Protein AF-L0E2I4-F1 (afdb_monomer_lite)

Secondary structure (DSSP, 8-state):
-HHHHHTT-HHHHTTS-HHHHHHHHHHHHHHHHTS-HHHHHHHHHHHHHHHHHHHHSPTTSS--HHHHSTT-TT-GGGHHHHHHHHHHHHHHHSHHHHHHHHHS-HHHHHHHHHTT-SHHHHHHHHHHHHHHTT-STTTT-TTSPPTTT--HHHHHHHHHHHH--S--HHHHHHHHHHHHHHHHHHHHHH--HHHHHHHHHHHHHHHHHHHHHHHHHHHHHHHHHHHHHHHHHHHHHHHHTTS-SSGGGGGGS-HHHHHHHHTTSS---HHHHHHHHHHHHHHHHHTT----S-----TTPPP---TT--------TTSPP-----S-------EEE-SSGGGGGGPPTT-EEEES---GGGHHHHTT-PPPTT-S--S--EEE--TT-----THHHHHHHHHTT-------HHHHHHHHHHHHHTTSS------PPP---HHHHHTSPPBP-SSS-TT--GGGGGGPEEEEE---S-HHHHHHHTT--TTS-EEEEEEPPPTTS-GGG-EEEEEEEEPPHHHHHHHHHHHHHHH-HHHHHHHHHTGGGSS-TTHHHHHHHHHH---HHHHTTSPPEEEEES-SSSS-EEEEEE--GGGT-HHHHHHTT-HHHHHHHHHHHHHHHHTTT-BSSSPPTT--S-PPPPPHHHHHHTHHHHHHHHHHHHHHHHHHH-TTHHHHHHHHHHTHHHHHHHHHHS-BEEE-SS-STTSEEEEEETTEEEEEE--GGG-EEE-THHHHHHHHHTS-GGGGSHHHHHHHHHHHHHHHHHHH-----HHHHHHHHHHHHHHHIIIIIHHHHHHHTTS--TTHHHHHHHHHHHHHHHTT----

Foldseek 3Di:
DVVLLVCQALVNLLVDALLVLLVSLVVLVCCVPPVCVLLVVLVVLLVVLQVVLQQLFDPPPPFGVCLQQALFPQQPLLVLLQLLLVLLVLQVVDPVSLCCLQPPQLVVSVVCVVVPPPVVSVVSLQVSCSPPQLQAVPLQPLLDDTCNRPVRLSSLLSSLSNPDDDDGSVNLSVVSVVSSVVSLVSRLVPDDDVSNVVNVVSSVSNNVSSSSNSVSVSVVSSSSNSNSSSQLSLLVVCVVVVLDPGSSLSVLDDSVRSSCVSVVVDGRDPVSVVSSVVSVVVVVVCVQADDDPDDDDDPPDDDDTDPPPPPPPVDDPPDDDDDDDPDDFDDDAAEDEDADSSCLSVDDEQHAYEYADDDSNCSSVQRSHAHDPPGPDRGHHYDHPDPDPDPDDCPVVVVVCVVVVNDDDPPALVVVVVVVVVCCVVVVDPDDPDPQPDDDDVLLVLVDDWDFQPDDCPPDDSVQSNVWDKDFDDDPFDPLSLLCRRHHDPQFGKIKTFGADDVPDPRVRTFIKIKGKHDFQVSSLVSLLVLLVVLPVLRSVLCNVCVVPLLLHLLQVLQVFLLNAPQPLSVLQAFNWGTWDDCSDPGIIMTIGGDDVQLVDPVQLVQLQDCVNCLVQVLSNLQSQFLAQWDADDGDPRPPSADDHQDLVRLVVSLSNLVVLLVSCQVVCCVLVNVCRSVVLVVLSVCSSPLVVLQNRHIWGWDLLQQESNQWTWDDDPNDIHIHGDSSSSIHTGHSLLNVLNHQLQHDVVCLDLVNLVVSLVSNQVSNCVSNVDDDDSVSSLSNNLSSLSVCSSRVLSSVSSSCVVPNDPSSSSSSNSSVSSNCSSVVPVDD

Organism: Thioalkalivibrio nitratireducens (strain DSM 14787 / UNIQEM 213 / ALEN2) (NCBI:txid1255043)

pLDDT: mean 79.56, std 16.34, range [31.98, 98.0]

InterPro domains:
  IPR011009 Protein kinase-like domain superfamily [SSF56112] (556-809)
  IPR051549 Phosphoenolpyruvate Utilizing Enzyme [PTHR43615] (76-371)

Sequence (832 aa):
MDAHAAASTPDDLGRKTARELAALLREFRSIRLDHWTPAALSDTAAMVCYGALRSLLLRGSGIGPGDLLKGLPGLASAVPVERLWDLSRVVRQDPGLLQLVLEAPPEALLARVEAGEFAAFRASLRHYLDTWGFRYSGELTLTQPTPREDPLPVLRLLRSYAALEGEGPADISRRQALARQRATRSARGRLRGLRRAAFGPVLAAAQASIRLRERARMKQALLYTRLRLVALALGDHLVARGWLGRRDDVLFLELNEAIALAEGRIAVDADVKERIAARRRELEACQGWSPPDSFVLPAGEAWRASAGSAVTDAGTPDAPLTGTGACGGRVCGTAAVVLDVSGIDRILPDQILVTRQTDPGWAAVFFMIRGRPGSTAGRPYESYLAAGQRRIAGTRTRVLLDRLGLQEPRLGAELLHRYFAQYRRLGVLPAQPMRSPPSIRVERVLEGPWRRTARDAPDFDPGLLPQARLERIDSDDAILSEIASARVADSVALWRLDLAPREGAAAASARQLVLKVKSGECELEELTVTLAGLCRPALGQLFQRFQGDLGLAGSTERELELYALNEPRLQRHLPRCYGLQRRVNDDRWALLLECLPETRDPASRQRLRDPAVVAPALLEAFGAIHAIGFGRGPAPAATPGTGTPRSPERMLEMLPLWHELADFASPWFARWGGPNLPRLHLEIIKGLDTWWQRLQALPAALVHNDFNPRNAVLRDRGGWQRLCVYDWELATRGIPQHDLAEWLCFSSPMALAPGHLDALLVGHREALIRATGQDIDAREWHEGFVLALRHLLIERLAMYTLIHRFRPLDYLPSVLRNWLRQYAWATDRPRF

Radius of gyration: 35.61 Å; chains: 1; bounding box: 87×68×96 Å

Structure (mmCIF, N/CA/C/O backbone):
data_AF-L0E2I4-F1
#
_entry.id   AF-L0E2I4-F1
#
loop_
_atom_site.group_PDB
_atom_site.id
_atom_site.type_symbol
_atom_site.label_atom_id
_atom_site.label_alt_id
_atom_site.label_comp_id
_atom_site.label_asym_id
_atom_site.label_entity_id
_atom_site.label_seq_id
_atom_site.pdbx_PDB_ins_code
_atom_site.Cartn_x
_atom_site.Cartn_y
_atom_site.Cartn_z
_atom_site.occupancy
_atom_site.B_iso_or_equiv
_atom_site.auth_seq_id
_atom_site.auth_comp_id
_atom_site.auth_asym_id
_atom_site.auth_atom_id
_atom_site.pdbx_PDB_model_num
ATOM 1 N N . MET A 1 1 ? 19.757 -17.885 -18.100 1.00 88.19 1 MET A N 1
ATOM 2 C CA . MET A 1 1 ? 20.046 -16.640 -18.855 1.00 88.19 1 MET A CA 1
ATOM 3 C C . MET A 1 1 ? 21.489 -16.602 -19.328 1.00 88.19 1 MET A C 1
ATOM 5 O O . MET A 1 1 ? 21.682 -16.632 -20.529 1.00 88.19 1 MET A O 1
ATOM 9 N N . ASP A 1 2 ? 22.488 -16.576 -18.435 1.00 87.88 2 ASP A N 1
ATOM 10 C CA . ASP A 1 2 ? 23.903 -16.497 -18.854 1.00 87.88 2 ASP A CA 1
ATOM 11 C C . ASP A 1 2 ? 24.359 -17.718 -19.670 1.00 87.88 2 ASP A C 1
ATOM 13 O O . ASP A 1 2 ? 24.960 -17.541 -20.723 1.00 87.88 2 ASP A O 1
ATOM 17 N N . ALA A 1 3 ? 23.989 -18.934 -19.251 1.00 90.69 3 ALA A N 1
ATOM 18 C CA . ALA A 1 3 ? 24.253 -20.157 -20.017 1.00 90.69 3 ALA A CA 1
ATOM 19 C C . ALA A 1 3 ? 23.609 -20.117 -21.417 1.00 90.69 3 ALA A C 1
ATOM 21 O O . ALA A 1 3 ? 24.304 -20.264 -22.415 1.00 90.69 3 ALA A O 1
ATOM 22 N N . HIS A 1 4 ? 22.310 -19.806 -21.489 1.00 93.19 4 HIS A N 1
ATOM 23 C CA . HIS A 1 4 ? 21.596 -19.619 -22.756 1.00 93.19 4 HIS A CA 1
ATOM 24 C C . HIS A 1 4 ? 22.277 -18.591 -23.676 1.00 93.19 4 HIS A C 1
ATOM 26 O O . HIS A 1 4 ? 22.462 -18.844 -24.863 1.00 93.19 4 HIS A O 1
ATOM 32 N N . ALA A 1 5 ? 22.692 -17.439 -23.136 1.00 90.06 5 ALA A N 1
ATOM 33 C CA . ALA A 1 5 ? 23.372 -16.398 -23.906 1.00 90.06 5 ALA A CA 1
ATOM 34 C C . ALA A 1 5 ? 24.762 -16.834 -24.402 1.00 90.06 5 ALA A C 1
ATOM 36 O O . ALA A 1 5 ? 25.159 -16.444 -25.497 1.00 90.06 5 ALA A O 1
ATOM 37 N N . ALA A 1 6 ? 25.486 -17.641 -23.620 1.00 90.81 6 ALA A N 1
ATOM 38 C CA . ALA A 1 6 ? 26.763 -18.225 -24.026 1.00 90.81 6 ALA A CA 1
ATOM 39 C C . ALA A 1 6 ? 26.594 -19.283 -25.131 1.00 90.81 6 ALA A C 1
ATOM 41 O O . ALA A 1 6 ? 27.449 -19.386 -26.002 1.00 90.81 6 ALA A O 1
ATOM 42 N N . ALA A 1 7 ? 25.475 -20.011 -25.137 1.00 91.69 7 ALA A N 1
ATOM 43 C CA . ALA A 1 7 ? 25.129 -20.991 -26.169 1.00 91.69 7 ALA A CA 1
ATOM 44 C C . ALA A 1 7 ? 24.506 -20.375 -27.443 1.00 91.69 7 ALA A C 1
ATOM 46 O O . ALA A 1 7 ? 24.133 -21.102 -28.360 1.00 91.69 7 ALA A O 1
ATOM 47 N N . SER A 1 8 ? 24.347 -19.047 -27.500 1.00 92.44 8 SER A N 1
ATOM 48 C CA . SER A 1 8 ? 23.699 -18.320 -28.607 1.00 92.44 8 SER A CA 1
ATOM 49 C C . SER A 1 8 ? 24.504 -17.089 -29.053 1.00 92.44 8 SER A C 1
ATOM 51 O O . SER A 1 8 ? 23.962 -16.027 -29.385 1.00 92.44 8 SER A O 1
ATOM 53 N N . THR A 1 9 ? 25.834 -17.204 -29.045 1.00 88.81 9 THR A N 1
ATOM 54 C CA . THR A 1 9 ? 26.725 -16.157 -29.569 1.00 88.81 9 THR A CA 1
ATOM 55 C C . THR A 1 9 ? 26.579 -16.025 -31.090 1.00 88.81 9 THR A C 1
ATOM 57 O O . THR A 1 9 ? 26.281 -17.014 -31.758 1.00 88.81 9 THR A O 1
ATOM 60 N N . PRO A 1 10 ? 26.778 -14.828 -31.678 1.00 81.69 10 PRO A N 1
ATOM 61 C CA . PRO A 1 10 ? 26.495 -14.612 -33.099 1.00 81.69 10 PRO A CA 1
ATOM 62 C C . PRO A 1 10 ? 27.332 -15.523 -34.010 1.00 81.69 10 PRO A C 1
ATOM 64 O O . PRO A 1 10 ? 26.813 -16.052 -34.987 1.00 81.69 10 PRO A O 1
ATOM 67 N N . ASP A 1 11 ? 28.594 -15.761 -33.641 1.00 82.94 11 ASP A N 1
ATOM 68 C CA . ASP A 1 11 ? 29.524 -16.603 -34.404 1.00 82.94 11 ASP A CA 1
ATOM 69 C C . ASP A 1 11 ? 29.163 -18.103 -34.358 1.00 82.94 11 ASP A C 1
ATOM 71 O O . ASP A 1 11 ? 29.498 -18.849 -35.277 1.00 82.94 11 ASP A O 1
ATOM 75 N N . ASP A 1 12 ? 28.482 -18.555 -33.300 1.00 88.38 12 ASP A N 1
ATOM 76 C CA . ASP A 1 12 ? 28.069 -19.953 -33.119 1.00 88.38 12 ASP A CA 1
ATOM 77 C C . ASP A 1 12 ? 26.742 -20.245 -33.841 1.00 88.38 12 ASP A C 1
ATOM 79 O O . ASP A 1 12 ? 26.567 -21.308 -34.434 1.00 88.38 12 ASP A O 1
ATOM 83 N N . LEU A 1 13 ? 25.817 -19.278 -33.872 1.00 91.81 13 LEU A N 1
ATOM 84 C CA . LEU A 1 13 ? 24.474 -19.468 -34.436 1.00 91.81 13 LEU A CA 1
ATOM 85 C C . LEU A 1 13 ? 24.474 -19.888 -35.910 1.00 91.81 13 LEU A C 1
ATOM 87 O O . LEU A 1 13 ? 23.676 -20.744 -36.279 1.00 91.81 13 LEU A O 1
ATOM 91 N N . GLY A 1 14 ? 25.385 -19.355 -36.729 1.00 86.50 14 GLY A N 1
ATOM 92 C CA . GLY A 1 14 ? 25.480 -19.711 -38.151 1.00 86.50 14 GLY A CA 1
ATOM 93 C C . GLY A 1 14 ? 25.923 -21.157 -38.419 1.00 86.50 14 GLY A C 1
ATOM 94 O O . GLY A 1 14 ? 25.830 -21.620 -39.552 1.00 86.50 14 GLY A O 1
ATOM 95 N N . ARG A 1 15 ? 26.414 -21.874 -37.399 1.00 91.25 15 ARG A N 1
ATOM 96 C CA . ARG A 1 15 ? 26.854 -23.277 -37.500 1.00 91.25 15 ARG A CA 1
ATOM 97 C C . ARG A 1 15 ? 25.837 -24.265 -36.938 1.00 91.25 15 ARG A C 1
ATOM 99 O O . ARG A 1 15 ? 26.000 -25.468 -37.125 1.00 91.25 15 ARG A O 1
ATOM 106 N N . LYS A 1 16 ? 24.820 -23.777 -36.226 1.00 95.44 16 LYS A N 1
ATOM 107 C CA . LYS A 1 16 ? 23.808 -24.624 -35.594 1.00 95.44 16 LYS A CA 1
ATOM 108 C C . LYS A 1 16 ? 22.815 -25.128 -36.622 1.00 95.44 16 LYS A C 1
ATOM 110 O O . LYS A 1 16 ? 22.456 -24.433 -37.557 1.00 95.44 16 LYS A O 1
ATOM 115 N N . THR A 1 17 ? 22.324 -26.336 -36.420 1.00 95.12 17 THR A N 1
ATOM 116 C CA . THR A 1 17 ? 21.212 -26.895 -37.184 1.00 95.12 17 THR A CA 1
ATOM 117 C C . THR A 1 17 ? 19.882 -26.270 -36.754 1.00 95.12 17 THR A C 1
ATOM 119 O O . THR A 1 17 ? 19.723 -25.800 -35.626 1.00 95.12 17 THR A O 1
ATOM 122 N N . ALA A 1 18 ? 18.860 -26.359 -37.613 1.00 93.00 18 ALA A N 1
ATOM 123 C CA . ALA A 1 18 ? 17.503 -25.917 -37.271 1.00 93.00 18 ALA A CA 1
ATOM 124 C C . ALA A 1 18 ? 16.979 -26.553 -35.963 1.00 93.00 18 ALA A C 1
ATOM 126 O O . ALA A 1 18 ? 16.344 -25.877 -35.156 1.00 93.00 18 ALA A O 1
ATOM 127 N N . ARG A 1 19 ? 17.312 -27.823 -35.695 1.00 93.31 19 ARG A N 1
ATOM 128 C CA . ARG A 1 19 ? 16.909 -28.529 -34.468 1.00 93.31 19 ARG A CA 1
ATOM 129 C C . ARG A 1 19 ? 17.598 -27.982 -33.212 1.00 93.31 19 ARG A C 1
ATOM 131 O O . ARG A 1 19 ? 16.969 -27.909 -32.157 1.00 93.31 19 ARG A O 1
ATOM 138 N N . GLU A 1 20 ? 18.865 -27.589 -33.311 1.00 96.25 20 GLU A N 1
ATOM 139 C CA . GLU A 1 20 ? 19.593 -26.943 -32.210 1.00 96.25 20 GLU A CA 1
ATOM 140 C C . GLU A 1 20 ? 19.062 -25.530 -31.945 1.00 96.25 20 GLU A C 1
ATOM 142 O O . GLU A 1 20 ? 18.873 -25.150 -30.789 1.00 96.25 20 GLU A O 1
ATOM 147 N N . LEU A 1 21 ? 18.722 -24.778 -32.996 1.00 97.00 21 LEU A N 1
ATOM 148 C CA . LEU A 1 21 ? 18.056 -23.479 -32.863 1.00 97.00 21 LEU A CA 1
ATOM 149 C C . LEU A 1 21 ? 16.674 -23.623 -32.204 1.00 97.00 21 LEU A C 1
ATOM 151 O O . LEU A 1 21 ? 16.343 -22.859 -31.299 1.00 97.00 21 LEU A O 1
ATOM 155 N N . ALA A 1 22 ? 15.899 -24.652 -32.564 1.00 95.88 22 ALA A N 1
ATOM 156 C CA . ALA A 1 22 ? 14.635 -24.975 -31.898 1.00 95.88 22 ALA A CA 1
ATOM 157 C C . ALA A 1 22 ? 14.822 -25.262 -30.398 1.00 95.88 22 ALA A C 1
ATOM 159 O O . ALA A 1 22 ? 13.994 -24.864 -29.574 1.00 95.88 22 ALA A O 1
ATOM 160 N N . ALA A 1 23 ? 15.921 -25.928 -30.024 1.00 96.56 23 ALA A N 1
ATOM 161 C CA . ALA A 1 23 ? 16.253 -26.176 -28.626 1.00 96.56 23 ALA A CA 1
ATOM 162 C C . ALA A 1 23 ? 16.533 -24.877 -27.858 1.00 96.56 23 ALA A C 1
ATOM 164 O O . ALA A 1 23 ? 16.011 -24.710 -26.756 1.00 96.56 23 ALA A O 1
ATOM 165 N N . LEU A 1 24 ? 17.254 -23.931 -28.466 1.00 97.38 24 LEU A N 1
ATOM 166 C CA . LEU A 1 24 ? 17.471 -22.600 -27.893 1.00 97.38 24 LEU A CA 1
ATOM 167 C C . LEU A 1 24 ? 16.151 -21.822 -27.740 1.00 97.38 24 LEU A C 1
ATOM 169 O O . LEU A 1 24 ? 15.904 -21.240 -26.685 1.00 97.38 24 LEU A O 1
ATOM 173 N N . LEU A 1 25 ? 15.256 -21.859 -28.733 1.00 96.44 25 LEU A N 1
ATOM 174 C CA . LEU A 1 25 ? 13.930 -21.231 -28.634 1.00 96.44 25 LEU A CA 1
ATOM 175 C C . LEU A 1 25 ? 13.084 -21.825 -27.489 1.00 96.44 25 LEU A C 1
ATOM 177 O O . LEU A 1 25 ? 12.428 -21.087 -26.747 1.00 96.44 25 LEU A O 1
ATOM 181 N N . ARG A 1 26 ? 13.127 -23.152 -27.298 1.00 95.31 26 ARG A N 1
ATOM 182 C CA . ARG A 1 26 ? 12.473 -23.837 -26.166 1.00 95.31 26 ARG A CA 1
ATOM 183 C C . ARG A 1 26 ? 13.084 -23.443 -24.822 1.00 95.31 26 ARG A C 1
ATOM 185 O O . ARG A 1 26 ? 12.345 -23.197 -23.870 1.00 95.31 26 ARG A O 1
ATOM 192 N N . GLU A 1 27 ? 14.407 -23.343 -24.744 1.00 95.81 27 GLU A N 1
ATOM 193 C CA . GLU A 1 27 ? 15.095 -22.900 -23.530 1.00 95.81 27 GLU A CA 1
ATOM 194 C C . GLU A 1 27 ? 14.716 -21.455 -23.174 1.00 95.81 27 GLU A C 1
ATOM 196 O O . GLU A 1 27 ? 14.357 -21.185 -22.027 1.00 95.81 27 GLU A O 1
ATOM 201 N N . PHE A 1 28 ? 14.699 -20.539 -24.152 1.00 95.38 28 PHE A N 1
ATOM 202 C CA . PHE A 1 28 ? 14.203 -19.173 -23.958 1.00 95.38 28 PHE A CA 1
ATOM 203 C C . PHE A 1 28 ? 12.786 -19.179 -23.369 1.00 95.38 28 PHE A C 1
ATOM 205 O O . PHE A 1 28 ? 12.529 -18.502 -22.367 1.00 95.38 28 PHE A O 1
ATOM 212 N N . ARG A 1 29 ? 11.875 -19.971 -23.961 1.00 93.81 29 ARG A N 1
ATOM 213 C CA . ARG A 1 29 ? 10.487 -20.096 -23.496 1.00 93.81 29 ARG A CA 1
ATOM 214 C C . ARG A 1 29 ? 10.443 -20.533 -22.036 1.00 93.81 29 ARG A C 1
ATOM 216 O O . ARG A 1 29 ? 9.760 -19.891 -21.244 1.00 93.81 29 ARG A O 1
ATOM 223 N N . SER A 1 30 ? 11.194 -21.571 -21.672 1.00 93.69 30 SER A N 1
ATOM 224 C CA . SER A 1 30 ? 11.196 -22.081 -20.299 1.00 93.69 30 SER A CA 1
ATOM 225 C C . SER A 1 30 ? 11.817 -21.102 -19.301 1.00 93.69 30 SER A C 1
ATOM 227 O O . SER A 1 30 ? 11.305 -20.929 -18.194 1.00 93.69 30 SER A O 1
ATOM 229 N N . ILE A 1 31 ? 12.871 -20.374 -19.686 1.00 93.12 31 ILE A N 1
ATOM 230 C CA . ILE A 1 31 ? 13.428 -19.299 -18.852 1.00 93.12 31 ILE A CA 1
ATOM 231 C C . ILE A 1 31 ? 12.364 -18.225 -18.590 1.00 93.12 31 ILE A C 1
ATOM 233 O O . ILE A 1 31 ? 12.237 -17.744 -17.462 1.00 93.12 31 ILE A O 1
ATOM 237 N N . ARG A 1 32 ? 11.615 -17.825 -19.626 1.00 90.56 32 ARG A N 1
ATOM 238 C CA . ARG A 1 32 ? 10.668 -16.708 -19.546 1.00 90.56 32 ARG A CA 1
ATOM 239 C C . ARG A 1 32 ? 9.347 -17.068 -18.870 1.00 90.56 32 ARG A C 1
ATOM 241 O O . ARG A 1 32 ? 8.801 -16.206 -18.183 1.00 90.56 32 ARG A O 1
ATOM 248 N N . LEU A 1 33 ? 8.844 -18.282 -19.082 1.00 86.81 33 LEU A N 1
ATOM 249 C CA . LEU A 1 33 ? 7.533 -18.721 -18.600 1.00 86.81 33 LEU A CA 1
ATOM 250 C C . LEU A 1 33 ? 7.611 -19.501 -17.285 1.00 86.81 33 LEU A C 1
ATOM 252 O O . LEU A 1 33 ? 6.791 -19.258 -16.405 1.00 86.81 33 LEU A O 1
ATOM 256 N N . ASP A 1 34 ? 8.619 -20.359 -17.112 1.00 88.19 34 ASP A N 1
ATOM 257 C CA . ASP A 1 34 ? 8.661 -21.294 -15.977 1.00 88.19 34 ASP A CA 1
ATOM 258 C C . ASP A 1 34 ? 9.645 -20.838 -14.883 1.00 88.19 34 ASP A C 1
ATOM 260 O O . ASP A 1 34 ? 9.439 -21.092 -13.698 1.00 88.19 34 ASP A O 1
ATOM 264 N N . HIS A 1 35 ? 10.709 -20.113 -15.257 1.00 88.12 35 HIS A N 1
ATOM 265 C CA . HIS A 1 35 ? 11.824 -19.780 -14.355 1.00 88.12 35 HIS A CA 1
ATOM 266 C C . HIS A 1 35 ? 12.033 -18.273 -14.131 1.00 88.12 35 HIS A C 1
ATOM 268 O O . HIS A 1 35 ? 13.099 -17.847 -13.679 1.00 88.12 35 HIS A O 1
ATOM 274 N N . TRP A 1 36 ? 11.027 -17.436 -14.410 1.00 90.25 36 TRP A N 1
ATOM 275 C CA . TRP A 1 36 ? 11.152 -15.976 -14.271 1.00 90.25 36 TRP A CA 1
ATOM 276 C C . TRP A 1 36 ? 11.011 -15.461 -12.829 1.00 90.25 36 TRP A C 1
ATOM 278 O O . TRP A 1 36 ? 11.317 -14.299 -12.544 1.00 90.25 36 TRP A O 1
ATOM 288 N N . THR A 1 37 ? 10.585 -16.314 -11.896 1.00 86.25 37 THR A N 1
ATOM 289 C CA . THR A 1 37 ? 10.327 -15.957 -10.491 1.00 86.25 37 THR A CA 1
ATOM 290 C C . THR A 1 37 ? 11.465 -15.167 -9.828 1.00 86.25 37 THR A C 1
ATOM 292 O O . THR A 1 37 ? 11.173 -14.142 -9.212 1.00 86.25 37 THR A O 1
ATOM 295 N N . PRO A 1 38 ? 12.761 -15.520 -9.972 1.00 85.38 38 PRO A N 1
ATOM 296 C CA . PRO A 1 38 ? 13.847 -14.741 -9.370 1.00 85.38 38 PRO A CA 1
ATOM 297 C C . PRO A 1 38 ? 13.935 -13.296 -9.887 1.00 85.38 38 PRO A C 1
ATOM 299 O O . PRO A 1 38 ? 14.204 -12.378 -9.111 1.00 85.38 38 PRO A O 1
ATOM 302 N N . ALA A 1 39 ? 13.674 -13.071 -11.180 1.00 86.12 39 ALA A N 1
ATOM 303 C CA . ALA A 1 39 ? 13.653 -11.730 -11.759 1.00 86.12 39 ALA A CA 1
ATOM 304 C C . ALA A 1 39 ? 12.476 -10.913 -11.199 1.00 86.12 39 ALA A C 1
ATOM 306 O O . ALA A 1 39 ? 12.681 -9.786 -10.748 1.00 86.12 39 ALA A O 1
ATOM 307 N N . ALA A 1 40 ? 11.283 -11.507 -11.104 1.00 85.44 40 ALA A N 1
ATOM 308 C CA . ALA A 1 40 ? 10.117 -10.860 -10.492 1.00 85.44 40 ALA A CA 1
ATOM 309 C C . ALA A 1 40 ? 10.316 -10.549 -8.993 1.00 85.44 40 ALA A C 1
ATOM 311 O O . ALA A 1 40 ? 9.941 -9.479 -8.502 1.00 85.44 40 ALA A O 1
ATOM 312 N N . LEU A 1 41 ? 10.968 -11.454 -8.255 1.00 84.81 41 LEU A N 1
ATOM 313 C CA . LEU A 1 41 ? 11.330 -11.232 -6.855 1.00 84.81 41 LEU A CA 1
ATOM 314 C C . LEU A 1 41 ? 12.324 -10.076 -6.700 1.00 84.81 41 LEU A C 1
ATOM 316 O O . LEU A 1 41 ? 12.246 -9.357 -5.706 1.00 84.81 41 LEU A O 1
ATOM 320 N N . SER A 1 42 ? 13.221 -9.854 -7.667 1.00 87.12 42 SER A N 1
ATOM 321 C CA . SER A 1 42 ? 14.149 -8.717 -7.633 1.00 87.12 42 SER A CA 1
ATOM 322 C C . SER A 1 42 ? 13.437 -7.362 -7.763 1.00 87.12 42 SER A C 1
ATOM 324 O O . SER A 1 42 ? 13.773 -6.427 -7.031 1.00 87.12 42 SER A O 1
ATOM 326 N N . ASP A 1 43 ? 12.403 -7.266 -8.609 1.00 84.88 43 ASP A N 1
ATOM 327 C CA . ASP A 1 43 ? 11.551 -6.074 -8.714 1.00 84.88 43 ASP A CA 1
ATOM 328 C C . ASP A 1 43 ? 10.776 -5.838 -7.412 1.00 84.88 43 ASP A C 1
ATOM 330 O O . ASP A 1 43 ? 10.774 -4.729 -6.869 1.00 84.88 43 ASP A O 1
ATOM 334 N N . THR A 1 44 ? 10.194 -6.906 -6.861 1.00 82.25 44 THR A N 1
ATOM 335 C CA . THR A 1 44 ? 9.457 -6.861 -5.590 1.00 82.25 44 THR A CA 1
ATOM 336 C C . THR A 1 44 ? 10.360 -6.407 -4.442 1.00 82.25 44 THR A C 1
ATOM 338 O O . THR A 1 44 ? 10.008 -5.496 -3.690 1.00 82.25 44 THR A O 1
ATOM 341 N N . ALA A 1 45 ? 11.561 -6.982 -4.331 1.00 81.31 45 ALA A N 1
ATOM 342 C CA . ALA A 1 45 ? 12.543 -6.608 -3.321 1.00 81.31 45 ALA A CA 1
ATOM 343 C C . ALA A 1 45 ? 12.943 -5.132 -3.446 1.00 81.31 45 ALA A C 1
ATOM 345 O O . ALA A 1 45 ? 12.991 -4.429 -2.439 1.00 81.31 45 ALA A O 1
ATOM 346 N N . ALA A 1 46 ? 13.167 -4.629 -4.665 1.00 85.50 46 ALA A N 1
ATOM 347 C CA . ALA A 1 46 ? 13.486 -3.220 -4.874 1.00 85.50 46 ALA A CA 1
ATOM 348 C C . ALA A 1 46 ? 12.342 -2.305 -4.409 1.00 85.50 46 ALA A C 1
ATOM 350 O O . ALA A 1 46 ? 12.598 -1.320 -3.716 1.00 85.50 46 ALA A O 1
ATOM 351 N N . MET A 1 47 ? 11.085 -2.643 -4.717 1.00 83.62 47 MET A N 1
ATOM 352 C CA . MET A 1 47 ? 9.914 -1.877 -4.272 1.00 83.62 47 MET A CA 1
ATOM 353 C C . MET A 1 47 ? 9.774 -1.865 -2.745 1.00 83.62 47 MET A C 1
ATOM 355 O O . MET A 1 47 ? 9.612 -0.798 -2.142 1.00 83.62 47 MET A O 1
ATOM 359 N N . VAL A 1 48 ? 9.874 -3.036 -2.110 1.00 81.44 48 VAL A N 1
ATOM 360 C CA . VAL A 1 48 ? 9.732 -3.193 -0.656 1.00 81.44 48 VAL A CA 1
ATOM 361 C C . VAL A 1 48 ? 10.879 -2.505 0.080 1.00 81.44 48 VAL A C 1
ATOM 363 O O . VAL A 1 48 ? 10.635 -1.684 0.966 1.00 81.44 48 VAL A O 1
ATOM 366 N N . CYS A 1 49 ? 12.131 -2.771 -0.302 1.00 82.56 49 CYS A N 1
ATOM 367 C CA . CYS A 1 49 ? 13.297 -2.177 0.348 1.00 82.56 49 CYS A CA 1
ATOM 368 C C . CYS A 1 49 ? 13.367 -0.659 0.131 1.00 82.56 49 CYS A C 1
ATOM 370 O O . CYS A 1 49 ? 13.734 0.066 1.056 1.00 82.56 49 CYS A O 1
ATOM 372 N N . TYR A 1 50 ? 12.964 -0.152 -1.040 1.00 85.12 50 TYR A N 1
ATOM 373 C CA . TYR A 1 50 ? 12.831 1.289 -1.272 1.00 85.12 50 TYR A CA 1
ATOM 374 C C . TYR A 1 50 ? 11.766 1.906 -0.356 1.00 85.12 50 TYR A C 1
ATOM 376 O O . TYR A 1 50 ? 12.005 2.940 0.273 1.00 85.12 50 TYR A O 1
ATOM 384 N N . GLY A 1 51 ? 10.601 1.260 -0.235 1.00 81.25 51 GLY A N 1
ATOM 385 C CA . GLY A 1 51 ? 9.534 1.677 0.674 1.00 81.25 51 GLY A CA 1
ATOM 386 C C . GLY A 1 51 ? 9.977 1.691 2.140 1.00 81.25 51 GLY A C 1
ATOM 387 O O . GLY A 1 51 ? 9.702 2.659 2.853 1.00 81.25 51 GLY A O 1
ATOM 388 N N . ALA A 1 52 ? 10.715 0.666 2.572 1.00 78.50 52 ALA A N 1
ATOM 389 C CA . ALA A 1 52 ? 11.288 0.570 3.912 1.00 78.50 52 ALA A CA 1
ATOM 390 C C . ALA A 1 52 ? 12.326 1.674 4.172 1.00 78.50 52 ALA A C 1
ATOM 392 O O . ALA A 1 52 ? 12.235 2.377 5.179 1.00 78.50 52 ALA A O 1
ATOM 393 N N . LEU A 1 53 ? 13.259 1.898 3.238 1.00 85.12 53 LEU A N 1
ATOM 394 C CA . LEU A 1 53 ? 14.251 2.972 3.331 1.00 85.12 53 LEU A CA 1
ATOM 395 C C . LEU A 1 53 ? 13.577 4.345 3.425 1.00 85.12 53 LEU A C 1
ATOM 397 O O . LEU A 1 53 ? 13.949 5.162 4.265 1.00 85.12 53 LEU A O 1
ATOM 401 N N . ARG A 1 54 ? 12.549 4.589 2.605 1.00 86.06 54 ARG A N 1
ATOM 402 C CA . ARG A 1 54 ? 11.767 5.830 2.641 1.00 86.06 54 ARG A CA 1
ATOM 403 C C . ARG A 1 54 ? 11.095 6.051 3.994 1.00 86.06 54 ARG A C 1
ATOM 405 O O . ARG A 1 54 ? 11.070 7.184 4.459 1.00 86.06 54 ARG A O 1
ATOM 412 N N . SER A 1 55 ? 10.572 5.000 4.621 1.00 82.31 55 SER A N 1
ATOM 413 C CA . SER A 1 55 ? 9.928 5.086 5.940 1.00 82.31 55 SER A CA 1
ATOM 414 C C . SER A 1 55 ? 10.916 5.360 7.080 1.00 82.31 55 SER A C 1
ATOM 416 O O . SER A 1 55 ? 10.533 5.955 8.084 1.00 82.31 55 SER A O 1
ATOM 418 N N . LEU A 1 56 ? 12.187 4.961 6.933 1.00 81.56 56 LEU A N 1
ATOM 419 C CA . LEU A 1 56 ? 13.236 5.255 7.916 1.00 81.56 56 LEU A CA 1
ATOM 420 C C . LEU A 1 56 ? 13.756 6.696 7.845 1.00 81.56 56 LEU A C 1
ATOM 422 O O . LEU A 1 56 ? 14.267 7.203 8.846 1.00 81.56 56 LEU A O 1
ATOM 426 N N . LEU A 1 57 ? 13.652 7.353 6.688 1.00 81.25 57 LEU A N 1
ATOM 427 C CA . LEU A 1 57 ? 14.099 8.734 6.519 1.00 81.25 57 LEU A CA 1
ATOM 428 C C . LEU A 1 57 ? 13.112 9.724 7.145 1.00 81.25 57 LEU A C 1
ATOM 430 O O . LEU A 1 57 ? 11.897 9.622 6.983 1.00 81.25 57 LEU A O 1
ATOM 434 N N . LEU A 1 58 ? 13.650 10.719 7.853 1.00 69.38 58 LEU A N 1
ATOM 435 C CA . LEU A 1 58 ? 12.859 11.787 8.463 1.00 69.38 58 LEU A CA 1
ATOM 436 C C . LEU A 1 58 ? 12.269 12.694 7.374 1.00 69.38 58 LEU A C 1
ATOM 438 O O . LEU A 1 58 ? 13.004 13.231 6.535 1.00 69.38 58 LEU A O 1
ATOM 442 N N . ARG A 1 59 ? 10.946 12.899 7.408 1.00 66.06 59 ARG A N 1
ATOM 443 C CA . ARG A 1 59 ? 10.268 13.896 6.564 1.00 66.06 59 ARG A CA 1
ATOM 444 C C . ARG A 1 59 ? 10.813 15.291 6.895 1.00 66.06 59 ARG A C 1
ATOM 446 O O . ARG A 1 59 ? 11.070 15.585 8.055 1.00 66.06 59 ARG A O 1
ATOM 453 N N . GLY A 1 60 ? 11.038 16.120 5.875 1.00 57.19 60 GLY A N 1
ATOM 454 C CA . GLY A 1 60 ? 11.604 17.468 6.044 1.00 57.19 60 GLY A CA 1
ATOM 455 C C . GLY A 1 60 ? 13.132 17.530 6.190 1.00 57.19 60 GLY A C 1
ATOM 456 O O . GLY A 1 60 ? 13.688 18.616 6.261 1.00 57.19 60 GLY A O 1
ATOM 457 N N . SER A 1 61 ? 13.845 16.397 6.165 1.00 63.72 61 SER A N 1
ATOM 458 C CA . SER A 1 61 ? 15.316 16.379 6.267 1.00 63.72 61 SER A CA 1
ATOM 459 C C . SER A 1 61 ? 16.053 16.872 5.011 1.00 63.72 61 SER A C 1
ATOM 461 O O . SER A 1 61 ? 17.278 16.998 5.032 1.00 63.72 61 SER A O 1
ATOM 463 N N . GLY A 1 62 ? 15.346 17.098 3.901 1.00 69.38 62 GLY A N 1
ATOM 464 C CA . GLY A 1 62 ? 15.949 17.427 2.605 1.00 69.38 62 GLY A CA 1
ATOM 465 C C . GLY A 1 62 ? 16.765 16.288 1.973 1.00 69.38 62 GLY A C 1
ATOM 466 O O . GLY A 1 62 ? 17.321 16.486 0.901 1.00 69.38 62 GLY A O 1
ATOM 467 N N . ILE A 1 63 ? 16.839 15.106 2.607 1.00 77.69 63 ILE A N 1
ATOM 468 C CA . ILE A 1 63 ? 17.539 13.918 2.095 1.00 77.69 63 ILE A CA 1
ATOM 469 C C . ILE A 1 63 ? 16.497 12.848 1.776 1.00 77.69 63 ILE A C 1
ATOM 471 O O . ILE A 1 63 ? 15.844 12.313 2.676 1.00 77.69 63 ILE A O 1
ATOM 475 N N . GLY A 1 64 ? 16.340 12.528 0.494 1.00 82.00 64 GLY A N 1
ATOM 476 C CA . GLY A 1 64 ? 15.427 11.482 0.036 1.00 82.00 64 GLY A CA 1
ATOM 477 C C . GLY A 1 64 ? 16.127 10.139 -0.196 1.00 82.00 64 GLY A C 1
ATOM 478 O O . GLY A 1 64 ? 17.357 10.077 -0.262 1.00 82.00 64 GLY A O 1
ATOM 479 N N . PRO A 1 65 ? 15.373 9.043 -0.422 1.00 80.75 65 PRO A N 1
ATOM 480 C CA . PRO A 1 65 ? 15.953 7.773 -0.863 1.00 80.75 65 PRO A CA 1
ATOM 481 C C . PRO A 1 65 ? 16.830 7.932 -2.113 1.00 80.75 65 PRO A C 1
ATOM 483 O O . PRO A 1 65 ? 17.880 7.307 -2.210 1.00 80.75 65 PRO A O 1
ATOM 486 N N . GLY A 1 66 ? 16.454 8.822 -3.040 1.00 80.19 66 GLY A N 1
ATOM 487 C CA . GLY A 1 66 ? 17.230 9.105 -4.252 1.00 80.19 66 GLY A CA 1
ATOM 488 C C . GLY A 1 66 ? 18.663 9.583 -3.982 1.00 80.19 66 GLY A C 1
ATOM 489 O O . GLY A 1 66 ? 19.570 9.245 -4.741 1.00 80.19 66 GLY A O 1
ATOM 490 N N . ASP A 1 67 ? 18.901 10.289 -2.874 1.00 82.25 67 ASP A N 1
ATOM 491 C CA . ASP A 1 67 ? 20.241 10.731 -2.476 1.00 82.25 67 ASP A CA 1
ATOM 492 C C . ASP A 1 67 ? 21.113 9.601 -1.942 1.00 82.25 67 ASP A C 1
ATOM 494 O O . ASP A 1 67 ? 22.338 9.656 -2.054 1.00 82.25 67 ASP A O 1
ATOM 498 N N . LEU A 1 68 ? 20.483 8.572 -1.378 1.00 87.94 68 LEU A N 1
ATOM 499 C CA . LEU A 1 68 ? 21.145 7.412 -0.785 1.00 87.94 68 LEU A CA 1
ATOM 500 C C . LEU A 1 68 ? 21.362 6.266 -1.780 1.00 87.94 68 LEU A C 1
ATOM 502 O O . LEU A 1 68 ? 22.096 5.318 -1.486 1.00 87.94 68 LEU A O 1
ATOM 506 N N . LEU A 1 69 ? 20.729 6.358 -2.948 1.00 87.06 69 LEU A N 1
ATOM 507 C CA . LEU A 1 69 ? 20.705 5.322 -3.978 1.00 87.06 69 LEU A CA 1
ATOM 508 C C . LEU A 1 69 ? 21.378 5.765 -5.291 1.00 87.06 69 LEU A C 1
ATOM 510 O O . LEU A 1 69 ? 21.366 5.017 -6.261 1.00 87.06 69 LEU A O 1
ATOM 514 N N . LYS A 1 70 ? 21.991 6.958 -5.335 1.00 82.06 70 LYS A N 1
ATOM 515 C CA . LYS A 1 70 ? 22.752 7.456 -6.499 1.00 82.06 70 LYS A CA 1
ATOM 516 C C . LYS A 1 70 ? 24.196 6.946 -6.536 1.00 82.06 70 LYS A C 1
ATOM 518 O O . LYS A 1 70 ? 24.795 6.694 -5.486 1.00 82.06 70 LYS A O 1
ATOM 523 N N . GLY A 1 71 ? 24.756 6.803 -7.740 1.00 79.56 71 GLY A N 1
ATOM 524 C CA . GLY A 1 71 ? 26.145 6.388 -7.984 1.00 79.56 71 GLY A CA 1
ATOM 525 C C . GLY A 1 71 ? 26.529 5.024 -7.397 1.00 79.56 71 GLY A C 1
ATOM 526 O O . GLY A 1 71 ? 27.649 4.876 -6.901 1.00 79.56 71 GLY A O 1
ATOM 527 N N . LEU A 1 72 ? 25.592 4.071 -7.292 1.00 85.25 72 LEU A N 1
ATOM 528 C CA . LEU A 1 72 ? 25.856 2.781 -6.640 1.00 85.25 72 LEU A CA 1
ATOM 529 C C . LEU A 1 72 ? 26.968 2.011 -7.369 1.00 85.25 72 LEU A C 1
ATOM 531 O O . LEU A 1 72 ? 26.942 1.934 -8.595 1.00 85.25 72 LEU A O 1
ATOM 535 N N . PRO A 1 73 ? 27.924 1.416 -6.631 1.00 78.75 73 PRO A N 1
ATOM 536 C CA . PRO A 1 73 ? 28.986 0.637 -7.251 1.00 78.75 73 PRO A CA 1
ATOM 537 C C . PRO A 1 73 ? 28.411 -0.632 -7.888 1.00 78.75 73 PRO A C 1
ATOM 539 O O . PRO A 1 73 ? 27.501 -1.251 -7.326 1.00 78.75 73 PRO A O 1
ATOM 542 N N . GLY A 1 74 ? 28.962 -1.027 -9.037 1.00 77.25 74 GLY A N 1
ATOM 543 C CA . GLY A 1 74 ? 28.586 -2.265 -9.723 1.00 77.25 74 GLY A CA 1
ATOM 544 C C . GLY A 1 74 ? 27.175 -2.254 -10.318 1.00 77.25 74 GLY A C 1
ATOM 545 O O . GLY A 1 74 ? 26.566 -3.315 -10.451 1.00 77.25 74 GLY A O 1
ATOM 546 N N . LEU A 1 75 ? 26.625 -1.077 -10.641 1.00 82.44 75 LEU A N 1
ATOM 547 C CA . LEU A 1 75 ? 25.408 -0.997 -11.444 1.00 82.44 75 LEU A CA 1
ATOM 548 C C . LEU A 1 75 ? 25.712 -1.434 -12.871 1.00 82.44 75 LEU A C 1
ATOM 550 O O . LEU A 1 75 ? 26.472 -0.784 -13.583 1.00 82.44 75 LEU A O 1
ATOM 554 N N . ALA A 1 76 ? 25.078 -2.528 -13.283 1.00 80.00 76 ALA A N 1
ATOM 555 C CA . ALA A 1 76 ? 25.301 -3.113 -14.595 1.00 80.00 76 ALA A CA 1
ATOM 556 C C . ALA A 1 76 ? 24.995 -2.105 -15.722 1.00 80.00 76 ALA A C 1
ATOM 558 O O . ALA A 1 76 ? 25.742 -2.021 -16.689 1.00 80.00 76 ALA A O 1
ATOM 559 N N . SER A 1 77 ? 23.959 -1.274 -15.557 1.00 79.38 77 SER A N 1
ATOM 560 C CA . SER A 1 77 ? 23.504 -0.273 -16.532 1.00 79.38 77 SER A CA 1
ATOM 561 C C . SER A 1 77 ? 24.475 0.886 -16.792 1.00 79.38 77 SER A C 1
ATOM 563 O O . SER A 1 77 ? 24.343 1.536 -17.825 1.00 79.38 77 SER A O 1
ATOM 565 N N . ALA A 1 78 ? 25.464 1.129 -15.924 1.00 82.12 78 ALA A N 1
ATOM 566 C CA . ALA A 1 78 ? 26.479 2.166 -16.147 1.00 82.12 78 ALA A CA 1
ATOM 567 C C . ALA A 1 78 ? 27.586 1.719 -17.118 1.00 82.12 78 ALA A C 1
ATOM 569 O O . ALA A 1 78 ? 28.162 2.543 -17.825 1.00 82.12 78 ALA A O 1
ATOM 570 N N . VAL A 1 79 ? 27.858 0.413 -17.193 1.00 88.12 79 VAL A N 1
ATOM 571 C CA . VAL A 1 79 ? 29.007 -0.124 -17.935 1.00 88.12 79 VAL A CA 1
ATOM 572 C C . VAL A 1 79 ? 28.941 0.164 -19.444 1.00 88.12 79 VAL A C 1
ATOM 574 O O . VAL A 1 79 ? 29.947 0.623 -19.975 1.00 88.12 79 VAL A O 1
ATOM 577 N N . PRO A 1 80 ? 27.806 -0.013 -20.156 1.00 89.06 80 PRO A N 1
ATOM 578 C CA . PRO A 1 80 ? 27.730 0.335 -21.580 1.00 89.06 80 PRO A CA 1
ATOM 579 C C . PRO A 1 80 ? 28.068 1.807 -21.853 1.00 89.06 80 PRO A C 1
ATOM 581 O O . PRO A 1 80 ? 28.777 2.116 -22.803 1.00 89.06 80 PRO A O 1
ATOM 584 N N . VAL A 1 81 ? 27.611 2.711 -20.981 1.00 88.88 81 VAL A N 1
ATOM 585 C CA . VAL A 1 81 ? 27.853 4.158 -21.088 1.00 88.88 81 VAL A CA 1
ATOM 586 C C . VAL A 1 81 ? 29.342 4.471 -20.914 1.00 88.88 81 VAL A C 1
ATOM 588 O O . VAL A 1 81 ? 29.899 5.262 -21.672 1.00 88.88 81 VAL A O 1
ATOM 591 N N . GLU A 1 82 ? 29.996 3.825 -19.945 1.00 90.44 82 GLU A N 1
ATOM 592 C CA . GLU A 1 82 ? 31.444 3.926 -19.730 1.00 90.44 82 GLU A CA 1
ATOM 593 C C . GLU A 1 82 ? 32.233 3.372 -20.926 1.00 90.44 82 GLU A C 1
ATOM 595 O O . GLU A 1 82 ? 33.150 4.029 -21.407 1.00 90.44 82 GLU A O 1
ATOM 600 N N . ARG A 1 83 ? 31.840 2.219 -21.480 1.00 93.06 83 ARG A N 1
ATOM 601 C CA . ARG A 1 83 ? 32.520 1.630 -22.649 1.00 93.06 83 ARG A CA 1
ATOM 602 C C . ARG A 1 83 ? 32.342 2.436 -23.926 1.00 93.06 83 ARG A C 1
ATOM 604 O O . ARG A 1 83 ? 33.264 2.494 -24.734 1.00 93.06 83 ARG A O 1
ATOM 611 N N . LEU A 1 84 ? 31.197 3.087 -24.098 1.00 91.88 84 LEU A N 1
ATOM 612 C CA . LEU A 1 84 ? 30.995 4.011 -25.206 1.00 91.88 84 LEU A CA 1
ATOM 613 C C . LEU A 1 84 ? 31.864 5.270 -25.058 1.00 91.88 84 LEU A C 1
ATOM 615 O O . LEU A 1 84 ? 32.409 5.771 -26.041 1.00 91.88 84 LEU A O 1
ATOM 619 N N . TRP A 1 85 ? 32.052 5.751 -23.825 1.00 92.44 85 TRP A N 1
ATOM 620 C CA . TRP A 1 85 ? 33.005 6.821 -23.538 1.00 92.44 85 TRP A CA 1
ATOM 621 C C . TRP A 1 85 ? 34.444 6.410 -23.853 1.00 92.44 85 TRP A C 1
ATOM 623 O O . TRP A 1 85 ? 35.128 7.142 -24.568 1.00 92.44 85 TRP A O 1
ATOM 633 N N . ASP A 1 86 ? 34.878 5.230 -23.413 1.00 93.38 86 ASP A N 1
ATOM 634 C CA . ASP A 1 86 ? 36.202 4.685 -23.738 1.00 93.38 86 ASP A CA 1
ATOM 635 C C . ASP A 1 86 ? 36.417 4.624 -25.262 1.00 93.38 86 ASP A C 1
ATOM 637 O O . ASP A 1 86 ? 37.437 5.093 -25.770 1.00 93.38 86 ASP A O 1
ATOM 641 N N . LEU A 1 87 ? 35.416 4.143 -26.012 1.00 94.50 87 LEU A N 1
ATOM 642 C CA . LEU A 1 87 ? 35.455 4.100 -27.476 1.00 94.50 87 LEU A CA 1
ATOM 643 C C . LEU A 1 87 ? 35.615 5.498 -28.095 1.00 94.50 87 LEU A C 1
ATOM 645 O O . LEU A 1 87 ? 36.389 5.677 -29.032 1.00 94.50 87 LEU A O 1
ATOM 649 N N . SER A 1 88 ? 34.952 6.515 -27.538 1.00 93.81 88 SER A N 1
ATOM 650 C CA . SER A 1 88 ? 35.124 7.902 -27.990 1.00 93.81 88 SER A CA 1
ATOM 651 C C . SER A 1 88 ? 36.529 8.451 -27.718 1.00 93.81 88 SER A C 1
ATOM 653 O O . SER A 1 88 ? 37.002 9.332 -28.432 1.00 93.81 88 SER A O 1
ATOM 655 N N . ARG A 1 89 ? 37.217 7.952 -26.680 1.00 93.75 89 ARG A N 1
ATOM 656 C CA . ARG A 1 89 ? 38.603 8.338 -26.393 1.00 93.75 89 ARG A CA 1
ATOM 657 C C . ARG A 1 89 ? 39.575 7.683 -27.369 1.00 93.75 89 ARG A C 1
ATOM 659 O O . ARG A 1 89 ? 40.514 8.356 -27.775 1.00 93.75 89 ARG A O 1
ATOM 666 N N . VAL A 1 90 ? 39.313 6.447 -27.805 1.00 93.06 90 VAL A N 1
ATOM 667 C CA . VAL A 1 90 ? 40.058 5.809 -28.909 1.00 93.06 90 VAL A CA 1
ATOM 668 C C . VAL A 1 90 ? 39.932 6.639 -30.188 1.00 93.06 90 VAL A C 1
ATOM 670 O O . VAL A 1 90 ? 40.938 6.917 -30.828 1.00 93.06 90 VAL A O 1
ATOM 673 N N . VAL A 1 91 ? 38.725 7.119 -30.512 1.00 94.81 91 VAL A N 1
ATOM 674 C CA . VAL A 1 91 ? 38.505 8.023 -31.658 1.00 94.81 91 VAL A CA 1
ATOM 675 C C . VAL A 1 91 ? 39.373 9.280 -31.564 1.00 94.81 91 VAL A C 1
ATOM 677 O O . VAL A 1 91 ? 39.985 9.675 -32.545 1.00 94.81 91 VAL A O 1
ATOM 680 N N . ARG A 1 92 ? 39.474 9.897 -30.381 1.00 92.31 92 ARG A N 1
ATOM 681 C CA . ARG A 1 92 ? 40.257 11.130 -30.187 1.00 92.31 92 ARG A CA 1
ATOM 682 C C . ARG A 1 92 ? 41.773 10.944 -30.226 1.00 92.31 92 ARG A C 1
ATOM 684 O O . ARG A 1 92 ? 42.479 11.942 -30.329 1.00 92.31 92 ARG A O 1
ATOM 691 N N . GLN A 1 93 ? 42.277 9.719 -30.096 1.00 92.06 93 GLN A N 1
ATOM 692 C CA . GLN A 1 93 ? 43.714 9.444 -30.205 1.00 92.06 93 GLN A CA 1
ATOM 693 C C . GLN A 1 93 ? 44.213 9.531 -31.654 1.00 92.06 93 GLN A C 1
ATOM 695 O O . GLN A 1 93 ? 45.407 9.723 -31.864 1.00 92.06 93 GLN A O 1
ATOM 700 N N . ASP A 1 94 ? 43.311 9.429 -32.633 1.00 93.56 94 ASP A N 1
ATOM 701 C CA . ASP A 1 94 ? 43.604 9.548 -34.059 1.00 93.56 94 ASP A CA 1
ATOM 702 C C . ASP A 1 94 ? 42.908 10.803 -34.626 1.00 93.56 94 ASP A C 1
ATOM 704 O O . ASP A 1 94 ? 41.682 10.818 -34.771 1.00 93.56 94 ASP A O 1
ATOM 708 N N . PRO A 1 95 ? 43.657 11.874 -34.952 1.00 92.69 95 PRO A N 1
ATOM 709 C CA . PRO A 1 95 ? 43.081 13.109 -35.483 1.00 92.69 95 PRO A CA 1
ATOM 710 C C . PRO A 1 95 ? 42.270 12.917 -36.772 1.00 92.69 95 PRO A C 1
ATOM 712 O O . PRO A 1 95 ? 41.249 13.582 -36.947 1.00 92.69 95 PRO A O 1
ATOM 715 N N . GLY A 1 96 ? 42.688 12.001 -37.653 1.00 92.88 96 GLY A N 1
ATOM 716 C CA . GLY A 1 96 ? 41.990 11.726 -38.910 1.00 92.88 96 GLY A CA 1
ATOM 717 C C . GLY A 1 96 ? 40.662 11.007 -38.678 1.00 92.88 96 GLY A C 1
ATOM 718 O O . GLY A 1 96 ? 39.652 11.344 -39.297 1.00 92.88 96 GLY A O 1
ATOM 719 N N . LEU A 1 97 ? 40.636 10.064 -37.733 1.00 94.50 97 LEU A N 1
ATOM 720 C CA . LEU A 1 97 ? 39.404 9.401 -37.303 1.00 94.50 97 LEU A CA 1
ATOM 721 C C . LEU A 1 97 ? 38.459 10.364 -36.574 1.00 94.50 97 LEU A C 1
ATOM 723 O O . LEU A 1 97 ? 37.250 10.326 -36.801 1.00 94.50 97 LEU A O 1
ATOM 727 N N . LEU A 1 98 ? 38.993 11.234 -35.712 1.00 94.81 98 LEU A N 1
ATOM 728 C CA . LEU A 1 98 ? 38.209 12.245 -35.005 1.00 94.81 98 LEU A CA 1
ATOM 729 C C . LEU A 1 98 ? 37.525 13.199 -35.984 1.00 94.81 98 LEU A C 1
ATOM 731 O O . LEU A 1 98 ? 36.321 13.421 -35.866 1.00 94.81 98 LEU A O 1
ATOM 735 N N . GLN A 1 99 ? 38.268 13.722 -36.961 1.00 94.06 99 GLN A N 1
ATOM 736 C CA . GLN A 1 99 ? 37.703 14.584 -37.994 1.00 94.06 99 GLN A CA 1
ATOM 737 C C . GLN A 1 99 ? 36.591 13.858 -38.762 1.00 94.06 99 GLN A C 1
ATOM 739 O O . GLN A 1 99 ? 35.487 14.383 -38.899 1.00 94.06 99 GLN A O 1
ATOM 744 N N . LEU A 1 100 ? 36.840 12.611 -39.176 1.00 93.38 100 LEU A N 1
ATOM 745 C CA . LEU A 1 100 ? 35.854 11.797 -39.883 1.00 93.38 100 LEU A CA 1
ATOM 746 C C . LEU A 1 100 ? 34.572 11.592 -39.060 1.00 93.38 100 LEU A C 1
ATOM 748 O O . LEU A 1 100 ? 33.476 11.750 -39.587 1.00 93.38 100 LEU A O 1
ATOM 752 N N . VAL A 1 101 ? 34.690 11.279 -37.768 1.00 93.31 101 VAL A N 1
ATOM 753 C CA . VAL A 1 101 ? 33.545 11.079 -36.863 1.00 93.31 101 VAL A CA 1
ATOM 754 C C . VAL A 1 101 ? 32.751 12.372 -36.647 1.00 93.31 101 VAL A C 1
ATOM 756 O O . VAL A 1 101 ? 31.530 12.318 -36.498 1.00 93.31 101 VAL A O 1
ATOM 759 N N . LEU A 1 102 ? 33.417 13.529 -36.605 1.00 90.62 102 LEU A N 1
ATOM 760 C CA . LEU A 1 102 ? 32.772 14.818 -36.350 1.00 90.62 102 LEU A CA 1
ATOM 761 C C . LEU A 1 102 ? 32.119 15.429 -37.592 1.00 90.62 102 LEU A C 1
ATOM 763 O O . LEU A 1 102 ? 31.082 16.080 -37.446 1.00 90.62 102 LEU A O 1
ATOM 767 N N . GLU A 1 103 ? 32.692 15.236 -38.778 1.00 90.44 103 GLU A N 1
ATOM 768 C CA . GLU A 1 103 ? 32.299 15.949 -40.001 1.00 90.44 103 GLU A CA 1
ATOM 769 C C . GLU A 1 103 ? 31.509 15.081 -40.986 1.00 90.44 103 GLU A C 1
ATOM 771 O O . GLU A 1 103 ? 30.605 15.587 -41.653 1.00 90.44 103 GLU A O 1
ATOM 776 N N . ALA A 1 104 ? 31.808 13.782 -41.077 1.00 91.38 104 ALA A N 1
ATOM 777 C CA . ALA A 1 104 ? 31.191 12.911 -42.072 1.00 91.38 104 ALA A CA 1
ATOM 778 C C . ALA A 1 104 ? 29.872 12.286 -41.585 1.00 91.38 104 ALA A C 1
ATOM 780 O O . ALA A 1 104 ? 29.659 12.100 -40.381 1.00 91.38 104 ALA A O 1
ATOM 781 N N . PRO A 1 105 ? 28.974 11.912 -42.517 1.00 90.25 105 PRO A N 1
ATOM 782 C CA . PRO A 1 105 ? 27.812 11.103 -42.176 1.00 90.25 105 PRO A CA 1
ATOM 783 C C . PRO A 1 105 ? 28.250 9.726 -41.622 1.00 90.25 105 PRO A C 1
ATOM 785 O O . PRO A 1 105 ? 29.238 9.161 -42.106 1.00 90.25 105 PRO A O 1
ATOM 788 N N . PRO A 1 106 ? 27.537 9.157 -40.626 1.00 90.25 106 PRO A N 1
ATOM 789 C CA . PRO A 1 106 ? 27.867 7.860 -40.019 1.00 90.25 106 PRO A CA 1
ATOM 790 C C . PRO A 1 106 ? 28.049 6.713 -41.023 1.00 90.25 106 PRO A C 1
ATOM 792 O O . PRO A 1 106 ? 28.850 5.810 -40.795 1.00 90.25 106 PRO A O 1
ATOM 795 N N . GLU A 1 107 ? 27.334 6.767 -42.144 1.00 93.81 107 GLU A N 1
ATOM 796 C CA . GLU A 1 107 ? 27.399 5.811 -43.246 1.00 93.81 107 GLU A CA 1
ATOM 797 C C . GLU A 1 107 ? 28.781 5.824 -43.926 1.00 93.81 107 GLU A C 1
ATOM 799 O O . GLU A 1 107 ? 29.340 4.770 -44.225 1.00 93.81 107 GLU A O 1
ATOM 804 N N . ALA A 1 108 ? 29.379 7.008 -44.107 1.00 93.44 108 ALA A N 1
ATOM 805 C CA . ALA A 1 108 ? 30.718 7.148 -44.682 1.00 93.44 108 ALA A CA 1
ATOM 806 C C . ALA A 1 108 ? 31.810 6.664 -43.716 1.00 93.44 108 ALA A C 1
ATOM 808 O O . ALA A 1 108 ? 32.780 6.032 -44.140 1.00 93.44 108 ALA A O 1
ATOM 809 N N . LEU A 1 109 ? 31.639 6.916 -42.412 1.00 93.38 109 LEU A N 1
ATOM 810 C CA . LEU A 1 109 ? 32.516 6.362 -41.377 1.00 93.38 109 LEU A CA 1
ATOM 811 C C . LEU A 1 109 ? 32.475 4.829 -41.394 1.00 93.38 109 LEU A C 1
ATOM 813 O O . LEU A 1 109 ? 33.527 4.189 -41.397 1.00 93.38 109 LEU A O 1
ATOM 817 N N . LEU A 1 110 ? 31.274 4.244 -41.435 1.00 93.69 110 LEU A N 1
ATOM 818 C CA . LEU A 1 110 ? 31.098 2.795 -41.469 1.00 93.69 110 LEU A CA 1
ATOM 819 C C . LEU A 1 110 ? 31.779 2.175 -42.697 1.00 93.69 110 LEU A C 1
ATOM 821 O O . LEU A 1 110 ? 32.557 1.237 -42.538 1.00 93.69 110 LEU A O 1
ATOM 825 N N . ALA A 1 111 ? 31.571 2.746 -43.887 1.00 94.38 111 ALA A N 1
ATOM 826 C CA . ALA A 1 111 ? 32.165 2.247 -45.128 1.00 94.38 111 ALA A CA 1
ATOM 827 C C . ALA A 1 111 ? 33.705 2.199 -45.080 1.00 94.38 111 ALA A C 1
ATOM 829 O O . ALA A 1 111 ? 34.305 1.198 -45.476 1.00 94.38 111 ALA A O 1
ATOM 830 N N . ARG A 1 112 ? 34.365 3.238 -44.544 1.00 93.06 112 ARG A N 1
ATOM 831 C CA . ARG A 1 112 ? 35.839 3.270 -44.412 1.00 93.06 112 ARG A CA 1
ATOM 832 C C . ARG A 1 112 ? 36.357 2.240 -43.409 1.00 93.06 112 ARG A C 1
ATOM 834 O O . ARG A 1 112 ? 37.351 1.560 -43.661 1.00 93.06 112 ARG A O 1
ATOM 841 N N . VAL A 1 113 ? 35.6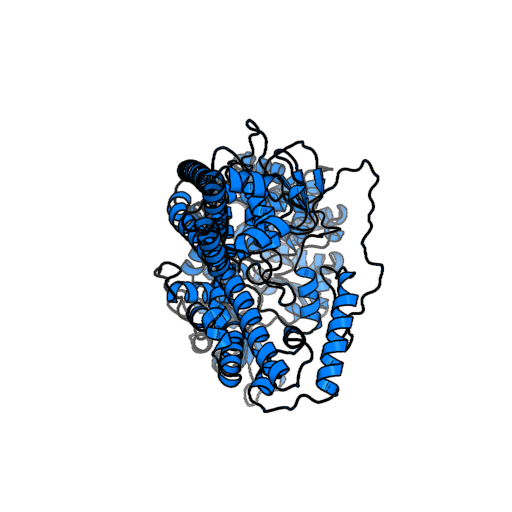54 2.072 -42.290 1.00 92.50 113 VAL A N 1
ATOM 842 C CA . VAL A 1 113 ? 35.980 1.055 -41.278 1.00 92.50 113 VAL A CA 1
ATOM 843 C C . VAL A 1 113 ? 35.829 -0.362 -41.848 1.00 92.50 113 VAL A C 1
ATOM 845 O O . VAL A 1 113 ? 36.665 -1.239 -41.600 1.00 92.50 113 VAL A O 1
ATOM 848 N N . GLU A 1 114 ? 34.792 -0.603 -42.649 1.00 90.44 114 GLU A N 1
ATOM 849 C CA . GLU A 1 114 ? 34.570 -1.884 -43.326 1.00 90.44 114 GLU A CA 1
ATOM 850 C C . GLU A 1 114 ? 35.630 -2.170 -44.395 1.00 90.44 114 GLU A C 1
ATOM 852 O O . GLU A 1 114 ? 36.130 -3.301 -44.448 1.00 90.44 114 GLU A O 1
ATOM 857 N N . ALA A 1 115 ? 36.065 -1.140 -45.130 1.00 92.69 115 ALA A N 1
ATOM 858 C CA . ALA A 1 115 ? 37.164 -1.195 -46.097 1.00 92.69 115 ALA A CA 1
ATOM 859 C C . ALA A 1 115 ? 38.544 -1.490 -45.470 1.00 92.69 115 ALA A C 1
ATOM 861 O O . ALA A 1 115 ? 39.509 -1.733 -46.191 1.00 92.69 115 ALA A O 1
ATOM 862 N N . GLY A 1 116 ? 38.643 -1.529 -44.136 1.00 89.62 116 GLY A N 1
ATOM 863 C CA . GLY A 1 116 ? 39.856 -1.918 -43.412 1.00 89.62 116 GLY A CA 1
ATOM 864 C C . GLY A 1 116 ? 40.653 -0.748 -42.842 1.00 89.62 116 GLY A C 1
ATOM 865 O O . GLY A 1 116 ? 41.675 -0.977 -42.195 1.00 89.62 116 GLY A O 1
ATOM 866 N N . GLU A 1 117 ? 40.180 0.486 -43.017 1.00 92.06 117 GLU A N 1
ATOM 867 C CA . GLU A 1 117 ? 40.777 1.647 -42.363 1.00 92.06 117 GLU A CA 1
ATOM 868 C C . GLU A 1 117 ? 40.508 1.625 -40.846 1.00 92.06 117 GLU A C 1
ATOM 870 O O . GLU A 1 117 ? 39.526 1.049 -40.369 1.00 92.06 117 GLU A O 1
ATOM 875 N N . PHE A 1 118 ? 41.393 2.254 -40.067 1.00 92.81 118 PHE A N 1
ATOM 876 C CA . PHE A 1 118 ? 41.268 2.380 -38.607 1.00 92.81 118 PHE A CA 1
ATOM 877 C C . PHE A 1 118 ? 41.092 1.035 -37.868 1.00 92.81 118 PHE A C 1
ATOM 879 O O . PHE A 1 118 ? 40.208 0.876 -37.022 1.00 92.81 118 PHE A O 1
ATOM 886 N N . ALA A 1 119 ? 41.950 0.046 -38.151 1.00 90.88 119 ALA A N 1
ATOM 887 C CA . ALA A 1 119 ? 41.838 -1.324 -37.629 1.00 90.88 119 ALA A CA 1
ATOM 888 C C . ALA A 1 119 ? 41.659 -1.422 -36.095 1.00 90.88 119 ALA A C 1
ATOM 890 O O . ALA A 1 119 ? 40.863 -2.232 -35.613 1.00 90.88 119 ALA A O 1
ATOM 891 N N . ALA A 1 120 ? 42.342 -0.572 -35.319 1.00 89.75 120 ALA A N 1
ATOM 892 C CA . ALA A 1 120 ? 42.203 -0.525 -33.860 1.00 89.75 120 ALA A CA 1
ATOM 893 C C . ALA A 1 120 ? 40.803 -0.056 -33.412 1.00 89.75 120 ALA A C 1
ATOM 895 O O . ALA A 1 120 ? 40.206 -0.632 -32.493 1.00 89.75 120 ALA A O 1
ATOM 896 N N . PHE A 1 121 ? 40.246 0.949 -34.094 1.00 94.31 121 PHE A N 1
ATOM 897 C CA . PHE A 1 121 ? 38.878 1.406 -33.867 1.00 94.31 121 PHE A CA 1
ATOM 898 C C . PHE A 1 121 ? 37.869 0.338 -34.286 1.00 94.31 121 PHE A C 1
ATOM 900 O O . PHE A 1 121 ? 36.970 0.027 -33.511 1.00 94.31 121 PHE A O 1
ATOM 907 N N . ARG A 1 122 ? 38.060 -0.296 -35.451 1.00 93.75 122 ARG A N 1
ATOM 908 C CA . ARG A 1 122 ? 37.217 -1.407 -35.921 1.00 93.75 122 ARG A CA 1
ATOM 909 C C . ARG A 1 122 ? 37.127 -2.529 -34.888 1.00 93.75 122 ARG A C 1
ATOM 911 O O . ARG A 1 122 ? 36.030 -2.997 -34.585 1.00 93.75 122 ARG A O 1
ATOM 918 N N . ALA A 1 123 ? 38.265 -2.953 -34.338 1.00 91.75 123 ALA A N 1
ATOM 919 C CA . ALA A 1 123 ? 38.313 -3.994 -33.314 1.00 91.75 123 ALA A CA 1
ATOM 920 C C . ALA A 1 123 ? 37.578 -3.566 -32.030 1.00 91.75 123 ALA A C 1
ATOM 922 O O . ALA A 1 123 ? 36.775 -4.331 -31.494 1.00 91.75 123 ALA A O 1
ATOM 923 N N . SER A 1 124 ? 37.791 -2.326 -31.580 1.00 94.06 124 SER A N 1
ATOM 924 C CA . SER A 1 124 ? 37.139 -1.768 -30.387 1.00 94.06 124 SER A CA 1
ATOM 925 C C . SER A 1 124 ? 35.623 -1.607 -30.562 1.00 94.06 124 SER A C 1
ATOM 927 O O . SER A 1 124 ? 34.855 -1.984 -29.677 1.00 94.06 124 SER A O 1
ATOM 929 N N . LEU A 1 125 ? 35.180 -1.108 -31.721 1.00 94.81 125 LEU A N 1
ATOM 930 C CA . LEU A 1 125 ? 33.770 -0.981 -32.086 1.00 94.81 125 LEU A CA 1
ATOM 931 C C . LEU A 1 125 ? 33.103 -2.356 -32.142 1.00 94.81 125 LEU A C 1
ATOM 933 O O . LEU A 1 125 ? 32.058 -2.551 -31.528 1.00 94.81 125 LEU A O 1
ATOM 937 N N . ARG A 1 126 ? 33.725 -3.337 -32.808 1.00 92.12 126 ARG A N 1
ATOM 938 C CA . ARG A 1 126 ? 33.204 -4.710 -32.864 1.00 92.12 126 ARG A CA 1
ATOM 939 C C . ARG A 1 126 ? 33.065 -5.310 -31.466 1.00 92.12 126 ARG A C 1
ATOM 941 O O . ARG A 1 126 ? 32.002 -5.823 -31.133 1.00 92.12 126 ARG A O 1
ATOM 948 N N . HIS A 1 127 ? 34.092 -5.172 -30.627 1.00 92.50 127 HIS A N 1
ATOM 949 C CA . HIS A 1 127 ? 34.043 -5.643 -29.245 1.00 92.50 127 HIS A CA 1
ATOM 950 C C . HIS A 1 127 ? 32.904 -4.989 -28.446 1.00 92.50 127 HIS A C 1
ATOM 952 O O . HIS A 1 127 ? 32.191 -5.677 -27.709 1.00 92.50 127 HIS A O 1
ATOM 958 N N . TYR A 1 128 ? 32.696 -3.678 -28.613 1.00 94.25 128 TYR A N 1
ATOM 959 C CA . TYR A 1 128 ? 31.581 -2.966 -27.992 1.00 94.25 128 TYR A CA 1
ATOM 960 C C . TYR A 1 128 ? 30.227 -3.507 -28.465 1.00 94.25 128 TYR A C 1
ATOM 962 O O . TYR A 1 128 ? 29.375 -3.813 -27.633 1.00 94.25 128 TYR A O 1
ATOM 970 N N . LEU A 1 129 ? 30.028 -3.676 -29.774 1.00 92.94 129 LEU A N 1
ATOM 971 C CA . LEU A 1 129 ? 28.769 -4.174 -30.336 1.00 92.94 129 LEU A CA 1
ATOM 972 C C . LEU A 1 129 ? 28.474 -5.619 -29.907 1.00 92.94 129 LEU A C 1
ATOM 974 O O . LEU A 1 129 ? 27.342 -5.924 -29.539 1.00 92.94 129 LEU A O 1
ATOM 978 N N . ASP A 1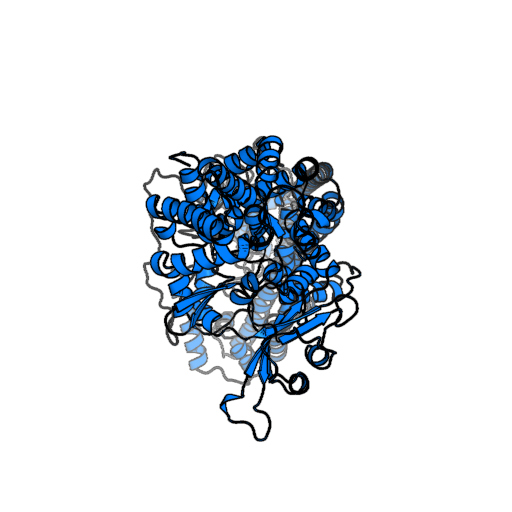 130 ? 29.482 -6.492 -29.876 1.00 89.50 130 ASP A N 1
ATOM 979 C CA . ASP A 1 130 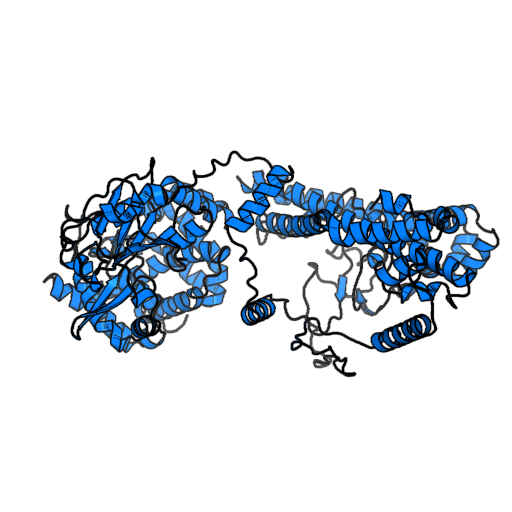? 29.319 -7.893 -29.467 1.00 89.50 130 ASP A CA 1
ATOM 980 C C . ASP A 1 130 ? 29.022 -8.033 -27.963 1.00 89.50 130 ASP A C 1
ATOM 982 O O . ASP A 1 130 ? 28.254 -8.908 -27.548 1.00 89.50 130 ASP A O 1
ATOM 986 N N . THR A 1 131 ? 29.609 -7.158 -27.141 1.00 89.69 131 THR A N 1
ATOM 987 C CA . THR A 1 131 ? 29.506 -7.238 -25.676 1.00 89.69 131 THR A CA 1
ATOM 988 C C . THR A 1 131 ? 28.343 -6.424 -25.122 1.00 89.69 131 THR A C 1
ATOM 990 O O . THR A 1 131 ? 27.727 -6.851 -24.154 1.00 89.69 131 THR A O 1
ATOM 993 N N . TRP A 1 132 ? 28.033 -5.267 -25.708 1.00 90.62 132 TRP A N 1
ATOM 994 C CA . TRP A 1 132 ? 27.089 -4.276 -25.172 1.00 90.62 132 TRP A CA 1
ATOM 995 C C . TRP A 1 132 ? 26.034 -3.815 -26.173 1.00 90.62 132 TRP A C 1
ATOM 997 O O . TRP A 1 132 ? 25.082 -3.150 -25.769 1.00 90.62 132 TRP A O 1
ATOM 1007 N N . GLY A 1 133 ? 26.127 -4.222 -27.443 1.00 90.06 133 GLY A N 1
ATOM 1008 C CA . GLY A 1 133 ? 25.146 -3.887 -28.480 1.00 90.06 133 GLY A CA 1
ATOM 1009 C C . GLY A 1 133 ? 23.739 -4.429 -28.218 1.00 90.06 133 GLY A C 1
ATOM 1010 O O . GLY A 1 133 ? 22.820 -4.094 -28.943 1.00 90.06 133 GLY A O 1
ATOM 1011 N N . PHE A 1 134 ? 23.531 -5.217 -27.163 1.00 90.62 134 PHE A N 1
ATOM 1012 C CA . PHE A 1 134 ? 22.202 -5.620 -26.700 1.00 90.62 134 PHE A CA 1
ATOM 1013 C C . PHE A 1 134 ? 21.471 -4.531 -25.883 1.00 90.62 134 PHE A C 1
ATOM 1015 O O . PHE A 1 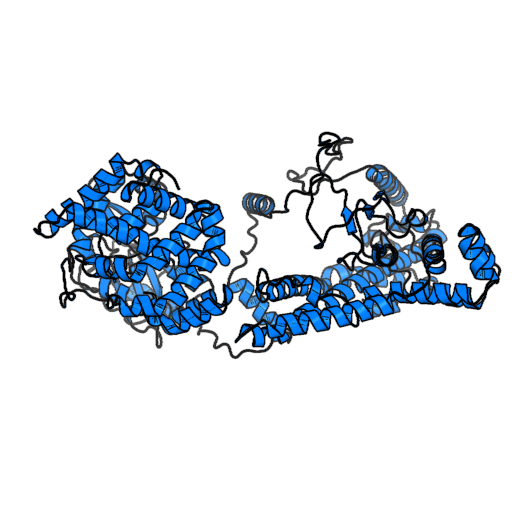134 ? 20.319 -4.726 -25.507 1.00 90.62 134 PHE A O 1
ATOM 1022 N N . ARG A 1 135 ? 22.130 -3.405 -25.559 1.00 88.94 135 ARG A N 1
ATOM 1023 C CA . ARG A 1 135 ? 21.570 -2.277 -24.791 1.00 88.94 135 ARG A CA 1
ATOM 1024 C C . ARG A 1 135 ? 21.327 -1.078 -25.700 1.00 88.94 135 ARG A C 1
ATOM 1026 O O . ARG A 1 135 ? 22.250 -0.314 -25.972 1.00 88.94 135 ARG A O 1
ATOM 1033 N N . TYR A 1 136 ? 20.090 -0.913 -26.152 1.00 86.50 136 TYR A N 1
ATOM 1034 C CA . TYR A 1 136 ? 19.686 0.145 -27.080 1.00 86.50 136 TYR A CA 1
ATOM 1035 C C . TYR A 1 136 ? 18.196 0.487 -26.922 1.00 86.50 136 TYR A C 1
ATOM 1037 O O . TYR A 1 136 ? 17.467 -0.200 -26.204 1.00 86.50 136 TYR A O 1
ATOM 1045 N N . SER A 1 137 ? 17.758 1.580 -27.555 1.00 83.88 137 SER A N 1
ATOM 1046 C CA . SER A 1 137 ? 16.342 1.978 -27.574 1.00 83.88 137 SER A CA 1
ATOM 1047 C C . SER A 1 137 ? 15.515 0.889 -28.254 1.00 83.88 137 SER A C 1
ATOM 1049 O O . SER A 1 137 ? 15.867 0.466 -29.350 1.00 83.88 137 SER A O 1
ATOM 1051 N N . GLY A 1 138 ? 14.456 0.406 -27.609 1.00 84.25 138 GLY A N 1
ATOM 1052 C CA . GLY A 1 138 ? 13.661 -0.709 -28.122 1.00 84.25 138 GLY A CA 1
ATOM 1053 C C . GLY A 1 138 ? 14.301 -2.094 -27.958 1.00 84.25 138 GLY A C 1
ATOM 1054 O O . GLY A 1 138 ? 13.943 -3.013 -28.687 1.00 84.25 138 GLY A O 1
ATOM 1055 N N . GLU A 1 139 ? 15.183 -2.296 -26.968 1.00 87.44 139 GLU A N 1
ATOM 1056 C CA . GLU A 1 139 ? 15.876 -3.578 -26.690 1.00 87.44 139 GLU A CA 1
ATOM 1057 C C . GLU A 1 139 ? 14.965 -4.817 -26.497 1.00 87.44 139 GLU A C 1
ATOM 1059 O O . GLU A 1 139 ? 15.447 -5.950 -26.503 1.00 87.44 139 GLU A O 1
ATOM 1064 N N . LEU A 1 140 ? 13.652 -4.629 -26.311 1.00 90.38 140 LEU A N 1
ATOM 1065 C CA . LEU A 1 140 ? 12.655 -5.709 -26.195 1.00 90.38 140 LEU A CA 1
ATOM 1066 C C . LEU A 1 140 ? 11.765 -5.861 -27.442 1.00 90.38 140 LEU A C 1
ATOM 1068 O O . LEU A 1 140 ? 10.909 -6.746 -27.480 1.00 90.38 140 LEU A O 1
ATOM 1072 N N . THR A 1 141 ? 11.957 -5.018 -28.456 1.00 88.88 141 THR A N 1
ATOM 1073 C CA . THR A 1 141 ? 11.181 -5.004 -29.697 1.00 88.88 141 THR A CA 1
ATOM 1074 C C . THR A 1 141 ? 11.872 -5.878 -30.735 1.00 88.88 141 THR A C 1
ATOM 1076 O O . THR A 1 141 ? 12.802 -5.452 -31.415 1.00 88.88 141 THR A O 1
ATOM 1079 N N . LEU A 1 142 ? 11.395 -7.116 -30.886 1.00 89.56 142 LEU A N 1
ATOM 1080 C CA . LEU A 1 142 ? 12.028 -8.114 -31.754 1.00 89.56 142 LEU A CA 1
ATOM 1081 C C . LEU A 1 142 ? 12.083 -7.730 -33.228 1.00 89.56 142 LEU A C 1
ATOM 1083 O O . LEU A 1 142 ? 12.856 -8.353 -33.937 1.00 89.56 142 LEU A O 1
ATOM 1087 N N . THR A 1 143 ? 11.292 -6.768 -33.702 1.00 88.06 143 THR A N 1
ATOM 1088 C CA . THR A 1 143 ? 11.272 -6.330 -35.106 1.00 88.06 143 THR A CA 1
ATOM 1089 C C . THR A 1 143 ? 12.315 -5.260 -35.421 1.00 88.06 143 THR A C 1
ATOM 1091 O O . THR A 1 143 ? 12.631 -5.063 -36.592 1.00 88.06 143 THR A O 1
ATOM 1094 N N . GLN A 1 144 ? 12.901 -4.617 -34.408 1.00 86.19 144 GLN A N 1
ATOM 1095 C CA . GLN A 1 144 ? 13.952 -3.623 -34.608 1.00 86.19 144 GLN A CA 1
ATOM 1096 C C . GLN A 1 144 ? 15.328 -4.289 -34.739 1.00 86.19 144 GLN A C 1
ATOM 1098 O O . GLN A 1 144 ? 15.619 -5.232 -33.994 1.00 86.19 144 GLN A O 1
ATOM 1103 N N . PRO A 1 145 ? 16.180 -3.823 -35.672 1.00 90.19 145 PRO A N 1
ATOM 1104 C CA . PRO A 1 145 ? 17.539 -4.325 -35.797 1.00 90.19 145 PRO A CA 1
ATOM 1105 C C . PRO A 1 145 ? 18.344 -4.004 -34.540 1.00 90.19 145 PRO A C 1
ATOM 1107 O O . PRO A 1 145 ? 18.206 -2.944 -33.931 1.00 90.19 145 PRO A O 1
ATOM 1110 N N . THR A 1 146 ? 19.196 -4.943 -34.150 1.00 90.44 146 THR A N 1
ATOM 1111 C CA . THR A 1 146 ? 20.152 -4.717 -33.067 1.00 90.44 146 THR A CA 1
ATOM 1112 C C . THR A 1 146 ? 21.304 -3.837 -33.567 1.00 90.44 146 THR A C 1
ATOM 1114 O O . THR A 1 146 ? 21.661 -3.919 -34.742 1.00 90.44 146 THR A O 1
ATOM 1117 N N . PRO A 1 147 ? 21.987 -3.081 -32.691 1.00 90.25 147 PRO A N 1
ATOM 1118 C CA . PRO A 1 147 ? 23.232 -2.377 -33.007 1.00 90.25 147 PRO A CA 1
ATOM 1119 C C . PRO A 1 147 ? 24.318 -3.223 -33.678 1.00 90.25 147 PRO A C 1
ATOM 1121 O O . PRO A 1 147 ? 25.221 -2.699 -34.325 1.00 90.25 147 PRO A O 1
ATOM 1124 N N . ARG A 1 148 ? 24.275 -4.546 -33.489 1.00 88.12 148 ARG A N 1
ATOM 1125 C CA . ARG A 1 148 ? 25.203 -5.467 -34.141 1.00 88.12 148 ARG A CA 1
ATOM 1126 C C . ARG A 1 148 ? 24.865 -5.707 -35.616 1.00 88.12 148 ARG A C 1
ATOM 1128 O O . ARG A 1 148 ? 25.785 -5.986 -36.386 1.00 88.12 148 ARG A O 1
ATOM 1135 N N . GLU A 1 149 ? 23.579 -5.640 -35.967 1.00 89.06 149 GLU A N 1
ATOM 1136 C CA . GLU A 1 149 ? 23.056 -5.711 -37.338 1.00 89.06 149 GLU A CA 1
ATOM 1137 C C . GLU A 1 149 ? 23.146 -4.354 -38.044 1.00 89.06 149 GLU A C 1
ATOM 1139 O O . GLU A 1 149 ? 23.529 -4.311 -39.207 1.00 89.06 149 GLU A O 1
ATOM 1144 N N . ASP A 1 150 ? 22.821 -3.269 -37.337 1.00 90.81 150 ASP A N 1
ATOM 1145 C CA . ASP A 1 150 ? 22.917 -1.891 -37.822 1.00 90.81 150 ASP A CA 1
ATOM 1146 C C . ASP A 1 150 ? 23.668 -1.019 -36.795 1.00 90.81 150 ASP A C 1
ATOM 1148 O O . ASP A 1 150 ? 23.087 -0.622 -35.779 1.00 90.81 150 ASP A O 1
ATOM 1152 N N . PRO A 1 151 ? 24.959 -0.708 -37.022 1.00 92.06 151 PRO A N 1
ATOM 1153 C CA . PRO A 1 151 ? 25.756 0.078 -36.087 1.00 92.06 151 PRO A CA 1
ATOM 1154 C C . PRO A 1 151 ? 25.506 1.591 -36.184 1.00 92.06 151 PRO A C 1
ATOM 1156 O O . PRO A 1 151 ? 26.013 2.331 -35.334 1.00 92.06 151 PRO A O 1
ATOM 1159 N N . LEU A 1 152 ? 24.740 2.082 -37.169 1.00 90.69 152 LEU A N 1
ATOM 1160 C CA . LEU A 1 152 ? 24.564 3.520 -37.410 1.00 90.69 152 LEU A CA 1
ATOM 1161 C C . LEU A 1 152 ? 24.045 4.292 -36.182 1.00 90.69 152 LEU A C 1
ATOM 1163 O O . LEU A 1 152 ? 24.603 5.357 -35.892 1.00 90.69 152 LEU A O 1
ATOM 1167 N N . PRO A 1 153 ? 23.064 3.796 -35.395 1.00 86.75 153 PRO A N 1
ATOM 1168 C CA . PRO A 1 153 ? 22.614 4.495 -34.189 1.00 86.75 153 PRO A CA 1
ATOM 1169 C C . PRO A 1 153 ? 23.725 4.672 -33.145 1.00 86.75 153 PRO A C 1
ATOM 1171 O O . PRO A 1 153 ? 23.816 5.716 -32.499 1.00 86.75 153 PRO A O 1
ATOM 1174 N N . VAL A 1 154 ? 24.610 3.678 -33.002 1.00 90.25 154 VAL A N 1
ATOM 1175 C CA . VAL A 1 154 ? 25.757 3.753 -32.085 1.00 90.25 154 VAL A CA 1
ATOM 1176 C C . VAL A 1 154 ? 26.800 4.735 -32.604 1.00 90.25 154 VAL A C 1
ATOM 1178 O O . VAL A 1 154 ? 27.349 5.494 -31.811 1.00 90.25 154 VAL A O 1
ATOM 1181 N N . LEU A 1 155 ? 27.049 4.776 -33.916 1.00 91.38 155 LEU A N 1
ATOM 1182 C CA . LEU A 1 155 ? 27.983 5.733 -34.519 1.00 91.38 155 LEU A CA 1
ATOM 1183 C C . LEU A 1 155 ? 27.506 7.186 -34.370 1.00 91.38 155 LEU A C 1
ATOM 1185 O O . LEU A 1 155 ? 28.310 8.065 -34.060 1.00 91.38 155 LEU A O 1
ATOM 1189 N N . ARG A 1 156 ? 26.197 7.441 -34.503 1.00 87.31 156 ARG A N 1
ATOM 1190 C CA . ARG A 1 156 ? 25.601 8.764 -34.228 1.00 87.31 156 ARG A CA 1
ATOM 1191 C C . ARG A 1 156 ? 25.835 9.195 -32.785 1.00 87.31 156 ARG A C 1
ATOM 1193 O O . ARG A 1 156 ? 26.266 10.314 -32.531 1.00 87.31 156 ARG A O 1
ATOM 1200 N N . LEU A 1 157 ? 25.609 8.284 -31.844 1.00 85.56 157 LEU A N 1
ATOM 1201 C CA . LEU A 1 157 ? 25.842 8.540 -30.427 1.00 85.56 157 LEU A CA 1
ATOM 1202 C C . LEU A 1 157 ? 27.338 8.736 -30.118 1.00 85.56 157 LEU A C 1
ATOM 1204 O O . LEU A 1 157 ? 27.709 9.611 -29.336 1.00 85.56 157 LEU A O 1
ATOM 1208 N N . LEU A 1 158 ? 28.206 7.961 -30.772 1.00 90.06 158 LEU A N 1
ATOM 1209 C CA . LEU A 1 158 ? 29.657 8.064 -30.648 1.00 90.06 158 LEU A CA 1
ATOM 1210 C C . LEU A 1 158 ? 30.176 9.436 -31.096 1.00 90.06 158 LEU A C 1
ATOM 1212 O O . LEU A 1 158 ? 31.063 9.974 -30.437 1.00 90.06 158 LEU A O 1
ATOM 1216 N N . ARG A 1 159 ? 29.606 10.026 -32.156 1.00 88.69 159 ARG A N 1
ATOM 1217 C CA . ARG A 1 159 ? 29.926 11.395 -32.597 1.00 88.69 159 ARG A CA 1
ATOM 1218 C C . ARG A 1 159 ? 29.711 12.411 -31.479 1.00 88.69 159 ARG A C 1
ATOM 1220 O O . ARG A 1 159 ? 30.622 13.178 -31.168 1.00 88.69 159 ARG A O 1
ATOM 1227 N N . SER A 1 160 ? 28.553 12.371 -30.821 1.00 84.75 160 SER A N 1
ATOM 1228 C CA . SER A 1 160 ? 28.255 13.254 -29.687 1.00 84.75 160 SER A CA 1
ATOM 1229 C C . SER A 1 160 ? 29.224 13.031 -28.521 1.00 84.75 160 SER A C 1
ATOM 1231 O O . SER A 1 160 ? 29.708 13.987 -27.923 1.00 84.75 160 SER A O 1
ATOM 1233 N N . TYR A 1 161 ? 29.585 11.780 -28.231 1.00 87.44 161 TYR A N 1
ATOM 1234 C CA . TYR A 1 161 ? 30.570 11.456 -27.195 1.00 87.44 161 TYR A CA 1
ATOM 1235 C C . TYR A 1 161 ? 31.993 11.922 -27.542 1.00 87.44 161 TYR A C 1
ATOM 1237 O O . TYR A 1 161 ? 32.726 12.365 -26.658 1.00 87.44 161 TYR A O 1
ATOM 1245 N N . ALA A 1 162 ? 32.401 11.835 -28.810 1.00 89.94 162 ALA A N 1
ATOM 1246 C CA . ALA A 1 162 ? 33.713 12.282 -29.277 1.00 89.94 162 ALA A CA 1
ATOM 1247 C C . ALA A 1 162 ? 33.859 13.811 -29.184 1.00 89.94 162 ALA A C 1
ATOM 1249 O O . ALA A 1 162 ? 34.925 14.301 -28.795 1.00 89.94 162 ALA A O 1
ATOM 1250 N N . ALA A 1 163 ? 32.771 14.543 -29.451 1.00 86.38 163 ALA A N 1
ATOM 1251 C CA . ALA A 1 163 ? 32.700 15.997 -29.314 1.00 86.38 163 ALA A CA 1
ATOM 1252 C C . ALA A 1 163 ? 32.803 16.477 -27.854 1.00 86.38 163 ALA A C 1
ATOM 1254 O O . ALA A 1 163 ? 33.232 17.601 -27.603 1.00 86.38 163 ALA A O 1
ATOM 1255 N N . LEU A 1 164 ? 32.445 15.638 -26.874 1.00 83.19 164 LEU A N 1
ATOM 1256 C CA . LEU A 1 164 ? 32.506 16.004 -25.460 1.00 83.19 164 LEU A CA 1
ATOM 1257 C C . LEU A 1 164 ? 33.941 16.025 -24.909 1.00 83.19 164 LEU A C 1
ATOM 1259 O O . LEU A 1 164 ? 34.738 15.091 -25.079 1.00 83.19 164 LEU A O 1
ATOM 1263 N N . GLU A 1 165 ? 34.216 17.078 -24.141 1.00 77.81 165 GLU A N 1
ATOM 1264 C CA . GLU A 1 165 ? 35.438 17.285 -23.364 1.00 77.81 165 GLU A CA 1
ATOM 1265 C C . GLU A 1 165 ? 35.160 17.280 -21.848 1.00 77.81 165 GLU A C 1
ATOM 1267 O O . GLU A 1 165 ? 34.038 17.519 -21.381 1.00 77.81 165 GLU A O 1
ATOM 1272 N N . GLY A 1 166 ? 36.197 16.992 -21.057 1.00 79.25 166 GLY A N 1
ATOM 1273 C CA . GLY A 1 166 ? 36.138 16.978 -19.593 1.00 79.25 166 GLY A CA 1
ATOM 1274 C C . GLY A 1 166 ? 35.750 15.628 -18.978 1.00 79.25 166 GLY A C 1
ATOM 1275 O O . GLY A 1 166 ? 36.104 14.574 -19.499 1.00 79.25 166 GLY A O 1
ATOM 1276 N N . GLU A 1 167 ? 35.063 15.677 -17.828 1.00 79.25 167 GLU A N 1
ATOM 1277 C CA . GLU A 1 167 ? 34.733 14.503 -17.002 1.00 79.25 167 GLU A CA 1
ATOM 1278 C C . GLU A 1 167 ? 33.913 13.442 -17.758 1.00 79.25 167 GLU A C 1
ATOM 1280 O O . GLU A 1 167 ? 32.882 13.755 -18.366 1.00 79.25 167 GLU A O 1
ATOM 1285 N N . GLY A 1 168 ? 34.339 12.181 -17.649 1.00 84.81 168 GLY A N 1
ATOM 1286 C CA . GLY A 1 168 ? 33.636 11.033 -18.216 1.00 84.81 168 GLY A CA 1
ATOM 1287 C C . GLY A 1 168 ? 32.552 10.465 -17.287 1.00 84.81 168 GLY A C 1
ATOM 1288 O O . GLY A 1 168 ? 32.412 10.888 -16.134 1.00 84.81 168 GLY A O 1
ATOM 1289 N N . PRO A 1 169 ? 31.788 9.451 -17.736 1.00 83.25 169 PRO A N 1
ATOM 1290 C CA . PRO A 1 169 ? 30.733 8.827 -16.932 1.00 83.25 169 PRO A CA 1
ATOM 1291 C C . PRO A 1 169 ? 31.246 8.259 -15.600 1.00 83.25 169 PRO A C 1
ATOM 1293 O O . PRO A 1 169 ? 30.575 8.381 -14.572 1.00 83.25 169 PRO A O 1
ATOM 1296 N N . ALA A 1 170 ? 32.462 7.704 -15.590 1.00 84.38 170 ALA A N 1
ATOM 1297 C CA . ALA A 1 170 ? 33.103 7.180 -14.385 1.00 84.38 170 ALA A CA 1
ATOM 1298 C C . ALA A 1 170 ? 33.369 8.276 -13.332 1.00 84.38 170 ALA A C 1
ATOM 1300 O O . ALA A 1 170 ? 33.178 8.048 -12.132 1.00 84.38 170 ALA A O 1
ATOM 1301 N N . ASP A 1 171 ? 33.747 9.483 -13.761 1.00 85.00 171 ASP A N 1
ATOM 1302 C CA . ASP A 1 171 ? 33.980 10.628 -12.874 1.00 85.00 171 ASP A CA 1
ATOM 1303 C C . ASP A 1 171 ? 32.667 11.139 -12.271 1.00 85.00 171 ASP A C 1
ATOM 1305 O O . ASP A 1 171 ? 32.578 11.389 -11.062 1.00 85.00 171 ASP A O 1
ATOM 1309 N N . ILE A 1 172 ? 31.601 11.194 -13.079 1.00 79.62 172 ILE A N 1
ATOM 1310 C CA . ILE A 1 172 ? 30.249 11.522 -12.610 1.00 79.62 172 ILE A CA 1
ATOM 1311 C C . ILE A 1 172 ? 29.784 10.495 -11.575 1.00 79.62 172 ILE A C 1
ATOM 1313 O O . ILE A 1 172 ? 29.332 10.871 -10.488 1.00 79.62 172 ILE A O 1
ATOM 1317 N N . SER A 1 173 ? 29.935 9.203 -11.870 1.00 81.75 173 SER A N 1
ATOM 1318 C CA . SER A 1 173 ? 29.623 8.112 -10.944 1.00 81.75 173 SER A CA 1
ATOM 1319 C C . SER A 1 173 ? 30.403 8.246 -9.634 1.00 81.75 173 SER A C 1
ATOM 1321 O O . SER A 1 173 ? 29.822 8.097 -8.553 1.00 81.75 173 SER A O 1
ATOM 1323 N N . ARG A 1 174 ? 31.690 8.619 -9.695 1.00 85.31 174 ARG A N 1
ATOM 1324 C CA . ARG A 1 174 ? 32.533 8.877 -8.517 1.00 85.31 174 ARG A CA 1
ATOM 1325 C C . ARG A 1 174 ? 32.022 10.065 -7.699 1.00 85.31 174 ARG A C 1
ATOM 1327 O O . ARG A 1 174 ? 31.849 9.929 -6.484 1.00 85.31 174 ARG A O 1
ATOM 1334 N N . ARG A 1 175 ? 31.697 11.202 -8.326 1.00 85.00 175 ARG A N 1
ATOM 1335 C CA . ARG A 1 175 ? 31.085 12.359 -7.638 1.00 85.00 175 ARG A CA 1
ATOM 1336 C C . ARG A 1 175 ? 29.749 11.999 -6.997 1.00 85.00 175 ARG A C 1
ATOM 1338 O O . ARG A 1 175 ? 29.513 12.347 -5.838 1.00 85.00 175 ARG A O 1
ATOM 1345 N N . GLN A 1 176 ? 28.888 11.271 -7.704 1.00 83.94 176 GLN A N 1
ATOM 1346 C CA . GLN A 1 176 ? 27.610 10.808 -7.163 1.00 83.94 176 GLN A CA 1
ATOM 1347 C C . GLN A 1 176 ? 27.804 9.848 -5.987 1.00 83.94 176 GLN A C 1
ATOM 1349 O O . GLN A 1 176 ? 27.073 9.947 -5.000 1.00 83.94 176 GLN A O 1
ATOM 1354 N N . ALA A 1 177 ? 28.802 8.965 -6.042 1.00 87.62 177 ALA A N 1
ATOM 1355 C CA . ALA A 1 177 ? 29.143 8.076 -4.941 1.00 87.62 177 ALA A CA 1
ATOM 1356 C C . ALA A 1 177 ? 29.630 8.851 -3.708 1.00 87.62 177 ALA A C 1
ATOM 1358 O O . ALA A 1 177 ? 29.177 8.566 -2.598 1.00 87.62 177 ALA A O 1
ATOM 1359 N N . LEU A 1 178 ? 30.478 9.870 -3.883 1.00 90.31 178 LEU A N 1
ATOM 1360 C CA . LEU A 1 178 ? 30.909 10.755 -2.795 1.00 90.31 178 LEU A CA 1
ATOM 1361 C C . LEU A 1 178 ? 29.727 11.535 -2.201 1.00 90.31 178 LEU A C 1
ATOM 1363 O O . LEU A 1 178 ? 29.568 11.588 -0.979 1.00 90.31 178 LEU A O 1
ATOM 1367 N N . ALA A 1 179 ? 28.855 12.088 -3.048 1.00 85.12 179 ALA A N 1
ATOM 1368 C CA . ALA A 1 179 ? 27.641 12.776 -2.617 1.00 85.12 179 ALA A CA 1
ATOM 1369 C C . ALA A 1 179 ? 26.698 11.836 -1.850 1.00 85.12 179 ALA A C 1
ATOM 1371 O O . ALA A 1 179 ? 26.190 12.212 -0.794 1.00 85.12 179 ALA A O 1
ATOM 1372 N N . ARG A 1 180 ? 26.524 10.594 -2.323 1.00 90.88 180 ARG A N 1
ATOM 1373 C CA . ARG A 1 180 ? 25.787 9.545 -1.610 1.00 90.88 180 ARG A CA 1
ATOM 1374 C C . ARG A 1 180 ? 26.419 9.273 -0.255 1.00 90.88 180 ARG A C 1
ATOM 1376 O O . ARG A 1 180 ? 25.714 9.284 0.738 1.00 90.88 180 ARG A O 1
ATOM 1383 N N . GLN A 1 181 ? 27.731 9.053 -0.174 1.00 92.88 181 GLN A N 1
ATOM 1384 C CA . GLN A 1 181 ? 28.404 8.773 1.100 1.00 92.88 181 GLN A CA 1
ATOM 1385 C C . GLN A 1 181 ? 28.227 9.913 2.113 1.00 92.88 181 GLN A C 1
ATOM 1387 O O . GLN A 1 181 ? 28.028 9.646 3.299 1.00 92.88 181 GLN A O 1
ATOM 1392 N N . ARG A 1 182 ? 28.279 11.175 1.662 1.00 91.62 182 ARG A N 1
ATOM 1393 C CA . ARG A 1 182 ? 27.987 12.353 2.498 1.00 91.62 182 ARG A CA 1
ATOM 1394 C C . ARG A 1 182 ? 26.525 12.359 2.951 1.00 91.62 182 ARG A C 1
ATOM 1396 O O . ARG A 1 182 ? 26.269 12.501 4.145 1.00 91.62 182 ARG A O 1
ATOM 1403 N N . ALA A 1 183 ? 25.583 12.128 2.035 1.00 88.50 183 ALA A N 1
ATOM 1404 C CA . ALA A 1 183 ? 24.155 12.038 2.342 1.00 88.50 183 ALA A CA 1
ATOM 1405 C C . ALA A 1 183 ? 23.843 10.880 3.303 1.00 88.50 183 ALA A C 1
ATOM 1407 O O . ALA A 1 183 ? 23.102 11.070 4.259 1.00 88.50 183 ALA A O 1
ATOM 1408 N N . THR A 1 184 ? 24.468 9.714 3.129 1.00 91.94 184 THR A N 1
ATOM 1409 C CA . THR A 1 184 ? 24.353 8.552 4.018 1.00 91.94 184 THR A CA 1
ATOM 1410 C C . THR A 1 184 ? 24.874 8.863 5.413 1.00 91.94 184 THR A C 1
ATOM 1412 O O . THR A 1 184 ? 24.209 8.530 6.391 1.00 91.94 184 THR A O 1
ATOM 1415 N N . ARG A 1 185 ? 26.041 9.514 5.533 1.00 92.00 185 ARG A N 1
ATOM 1416 C CA . ARG A 1 185 ? 26.592 9.939 6.831 1.00 92.00 185 ARG A CA 1
ATOM 1417 C C . ARG A 1 185 ? 25.684 10.956 7.516 1.00 92.00 185 ARG A C 1
ATOM 1419 O O . ARG A 1 185 ? 25.374 10.787 8.691 1.00 92.00 185 ARG A O 1
ATOM 1426 N N . SER A 1 186 ? 25.209 11.954 6.772 1.00 88.75 186 SER A N 1
ATOM 1427 C CA . SER A 1 186 ? 24.286 12.976 7.276 1.00 88.75 186 SER A CA 1
ATOM 1428 C C . SER A 1 186 ? 22.951 12.369 7.719 1.00 88.75 186 SER A C 1
ATOM 1430 O O . SER A 1 186 ? 22.517 12.589 8.848 1.00 88.75 186 SER A O 1
ATOM 1432 N N . ALA A 1 187 ? 22.343 11.518 6.887 1.00 88.88 187 ALA A N 1
ATOM 1433 C CA . ALA A 1 187 ? 21.123 10.792 7.215 1.00 88.88 187 ALA A CA 1
ATOM 1434 C C . ALA A 1 187 ? 21.321 9.926 8.463 1.00 88.88 187 ALA A C 1
ATOM 1436 O O . ALA A 1 187 ? 20.554 10.047 9.411 1.00 88.88 187 ALA A O 1
ATOM 1437 N N . ARG A 1 188 ? 22.395 9.127 8.528 1.00 89.38 188 ARG A N 1
ATOM 1438 C CA . ARG A 1 188 ? 22.698 8.287 9.697 1.00 89.38 188 ARG A CA 1
ATOM 1439 C C . ARG A 1 188 ? 22.909 9.105 10.972 1.00 89.38 188 ARG A C 1
ATOM 1441 O O . ARG A 1 188 ? 22.449 8.676 12.024 1.00 89.38 188 ARG A O 1
ATOM 1448 N N . GLY A 1 189 ? 23.590 10.249 10.887 1.00 86.44 189 GLY A N 1
ATOM 1449 C CA . GLY A 1 189 ? 23.844 11.139 12.026 1.00 86.44 189 GLY A CA 1
ATOM 1450 C C . GLY A 1 189 ? 22.583 11.818 12.567 1.00 86.44 189 GLY A C 1
ATOM 1451 O O . GLY A 1 189 ? 22.495 12.084 13.761 1.00 86.44 189 GLY A O 1
ATOM 1452 N N . ARG A 1 190 ? 21.582 12.042 11.708 1.00 86.44 190 ARG A N 1
ATOM 1453 C CA . ARG A 1 190 ? 20.276 12.609 12.085 1.00 86.44 190 ARG A CA 1
ATOM 1454 C C . ARG A 1 190 ? 19.317 11.577 12.685 1.00 86.44 190 ARG A C 1
ATOM 1456 O O . ARG A 1 190 ? 18.327 11.954 13.305 1.00 86.44 190 ARG A O 1
ATOM 1463 N N . LEU A 1 191 ? 19.586 10.285 12.506 1.00 84.06 191 LEU A N 1
ATOM 1464 C CA . LEU A 1 191 ? 18.782 9.206 13.076 1.00 84.06 191 LEU A CA 1
ATOM 1465 C C . LEU A 1 191 ? 19.251 8.870 14.498 1.00 84.06 191 LEU A C 1
ATOM 1467 O O . LEU A 1 191 ? 20.442 8.888 14.802 1.00 84.06 191 LEU A O 1
ATOM 1471 N N . ARG A 1 192 ? 18.308 8.510 15.372 1.00 83.19 192 ARG A N 1
ATOM 1472 C CA . ARG A 1 192 ? 18.562 8.104 16.765 1.00 83.19 192 ARG A CA 1
ATOM 1473 C C . ARG A 1 192 ? 17.913 6.746 17.065 1.00 83.19 192 ARG A C 1
ATOM 1475 O O . ARG A 1 192 ? 17.026 6.306 16.330 1.00 83.19 192 ARG A O 1
ATOM 1482 N N . GLY A 1 193 ? 18.382 6.076 18.120 1.00 84.31 193 GLY A N 1
ATOM 1483 C CA . GLY A 1 193 ? 17.818 4.815 18.622 1.00 84.31 193 GLY A CA 1
ATOM 1484 C C . GLY A 1 193 ? 17.720 3.699 17.572 1.00 84.31 193 GLY A C 1
ATOM 1485 O O . GLY A 1 193 ? 18.595 3.549 16.714 1.00 84.31 193 GLY A O 1
ATOM 1486 N N . LEU A 1 194 ? 16.618 2.943 17.608 1.00 74.00 194 LEU A N 1
ATOM 1487 C CA . LEU A 1 194 ? 16.368 1.795 16.724 1.00 74.00 194 LEU A CA 1
ATOM 1488 C C . LEU A 1 194 ? 16.364 2.159 15.230 1.00 74.00 194 LEU A C 1
ATOM 1490 O O . LEU A 1 194 ? 16.791 1.352 14.410 1.00 74.00 194 LEU A O 1
ATOM 1494 N N . ARG A 1 195 ? 15.974 3.388 14.852 1.00 73.50 195 ARG A N 1
ATOM 1495 C CA . ARG A 1 195 ? 16.061 3.847 13.451 1.00 73.50 195 ARG A CA 1
ATOM 1496 C C . ARG A 1 195 ? 17.506 3.916 12.971 1.00 73.50 195 ARG A C 1
ATOM 1498 O O . ARG A 1 195 ? 17.787 3.520 11.846 1.00 73.50 195 ARG A O 1
ATOM 1505 N N . ARG A 1 196 ? 18.432 4.383 13.817 1.00 83.81 196 ARG A N 1
ATOM 1506 C CA . ARG A 1 196 ? 19.869 4.418 13.491 1.00 83.81 196 ARG A CA 1
ATOM 1507 C C . ARG A 1 196 ? 20.453 3.009 13.384 1.00 83.81 196 ARG A C 1
ATOM 1509 O O . ARG A 1 196 ? 21.302 2.790 12.521 1.00 83.81 196 ARG A O 1
ATOM 1516 N N . ALA A 1 197 ? 19.986 2.077 14.219 1.00 77.44 197 ALA A N 1
ATOM 1517 C CA . ALA A 1 197 ? 20.378 0.669 14.161 1.00 77.44 197 ALA A CA 1
ATOM 1518 C C . ALA A 1 197 ? 19.861 -0.019 12.882 1.00 77.44 197 ALA A C 1
ATOM 1520 O O . ALA A 1 197 ? 20.640 -0.645 12.168 1.00 77.44 197 ALA A O 1
ATOM 1521 N N . ALA A 1 198 ? 18.584 0.175 12.530 1.00 78.75 198 ALA A N 1
ATOM 1522 C CA . ALA A 1 198 ? 17.958 -0.409 11.341 1.00 78.75 198 ALA A CA 1
ATOM 1523 C C . ALA A 1 198 ? 18.400 0.242 10.015 1.00 78.75 198 ALA A C 1
ATOM 1525 O O . ALA A 1 198 ? 18.348 -0.399 8.965 1.00 78.75 198 ALA A O 1
ATOM 1526 N N . PHE A 1 199 ? 18.858 1.500 10.039 1.00 85.62 199 PHE A N 1
ATOM 1527 C CA . PHE A 1 199 ? 19.234 2.251 8.836 1.00 85.62 199 PHE A CA 1
ATOM 1528 C C . PHE A 1 199 ? 20.327 1.572 8.013 1.00 85.62 199 PHE A C 1
ATOM 1530 O O . PHE A 1 199 ? 20.209 1.511 6.795 1.00 85.62 199 PHE A O 1
ATOM 1537 N N . GLY A 1 200 ? 21.375 1.052 8.658 1.00 85.31 200 GLY A N 1
ATOM 1538 C CA . GLY A 1 200 ? 22.472 0.370 7.964 1.00 85.31 200 GLY A CA 1
ATOM 1539 C C . GLY A 1 200 ? 21.993 -0.854 7.171 1.00 85.31 200 GLY A C 1
ATOM 1540 O O . GLY A 1 200 ? 22.160 -0.866 5.950 1.00 85.31 200 GLY A O 1
ATOM 1541 N N . PRO A 1 201 ? 21.356 -1.844 7.828 1.00 83.31 201 PRO A N 1
ATOM 1542 C CA . PRO A 1 201 ? 20.811 -3.028 7.164 1.00 83.31 201 PRO A CA 1
ATOM 1543 C C . PRO A 1 201 ? 19.781 -2.708 6.075 1.00 83.31 201 PRO A C 1
ATOM 1545 O O . PRO A 1 201 ? 19.874 -3.238 4.970 1.00 83.31 201 PRO A O 1
ATOM 1548 N N . VAL A 1 202 ? 18.829 -1.804 6.338 1.00 84.69 202 VAL A N 1
ATOM 1549 C CA . VAL A 1 202 ? 17.788 -1.452 5.355 1.00 84.69 202 VAL A CA 1
ATOM 1550 C C . VAL A 1 202 ? 18.372 -0.705 4.160 1.00 84.69 202 VAL A C 1
ATOM 1552 O O . VAL A 1 202 ? 17.991 -0.981 3.023 1.00 84.69 202 VAL A O 1
ATOM 1555 N N . LEU A 1 203 ? 19.328 0.203 4.381 1.00 91.50 203 LEU A N 1
ATOM 1556 C CA . LEU A 1 203 ? 20.036 0.860 3.287 1.00 91.50 203 LEU A CA 1
ATOM 1557 C C . LEU A 1 203 ? 20.824 -0.156 2.454 1.00 91.50 203 LEU A C 1
ATOM 1559 O O . LEU A 1 203 ? 20.758 -0.105 1.229 1.00 91.50 203 LEU A O 1
ATOM 1563 N N . ALA A 1 204 ? 21.527 -1.095 3.092 1.00 88.44 204 ALA A N 1
ATOM 1564 C CA . ALA A 1 204 ? 22.258 -2.145 2.389 1.00 88.44 204 ALA A CA 1
ATOM 1565 C C . ALA A 1 204 ? 21.319 -3.020 1.541 1.00 88.44 204 ALA A C 1
ATOM 1567 O O . ALA A 1 204 ? 21.609 -3.262 0.369 1.00 88.44 204 ALA A O 1
ATOM 1568 N N . ALA A 1 205 ? 20.163 -3.412 2.088 1.00 85.19 205 ALA A N 1
ATOM 1569 C CA . ALA A 1 205 ? 19.141 -4.175 1.374 1.00 85.19 205 ALA A CA 1
ATOM 1570 C C . ALA A 1 205 ? 18.532 -3.386 0.200 1.00 85.19 205 ALA A C 1
ATOM 1572 O O . ALA A 1 205 ? 18.380 -3.920 -0.898 1.00 85.19 205 ALA A O 1
ATOM 1573 N N . ALA A 1 206 ? 18.243 -2.093 0.381 1.00 87.62 206 ALA A N 1
ATOM 1574 C CA . ALA A 1 206 ? 17.753 -1.222 -0.690 1.00 87.62 206 ALA A CA 1
ATOM 1575 C C . ALA A 1 206 ? 18.784 -1.059 -1.818 1.00 87.62 206 ALA A C 1
ATOM 1577 O O . ALA A 1 206 ? 18.448 -1.142 -2.995 1.00 87.62 206 ALA A O 1
ATOM 1578 N N . GLN A 1 207 ? 20.061 -0.887 -1.478 1.00 89.94 207 GLN A N 1
ATOM 1579 C CA . GLN A 1 207 ? 21.127 -0.795 -2.473 1.00 89.94 207 GLN A CA 1
ATOM 1580 C C . GLN A 1 207 ? 21.354 -2.128 -3.199 1.00 89.94 207 GLN A C 1
ATOM 1582 O O . GLN A 1 207 ? 21.556 -2.140 -4.412 1.00 89.94 207 GLN A O 1
ATOM 1587 N N . ALA A 1 208 ? 21.312 -3.251 -2.478 1.00 89.00 208 ALA A N 1
ATOM 1588 C CA . ALA A 1 208 ? 21.475 -4.581 -3.055 1.00 89.00 208 ALA A CA 1
ATOM 1589 C C . ALA A 1 208 ? 20.313 -4.959 -3.980 1.00 89.00 208 ALA A C 1
ATOM 1591 O O . ALA A 1 208 ? 20.553 -5.412 -5.096 1.00 89.00 208 ALA A O 1
ATOM 1592 N N . SER A 1 209 ? 19.072 -4.721 -3.557 1.00 89.31 209 SER A N 1
ATOM 1593 C CA . SER A 1 209 ? 17.880 -5.015 -4.361 1.00 89.31 209 SER A CA 1
ATOM 1594 C C . SER A 1 209 ? 17.833 -4.204 -5.657 1.00 89.31 209 SER A C 1
ATOM 1596 O O . SER A 1 209 ? 17.527 -4.767 -6.703 1.00 89.31 209 SER A O 1
ATOM 1598 N N . ILE A 1 210 ? 18.234 -2.927 -5.638 1.00 88.56 210 ILE A N 1
ATOM 1599 C CA . ILE A 1 210 ? 18.359 -2.126 -6.867 1.00 88.56 210 ILE A CA 1
ATOM 1600 C C . ILE A 1 210 ? 19.421 -2.709 -7.803 1.00 88.56 210 ILE A C 1
ATOM 1602 O O . ILE A 1 210 ? 19.155 -2.850 -8.993 1.00 88.56 210 ILE A O 1
ATOM 1606 N N . ARG A 1 211 ? 20.594 -3.109 -7.290 1.00 88.50 211 ARG A N 1
ATOM 1607 C CA . ARG A 1 211 ? 21.623 -3.770 -8.117 1.00 88.50 211 ARG A CA 1
ATOM 1608 C C . ARG A 1 211 ? 21.115 -5.070 -8.739 1.00 88.50 211 ARG A C 1
ATOM 1610 O O . ARG A 1 211 ? 21.383 -5.325 -9.909 1.00 88.50 211 ARG A O 1
ATOM 1617 N N . LEU A 1 212 ? 20.387 -5.883 -7.973 1.00 88.81 212 LEU A N 1
ATOM 1618 C CA . LEU A 1 212 ? 19.811 -7.139 -8.458 1.00 88.81 212 LEU A CA 1
ATOM 1619 C C . LEU A 1 212 ? 18.761 -6.899 -9.543 1.00 88.81 212 LEU A C 1
ATOM 1621 O O . LEU A 1 212 ? 18.820 -7.545 -10.584 1.00 88.81 212 LEU A O 1
ATOM 1625 N N . ARG A 1 213 ? 17.860 -5.936 -9.333 1.00 89.94 213 ARG A N 1
ATOM 1626 C CA . ARG A 1 213 ? 16.855 -5.530 -10.319 1.00 89.94 213 ARG A CA 1
ATOM 1627 C C . ARG A 1 213 ? 17.492 -5.036 -11.615 1.00 89.94 213 ARG A C 1
ATOM 1629 O O . ARG A 1 213 ? 17.099 -5.458 -12.698 1.00 89.94 213 ARG A O 1
ATOM 1636 N N . GLU A 1 214 ? 18.501 -4.176 -11.515 1.00 88.75 214 GLU A N 1
ATOM 1637 C CA . GLU A 1 214 ? 19.221 -3.660 -12.685 1.00 88.75 214 GLU A CA 1
ATOM 1638 C C . GLU A 1 214 ? 19.980 -4.771 -13.419 1.00 88.75 214 GLU A C 1
ATOM 1640 O O . GLU A 1 214 ? 19.959 -4.829 -14.648 1.00 88.75 214 GLU A O 1
ATOM 1645 N N . ARG A 1 215 ? 20.579 -5.719 -12.685 1.00 89.62 215 ARG A N 1
ATOM 1646 C CA . ARG A 1 215 ? 21.168 -6.925 -13.279 1.00 89.62 215 ARG A CA 1
ATOM 1647 C C . ARG A 1 215 ? 20.110 -7.763 -14.000 1.00 89.62 215 ARG A C 1
ATOM 1649 O O . ARG A 1 215 ? 20.361 -8.179 -15.126 1.00 89.62 215 ARG A O 1
ATOM 1656 N N . ALA A 1 216 ? 18.950 -8.006 -13.389 1.00 90.69 216 ALA A N 1
ATOM 1657 C CA . ALA A 1 216 ? 17.871 -8.784 -13.998 1.00 90.69 216 ALA A CA 1
ATOM 1658 C C . ALA A 1 216 ? 17.375 -8.138 -15.302 1.00 90.69 216 ALA A C 1
ATOM 1660 O O . ALA A 1 216 ? 17.288 -8.819 -16.320 1.00 90.69 216 ALA A O 1
ATOM 1661 N N . ARG A 1 217 ? 17.162 -6.816 -15.305 1.00 89.38 217 ARG A N 1
ATOM 1662 C CA . ARG A 1 217 ? 16.790 -6.040 -16.503 1.00 89.38 217 ARG A CA 1
ATOM 1663 C C . ARG A 1 217 ? 17.848 -6.100 -17.599 1.00 89.38 217 ARG A C 1
ATOM 1665 O O . ARG A 1 217 ? 17.521 -6.316 -18.759 1.00 89.38 217 ARG A O 1
ATOM 1672 N N . MET A 1 218 ? 19.124 -5.980 -17.237 1.00 88.94 218 MET A N 1
ATOM 1673 C CA . MET A 1 218 ? 20.210 -6.125 -18.204 1.00 88.94 218 MET A CA 1
ATOM 1674 C C . MET A 1 218 ? 20.237 -7.528 -18.825 1.00 88.94 218 MET A C 1
ATOM 1676 O O . MET A 1 218 ? 20.395 -7.672 -20.035 1.00 88.94 218 MET A O 1
ATOM 1680 N N . LYS A 1 219 ? 20.058 -8.576 -18.015 1.00 91.38 219 LYS A N 1
ATOM 1681 C CA . LYS A 1 219 ? 20.000 -9.953 -18.521 1.00 91.38 219 LYS A CA 1
ATOM 1682 C C . LYS A 1 219 ? 18.745 -10.219 -19.350 1.00 91.38 219 LYS A C 1
ATOM 1684 O O . LYS A 1 219 ? 18.822 -11.007 -20.285 1.00 91.38 219 LYS A O 1
ATOM 1689 N N . GLN A 1 220 ? 17.634 -9.539 -19.067 1.00 92.88 220 GLN A N 1
ATOM 1690 C CA . GLN A 1 220 ? 16.437 -9.570 -19.904 1.00 92.88 220 GLN A CA 1
ATOM 1691 C C . GLN A 1 220 ? 16.718 -9.009 -21.302 1.00 92.88 220 GLN A C 1
ATOM 1693 O O . GLN A 1 220 ? 16.420 -9.683 -22.281 1.00 92.88 220 GLN A O 1
ATOM 1698 N N . ALA A 1 221 ? 17.335 -7.831 -21.405 1.00 92.06 221 ALA A N 1
ATOM 1699 C CA . ALA A 1 221 ? 17.701 -7.242 -22.695 1.00 92.06 221 ALA A CA 1
ATOM 1700 C C . ALA A 1 221 ? 18.617 -8.167 -23.513 1.00 92.06 221 ALA A C 1
ATOM 1702 O O . ALA A 1 221 ? 18.362 -8.439 -24.687 1.00 92.06 221 ALA A O 1
ATOM 1703 N N . LEU A 1 222 ? 19.635 -8.742 -22.858 1.00 92.69 222 LEU A N 1
ATOM 1704 C CA . LEU A 1 222 ? 20.513 -9.734 -23.477 1.00 92.69 222 LEU A CA 1
ATOM 1705 C C . LEU A 1 222 ? 19.720 -10.950 -23.970 1.00 92.69 222 LEU A C 1
ATOM 1707 O O . LEU A 1 222 ? 19.904 -11.378 -25.102 1.00 92.69 222 LEU A O 1
ATOM 1711 N N . LEU A 1 223 ? 18.824 -11.494 -23.144 1.00 93.88 223 LEU A N 1
ATOM 1712 C CA . LEU A 1 223 ? 18.012 -12.660 -23.487 1.00 93.88 223 LEU A CA 1
ATOM 1713 C C . LEU A 1 223 ? 17.124 -12.408 -24.722 1.00 93.88 223 LEU A C 1
ATOM 1715 O O . LEU A 1 223 ? 17.050 -13.271 -25.590 1.00 93.88 223 LEU A O 1
ATOM 1719 N N . TYR A 1 224 ? 16.490 -11.236 -24.831 1.00 93.94 224 TYR A N 1
ATOM 1720 C CA . TYR A 1 224 ? 15.656 -10.879 -25.989 1.00 93.94 224 TYR A CA 1
ATOM 1721 C C . TYR A 1 224 ? 16.484 -10.599 -27.248 1.00 93.94 224 TYR A C 1
ATOM 1723 O O . TYR A 1 224 ? 16.105 -11.025 -28.338 1.00 93.94 224 TYR A O 1
ATOM 1731 N N . THR A 1 225 ? 17.656 -9.978 -27.102 1.00 93.44 225 THR A N 1
ATOM 1732 C CA . THR A 1 225 ? 18.612 -9.839 -28.211 1.00 93.44 225 THR A CA 1
ATOM 1733 C C . THR A 1 225 ? 19.047 -11.213 -28.730 1.00 93.44 225 THR A C 1
ATOM 1735 O O . THR A 1 225 ? 19.061 -11.448 -29.936 1.00 93.44 225 THR A O 1
ATOM 1738 N N . ARG A 1 226 ? 19.342 -12.164 -27.831 1.00 93.12 226 ARG A N 1
ATOM 1739 C CA . ARG A 1 226 ? 19.695 -13.544 -28.202 1.00 93.12 226 ARG A CA 1
ATOM 1740 C C . ARG A 1 226 ? 18.537 -14.267 -28.879 1.00 93.12 226 ARG A C 1
ATOM 1742 O O . ARG A 1 226 ? 18.764 -14.909 -29.898 1.00 93.12 226 ARG A O 1
ATOM 1749 N N . LEU A 1 227 ? 17.309 -14.098 -28.386 1.00 95.00 227 LEU A N 1
ATOM 1750 C CA . LEU A 1 227 ? 16.114 -14.624 -29.047 1.00 95.00 227 LEU A CA 1
ATOM 1751 C C . LEU A 1 227 ? 16.012 -14.131 -30.495 1.00 95.00 227 LEU A C 1
ATOM 1753 O O . LEU A 1 227 ? 15.813 -14.950 -31.389 1.00 95.00 227 LEU A O 1
ATOM 1757 N N . ARG A 1 228 ? 16.175 -12.822 -30.735 1.00 94.62 228 ARG A N 1
ATOM 1758 C CA . ARG A 1 228 ? 16.138 -12.261 -32.094 1.00 94.62 228 ARG A CA 1
ATOM 1759 C C . ARG A 1 228 ? 17.194 -12.911 -32.989 1.00 94.62 228 ARG A C 1
ATOM 1761 O O . ARG A 1 228 ? 16.864 -13.339 -34.088 1.00 94.62 228 ARG A O 1
ATOM 1768 N N . LEU A 1 229 ? 18.437 -13.023 -32.523 1.00 93.31 229 LEU A N 1
ATOM 1769 C CA . LEU A 1 229 ? 19.519 -13.624 -33.312 1.00 93.31 229 LEU A CA 1
ATOM 1770 C C . LEU A 1 229 ? 19.267 -15.109 -33.618 1.00 93.31 229 LEU A C 1
ATOM 1772 O O . LEU A 1 229 ? 19.467 -15.536 -34.751 1.00 93.31 229 LEU A O 1
ATOM 1776 N N . VAL A 1 230 ? 18.788 -15.884 -32.638 1.00 95.69 230 VAL A N 1
ATOM 1777 C CA . VAL A 1 230 ? 18.404 -17.295 -32.832 1.00 95.69 230 VAL A CA 1
ATOM 1778 C C . VAL A 1 230 ? 17.274 -17.408 -33.856 1.00 95.69 230 VAL A C 1
ATOM 1780 O O . VAL A 1 230 ? 17.329 -18.264 -34.738 1.00 95.69 230 VAL A O 1
ATOM 1783 N N . ALA A 1 231 ? 16.266 -16.536 -33.766 1.00 95.75 231 ALA A N 1
ATOM 1784 C CA . ALA A 1 231 ? 15.157 -16.509 -34.709 1.00 95.75 231 ALA A CA 1
ATOM 1785 C C . ALA A 1 231 ? 15.639 -16.176 -36.128 1.00 95.75 231 ALA A C 1
ATOM 1787 O O . ALA A 1 231 ? 15.280 -16.884 -37.058 1.00 95.75 231 ALA A O 1
ATOM 1788 N N . LEU A 1 232 ? 16.499 -15.169 -36.302 1.00 95.56 232 LEU A N 1
ATOM 1789 C CA . LEU A 1 232 ? 17.045 -14.803 -37.614 1.00 95.56 232 LEU A CA 1
ATOM 1790 C C . LEU A 1 232 ? 17.913 -15.906 -38.227 1.00 95.56 232 LEU A C 1
ATOM 1792 O O . LEU A 1 232 ? 17.766 -16.175 -39.414 1.00 95.56 232 LEU A O 1
ATOM 1796 N N . ALA A 1 233 ? 18.738 -16.589 -37.428 1.00 95.69 233 ALA A N 1
ATOM 1797 C CA . ALA A 1 233 ? 19.497 -17.750 -37.897 1.00 95.69 233 ALA A CA 1
ATOM 1798 C C . ALA A 1 233 ? 18.561 -18.874 -38.375 1.00 95.69 233 ALA A C 1
ATOM 1800 O O . ALA A 1 233 ? 18.794 -19.500 -39.409 1.00 95.69 233 ALA A O 1
ATOM 1801 N N . LEU A 1 234 ? 17.447 -19.099 -37.669 1.00 95.31 234 LEU A N 1
ATOM 1802 C CA . LEU A 1 234 ? 16.405 -20.009 -38.142 1.00 95.31 234 LEU A CA 1
ATOM 1803 C C . LEU A 1 234 ? 15.764 -19.488 -39.440 1.00 95.31 234 LEU A C 1
ATOM 1805 O O . LEU A 1 234 ? 15.529 -20.273 -40.353 1.00 95.31 234 LEU A O 1
ATOM 1809 N N . GLY A 1 235 ? 15.526 -18.182 -39.549 1.00 94.38 235 GLY A N 1
ATOM 1810 C CA . GLY A 1 235 ? 15.074 -17.528 -40.775 1.00 94.38 235 GLY A CA 1
ATOM 1811 C C . GLY A 1 235 ? 15.987 -17.825 -41.965 1.00 94.38 235 GLY A C 1
ATOM 1812 O O . GLY A 1 235 ? 15.491 -18.255 -43.004 1.00 94.38 235 GLY A O 1
ATOM 1813 N N . ASP A 1 236 ? 17.305 -17.706 -41.798 1.00 95.00 236 ASP A N 1
ATOM 1814 C CA . ASP A 1 236 ? 18.295 -18.034 -42.834 1.00 95.00 236 ASP A CA 1
ATOM 1815 C C . ASP A 1 236 ? 18.175 -19.507 -43.277 1.00 95.00 236 ASP A C 1
ATOM 1817 O O . ASP A 1 236 ? 18.145 -19.809 -44.472 1.00 95.00 236 ASP A O 1
ATOM 1821 N N . HIS A 1 237 ? 17.995 -20.436 -42.331 1.00 93.00 237 HIS A N 1
ATOM 1822 C CA . HIS A 1 237 ? 17.741 -21.850 -42.634 1.00 93.00 237 HIS A CA 1
ATOM 1823 C C . HIS A 1 237 ? 16.429 -22.109 -43.380 1.00 93.00 237 HIS A C 1
ATOM 1825 O O . HIS A 1 237 ? 16.340 -23.072 -44.146 1.00 93.00 237 HIS A O 1
ATOM 1831 N N . LEU A 1 238 ? 15.386 -21.330 -43.105 1.00 90.06 238 LEU A N 1
ATOM 1832 C CA . LEU A 1 238 ? 14.086 -21.473 -43.756 1.00 90.06 238 LEU A CA 1
ATOM 1833 C C . LEU A 1 238 ? 14.103 -20.849 -45.158 1.00 90.06 238 LEU A C 1
ATOM 1835 O O . LEU A 1 238 ? 13.511 -21.411 -46.077 1.00 90.06 238 LEU A O 1
ATOM 1839 N N . VAL A 1 239 ? 14.839 -19.752 -45.356 1.00 92.62 239 VAL A N 1
ATOM 1840 C CA . VAL A 1 239 ? 15.097 -19.165 -46.682 1.00 92.62 239 VAL A CA 1
ATOM 1841 C C . VAL A 1 239 ? 15.916 -20.121 -47.545 1.00 92.62 239 VAL A C 1
ATOM 1843 O O . VAL A 1 239 ? 15.540 -20.383 -48.683 1.00 92.62 239 VAL A O 1
ATOM 1846 N N . ALA A 1 240 ? 16.975 -20.729 -46.998 1.00 91.00 240 ALA A N 1
ATOM 1847 C CA . ALA A 1 240 ? 17.792 -21.707 -47.723 1.00 91.00 240 ALA A CA 1
ATOM 1848 C C . ALA A 1 240 ? 16.993 -22.942 -48.190 1.00 91.00 240 ALA A C 1
ATOM 1850 O O . ALA A 1 240 ? 17.359 -23.584 -49.170 1.00 91.00 240 ALA A O 1
ATOM 1851 N N . ARG A 1 241 ? 15.882 -23.266 -47.512 1.00 86.62 241 ARG A N 1
ATOM 1852 C CA . ARG A 1 241 ? 14.936 -24.326 -47.906 1.00 86.62 241 ARG A CA 1
ATOM 1853 C C . ARG A 1 241 ? 13.849 -23.859 -48.885 1.00 86.62 241 ARG A C 1
ATOM 1855 O O . ARG A 1 241 ? 13.007 -24.664 -49.271 1.00 86.62 241 ARG A O 1
ATOM 1862 N N . GLY A 1 242 ? 13.821 -22.577 -49.253 1.00 86.00 242 GLY A N 1
ATOM 1863 C CA . GLY A 1 242 ? 12.770 -21.967 -50.078 1.00 86.00 242 GLY A CA 1
ATOM 1864 C C . GLY A 1 242 ? 11.433 -21.766 -49.351 1.00 86.00 242 GLY A C 1
ATOM 1865 O O . GLY A 1 242 ? 10.406 -21.499 -49.979 1.00 86.00 242 GLY A O 1
ATOM 1866 N N . TRP A 1 243 ? 11.419 -21.922 -48.025 1.00 84.81 243 TRP A N 1
ATOM 1867 C CA . TRP A 1 243 ? 10.201 -21.861 -47.221 1.00 84.81 243 TRP A CA 1
ATOM 1868 C C . TRP A 1 243 ? 9.820 -20.416 -46.888 1.00 84.81 243 TRP A C 1
ATOM 1870 O O . TRP A 1 243 ? 8.651 -20.061 -46.995 1.00 84.81 243 TRP A O 1
ATOM 1880 N N . LEU A 1 244 ? 10.792 -19.558 -46.571 1.00 87.81 244 LEU A N 1
ATOM 1881 C CA . LEU A 1 244 ? 10.577 -18.118 -46.375 1.00 87.81 244 LEU A CA 1
ATOM 1882 C C . LEU A 1 244 ? 11.196 -17.301 -47.512 1.00 87.81 244 LEU A C 1
ATOM 1884 O O . LEU A 1 244 ? 12.168 -17.731 -48.130 1.00 87.81 244 LEU A O 1
ATOM 1888 N N . GLY A 1 245 ? 10.625 -16.123 -47.782 1.00 86.81 245 GLY A N 1
ATOM 1889 C CA . GLY A 1 245 ? 11.149 -15.192 -48.786 1.00 86.81 245 GLY A CA 1
ATOM 1890 C C . GLY A 1 245 ? 12.270 -14.316 -48.233 1.00 86.81 245 GLY A C 1
ATOM 1891 O O . GLY A 1 245 ? 13.235 -14.024 -48.936 1.00 86.81 245 GLY A O 1
ATOM 1892 N N . ARG A 1 246 ? 12.167 -13.916 -46.961 1.00 92.00 246 ARG A N 1
ATOM 1893 C CA . ARG A 1 246 ? 13.179 -13.118 -46.268 1.00 92.00 246 ARG A CA 1
ATOM 1894 C C . ARG A 1 246 ? 13.482 -13.702 -44.896 1.00 92.00 246 ARG A C 1
ATOM 1896 O O . ARG A 1 246 ? 12.611 -14.266 -44.240 1.00 92.00 246 ARG A O 1
ATOM 1903 N N . ARG A 1 247 ? 14.712 -13.509 -44.410 1.00 93.50 247 ARG A N 1
ATOM 1904 C CA . ARG A 1 247 ? 15.113 -14.032 -43.094 1.00 93.50 247 ARG A CA 1
ATOM 1905 C C . ARG A 1 247 ? 14.294 -13.444 -41.940 1.00 93.50 247 ARG A C 1
ATOM 1907 O O . ARG A 1 247 ? 14.068 -14.123 -40.950 1.00 93.50 247 ARG A O 1
ATOM 1914 N N . ASP A 1 248 ? 13.849 -12.189 -42.056 1.00 94.31 248 ASP A N 1
ATOM 1915 C CA . ASP A 1 248 ? 13.095 -11.473 -41.019 1.00 94.31 248 ASP A CA 1
ATOM 1916 C C . ASP A 1 248 ? 11.618 -11.884 -40.955 1.00 94.31 248 ASP A C 1
ATOM 1918 O O . ASP A 1 248 ? 10.946 -11.569 -39.975 1.00 94.31 248 ASP A O 1
ATOM 1922 N N . ASP A 1 249 ? 11.125 -12.642 -41.937 1.00 92.75 249 ASP A N 1
ATOM 1923 C CA . ASP A 1 249 ? 9.762 -13.187 -41.937 1.00 92.75 249 ASP A CA 1
ATOM 1924 C C . ASP A 1 249 ? 9.516 -14.126 -40.744 1.00 92.75 249 ASP A C 1
ATOM 1926 O O . ASP A 1 249 ? 8.404 -14.212 -40.227 1.00 92.75 249 ASP A O 1
ATOM 1930 N N . VAL A 1 250 ? 10.577 -14.757 -40.232 1.00 93.56 250 VAL A N 1
ATOM 1931 C CA . VAL A 1 250 ? 10.541 -15.599 -39.026 1.00 93.56 250 VAL A CA 1
ATOM 1932 C C . VAL A 1 250 ? 10.078 -14.838 -37.775 1.00 93.56 250 VAL A C 1
ATOM 1934 O O . VAL A 1 250 ? 9.537 -15.442 -36.854 1.00 93.56 250 VAL A O 1
ATOM 1937 N N . LEU A 1 251 ? 10.252 -13.511 -37.732 1.00 94.38 251 LEU A N 1
ATOM 1938 C CA . LEU A 1 251 ? 9.865 -12.668 -36.594 1.00 94.38 251 LEU A CA 1
ATOM 1939 C C . LEU A 1 251 ? 8.347 -12.454 -36.506 1.00 94.38 251 LEU A C 1
ATOM 1941 O O . LEU A 1 251 ? 7.860 -11.958 -35.492 1.00 94.38 251 LEU A O 1
ATOM 1945 N N . PHE A 1 252 ? 7.612 -12.828 -37.556 1.00 93.06 252 PHE A N 1
ATOM 1946 C CA . PHE A 1 252 ? 6.152 -12.780 -37.624 1.00 93.06 252 PHE A CA 1
ATOM 1947 C C . PHE A 1 252 ? 5.513 -14.151 -37.379 1.00 93.06 252 PHE A C 1
ATOM 1949 O O . PHE A 1 252 ? 4.300 -14.301 -37.518 1.00 93.06 252 PHE A O 1
ATOM 1956 N N . LEU A 1 253 ? 6.307 -15.153 -37.005 1.00 91.12 253 LEU A N 1
ATOM 1957 C CA . LEU A 1 253 ? 5.821 -16.433 -36.509 1.00 91.12 253 LEU A CA 1
ATOM 1958 C C . LEU A 1 253 ? 5.659 -16.374 -34.991 1.00 91.12 253 LEU A C 1
ATOM 1960 O O . LEU A 1 253 ? 6.473 -15.783 -34.279 1.00 91.12 253 LEU A O 1
ATOM 1964 N N . GLU A 1 254 ? 4.639 -17.046 -34.471 1.00 90.38 254 GLU A N 1
ATOM 1965 C CA . GLU A 1 254 ? 4.582 -17.333 -33.046 1.00 90.38 254 GLU A CA 1
ATOM 1966 C C . GLU A 1 254 ? 5.725 -18.274 -32.661 1.00 90.38 254 GLU A C 1
ATOM 1968 O O . GLU A 1 254 ? 6.169 -19.119 -33.440 1.00 90.38 254 GLU A O 1
ATOM 1973 N N . LEU A 1 255 ? 6.183 -18.184 -31.412 1.00 91.38 255 LEU A N 1
ATOM 1974 C CA . LEU A 1 255 ? 7.324 -18.971 -30.943 1.00 91.38 255 LEU A CA 1
ATOM 1975 C C . LEU A 1 255 ? 7.122 -20.484 -31.141 1.00 91.38 255 LEU A C 1
ATOM 1977 O O . LEU A 1 255 ? 8.057 -21.196 -31.500 1.00 91.38 255 LEU A O 1
ATOM 1981 N N . ASN A 1 256 ? 5.898 -20.978 -30.936 1.00 89.88 256 ASN A N 1
ATOM 1982 C CA . ASN A 1 256 ? 5.574 -22.388 -31.146 1.00 89.88 256 ASN A CA 1
ATOM 1983 C C . ASN A 1 256 ? 5.564 -22.772 -32.631 1.00 89.88 256 ASN A C 1
ATOM 1985 O O . ASN A 1 256 ? 5.978 -23.884 -32.953 1.00 89.88 256 ASN A O 1
ATOM 1989 N N . GLU A 1 257 ? 5.140 -21.867 -33.517 1.00 89.62 257 GLU A N 1
ATOM 1990 C CA . GLU A 1 257 ? 5.194 -22.066 -34.970 1.00 89.62 257 GLU A CA 1
ATOM 1991 C C . GLU A 1 257 ? 6.652 -22.162 -35.429 1.00 89.62 257 GLU A C 1
ATOM 1993 O O . GLU A 1 257 ? 7.020 -23.116 -36.109 1.00 89.62 257 GLU A O 1
ATOM 1998 N N . ALA A 1 258 ? 7.511 -21.245 -34.970 1.00 91.44 258 ALA A N 1
ATOM 1999 C CA . ALA A 1 258 ? 8.940 -21.262 -35.273 1.00 91.44 258 ALA A CA 1
ATOM 2000 C C . ALA A 1 258 ? 9.622 -22.561 -34.800 1.00 91.44 258 ALA A C 1
ATOM 2002 O O . ALA A 1 258 ? 10.374 -23.176 -35.555 1.00 91.44 258 ALA A O 1
ATOM 2003 N N . ILE A 1 259 ? 9.322 -23.028 -33.580 1.00 91.81 259 ILE A N 1
ATOM 2004 C CA . ILE A 1 259 ? 9.851 -24.300 -33.055 1.00 91.81 259 ILE A CA 1
ATOM 2005 C C . ILE A 1 259 ? 9.341 -25.490 -33.879 1.00 91.81 259 ILE A C 1
ATOM 2007 O O . ILE A 1 259 ? 10.127 -26.366 -34.238 1.00 91.81 259 ILE A O 1
ATOM 2011 N N . ALA A 1 260 ? 8.042 -25.540 -34.182 1.00 89.00 260 ALA A N 1
ATOM 2012 C CA . ALA A 1 260 ? 7.452 -26.644 -34.934 1.00 89.00 260 ALA A CA 1
ATOM 2013 C C . ALA A 1 260 ? 8.006 -26.722 -36.367 1.00 89.00 260 ALA A C 1
ATOM 2015 O O . ALA A 1 260 ? 8.296 -27.818 -36.844 1.00 89.00 260 ALA A O 1
ATOM 2016 N N . LEU A 1 261 ? 8.227 -25.575 -37.016 1.00 87.94 261 LEU A N 1
ATOM 2017 C CA . LEU A 1 261 ? 8.871 -25.483 -38.329 1.00 87.94 261 LEU A CA 1
ATOM 2018 C C . LEU A 1 261 ? 10.324 -25.950 -38.295 1.00 87.94 261 LEU A C 1
ATOM 2020 O O . LEU A 1 261 ? 10.747 -26.739 -39.136 1.00 87.94 261 LEU A O 1
ATOM 2024 N N . ALA A 1 262 ? 11.083 -25.502 -37.297 1.00 89.56 262 ALA A N 1
ATOM 2025 C CA . ALA A 1 262 ? 12.481 -25.878 -37.127 1.00 89.56 262 ALA A CA 1
ATOM 2026 C C . ALA A 1 262 ? 12.675 -27.389 -36.885 1.00 89.56 262 ALA A C 1
ATOM 2028 O O . ALA A 1 262 ? 13.706 -27.954 -37.248 1.00 89.56 262 ALA A O 1
ATOM 2029 N N . GLU A 1 263 ? 11.676 -28.045 -36.290 1.00 88.38 263 GLU A N 1
ATOM 2030 C CA . GLU A 1 263 ? 11.647 -29.488 -36.025 1.00 88.38 263 GLU A CA 1
ATOM 2031 C C . GLU A 1 263 ? 11.003 -30.304 -37.158 1.00 88.38 263 GLU A C 1
ATOM 2033 O O . GLU A 1 263 ? 10.966 -31.529 -37.068 1.00 88.38 263 GLU A O 1
ATOM 2038 N N . GLY A 1 264 ? 10.491 -29.651 -38.207 1.00 84.50 264 GLY A N 1
ATOM 2039 C CA . GLY A 1 264 ? 9.794 -30.313 -39.312 1.00 84.50 264 GLY A CA 1
ATOM 2040 C C . GLY A 1 264 ? 8.445 -30.927 -38.919 1.00 84.50 264 GLY A C 1
ATOM 2041 O O . GLY A 1 264 ? 7.970 -31.833 -39.595 1.00 84.50 264 GLY A O 1
ATOM 2042 N N . ARG A 1 265 ? 7.828 -30.463 -37.823 1.00 83.69 265 ARG A N 1
ATOM 2043 C CA . ARG A 1 265 ? 6.502 -30.923 -37.367 1.00 83.69 265 ARG A CA 1
ATOM 2044 C C . ARG A 1 265 ? 5.351 -30.318 -38.167 1.00 83.69 265 ARG A C 1
ATOM 2046 O O . ARG A 1 265 ? 4.258 -30.873 -38.159 1.00 83.69 265 ARG A O 1
ATOM 2053 N N . ILE A 1 266 ? 5.594 -29.185 -38.817 1.00 78.25 266 ILE A N 1
ATOM 2054 C CA . ILE A 1 266 ? 4.666 -28.518 -39.732 1.00 78.25 266 ILE A CA 1
ATOM 2055 C C . ILE A 1 266 ? 5.430 -28.098 -40.991 1.00 78.25 266 ILE A C 1
ATOM 2057 O O . ILE A 1 266 ? 6.631 -27.827 -40.920 1.00 78.25 266 ILE A O 1
ATOM 2061 N N . ALA A 1 267 ? 4.750 -28.067 -42.136 1.00 69.38 267 ALA A N 1
ATOM 2062 C CA . ALA A 1 267 ? 5.298 -27.549 -43.388 1.00 69.38 267 ALA A CA 1
ATOM 2063 C C . ALA A 1 267 ? 4.985 -26.051 -43.527 1.00 69.38 267 ALA A C 1
ATOM 2065 O O . ALA A 1 267 ? 3.992 -25.572 -42.981 1.00 69.38 267 ALA A O 1
ATOM 2066 N N . VAL A 1 268 ? 5.818 -25.309 -44.265 1.00 66.06 268 VAL A N 1
ATOM 2067 C CA . VAL A 1 268 ? 5.440 -23.963 -44.722 1.00 66.06 268 VAL A CA 1
ATOM 2068 C C . VAL A 1 268 ? 4.583 -24.106 -45.970 1.00 66.06 268 VAL A C 1
ATOM 2070 O O . VAL A 1 268 ? 5.099 -24.350 -47.060 1.00 66.06 268 VAL A O 1
ATOM 2073 N N . ASP A 1 269 ? 3.276 -23.969 -45.796 1.00 71.12 269 ASP A N 1
ATOM 2074 C CA . ASP A 1 269 ? 2.295 -23.871 -46.870 1.00 71.12 269 ASP A CA 1
ATOM 2075 C C . ASP A 1 269 ? 2.019 -22.400 -47.242 1.00 71.12 269 ASP A C 1
ATOM 2077 O O . ASP A 1 269 ? 2.625 -21.461 -46.707 1.00 71.12 269 ASP A O 1
ATOM 2081 N N . ALA A 1 270 ? 1.132 -22.195 -48.220 1.00 70.31 270 ALA A N 1
ATOM 2082 C CA . ALA A 1 270 ? 0.687 -20.860 -48.616 1.00 70.31 270 ALA A CA 1
ATOM 2083 C C . ALA A 1 270 ? 0.097 -20.079 -47.424 1.00 70.31 270 ALA A C 1
ATOM 2085 O O . ALA A 1 270 ? 0.354 -18.880 -47.296 1.00 70.31 270 ALA A O 1
ATOM 2086 N N . ASP A 1 271 ? -0.573 -20.772 -46.501 1.00 76.19 271 ASP A N 1
ATOM 2087 C CA . ASP A 1 271 ? -1.236 -20.185 -45.336 1.00 76.19 271 ASP A CA 1
ATOM 2088 C C . ASP A 1 271 ? -0.237 -19.609 -44.321 1.00 76.19 271 ASP A C 1
ATOM 2090 O O . ASP A 1 271 ? -0.484 -18.565 -43.716 1.00 76.19 271 ASP A O 1
ATOM 2094 N N . VAL A 1 272 ? 0.927 -20.239 -44.109 1.00 78.94 272 VAL A N 1
ATOM 2095 C CA . VAL A 1 272 ? 2.010 -19.648 -43.292 1.00 78.94 272 VAL A CA 1
ATOM 2096 C C . VAL A 1 272 ? 2.511 -18.338 -43.913 1.00 78.94 272 VAL A C 1
ATOM 2098 O O . VAL A 1 272 ? 2.683 -17.345 -43.201 1.00 78.94 272 VAL A O 1
ATOM 2101 N N . LYS A 1 273 ? 2.735 -18.310 -45.234 1.00 83.81 273 LYS A N 1
ATOM 2102 C CA . LYS A 1 273 ? 3.231 -17.113 -45.937 1.00 83.81 273 LYS A CA 1
ATOM 2103 C C . LYS A 1 273 ? 2.213 -15.974 -45.895 1.00 83.81 273 LYS A C 1
ATOM 2105 O O . LYS A 1 273 ? 2.585 -14.830 -45.630 1.00 83.81 273 LYS A O 1
ATOM 2110 N N . GLU A 1 274 ? 0.935 -16.284 -46.093 1.00 87.38 274 GLU A N 1
ATOM 2111 C CA . GLU A 1 274 ? -0.143 -15.302 -45.993 1.00 87.38 274 GLU A CA 1
ATOM 2112 C C . GLU A 1 274 ? -0.285 -14.753 -44.567 1.00 87.38 274 GLU A C 1
ATOM 2114 O O . GLU A 1 274 ? -0.396 -13.538 -44.389 1.00 87.38 274 GLU A O 1
ATOM 2119 N N . ARG A 1 275 ? -0.181 -15.605 -43.537 1.00 88.38 275 ARG A N 1
ATOM 2120 C CA . ARG A 1 275 ? -0.201 -15.170 -42.128 1.00 88.38 275 ARG A CA 1
ATOM 2121 C C . ARG A 1 275 ? 0.945 -14.227 -41.783 1.00 88.38 275 ARG A C 1
ATOM 2123 O O . ARG A 1 275 ? 0.714 -13.217 -41.120 1.00 88.38 275 ARG A O 1
ATOM 2130 N N . ILE A 1 276 ? 2.160 -14.513 -42.250 1.00 90.75 276 ILE A N 1
ATOM 2131 C CA . ILE A 1 276 ? 3.315 -13.617 -42.081 1.00 90.75 276 ILE A CA 1
ATOM 2132 C C . ILE A 1 276 ? 3.026 -12.252 -42.723 1.00 90.75 276 ILE A C 1
ATOM 2134 O O . ILE A 1 276 ? 3.198 -11.215 -42.078 1.00 90.75 276 ILE A O 1
ATOM 2138 N N . ALA A 1 277 ? 2.538 -12.238 -43.967 1.00 90.50 277 ALA A N 1
ATOM 2139 C CA . ALA A 1 277 ? 2.202 -11.002 -44.673 1.00 90.50 277 ALA A CA 1
ATOM 2140 C C . ALA A 1 277 ? 1.062 -10.224 -43.988 1.00 90.50 277 ALA A C 1
ATOM 2142 O O . ALA A 1 277 ? 1.104 -8.995 -43.905 1.00 90.50 277 ALA A O 1
ATOM 2143 N N . ALA A 1 278 ? 0.050 -10.921 -43.466 1.00 91.19 278 ALA A N 1
ATOM 2144 C CA . ALA A 1 278 ? -1.035 -10.326 -42.692 1.00 91.19 278 ALA A CA 1
ATOM 2145 C C . ALA A 1 278 ? -0.521 -9.668 -41.401 1.00 91.19 278 ALA A C 1
ATOM 2147 O O . ALA A 1 278 ? -0.794 -8.490 -41.182 1.00 91.19 278 ALA A O 1
ATOM 2148 N N . ARG A 1 279 ? 0.298 -10.372 -40.608 1.00 91.31 279 ARG A N 1
ATOM 2149 C CA . ARG A 1 279 ? 0.890 -9.845 -39.363 1.00 91.31 279 ARG A CA 1
ATOM 2150 C C . ARG A 1 279 ? 1.824 -8.655 -39.611 1.00 91.31 279 ARG A C 1
ATOM 2152 O O . ARG A 1 279 ? 1.889 -7.741 -38.792 1.00 91.31 279 ARG A O 1
ATOM 2159 N N . ARG A 1 280 ? 2.525 -8.620 -40.750 1.00 89.88 280 ARG A N 1
ATOM 2160 C CA . ARG A 1 280 ? 3.344 -7.462 -41.150 1.00 89.88 280 ARG A CA 1
ATOM 2161 C C . ARG A 1 280 ? 2.485 -6.227 -41.434 1.00 89.88 280 ARG A C 1
ATOM 2163 O O . ARG A 1 280 ? 2.762 -5.166 -40.879 1.00 89.88 280 ARG A O 1
ATOM 2170 N N . ARG A 1 281 ? 1.415 -6.382 -42.223 1.00 89.69 281 ARG A N 1
ATOM 2171 C CA . ARG A 1 281 ? 0.444 -5.303 -42.491 1.00 89.69 281 ARG A CA 1
ATOM 2172 C C . ARG A 1 281 ? -0.237 -4.814 -41.213 1.00 89.69 281 ARG A C 1
ATOM 2174 O O . ARG A 1 281 ? -0.443 -3.617 -41.045 1.00 89.69 281 ARG A O 1
ATOM 2181 N N . GLU A 1 282 ? -0.561 -5.729 -40.302 1.00 86.88 282 GLU A N 1
ATOM 2182 C CA . GLU A 1 282 ? -1.138 -5.389 -39.000 1.00 86.88 282 GLU A CA 1
ATOM 2183 C C . GLU A 1 282 ? -0.175 -4.539 -38.160 1.00 86.88 282 GLU A C 1
ATOM 2185 O O . GLU A 1 282 ? -0.577 -3.502 -37.634 1.00 86.88 282 GLU A O 1
ATOM 2190 N N . LEU A 1 283 ? 1.107 -4.916 -38.087 1.00 86.56 283 LEU A N 1
ATOM 2191 C CA . LEU A 1 283 ? 2.119 -4.126 -37.383 1.00 86.56 283 LEU A CA 1
ATOM 2192 C C . LEU A 1 283 ? 2.252 -2.711 -37.962 1.00 86.56 283 LEU A C 1
ATOM 2194 O O . LEU A 1 283 ? 2.313 -1.755 -37.192 1.00 86.56 283 LEU A O 1
ATOM 2198 N N . GLU A 1 284 ? 2.287 -2.569 -39.289 1.00 85.81 284 GLU A N 1
ATOM 2199 C CA . GLU A 1 284 ? 2.324 -1.266 -39.970 1.00 85.81 284 GLU A CA 1
ATOM 2200 C C . GLU A 1 284 ? 1.088 -0.423 -39.628 1.00 85.81 284 GLU A C 1
ATOM 2202 O O . GLU A 1 284 ? 1.223 0.740 -39.246 1.00 85.81 284 GLU A O 1
ATOM 2207 N N . ALA A 1 285 ? -0.105 -1.026 -39.653 1.00 82.19 285 ALA A N 1
ATOM 2208 C CA . ALA A 1 285 ? -1.341 -0.358 -39.248 1.00 82.19 285 ALA A CA 1
ATOM 2209 C C . ALA A 1 285 ? -1.306 0.099 -37.776 1.00 82.19 285 ALA A C 1
ATOM 2211 O O . ALA A 1 285 ? -1.828 1.168 -37.453 1.00 82.19 285 ALA A O 1
ATOM 2212 N N . CYS A 1 286 ? -0.650 -0.665 -36.896 1.00 80.12 286 CYS A N 1
ATOM 2213 C CA . CYS A 1 286 ? -0.535 -0.359 -35.469 1.00 80.12 286 CYS A CA 1
ATOM 2214 C C . CYS A 1 286 ? 0.442 0.782 -35.141 1.00 80.12 286 CYS A C 1
ATOM 2216 O O . CYS A 1 286 ? 0.357 1.344 -34.049 1.00 80.12 286 CYS A O 1
ATOM 2218 N N . GLN A 1 287 ? 1.367 1.154 -36.034 1.00 74.25 287 GLN A N 1
ATOM 2219 C CA . GLN A 1 287 ? 2.381 2.183 -35.737 1.00 74.25 287 GLN A CA 1
ATOM 2220 C C . GLN A 1 287 ? 1.777 3.569 -35.458 1.00 74.25 287 GLN A C 1
ATOM 2222 O O . GLN A 1 287 ? 2.354 4.350 -34.703 1.00 74.25 287 GLN A O 1
ATOM 2227 N N . GLY A 1 288 ? 0.600 3.865 -36.019 1.00 69.06 288 GLY A N 1
ATOM 2228 C CA . GLY A 1 288 ? -0.138 5.106 -35.763 1.00 69.06 288 GLY A CA 1
ATOM 2229 C C . GLY A 1 288 ? -1.011 5.079 -34.503 1.00 69.06 288 GLY A C 1
ATOM 2230 O O . GLY A 1 288 ? -1.706 6.055 -34.220 1.00 69.06 288 GLY A O 1
ATOM 2231 N N . TRP A 1 289 ? -1.043 3.968 -33.760 1.00 74.75 289 TRP A N 1
ATOM 2232 C CA . TRP A 1 289 ? -1.975 3.789 -32.649 1.00 74.75 289 TRP A CA 1
ATOM 2233 C C . TRP A 1 289 ? -1.398 4.291 -31.323 1.00 74.75 289 TRP A C 1
ATOM 2235 O O . TRP A 1 289 ? -0.228 4.096 -30.999 1.00 74.75 289 TRP A O 1
ATOM 2245 N N . SER A 1 290 ? -2.259 4.901 -30.509 1.00 67.94 290 SER A N 1
ATOM 2246 C CA . SER A 1 290 ? -1.978 5.226 -29.107 1.00 67.94 290 SER A CA 1
ATOM 2247 C C . SER A 1 290 ? -2.966 4.469 -28.219 1.00 67.94 290 SER A C 1
ATOM 2249 O O . SER A 1 290 ? -4.082 4.951 -28.014 1.00 67.94 290 SER A O 1
ATOM 2251 N N . PRO A 1 291 ? -2.615 3.259 -27.742 1.00 68.56 291 PRO A N 1
ATOM 2252 C CA . PRO A 1 291 ? -3.501 2.498 -26.874 1.00 68.56 291 PRO A CA 1
ATOM 2253 C C . PRO A 1 291 ? -3.694 3.226 -25.532 1.00 68.56 291 PRO A C 1
ATOM 2255 O O . PRO A 1 291 ? -2.770 3.888 -25.055 1.00 68.56 291 PRO A O 1
ATOM 2258 N N . PRO A 1 292 ? -4.877 3.116 -24.905 1.00 66.88 292 PRO A N 1
ATOM 2259 C CA . PRO A 1 292 ? -5.125 3.725 -23.603 1.00 66.88 292 PRO A CA 1
ATOM 2260 C C . PRO A 1 292 ? -4.335 3.015 -22.492 1.00 66.88 292 PRO A C 1
ATOM 2262 O O . PRO A 1 292 ? -4.191 1.793 -22.514 1.00 66.88 292 PRO A O 1
ATOM 2265 N N . ASP A 1 293 ? -3.932 3.760 -21.455 1.00 63.00 293 ASP A N 1
ATOM 2266 C CA . ASP A 1 293 ? -3.257 3.220 -20.255 1.00 63.00 293 ASP A CA 1
ATOM 2267 C C . ASP A 1 293 ? -4.072 2.120 -19.536 1.00 63.00 293 ASP A C 1
ATOM 2269 O O . ASP A 1 293 ? -3.524 1.297 -18.802 1.00 63.00 293 ASP A O 1
ATOM 2273 N N . SER A 1 294 ? -5.398 2.112 -19.714 1.00 61.88 294 SER A N 1
ATOM 2274 C CA . SER A 1 294 ? -6.300 1.072 -19.214 1.00 61.88 294 SER A CA 1
ATOM 2275 C C . SER A 1 294 ? -7.521 0.936 -20.119 1.00 61.88 294 SER A C 1
ATOM 2277 O O . SER A 1 294 ? -8.135 1.949 -20.460 1.00 61.88 294 SER A O 1
ATOM 2279 N N . PHE A 1 295 ? -7.939 -0.291 -20.417 1.00 67.81 295 PHE A N 1
ATOM 2280 C CA . PHE A 1 295 ? -9.197 -0.578 -21.103 1.00 67.81 295 PHE A CA 1
ATOM 2281 C C . PHE A 1 295 ? -9.889 -1.791 -20.470 1.00 67.81 295 PHE A C 1
ATOM 2283 O O . PHE A 1 295 ? -9.262 -2.586 -19.771 1.00 67.81 295 PHE A O 1
ATOM 2290 N N . VAL A 1 296 ? -11.198 -1.902 -20.683 1.00 67.94 296 VAL A N 1
ATOM 2291 C CA . VAL A 1 296 ? -12.020 -3.049 -20.283 1.00 67.94 296 VAL A CA 1
ATOM 2292 C C . VAL A 1 296 ? -12.758 -3.498 -21.532 1.00 67.94 296 VAL A C 1
ATOM 2294 O O . VAL A 1 296 ? -13.385 -2.666 -22.184 1.00 67.94 296 VAL A O 1
ATOM 2297 N N . LEU A 1 297 ? -12.675 -4.787 -21.851 1.00 67.69 297 LEU A N 1
ATOM 2298 C CA . LEU A 1 297 ? -13.453 -5.401 -22.923 1.00 67.69 297 LEU A CA 1
ATOM 2299 C C . LEU A 1 297 ? -14.477 -6.352 -22.301 1.00 67.69 297 LEU A C 1
ATOM 2301 O O . LEU A 1 297 ? -14.119 -7.099 -21.383 1.00 67.69 297 LEU A O 1
ATOM 2305 N N . PRO A 1 298 ? -15.729 -6.347 -22.773 1.00 73.88 298 PRO A N 1
ATOM 2306 C CA . PRO A 1 298 ? -16.658 -7.441 -22.532 1.00 73.88 298 PRO A CA 1
ATOM 2307 C C . PRO A 1 298 ? -16.074 -8.788 -22.985 1.00 73.88 298 PRO A C 1
ATOM 2309 O O . PRO A 1 298 ? -15.215 -8.854 -23.867 1.00 73.88 298 PRO A O 1
ATOM 2312 N N . ALA A 1 299 ? -16.532 -9.879 -22.371 1.00 72.19 299 ALA A N 1
ATOM 2313 C CA . ALA A 1 299 ? -16.086 -11.218 -22.741 1.00 72.19 299 ALA A CA 1
ATOM 2314 C C . ALA A 1 299 ? -16.401 -11.500 -24.221 1.00 72.19 299 ALA A C 1
ATOM 2316 O O . ALA A 1 299 ? -17.538 -11.339 -24.655 1.00 72.19 299 ALA A O 1
ATOM 2317 N N . GLY A 1 300 ? -15.390 -11.924 -24.982 1.00 75.00 300 GLY A N 1
ATOM 2318 C CA . GLY A 1 300 ? -15.517 -12.198 -26.417 1.00 75.00 300 GLY A CA 1
ATOM 2319 C C . GLY A 1 300 ? -15.343 -10.980 -27.330 1.00 75.00 300 GLY A C 1
ATOM 2320 O O . GLY A 1 300 ? -15.320 -11.152 -28.546 1.00 75.00 300 GLY A O 1
ATOM 2321 N N . GLU A 1 301 ? -15.171 -9.769 -26.789 1.00 79.62 301 GLU A N 1
ATOM 2322 C CA . GLU A 1 301 ? -14.877 -8.590 -27.604 1.00 79.62 301 GLU A CA 1
ATOM 2323 C C . GLU A 1 301 ? -13.375 -8.410 -27.839 1.00 79.62 301 GLU A C 1
ATOM 2325 O O . GLU A 1 301 ? -12.551 -8.555 -26.934 1.00 79.62 301 GLU A O 1
ATOM 2330 N N . ALA A 1 302 ? -13.025 -8.047 -29.073 1.00 68.62 302 ALA A N 1
ATOM 2331 C CA . ALA A 1 302 ? -11.681 -7.624 -29.436 1.00 68.62 302 ALA A CA 1
ATOM 2332 C C . ALA A 1 302 ? -11.573 -6.102 -29.330 1.00 68.62 302 ALA A C 1
ATOM 2334 O O . ALA A 1 302 ? -12.465 -5.368 -29.765 1.00 68.62 302 ALA A O 1
ATOM 2335 N N . TRP A 1 303 ? -10.454 -5.618 -28.795 1.00 70.25 303 TRP A N 1
ATOM 2336 C CA . TRP A 1 303 ? -10.167 -4.191 -28.818 1.00 70.25 303 TRP A CA 1
ATOM 2337 C C . TRP A 1 303 ? -10.034 -3.719 -30.269 1.00 70.25 303 TRP A C 1
ATOM 2339 O O . TRP A 1 303 ? -9.264 -4.285 -31.043 1.00 70.25 303 TRP A O 1
ATOM 2349 N N . ARG A 1 304 ? -10.786 -2.678 -30.638 1.00 67.31 304 ARG A N 1
ATOM 2350 C CA . ARG A 1 304 ? -10.686 -2.021 -31.944 1.00 67.31 304 ARG A CA 1
ATOM 2351 C C . ARG A 1 304 ? -10.071 -0.644 -31.755 1.00 67.31 304 ARG A C 1
ATOM 2353 O O . ARG A 1 304 ? -10.612 0.182 -31.019 1.00 67.31 304 ARG A O 1
ATOM 2360 N N . ALA A 1 305 ? -8.959 -0.388 -32.434 1.00 59.69 305 ALA A N 1
ATOM 2361 C CA . ALA A 1 305 ? -8.392 0.947 -32.492 1.00 59.69 305 ALA A CA 1
ATOM 2362 C C . ALA A 1 305 ? -9.375 1.883 -33.210 1.00 59.69 305 ALA A C 1
ATOM 2364 O O . ALA A 1 305 ? -9.717 1.653 -34.369 1.00 59.69 305 ALA A O 1
ATOM 2365 N N . SER A 1 306 ? -9.832 2.945 -32.541 1.00 56.12 306 SER A N 1
ATOM 2366 C CA . SER A 1 306 ? -10.438 4.074 -33.252 1.00 56.12 306 SER A CA 1
ATOM 2367 C C . SER A 1 306 ? -9.323 5.053 -33.611 1.00 56.12 306 SER A C 1
ATOM 2369 O O . SER A 1 306 ? -8.577 5.509 -32.737 1.00 56.12 306 SER A O 1
ATOM 2371 N N . ALA A 1 307 ? -9.167 5.343 -34.902 1.00 44.44 307 ALA A N 1
ATOM 2372 C CA . ALA A 1 307 ? -8.331 6.445 -35.351 1.00 44.44 307 ALA A CA 1
ATOM 2373 C C . ALA A 1 307 ? -8.945 7.741 -34.797 1.00 44.44 307 ALA A C 1
ATOM 2375 O O . ALA A 1 307 ? -10.002 8.162 -35.255 1.00 44.44 307 ALA A O 1
ATOM 2376 N N . GLY A 1 308 ? -8.339 8.325 -33.759 1.00 46.03 308 GLY A N 1
ATOM 2377 C CA . GLY A 1 308 ? -8.812 9.592 -33.190 1.00 46.03 308 GLY A CA 1
ATOM 2378 C C . GLY A 1 308 ? -8.713 9.759 -31.676 1.00 46.03 308 GLY A C 1
ATOM 2379 O O . GLY A 1 308 ? -8.889 10.874 -31.203 1.00 46.03 308 GLY A O 1
ATOM 2380 N N . SER A 1 309 ? -8.379 8.733 -30.887 1.00 41.97 309 SER A N 1
ATOM 2381 C CA . SER A 1 309 ? -8.249 8.908 -29.426 1.00 41.97 309 SER A CA 1
ATOM 2382 C C . SER A 1 309 ? -6.895 9.506 -29.003 1.00 41.97 309 SER A C 1
ATOM 2384 O O . SER A 1 309 ? -6.264 9.032 -28.058 1.00 41.97 309 SER A O 1
ATOM 2386 N N . ALA A 1 310 ? -6.433 10.560 -29.677 1.00 41.94 310 ALA A N 1
ATOM 2387 C CA . ALA A 1 310 ? -5.501 11.482 -29.045 1.00 41.94 310 ALA A CA 1
ATOM 2388 C C . ALA A 1 310 ? -6.330 12.323 -28.068 1.00 41.94 310 ALA A C 1
ATOM 2390 O O . ALA A 1 310 ? -7.188 13.095 -28.485 1.00 41.94 310 ALA A O 1
ATOM 2391 N N . VAL A 1 311 ? -6.124 12.145 -26.763 1.00 45.56 311 VAL A N 1
ATOM 2392 C CA . VAL A 1 311 ? -6.713 13.036 -25.757 1.00 45.56 311 VAL A CA 1
ATOM 2393 C C . VAL A 1 311 ? -6.074 14.411 -25.942 1.00 45.56 311 VAL A C 1
ATOM 2395 O O . VAL A 1 311 ? -5.011 14.692 -25.395 1.00 45.56 311 VAL A O 1
ATOM 2398 N N . THR A 1 312 ? -6.697 15.259 -26.754 1.00 43.09 312 THR A N 1
ATOM 2399 C CA . THR A 1 312 ? -6.371 16.677 -26.870 1.00 43.09 312 THR A CA 1
ATOM 2400 C C . THR A 1 312 ? -7.199 17.445 -25.849 1.00 43.09 312 THR A C 1
ATOM 2402 O O . THR A 1 312 ? -8.138 18.149 -26.206 1.00 43.09 312 THR A O 1
ATOM 2405 N N . ASP A 1 313 ? -6.842 17.337 -24.569 1.00 41.78 313 ASP A N 1
ATOM 2406 C CA . ASP A 1 313 ? -7.078 18.465 -23.661 1.00 41.78 313 ASP A CA 1
ATOM 2407 C C . ASP A 1 313 ? -5.981 19.487 -23.984 1.00 41.78 313 ASP A C 1
ATOM 2409 O O . ASP A 1 313 ? -4.946 19.578 -23.320 1.00 41.78 313 ASP A O 1
ATOM 2413 N N . ALA A 1 314 ? -6.156 20.191 -25.104 1.00 44.94 314 ALA A N 1
ATOM 2414 C CA . ALA A 1 314 ? -5.364 21.368 -25.403 1.00 44.94 314 ALA A CA 1
ATOM 2415 C C . ALA A 1 314 ? -5.805 22.440 -24.402 1.00 44.94 314 ALA A C 1
ATOM 2417 O O . ALA A 1 314 ? -6.781 23.156 -24.619 1.00 44.94 314 ALA A O 1
ATOM 2418 N N . GLY A 1 315 ? -5.120 22.492 -23.258 1.00 50.47 315 GLY A N 1
ATOM 2419 C CA . GLY A 1 315 ? -5.208 23.632 -22.356 1.00 50.47 315 GLY A CA 1
ATOM 2420 C C . GLY A 1 315 ? -4.908 24.927 -23.114 1.00 50.47 315 GLY A C 1
ATOM 2421 O O . GLY A 1 315 ? -4.292 24.914 -24.182 1.00 50.47 315 GLY A O 1
ATOM 2422 N N . THR A 1 316 ? -5.357 26.056 -22.573 1.00 51.69 316 THR A N 1
ATOM 2423 C CA . THR A 1 316 ? -5.053 27.371 -23.143 1.00 51.69 316 THR A CA 1
ATOM 2424 C C . THR A 1 316 ? -3.534 27.537 -23.336 1.00 51.69 316 THR A C 1
ATOM 2426 O O . THR A 1 316 ? -2.782 27.088 -22.470 1.00 51.69 316 THR A O 1
ATOM 2429 N N . PRO A 1 317 ? -3.063 28.173 -24.431 1.00 55.97 317 PRO A N 1
ATOM 2430 C CA . PRO A 1 317 ? -1.636 28.260 -24.788 1.00 55.97 317 PRO A CA 1
ATOM 2431 C C . PRO A 1 317 ? -0.705 28.785 -23.681 1.00 55.97 317 PRO A C 1
ATOM 2433 O O . PRO A 1 317 ? 0.479 28.463 -23.682 1.00 55.97 317 PRO A O 1
ATOM 2436 N N . ASP A 1 318 ? -1.254 29.531 -22.717 1.00 59.47 318 ASP A N 1
ATOM 2437 C CA . ASP A 1 318 ? -0.527 30.142 -21.597 1.00 59.47 318 ASP A CA 1
ATOM 2438 C C . ASP A 1 318 ? -0.698 29.411 -20.249 1.00 59.47 318 ASP A C 1
ATOM 2440 O O . ASP A 1 318 ? -0.169 29.849 -19.224 1.00 59.47 318 ASP A O 1
ATOM 2444 N N . ALA A 1 319 ? -1.445 28.303 -20.200 1.00 65.12 319 ALA A N 1
ATOM 2445 C CA . ALA A 1 319 ? -1.609 27.539 -18.969 1.00 65.12 319 ALA A CA 1
ATOM 2446 C C . ALA A 1 319 ? -0.354 26.691 -18.673 1.00 65.12 319 ALA A C 1
ATOM 2448 O O . ALA A 1 319 ? 0.132 25.972 -19.550 1.00 65.12 319 ALA A O 1
ATOM 2449 N N . PRO A 1 320 ? 0.171 26.703 -17.432 1.00 70.94 320 PRO A N 1
ATOM 2450 C CA . PRO A 1 320 ? 1.316 25.876 -17.071 1.00 70.94 320 PRO A CA 1
ATOM 2451 C C . PRO A 1 320 ? 0.983 24.384 -17.211 1.00 70.94 320 PRO A C 1
ATOM 2453 O O . PRO A 1 320 ? 0.017 23.891 -16.625 1.00 70.94 320 PRO A O 1
ATOM 2456 N N . LEU A 1 321 ? 1.824 23.648 -17.945 1.00 73.25 321 LEU A N 1
ATOM 2457 C CA . LEU A 1 321 ? 1.731 22.190 -18.038 1.00 73.25 321 LEU A CA 1
ATOM 2458 C C . LEU A 1 321 ? 1.993 21.563 -16.661 1.00 73.25 321 LEU A C 1
ATOM 2460 O O . LEU A 1 321 ? 2.975 21.883 -15.987 1.00 73.25 321 LEU A O 1
ATOM 2464 N N . THR A 1 322 ? 1.115 20.652 -16.237 1.00 66.81 322 THR A N 1
ATOM 2465 C CA . THR A 1 322 ? 1.233 19.950 -14.949 1.00 66.81 322 THR A CA 1
ATOM 2466 C C . THR A 1 322 ? 1.647 18.493 -15.152 1.00 66.81 322 THR A C 1
ATOM 2468 O O . THR A 1 322 ? 1.328 17.877 -16.165 1.00 66.81 322 THR A O 1
ATOM 2471 N N . GLY A 1 323 ? 2.378 17.924 -14.188 1.00 70.44 323 GLY A N 1
ATOM 2472 C CA . GLY A 1 323 ? 2.893 16.557 -14.282 1.00 70.44 323 GLY A CA 1
ATOM 2473 C C . GLY A 1 323 ? 3.358 15.988 -12.941 1.00 70.44 323 GLY A C 1
ATOM 2474 O O . GLY A 1 323 ? 3.230 16.621 -11.890 1.00 70.44 323 GLY A O 1
ATOM 2475 N N . THR A 1 324 ? 3.907 14.771 -12.967 1.00 64.62 324 THR A N 1
ATOM 2476 C CA . THR A 1 324 ? 4.445 14.108 -11.768 1.00 64.62 324 THR A CA 1
ATOM 2477 C C . THR A 1 324 ? 5.924 14.443 -11.592 1.00 64.62 324 THR A C 1
ATOM 2479 O O . THR A 1 324 ? 6.746 14.114 -12.441 1.00 64.62 324 THR A O 1
ATOM 2482 N N . GLY A 1 325 ? 6.287 15.056 -10.462 1.00 62.72 325 GLY A N 1
ATOM 2483 C CA . GLY A 1 325 ? 7.686 15.355 -10.146 1.00 62.72 325 GLY A CA 1
ATOM 2484 C C . GLY A 1 325 ? 8.512 14.086 -9.906 1.00 62.72 325 GLY A C 1
ATOM 2485 O O . GLY A 1 325 ? 8.308 13.397 -8.905 1.00 62.72 325 GLY A O 1
ATOM 2486 N N . ALA A 1 326 ? 9.461 13.796 -10.800 1.00 58.03 326 ALA A N 1
ATOM 2487 C CA . ALA A 1 326 ? 10.362 12.641 -10.703 1.00 58.03 326 ALA A CA 1
ATOM 2488 C C . ALA A 1 326 ? 11.688 12.955 -9.977 1.00 58.03 326 ALA A C 1
ATOM 2490 O O . ALA A 1 326 ? 12.267 12.089 -9.316 1.00 58.03 326 ALA A O 1
ATOM 2491 N N . CYS A 1 327 ? 12.162 14.201 -10.063 1.00 58.31 327 CYS A N 1
ATOM 2492 C CA . CYS A 1 327 ? 13.368 14.687 -9.397 1.00 58.31 327 CYS A CA 1
ATOM 2493 C C . CYS A 1 327 ? 13.101 16.049 -8.742 1.00 58.31 327 CYS A C 1
ATOM 2495 O O . CYS A 1 327 ? 12.325 16.849 -9.257 1.00 58.31 327 CYS A O 1
ATOM 2497 N N . GLY A 1 328 ? 13.733 16.311 -7.596 1.00 56.03 328 GLY A N 1
ATOM 2498 C CA . GLY A 1 328 ? 13.678 17.624 -6.952 1.00 56.03 328 GLY A CA 1
ATOM 2499 C C . GLY A 1 328 ? 14.625 18.619 -7.626 1.00 56.03 328 GLY A C 1
ATOM 2500 O O . GLY A 1 328 ? 15.750 18.252 -7.964 1.00 56.03 328 GLY A O 1
ATOM 2501 N N . GLY A 1 329 ? 14.176 19.865 -7.785 1.00 63.41 329 GLY A N 1
ATOM 2502 C CA . GLY A 1 329 ? 14.958 20.967 -8.349 1.00 63.41 329 GLY A CA 1
ATOM 2503 C C . GLY A 1 329 ? 14.108 21.927 -9.190 1.00 63.41 329 GLY A C 1
ATOM 2504 O O . GLY A 1 329 ? 12.942 21.646 -9.463 1.00 63.41 329 GLY A O 1
ATOM 2505 N N . ARG A 1 330 ? 14.689 23.063 -9.591 1.00 65.94 330 ARG A N 1
ATOM 2506 C CA . ARG A 1 330 ? 14.160 23.966 -10.625 1.00 65.94 330 ARG A CA 1
ATOM 2507 C C . ARG A 1 330 ? 15.280 24.342 -11.599 1.00 65.94 330 ARG A C 1
ATOM 2509 O O . ARG A 1 330 ? 16.370 24.700 -11.156 1.00 65.94 330 ARG A O 1
ATOM 2516 N N . VAL A 1 331 ? 14.998 24.287 -12.899 1.00 66.75 331 VAL A N 1
ATOM 2517 C CA . VAL A 1 331 ? 15.870 24.796 -13.968 1.00 66.75 331 VAL A CA 1
ATOM 2518 C C . VAL A 1 331 ? 15.036 25.571 -14.975 1.00 66.75 331 VAL A C 1
ATOM 2520 O O . VAL A 1 331 ? 13.835 25.340 -15.093 1.00 66.75 331 VAL A O 1
ATOM 2523 N N . CYS A 1 332 ? 15.691 26.463 -15.703 1.00 73.56 332 CYS A N 1
ATOM 2524 C CA . CYS A 1 332 ? 15.156 27.105 -16.890 1.00 73.56 332 CYS A CA 1
ATOM 2525 C C . CYS A 1 332 ? 16.169 26.899 -18.022 1.00 73.56 332 CYS A C 1
ATOM 2527 O O . CYS A 1 332 ? 17.373 27.019 -17.786 1.00 73.56 332 CYS A O 1
ATOM 2529 N N . GLY A 1 333 ? 15.690 26.550 -19.211 1.00 72.19 333 GLY A N 1
ATOM 2530 C CA . GLY A 1 333 ? 16.511 26.259 -20.382 1.00 72.19 333 GLY A CA 1
ATOM 2531 C C . GLY A 1 333 ? 15.640 25.995 -21.607 1.00 72.19 333 GLY A C 1
ATOM 2532 O O . GLY A 1 333 ? 14.427 25.817 -21.486 1.00 72.19 333 GLY A O 1
ATOM 2533 N N . THR A 1 334 ? 16.254 25.979 -22.786 1.00 78.69 334 THR A N 1
ATOM 2534 C CA . THR A 1 334 ? 15.553 25.722 -24.051 1.00 78.69 334 THR A CA 1
ATOM 2535 C C . THR A 1 334 ? 15.104 24.266 -24.125 1.00 78.69 334 THR A C 1
ATOM 2537 O O . THR A 1 334 ? 15.904 23.365 -23.878 1.00 78.69 334 THR A O 1
ATOM 2540 N N . ALA A 1 335 ? 13.842 24.017 -24.480 1.00 78.69 335 ALA A N 1
ATOM 2541 C CA . ALA A 1 335 ? 13.329 22.662 -24.670 1.00 78.69 335 ALA A CA 1
ATOM 2542 C C . ALA A 1 335 ? 13.840 22.049 -25.987 1.00 78.69 335 ALA A C 1
ATOM 2544 O O . ALA A 1 335 ? 13.651 22.623 -27.057 1.00 78.69 335 ALA A O 1
ATOM 2545 N N . ALA A 1 336 ? 14.442 20.863 -25.908 1.00 77.31 336 ALA A N 1
ATOM 2546 C CA . ALA A 1 336 ? 14.811 20.025 -27.043 1.00 77.31 336 ALA A CA 1
ATOM 2547 C C . ALA A 1 336 ? 13.817 18.865 -27.155 1.00 77.31 336 ALA A C 1
ATOM 2549 O O . ALA A 1 336 ? 13.861 17.916 -26.367 1.00 77.31 336 ALA A O 1
ATOM 2550 N N . VAL A 1 337 ? 12.896 18.953 -28.117 1.00 81.12 337 VAL A N 1
ATOM 2551 C CA . VAL A 1 337 ? 11.873 17.923 -28.339 1.00 81.12 337 VAL A CA 1
ATOM 2552 C C . VAL A 1 337 ? 12.451 16.811 -29.213 1.00 81.12 337 VAL A C 1
ATOM 2554 O O . VAL A 1 337 ? 12.623 16.985 -30.418 1.00 81.12 337 VAL A O 1
ATOM 2557 N N . VAL A 1 338 ? 12.751 15.665 -28.601 1.00 76.38 338 VAL A N 1
ATOM 2558 C CA . VAL A 1 338 ? 13.354 14.497 -29.257 1.00 76.38 338 VAL A CA 1
ATOM 2559 C C . VAL A 1 338 ? 12.513 13.265 -28.946 1.00 76.38 338 VAL A C 1
ATOM 2561 O O . VAL A 1 338 ? 12.534 12.732 -27.837 1.00 76.38 338 VAL A O 1
ATOM 2564 N N . LEU A 1 339 ? 11.732 12.819 -29.931 1.00 73.56 339 LEU A N 1
ATOM 2565 C CA . LEU A 1 339 ? 10.784 11.709 -29.768 1.00 73.56 339 LEU A CA 1
ATOM 2566 C C . LEU A 1 339 ? 11.433 10.325 -29.915 1.00 73.56 339 LEU A C 1
ATOM 2568 O O . LEU A 1 339 ? 10.837 9.341 -29.486 1.00 73.56 339 LEU A O 1
ATOM 2572 N N . ASP A 1 340 ? 12.640 10.260 -30.482 1.00 71.06 340 ASP A N 1
ATOM 2573 C CA . ASP A 1 340 ? 13.409 9.031 -30.678 1.00 71.06 340 ASP A CA 1
ATOM 2574 C C . ASP A 1 340 ? 14.922 9.287 -30.551 1.00 71.06 340 ASP A C 1
ATOM 2576 O O . ASP A 1 340 ? 15.406 10.368 -30.890 1.00 71.06 340 ASP A O 1
ATOM 2580 N N . VAL A 1 341 ? 15.676 8.279 -30.095 1.00 69.44 341 VAL A N 1
ATOM 2581 C CA . VAL A 1 341 ? 17.132 8.372 -29.864 1.00 69.44 341 VAL A CA 1
ATOM 2582 C C . VAL A 1 341 ? 17.906 8.694 -31.148 1.00 69.44 341 VAL A C 1
ATOM 2584 O O . VAL A 1 341 ? 18.994 9.255 -31.076 1.00 69.44 341 VAL A O 1
ATOM 2587 N N . SER A 1 342 ? 17.358 8.416 -32.334 1.00 67.69 342 SER A N 1
ATOM 2588 C CA . SER A 1 342 ? 17.994 8.786 -33.604 1.00 67.69 342 SER A CA 1
ATOM 2589 C C . SER A 1 342 ? 18.138 10.297 -33.831 1.00 67.69 342 SER A C 1
ATOM 2591 O O . SER A 1 342 ? 19.013 10.684 -34.602 1.00 67.69 342 SER A O 1
ATOM 2593 N N . GLY A 1 343 ? 17.330 11.136 -33.167 1.00 69.38 343 GLY A N 1
ATOM 2594 C CA . GLY A 1 343 ? 17.375 12.604 -33.268 1.00 69.38 343 GLY A CA 1
ATOM 2595 C C . GLY A 1 343 ? 18.264 13.286 -32.225 1.00 69.38 343 GLY A C 1
ATOM 2596 O O . GLY A 1 343 ? 18.107 14.477 -31.957 1.00 69.38 343 GLY A O 1
ATOM 2597 N N . ILE A 1 344 ? 19.139 12.522 -31.573 1.00 69.19 344 ILE A N 1
ATOM 2598 C CA . ILE A 1 344 ? 19.940 12.973 -30.434 1.00 69.19 344 ILE A CA 1
ATOM 2599 C C . ILE A 1 344 ? 21.080 13.926 -30.781 1.00 69.19 344 ILE A C 1
ATOM 2601 O O . ILE A 1 344 ? 21.507 14.716 -29.942 1.00 69.19 344 ILE A O 1
ATOM 2605 N N . ASP A 1 345 ? 21.551 13.879 -32.020 1.00 65.75 345 ASP A N 1
ATOM 2606 C CA . ASP A 1 345 ? 22.545 14.791 -32.583 1.00 65.75 345 ASP A CA 1
ATOM 2607 C C . ASP A 1 345 ? 22.087 16.259 -32.550 1.00 65.75 345 ASP A C 1
ATOM 2609 O O . ASP A 1 345 ? 22.908 17.169 -32.619 1.00 65.75 345 ASP A O 1
ATOM 2613 N N . ARG A 1 346 ? 20.779 16.489 -32.385 1.00 68.50 346 ARG A N 1
ATOM 2614 C CA . ARG A 1 346 ? 20.156 17.814 -32.260 1.00 68.50 346 ARG A CA 1
ATOM 2615 C C . ARG A 1 346 ? 20.190 18.382 -30.840 1.00 68.50 346 ARG A C 1
ATOM 2617 O O . ARG A 1 346 ? 19.813 19.537 -30.655 1.00 68.50 346 ARG A O 1
ATOM 2624 N N . ILE A 1 347 ? 20.587 17.587 -29.843 1.00 68.81 347 ILE A N 1
ATOM 2625 C CA . ILE A 1 347 ? 20.608 18.013 -28.442 1.00 68.81 347 ILE A CA 1
ATOM 2626 C C . ILE A 1 347 ? 21.920 18.735 -28.149 1.00 68.81 347 ILE A C 1
ATOM 2628 O O . ILE A 1 347 ? 23.001 18.149 -28.210 1.00 68.81 347 ILE A O 1
ATOM 2632 N N . LEU A 1 348 ? 21.812 20.003 -27.764 1.00 66.81 348 LEU A N 1
ATOM 2633 C CA . LEU A 1 348 ? 22.939 20.792 -27.282 1.00 66.81 348 LEU A CA 1
ATOM 2634 C C . LEU A 1 348 ? 23.099 20.657 -25.757 1.00 66.81 348 LEU A C 1
ATOM 2636 O O . LEU A 1 348 ? 22.113 20.425 -25.045 1.00 66.81 348 LEU A O 1
ATOM 2640 N N . PRO A 1 349 ? 24.321 20.855 -25.226 1.00 61.84 349 PRO A N 1
ATOM 2641 C CA . PRO A 1 349 ? 24.522 21.064 -23.795 1.00 61.84 349 PRO A CA 1
ATOM 2642 C C . PRO A 1 349 ? 23.595 22.178 -23.269 1.00 61.84 349 PRO A C 1
ATOM 2644 O O . PRO A 1 349 ? 23.350 23.157 -23.969 1.00 61.84 349 PRO A O 1
ATOM 2647 N N . ASP A 1 350 ? 23.073 22.029 -22.047 1.00 65.50 350 ASP A N 1
ATOM 2648 C CA . ASP A 1 350 ? 22.168 22.977 -21.368 1.00 65.50 350 ASP A CA 1
ATOM 2649 C C . ASP A 1 350 ? 20.715 23.079 -21.895 1.00 65.50 350 ASP A C 1
ATOM 2651 O O . ASP A 1 350 ? 19.943 23.919 -21.420 1.00 65.50 350 ASP A O 1
ATOM 2655 N N . GLN A 1 351 ? 20.287 22.196 -22.806 1.00 71.12 351 GLN A N 1
ATOM 2656 C CA . GLN A 1 351 ? 18.874 22.058 -23.194 1.00 71.12 351 GLN A CA 1
ATOM 2657 C C . GLN A 1 351 ? 18.089 21.112 -22.263 1.00 71.12 351 GLN A C 1
ATOM 2659 O O . GLN A 1 351 ? 18.637 20.187 -21.663 1.00 71.12 351 GLN A O 1
ATOM 2664 N N . ILE A 1 352 ? 16.774 21.327 -22.154 1.00 76.06 352 ILE A N 1
ATOM 2665 C CA . ILE A 1 352 ? 15.838 20.454 -21.431 1.00 76.06 352 ILE A CA 1
ATOM 2666 C C . ILE A 1 352 ? 15.297 19.413 -22.411 1.00 76.06 352 ILE A C 1
ATOM 2668 O O . ILE A 1 352 ? 14.578 19.767 -23.344 1.00 76.06 352 ILE A O 1
ATOM 2672 N N . LEU A 1 353 ? 15.603 18.132 -22.194 1.00 77.06 353 LEU A N 1
ATOM 2673 C CA . LEU A 1 353 ? 15.065 17.055 -23.027 1.00 77.06 353 LEU A CA 1
ATOM 2674 C C . LEU A 1 353 ? 13.561 16.890 -22.787 1.00 77.06 353 LEU A C 1
ATOM 2676 O O . LEU A 1 353 ? 13.111 16.667 -21.657 1.00 77.06 353 LEU A O 1
ATOM 2680 N N . VAL A 1 354 ? 12.811 16.924 -23.886 1.00 79.69 354 VAL A N 1
ATOM 2681 C CA . VAL A 1 354 ? 11.386 16.619 -23.936 1.00 79.69 354 VAL A CA 1
ATOM 2682 C C . VAL A 1 354 ? 11.169 15.428 -24.864 1.00 79.69 354 VAL A C 1
ATOM 2684 O O . VAL A 1 354 ? 11.433 15.505 -26.060 1.00 79.69 354 VAL A O 1
ATOM 2687 N N . THR A 1 355 ? 10.692 14.313 -24.315 1.00 77.62 355 THR A N 1
ATOM 2688 C CA . THR A 1 355 ? 10.453 13.073 -25.071 1.00 77.62 355 THR A CA 1
ATOM 2689 C C . THR A 1 355 ? 9.139 12.407 -24.660 1.00 77.62 355 THR A C 1
ATOM 2691 O O . THR A 1 355 ? 8.532 12.775 -23.649 1.00 77.62 355 THR A O 1
ATOM 2694 N N . ARG A 1 356 ? 8.683 11.430 -25.453 1.00 72.19 356 ARG A N 1
ATOM 2695 C CA . ARG A 1 356 ? 7.450 10.670 -25.194 1.00 72.19 356 ARG A CA 1
ATOM 2696 C C . ARG A 1 356 ? 7.650 9.629 -24.096 1.00 72.19 356 ARG A C 1
ATOM 2698 O O . ARG A 1 356 ? 6.829 9.506 -23.195 1.00 72.19 356 ARG A O 1
ATOM 2705 N N . GLN A 1 357 ? 8.742 8.877 -24.179 1.00 74.00 357 GLN A N 1
ATOM 2706 C CA . GLN A 1 357 ? 9.077 7.807 -23.248 1.00 74.00 357 GLN A CA 1
ATOM 2707 C C . GLN A 1 357 ? 10.588 7.597 -23.244 1.00 74.00 357 GLN A C 1
ATOM 2709 O O . GLN A 1 357 ? 11.230 7.673 -24.287 1.00 74.00 357 GLN A O 1
ATOM 2714 N N . THR A 1 358 ? 11.135 7.270 -22.077 1.00 74.62 358 THR A N 1
ATOM 2715 C CA . THR A 1 358 ? 12.513 6.807 -21.943 1.00 74.62 358 THR A CA 1
ATOM 2716 C C . THR A 1 358 ? 12.530 5.320 -21.617 1.00 74.62 358 THR A C 1
ATOM 2718 O O . THR A 1 358 ? 11.734 4.808 -20.826 1.00 74.62 358 THR A O 1
ATOM 2721 N N . ASP A 1 359 ? 13.443 4.608 -22.258 1.00 78.50 359 ASP A N 1
ATOM 2722 C CA . ASP A 1 359 ? 13.758 3.217 -21.969 1.00 78.50 359 ASP A CA 1
ATOM 2723 C C . ASP A 1 359 ? 15.234 3.107 -21.542 1.00 78.50 359 ASP A C 1
ATOM 2725 O O . ASP A 1 359 ? 15.952 4.113 -21.510 1.00 78.50 359 ASP A O 1
ATOM 2729 N N . PRO A 1 360 ? 15.727 1.919 -21.160 1.00 74.88 360 PRO A N 1
ATOM 2730 C CA . PRO A 1 360 ? 17.101 1.801 -20.697 1.00 74.88 360 PRO A CA 1
ATOM 2731 C C . PRO A 1 360 ? 18.181 2.139 -21.743 1.00 74.88 360 PRO A C 1
ATOM 2733 O O . PRO A 1 360 ? 19.324 2.376 -21.347 1.00 74.88 360 PRO A O 1
ATOM 2736 N N . GLY A 1 361 ? 17.846 2.199 -23.037 1.00 76.69 361 GLY A N 1
ATOM 2737 C CA . GLY A 1 361 ? 18.718 2.690 -24.106 1.00 76.69 361 GLY A CA 1
ATOM 2738 C C . GLY A 1 361 ? 19.007 4.191 -24.010 1.00 76.69 361 GLY A C 1
ATOM 2739 O O . GLY A 1 361 ? 20.069 4.643 -24.436 1.00 76.69 361 GLY A O 1
ATOM 2740 N N . TRP A 1 362 ? 18.139 4.960 -23.343 1.00 79.44 362 TRP A N 1
ATOM 2741 C CA . TRP A 1 362 ? 18.344 6.391 -23.093 1.00 79.44 362 TRP A CA 1
ATOM 2742 C C . TRP A 1 362 ? 19.428 6.685 -22.044 1.00 79.44 362 TRP A C 1
ATOM 2744 O O . TRP A 1 362 ? 19.841 7.831 -21.881 1.00 79.44 362 TRP A O 1
ATOM 2754 N N . ALA A 1 363 ? 19.954 5.672 -21.348 1.00 79.69 363 ALA A N 1
ATOM 2755 C CA . ALA A 1 363 ? 20.996 5.868 -20.337 1.00 79.69 363 ALA A CA 1
ATOM 2756 C C . ALA A 1 363 ? 22.253 6.567 -20.891 1.00 79.69 363 ALA A C 1
ATOM 2758 O O . ALA A 1 363 ? 22.849 7.397 -20.204 1.00 79.69 363 ALA A O 1
ATOM 2759 N N . ALA A 1 364 ? 22.629 6.270 -22.138 1.00 79.31 364 ALA A N 1
ATOM 2760 C CA . ALA A 1 364 ? 23.755 6.923 -22.802 1.00 79.31 364 ALA A CA 1
ATOM 2761 C C . ALA A 1 364 ? 23.444 8.374 -23.227 1.00 79.31 364 ALA A C 1
ATOM 2763 O O . ALA A 1 364 ? 24.332 9.208 -23.363 1.00 79.31 364 ALA A O 1
ATOM 2764 N N . VAL A 1 365 ? 22.164 8.716 -23.355 1.00 78.31 365 VAL A N 1
ATOM 2765 C CA . VAL A 1 365 ? 21.691 10.070 -23.671 1.00 78.31 365 VAL A CA 1
ATOM 2766 C C . VAL A 1 365 ? 21.782 10.981 -22.456 1.00 78.31 365 VAL A C 1
ATOM 2768 O O . VAL A 1 365 ? 22.294 12.097 -22.543 1.00 78.31 365 VAL A O 1
ATOM 2771 N N . PHE A 1 366 ? 21.346 10.491 -21.294 1.00 75.88 366 PHE A N 1
ATOM 2772 C CA . PHE A 1 366 ? 21.322 11.276 -20.057 1.00 75.88 366 PHE A CA 1
ATOM 2773 C C . PHE A 1 366 ? 22.702 11.749 -19.602 1.00 75.88 366 PHE A C 1
ATOM 2775 O O . PHE A 1 366 ? 22.805 12.754 -18.903 1.00 75.88 366 PHE A O 1
ATOM 2782 N N . PHE A 1 367 ? 23.766 11.050 -19.999 1.00 74.31 367 PHE A N 1
ATOM 2783 C CA . PHE A 1 367 ? 25.134 11.496 -19.751 1.00 74.31 367 PHE A CA 1
ATOM 2784 C C . PHE A 1 367 ? 25.463 12.823 -20.464 1.00 74.31 367 PHE A C 1
ATOM 2786 O O . PHE A 1 367 ? 26.209 13.640 -19.922 1.00 74.31 367 PHE A O 1
ATOM 2793 N N . MET A 1 368 ? 24.897 13.052 -21.653 1.00 70.31 368 MET A N 1
ATOM 2794 C CA . MET A 1 368 ? 25.213 14.205 -22.503 1.00 70.31 368 MET A CA 1
ATOM 2795 C C . MET A 1 368 ? 24.435 15.467 -22.119 1.00 70.31 368 MET A C 1
ATOM 2797 O O . MET A 1 368 ? 24.925 16.580 -22.303 1.00 70.31 368 MET A O 1
ATOM 2801 N N . ILE A 1 369 ? 23.245 15.307 -21.541 1.00 67.31 369 ILE A N 1
ATOM 2802 C CA . ILE A 1 369 ? 22.392 16.421 -21.123 1.00 67.31 369 ILE A CA 1
ATOM 2803 C C . ILE A 1 369 ? 22.941 16.960 -19.793 1.00 67.31 369 ILE A C 1
ATOM 2805 O O . ILE A 1 369 ? 22.618 16.481 -18.705 1.00 67.31 369 ILE A O 1
ATOM 2809 N N . ARG A 1 370 ? 23.855 17.931 -19.864 1.00 55.44 370 ARG A N 1
ATOM 2810 C CA . ARG A 1 370 ? 24.394 18.626 -18.685 1.00 55.44 370 ARG A CA 1
ATOM 2811 C C . ARG A 1 370 ? 23.478 19.794 -18.319 1.00 55.44 370 ARG A C 1
ATOM 2813 O O . ARG A 1 370 ? 23.023 20.519 -19.193 1.00 55.44 370 ARG A O 1
ATOM 2820 N N . GLY A 1 371 ? 23.214 19.964 -17.024 1.00 45.00 371 GLY A N 1
ATOM 2821 C CA . GLY A 1 371 ? 22.711 21.227 -16.487 1.00 45.00 371 GLY A CA 1
ATOM 2822 C C . GLY A 1 371 ? 23.883 22.156 -16.172 1.00 45.00 371 GLY A C 1
ATOM 2823 O O . GLY A 1 371 ? 24.923 21.691 -15.694 1.00 45.00 371 GLY A O 1
ATOM 2824 N N . ARG A 1 372 ? 23.701 23.456 -16.411 1.00 37.03 372 ARG A N 1
ATOM 2825 C CA . ARG A 1 372 ? 24.715 24.503 -16.235 1.00 37.03 372 ARG A CA 1
ATOM 2826 C C . ARG A 1 372 ? 25.471 24.395 -14.889 1.00 37.03 372 ARG A C 1
ATOM 2828 O O . ARG A 1 372 ? 24.827 24.217 -13.841 1.00 37.03 372 ARG A O 1
ATOM 2835 N N . PRO A 1 373 ? 26.811 24.567 -14.870 1.00 34.72 373 PRO A N 1
ATOM 2836 C CA . PRO A 1 373 ? 27.586 24.669 -13.632 1.00 34.72 373 PRO A CA 1
ATOM 2837 C C . PRO A 1 373 ? 27.042 25.802 -12.748 1.00 34.72 373 PRO A C 1
ATOM 2839 O O . PRO A 1 373 ? 26.893 26.931 -13.210 1.00 34.72 373 PRO A O 1
ATOM 2842 N N . GLY A 1 374 ? 26.719 25.503 -11.486 1.00 35.94 374 GLY A N 1
ATOM 2843 C CA . GLY A 1 374 ? 26.165 26.471 -10.525 1.00 35.94 374 GLY A CA 1
ATOM 2844 C C . GLY A 1 374 ? 24.667 26.325 -10.232 1.00 35.94 374 GLY A C 1
ATOM 2845 O O . GLY A 1 374 ? 24.185 26.921 -9.271 1.00 35.94 374 GLY A O 1
ATOM 2846 N N . SER A 1 375 ? 23.930 25.486 -10.970 1.00 35.97 375 SER A N 1
ATOM 2847 C CA . SER A 1 375 ? 22.598 25.059 -10.523 1.00 35.97 375 SER A CA 1
ATOM 2848 C C . SER A 1 375 ? 22.733 23.991 -9.426 1.00 35.97 375 SER A C 1
ATOM 2850 O O . SER A 1 375 ? 23.558 23.081 -9.509 1.00 35.97 375 SER A O 1
ATOM 2852 N N . THR A 1 376 ? 21.932 24.079 -8.364 1.00 32.81 376 THR A N 1
ATOM 2853 C CA . THR A 1 376 ? 21.959 23.140 -7.222 1.00 32.81 376 THR A CA 1
ATOM 2854 C C . THR A 1 376 ? 21.500 21.717 -7.575 1.00 32.81 376 THR A C 1
ATOM 2856 O O . THR A 1 376 ? 21.505 20.830 -6.719 1.00 32.81 376 THR A O 1
ATOM 2859 N N . ALA A 1 377 ? 21.133 21.464 -8.832 1.00 35.62 377 ALA A N 1
ATOM 2860 C CA . ALA A 1 377 ? 20.654 20.181 -9.314 1.00 35.62 377 ALA A CA 1
ATOM 2861 C C . ALA A 1 377 ? 21.722 19.481 -10.163 1.00 35.62 377 ALA A C 1
ATOM 2863 O O . ALA A 1 377 ? 21.924 19.776 -11.333 1.00 35.62 377 ALA A O 1
ATOM 2864 N N . GLY A 1 378 ? 22.390 18.489 -9.575 1.00 37.09 378 GLY A N 1
ATOM 2865 C CA . GLY A 1 378 ? 23.349 17.626 -10.273 1.00 37.09 378 GLY A CA 1
ATOM 2866 C C . GLY A 1 378 ? 22.715 16.565 -11.187 1.00 37.09 378 GLY A C 1
ATOM 2867 O O . GLY A 1 378 ? 23.211 15.437 -11.194 1.00 37.09 378 GLY A O 1
ATOM 2868 N N . ARG A 1 379 ? 21.611 16.867 -11.887 1.00 43.81 379 ARG A N 1
ATOM 2869 C CA . ARG A 1 379 ? 20.944 15.971 -12.853 1.00 43.81 379 ARG A CA 1
ATOM 2870 C C . ARG A 1 379 ? 20.367 16.762 -14.039 1.00 43.81 379 ARG A C 1
ATOM 2872 O O . ARG A 1 379 ? 19.924 17.888 -13.808 1.00 43.81 379 ARG A O 1
ATOM 2879 N N . PRO A 1 380 ? 20.322 16.185 -15.257 1.00 42.78 380 PRO A N 1
ATOM 2880 C CA . PRO A 1 380 ? 19.470 16.709 -16.320 1.00 42.78 380 PRO A CA 1
ATOM 2881 C C . PRO A 1 380 ? 18.019 16.786 -15.850 1.00 42.78 380 PRO A C 1
ATOM 2883 O O . PRO A 1 380 ? 17.553 15.931 -15.092 1.00 42.78 380 PRO A O 1
ATOM 2886 N N . TYR A 1 381 ? 17.313 17.821 -16.291 1.00 43.47 381 TYR A N 1
ATOM 2887 C CA . TYR A 1 381 ? 15.871 17.904 -16.121 1.00 43.47 381 TYR A CA 1
ATOM 2888 C C . TYR A 1 381 ? 15.222 17.269 -17.336 1.00 43.47 381 TYR A C 1
ATOM 2890 O O . TYR A 1 381 ? 15.490 17.652 -18.471 1.00 43.47 381 TYR A O 1
ATOM 2898 N N . GLU A 1 382 ? 14.376 16.291 -17.063 1.00 50.09 382 GLU A N 1
ATOM 2899 C CA . GLU A 1 382 ? 13.601 15.569 -18.058 1.00 50.09 382 GLU A CA 1
ATOM 2900 C C . GLU A 1 382 ? 12.141 15.973 -17.871 1.00 50.09 382 GLU A C 1
ATOM 2902 O O . GLU A 1 382 ? 11.630 15.965 -16.746 1.00 50.09 382 GLU A O 1
ATOM 2907 N N . SER A 1 383 ? 11.473 16.356 -18.956 1.00 38.00 383 SER A N 1
ATOM 2908 C CA . SER A 1 383 ? 10.024 16.559 -18.967 1.00 38.00 383 SER A CA 1
ATOM 2909 C C . SER A 1 383 ? 9.402 15.604 -19.974 1.00 38.00 383 SER A C 1
ATOM 2911 O O . SER A 1 383 ? 9.771 15.598 -21.145 1.00 38.00 383 SER A O 1
ATOM 2913 N N . TYR A 1 384 ? 8.472 14.771 -19.514 1.00 50.53 384 TYR A N 1
ATOM 2914 C CA . TYR A 1 384 ? 7.801 13.791 -20.364 1.00 50.53 384 TYR A CA 1
ATOM 2915 C C . TYR A 1 384 ? 6.473 14.358 -20.853 1.00 50.53 384 TYR A C 1
ATOM 2917 O O . TYR A 1 384 ? 5.639 14.775 -20.045 1.00 50.53 384 TYR A O 1
ATOM 2925 N N . LEU A 1 385 ? 6.260 14.338 -22.168 1.00 40.53 385 LEU A N 1
ATOM 2926 C CA . LEU A 1 385 ? 4.945 14.594 -22.746 1.00 40.53 385 LEU A CA 1
ATOM 2927 C C . LEU A 1 385 ? 4.131 13.302 -22.655 1.00 40.53 385 LEU A C 1
ATOM 2929 O O . LEU A 1 385 ? 4.158 12.470 -23.557 1.00 40.53 385 LEU A O 1
ATOM 2933 N N . ALA A 1 386 ? 3.426 13.127 -21.541 1.00 36.41 386 ALA A N 1
ATOM 2934 C CA . ALA A 1 386 ? 2.421 12.084 -21.390 1.00 36.41 386 ALA A CA 1
ATOM 2935 C C . ALA A 1 386 ? 1.050 12.753 -21.263 1.00 36.41 386 ALA A C 1
ATOM 2937 O O . ALA A 1 386 ? 0.751 13.385 -20.248 1.00 36.41 386 ALA A O 1
ATOM 2938 N N . ALA A 1 387 ? 0.218 12.632 -22.298 1.00 31.98 387 ALA A N 1
ATOM 2939 C CA . ALA A 1 387 ? -1.162 13.086 -22.225 1.00 31.98 387 ALA A CA 1
ATOM 2940 C C . ALA A 1 387 ? -1.902 12.262 -21.157 1.00 31.98 387 ALA A C 1
ATOM 2942 O O . ALA A 1 387 ? -2.097 11.060 -21.307 1.00 31.98 387 ALA A O 1
ATOM 2943 N N . GLY A 1 388 ? -2.308 12.912 -20.065 1.00 39.56 388 GLY A N 1
ATOM 2944 C CA . GLY A 1 388 ? -3.379 12.402 -19.213 1.00 39.56 388 GLY A CA 1
ATOM 2945 C C . GLY A 1 388 ? -3.067 11.203 -18.310 1.00 39.56 388 GLY A C 1
ATOM 2946 O O . GLY A 1 388 ? -4.003 10.464 -17.999 1.00 39.56 388 GLY A O 1
ATOM 2947 N N . GLN A 1 389 ? -1.836 11.025 -17.805 1.00 34.88 389 GLN A N 1
ATOM 2948 C CA . GLN A 1 389 ? -1.608 10.053 -16.722 1.00 34.88 389 GLN A CA 1
ATOM 2949 C C . GLN A 1 389 ? -2.357 10.468 -15.447 1.00 34.88 389 GLN A C 1
ATOM 2951 O O . GLN A 1 389 ? -1.854 11.180 -14.573 1.00 34.88 389 GLN A O 1
ATOM 2956 N N . ARG A 1 390 ? -3.590 9.981 -15.310 1.00 36.88 390 ARG A N 1
ATOM 2957 C CA . ARG A 1 390 ? -4.295 9.944 -14.031 1.00 36.88 390 ARG A CA 1
ATOM 2958 C C . ARG A 1 390 ? -3.554 8.951 -13.142 1.00 36.88 390 ARG A C 1
ATOM 2960 O O . ARG A 1 390 ? -3.162 7.883 -13.600 1.00 36.88 390 ARG A O 1
ATOM 2967 N N . ARG A 1 391 ? -3.371 9.294 -11.861 1.00 33.91 391 ARG A N 1
ATOM 2968 C CA . ARG A 1 391 ? -2.840 8.386 -10.828 1.00 33.91 391 ARG A CA 1
ATOM 2969 C C . ARG A 1 391 ? -3.368 6.965 -11.053 1.00 33.91 391 ARG A C 1
ATOM 2971 O O . ARG A 1 391 ? -4.572 6.745 -10.926 1.00 33.91 391 ARG A O 1
ATOM 2978 N N . ILE A 1 392 ? -2.475 6.015 -11.329 1.00 36.47 392 ILE A N 1
ATOM 2979 C CA . ILE A 1 392 ? -2.841 4.600 -11.379 1.00 36.47 392 ILE A CA 1
ATOM 2980 C C . ILE A 1 392 ? -3.285 4.207 -9.969 1.00 36.47 392 ILE A C 1
ATOM 2982 O O . ILE A 1 392 ? -2.486 4.133 -9.034 1.00 36.47 392 ILE A O 1
ATOM 2986 N N . ALA A 1 393 ? -4.589 4.014 -9.808 1.00 42.19 393 ALA A N 1
ATOM 2987 C CA . ALA A 1 393 ? -5.205 3.510 -8.597 1.00 42.19 393 ALA A CA 1
ATOM 2988 C C . ALA A 1 393 ? -5.849 2.166 -8.935 1.00 42.19 393 ALA A C 1
ATOM 2990 O O . ALA A 1 393 ? -6.723 2.091 -9.796 1.00 42.19 393 ALA A O 1
ATOM 2991 N N . GLY A 1 394 ? -5.448 1.104 -8.232 1.00 36.53 394 GLY A N 1
ATOM 2992 C CA . GLY A 1 394 ? -5.988 -0.248 -8.434 1.00 36.53 394 GLY A CA 1
ATOM 2993 C C . GLY A 1 394 ? -7.460 -0.415 -8.033 1.00 36.53 394 GLY A C 1
ATOM 2994 O O . GLY A 1 394 ? -7.929 -1.540 -7.929 1.00 36.53 394 GLY A O 1
ATOM 2995 N N . THR A 1 395 ? -8.181 0.675 -7.758 1.00 49.50 395 THR A N 1
ATOM 2996 C CA . THR A 1 395 ? -9.601 0.686 -7.391 1.00 49.50 395 THR A CA 1
ATOM 2997 C C . THR A 1 395 ? -10.470 0.176 -8.536 1.00 49.50 395 THR A C 1
ATOM 2999 O O . THR A 1 395 ? -11.354 -0.637 -8.308 1.00 49.50 395 THR A O 1
ATOM 3002 N N . ARG A 1 396 ? -10.189 0.600 -9.779 1.00 49.91 396 ARG A N 1
ATOM 3003 C CA . ARG A 1 396 ? -10.912 0.113 -10.967 1.00 49.91 396 ARG A CA 1
ATOM 3004 C C . ARG A 1 396 ? -10.676 -1.377 -11.203 1.00 49.91 396 ARG A C 1
ATOM 3006 O O . ARG A 1 396 ? -11.635 -2.094 -11.448 1.00 49.91 396 ARG A O 1
ATOM 3013 N N . THR A 1 397 ? -9.430 -1.833 -11.075 1.00 48.16 397 THR A N 1
ATOM 3014 C CA . THR A 1 397 ? -9.068 -3.252 -11.196 1.00 48.16 397 THR A CA 1
ATOM 3015 C C . THR A 1 397 ? -9.762 -4.094 -10.128 1.00 48.16 397 THR A C 1
ATOM 3017 O O . THR A 1 397 ? -10.356 -5.104 -10.470 1.00 48.16 397 THR A O 1
ATOM 3020 N N . ARG A 1 398 ? -9.789 -3.640 -8.866 1.00 50.81 398 ARG A N 1
ATOM 3021 C CA . ARG A 1 398 ? -10.513 -4.320 -7.775 1.00 50.81 398 ARG A CA 1
ATOM 3022 C C . ARG A 1 398 ? -12.011 -4.440 -8.035 1.00 50.81 398 ARG A C 1
ATOM 3024 O O . ARG A 1 398 ? -12.543 -5.532 -7.941 1.00 50.81 398 ARG A O 1
ATOM 3031 N N . VAL A 1 399 ? -12.661 -3.349 -8.449 1.00 60.62 399 VAL A N 1
ATOM 3032 C CA . VAL A 1 399 ? -14.088 -3.370 -8.822 1.00 60.62 399 VAL A CA 1
ATOM 3033 C C . VAL A 1 399 ? -14.354 -4.358 -9.963 1.00 60.62 399 VAL A C 1
ATOM 3035 O O . VAL A 1 399 ? -15.409 -4.986 -10.000 1.00 60.62 399 VAL A O 1
ATOM 3038 N N . LEU A 1 400 ? -13.415 -4.501 -10.902 1.00 54.12 400 LEU A N 1
ATOM 3039 C CA . LEU A 1 400 ? -13.536 -5.447 -12.009 1.00 54.12 400 LEU A CA 1
ATOM 3040 C C . LEU A 1 400 ? -13.360 -6.902 -11.556 1.00 54.12 400 LEU A C 1
ATOM 3042 O O . LEU A 1 400 ? -14.147 -7.758 -11.942 1.00 54.12 400 LEU A O 1
ATOM 3046 N N . LEU A 1 401 ? -12.341 -7.162 -10.737 1.00 54.41 401 LEU A N 1
ATOM 3047 C CA . LEU A 1 401 ? -12.049 -8.475 -10.164 1.00 54.41 401 LEU A CA 1
ATOM 3048 C C . LEU A 1 401 ? -13.218 -8.978 -9.307 1.00 54.41 401 LEU A C 1
ATOM 3050 O O . LEU A 1 401 ? -13.658 -10.111 -9.488 1.00 54.41 401 LEU A O 1
ATOM 3054 N N . ASP A 1 402 ? -13.801 -8.097 -8.487 1.00 59.91 402 ASP A N 1
ATOM 3055 C CA . ASP A 1 402 ? -14.994 -8.392 -7.688 1.00 59.91 402 ASP A CA 1
ATOM 3056 C C . ASP A 1 402 ? -16.198 -8.758 -8.576 1.00 59.91 402 ASP A C 1
ATOM 3058 O O . ASP A 1 402 ? -16.892 -9.736 -8.306 1.00 59.91 402 ASP A O 1
ATOM 3062 N N . ARG A 1 403 ? -16.426 -8.026 -9.679 1.00 64.31 403 ARG A N 1
ATOM 3063 C CA . ARG A 1 403 ? -17.500 -8.338 -10.648 1.00 64.31 403 ARG A CA 1
ATOM 3064 C C . ARG A 1 403 ? -17.311 -9.680 -11.352 1.00 64.31 403 ARG A C 1
ATOM 3066 O O . ARG A 1 403 ? -18.297 -10.298 -11.735 1.00 64.31 403 ARG A O 1
ATOM 3073 N N . LEU A 1 404 ? -16.066 -10.101 -11.550 1.00 62.94 404 LEU A N 1
ATOM 3074 C CA . LEU A 1 404 ? -15.717 -11.366 -12.198 1.00 62.94 404 LEU A CA 1
ATOM 3075 C C . LEU A 1 404 ? -15.646 -12.541 -11.209 1.00 62.94 404 LEU A C 1
ATOM 3077 O O . LEU A 1 404 ? -15.318 -13.651 -11.617 1.00 62.94 404 LEU A O 1
ATOM 3081 N N . GLY A 1 405 ? -15.918 -12.316 -9.917 1.00 56.94 405 GLY A N 1
ATOM 3082 C CA . GLY A 1 405 ? -15.786 -13.339 -8.875 1.00 56.94 405 GLY A CA 1
ATOM 3083 C C . GLY A 1 405 ? -14.339 -13.780 -8.621 1.00 56.94 405 GLY A C 1
ATOM 3084 O O . GLY A 1 405 ? -14.104 -14.789 -7.959 1.00 56.94 405 GLY A O 1
ATOM 3085 N N . LEU A 1 406 ? -13.359 -13.037 -9.140 1.00 44.19 406 LEU A N 1
ATOM 3086 C CA . LEU A 1 406 ? -11.938 -13.317 -8.982 1.00 44.19 406 LEU A CA 1
ATOM 3087 C C . LEU A 1 406 ? -11.436 -12.584 -7.741 1.00 44.19 406 LEU A C 1
ATOM 3089 O O . LEU A 1 406 ? -11.084 -11.409 -7.798 1.00 44.19 406 LEU A O 1
ATOM 3093 N N . GLN A 1 407 ? -11.404 -13.271 -6.602 1.00 49.09 407 GLN A N 1
ATOM 3094 C CA . GLN A 1 407 ? -10.845 -12.687 -5.388 1.00 49.09 407 GLN A CA 1
ATOM 3095 C C . GLN A 1 407 ? -9.316 -12.661 -5.468 1.00 49.09 407 GLN A C 1
ATOM 3097 O O . GLN A 1 407 ? -8.653 -13.694 -5.385 1.00 49.09 407 GLN A O 1
ATOM 3102 N N . GLU A 1 408 ? -8.736 -11.467 -5.594 1.00 46.75 408 GLU A N 1
ATOM 3103 C CA . GLU A 1 408 ? -7.325 -11.283 -5.262 1.00 46.75 408 GLU A CA 1
ATOM 3104 C C . GLU A 1 408 ? -7.141 -11.574 -3.763 1.00 46.75 408 GLU A C 1
ATOM 3106 O O . GLU A 1 408 ? -7.847 -10.974 -2.941 1.00 46.75 408 GLU A O 1
ATOM 3111 N N . PRO A 1 409 ? -6.203 -12.457 -3.363 1.00 46.34 409 PRO A N 1
ATOM 3112 C CA . PRO A 1 409 ? -5.914 -12.657 -1.954 1.00 46.34 409 PRO A CA 1
ATOM 3113 C C . PRO A 1 409 ? -5.487 -11.315 -1.362 1.00 46.34 409 PRO A C 1
ATOM 3115 O O . PRO A 1 409 ? -4.471 -10.734 -1.757 1.00 46.34 409 PRO A O 1
ATOM 3118 N N . ARG A 1 410 ? -6.294 -10.794 -0.430 1.00 42.38 410 ARG A N 1
ATOM 3119 C CA . ARG A 1 410 ? -5.999 -9.527 0.240 1.00 42.38 410 ARG A CA 1
ATOM 3120 C C . ARG A 1 410 ? -4.608 -9.618 0.854 1.00 42.38 410 ARG A C 1
ATOM 3122 O O . ARG A 1 410 ? -4.248 -10.626 1.463 1.00 42.38 410 ARG A O 1
ATOM 3129 N N . LEU A 1 411 ? -3.830 -8.547 0.704 1.00 37.41 411 LEU A N 1
ATOM 3130 C CA . LEU A 1 411 ? -2.506 -8.426 1.303 1.00 37.41 411 LEU A CA 1
ATOM 3131 C C . LEU A 1 411 ? -2.657 -8.315 2.829 1.00 37.41 411 LEU A C 1
ATOM 3133 O O . LEU A 1 411 ? -2.698 -7.225 3.388 1.00 37.41 411 LEU A O 1
ATOM 3137 N N . GLY A 1 412 ? -2.844 -9.464 3.473 1.00 39.12 412 GLY A N 1
ATOM 3138 C CA . GLY A 1 412 ? -3.074 -9.616 4.902 1.00 39.12 412 GLY A CA 1
ATOM 3139 C C . GLY A 1 412 ? -1.834 -10.115 5.633 1.00 39.12 412 GLY A C 1
ATOM 3140 O O . GLY A 1 412 ? -0.812 -10.443 5.023 1.00 39.12 412 GLY A O 1
ATOM 3141 N N . ALA A 1 413 ? -1.941 -10.188 6.956 1.00 41.19 413 ALA A N 1
ATOM 3142 C CA . ALA A 1 413 ? -0.873 -10.646 7.838 1.00 41.19 413 ALA A CA 1
ATOM 3143 C C . ALA A 1 413 ? -0.321 -12.017 7.436 1.00 41.19 413 ALA A C 1
ATOM 3145 O O . ALA A 1 413 ? 0.891 -12.192 7.375 1.00 41.19 413 ALA A O 1
ATOM 3146 N N . GLU A 1 414 ? -1.207 -12.946 7.076 1.00 42.59 414 GLU A N 1
ATOM 3147 C CA . GLU A 1 414 ? -0.859 -14.304 6.657 1.00 42.59 414 GLU A CA 1
ATOM 3148 C C . GLU A 1 414 ? -0.029 -14.318 5.365 1.00 42.59 414 GLU A C 1
ATOM 3150 O O . GLU A 1 414 ? 1.025 -14.951 5.286 1.00 42.59 414 GLU A O 1
ATOM 3155 N N . LEU A 1 415 ? -0.449 -13.546 4.358 1.00 45.16 415 LEU A N 1
ATOM 3156 C CA . LEU A 1 415 ? 0.264 -13.462 3.085 1.00 45.16 415 LEU A CA 1
ATOM 3157 C C . LEU A 1 415 ? 1.632 -12.779 3.260 1.00 45.16 415 LEU A C 1
ATOM 3159 O O . LEU A 1 415 ? 2.641 -13.262 2.746 1.00 45.16 415 LEU A O 1
ATOM 3163 N N . LEU A 1 416 ? 1.694 -11.701 4.051 1.00 45.34 416 LEU A N 1
ATOM 3164 C CA . LEU A 1 416 ? 2.948 -11.035 4.422 1.00 45.34 416 LEU A CA 1
ATOM 3165 C C . LEU A 1 416 ? 3.874 -11.954 5.229 1.00 45.34 416 LEU A C 1
ATOM 3167 O O . LEU A 1 416 ? 5.086 -11.959 5.001 1.00 45.34 416 LEU A O 1
ATOM 3171 N N . HIS A 1 417 ? 3.322 -12.752 6.142 1.00 48.75 417 HIS A N 1
ATOM 3172 C CA . HIS A 1 417 ? 4.087 -13.694 6.946 1.00 48.75 417 HIS A CA 1
ATOM 3173 C C . HIS A 1 417 ? 4.697 -14.796 6.080 1.00 48.75 417 HIS A C 1
ATOM 3175 O O . HIS A 1 417 ? 5.892 -15.061 6.214 1.00 48.75 417 HIS A O 1
ATOM 3181 N N . ARG A 1 418 ? 3.939 -15.358 5.128 1.00 48.50 418 ARG A N 1
ATOM 3182 C CA . ARG A 1 418 ? 4.454 -16.323 4.141 1.00 48.50 418 ARG A CA 1
ATOM 3183 C C . ARG A 1 418 ? 5.589 -15.735 3.309 1.00 48.50 418 ARG A C 1
ATOM 3185 O O . ARG A 1 418 ? 6.646 -16.359 3.210 1.00 48.50 418 ARG A O 1
ATOM 3192 N N . TYR A 1 419 ? 5.428 -14.511 2.798 1.00 49.69 419 TYR A N 1
ATOM 3193 C CA . TYR A 1 419 ? 6.494 -13.831 2.057 1.00 49.69 419 TYR A CA 1
ATOM 3194 C C . TYR A 1 419 ? 7.752 -13.635 2.915 1.00 49.69 419 TYR A C 1
ATOM 3196 O O . TYR A 1 419 ? 8.848 -14.010 2.500 1.00 49.69 419 TYR A O 1
ATOM 3204 N N . PHE A 1 420 ? 7.627 -13.108 4.137 1.00 51.34 420 PHE A N 1
ATOM 3205 C CA . PHE A 1 420 ? 8.782 -12.889 5.016 1.00 51.34 420 PHE A CA 1
ATOM 3206 C C . PHE A 1 420 ? 9.406 -14.182 5.551 1.00 51.34 420 PHE A C 1
ATOM 3208 O O . PHE A 1 420 ? 10.620 -14.232 5.759 1.00 51.34 420 PHE A O 1
ATOM 3215 N N . ALA A 1 421 ? 8.623 -15.237 5.774 1.00 51.09 421 ALA A N 1
ATOM 3216 C CA . ALA A 1 421 ? 9.131 -16.564 6.108 1.00 51.09 421 ALA A CA 1
ATOM 3217 C C . ALA A 1 421 ? 9.961 -17.133 4.950 1.00 51.09 421 ALA A C 1
ATOM 3219 O O . ALA A 1 421 ? 11.074 -17.611 5.169 1.00 51.09 421 ALA A O 1
ATOM 3220 N N . GLN A 1 422 ? 9.483 -16.991 3.712 1.00 48.00 422 GLN A N 1
ATOM 3221 C CA . GLN A 1 422 ? 10.210 -17.423 2.523 1.00 48.00 422 GLN A CA 1
ATOM 3222 C C . GLN A 1 422 ? 11.492 -16.608 2.301 1.00 48.00 422 GLN A C 1
ATOM 3224 O O . GLN A 1 422 ? 12.548 -17.193 2.076 1.00 48.00 422 GLN A O 1
ATOM 3229 N N . TYR A 1 423 ? 11.453 -15.281 2.460 1.00 48.62 423 TYR A N 1
ATOM 3230 C CA . TYR A 1 423 ? 12.656 -14.443 2.378 1.00 48.62 423 TYR A CA 1
ATOM 3231 C C . TYR A 1 423 ? 13.699 -14.781 3.455 1.00 48.62 423 TYR A C 1
ATOM 3233 O O . TYR A 1 423 ? 14.894 -14.742 3.168 1.00 48.62 423 TYR A O 1
ATOM 3241 N N . ARG A 1 424 ? 13.281 -15.154 4.672 1.00 57.50 424 ARG A N 1
ATOM 3242 C CA . ARG A 1 424 ? 14.195 -15.644 5.722 1.00 57.50 424 ARG A CA 1
ATOM 3243 C C . ARG A 1 424 ? 14.780 -17.013 5.378 1.00 57.50 424 ARG A C 1
ATOM 3245 O O . ARG A 1 424 ? 15.984 -17.199 5.505 1.00 57.50 424 ARG A O 1
ATOM 3252 N N . ARG A 1 425 ? 13.958 -17.944 4.876 1.00 52.28 425 ARG A N 1
ATOM 3253 C CA . ARG A 1 425 ? 14.404 -19.276 4.424 1.00 52.28 425 ARG A CA 1
ATOM 3254 C C . ARG A 1 425 ? 15.444 -19.189 3.306 1.00 52.28 425 ARG A C 1
ATOM 3256 O O . ARG A 1 425 ? 16.366 -19.990 3.261 1.00 52.28 425 ARG A O 1
ATOM 3263 N N . LEU A 1 426 ? 15.300 -18.197 2.430 1.00 53.44 426 LEU A N 1
ATOM 3264 C CA . LEU A 1 426 ? 16.224 -17.910 1.332 1.00 53.44 426 LEU A CA 1
ATOM 3265 C C . LEU A 1 426 ? 17.442 -17.065 1.757 1.00 53.44 426 LEU A C 1
ATOM 3267 O O . LEU A 1 426 ? 18.228 -16.670 0.900 1.00 53.44 426 LEU A O 1
ATOM 3271 N N . GLY A 1 427 ? 17.593 -16.735 3.047 1.00 44.84 427 GLY A N 1
ATOM 3272 C CA . GLY A 1 427 ? 18.713 -15.937 3.565 1.00 44.84 427 GLY A CA 1
ATOM 3273 C C . GLY A 1 427 ? 18.697 -14.457 3.156 1.00 44.84 427 GLY A C 1
ATOM 3274 O O . GLY A 1 427 ? 19.678 -13.748 3.366 1.00 44.84 427 GLY A O 1
ATOM 3275 N N . VAL A 1 428 ? 17.594 -13.972 2.575 1.00 47.66 428 VAL A N 1
ATOM 3276 C CA . VAL A 1 428 ? 17.418 -12.579 2.124 1.00 47.66 428 VAL A CA 1
ATOM 3277 C C . VAL A 1 428 ? 17.135 -11.643 3.304 1.00 47.66 428 VAL A C 1
ATOM 3279 O O . VAL A 1 428 ? 17.525 -10.476 3.286 1.00 47.66 428 VAL A O 1
ATOM 3282 N N . LEU A 1 429 ? 16.467 -12.154 4.340 1.00 42.19 429 LEU A N 1
ATOM 3283 C CA . LEU A 1 429 ? 16.232 -11.465 5.609 1.00 42.19 429 LEU A CA 1
ATOM 3284 C C . LEU A 1 429 ? 16.936 -12.213 6.752 1.00 42.19 429 LEU A C 1
ATOM 3286 O O . LEU A 1 429 ? 16.954 -13.445 6.733 1.00 42.19 429 LEU A O 1
ATOM 3290 N N . PRO A 1 430 ? 17.476 -11.506 7.764 1.00 40.34 430 PRO A N 1
ATOM 3291 C CA . PRO A 1 430 ? 18.102 -12.151 8.911 1.00 40.34 430 PRO A CA 1
ATOM 3292 C C . PRO A 1 430 ? 17.088 -13.006 9.679 1.00 40.34 430 PRO A C 1
ATOM 3294 O O . PRO A 1 430 ? 15.932 -12.614 9.869 1.00 40.34 430 PRO A O 1
ATOM 3297 N N . ALA A 1 431 ? 17.531 -14.174 10.142 1.00 47.09 431 ALA A N 1
ATOM 3298 C CA . ALA A 1 431 ? 16.755 -15.006 11.046 1.00 47.09 431 ALA A CA 1
ATOM 3299 C C . ALA A 1 431 ? 16.620 -14.278 12.392 1.00 47.09 431 ALA A C 1
ATOM 3301 O O . ALA A 1 431 ? 17.589 -14.144 13.132 1.00 47.09 431 ALA A O 1
ATOM 3302 N N . GLN A 1 432 ? 15.428 -13.769 12.702 1.00 45.66 432 GLN A N 1
ATOM 3303 C CA . GLN A 1 432 ? 15.085 -13.438 14.082 1.00 45.66 432 GLN A CA 1
ATOM 3304 C C . GLN A 1 432 ? 14.462 -14.663 14.754 1.00 45.66 432 GLN A C 1
ATOM 3306 O O . GLN A 1 432 ? 13.676 -15.358 14.097 1.00 45.66 432 GLN A O 1
ATOM 3311 N N . PRO A 1 433 ? 14.748 -14.905 16.045 1.00 38.00 433 PRO A N 1
ATOM 3312 C CA . PRO A 1 433 ? 14.023 -15.889 16.826 1.00 38.00 433 PRO A CA 1
ATOM 3313 C C . PRO A 1 433 ? 12.600 -15.365 17.034 1.00 38.00 433 PRO A C 1
ATOM 3315 O O . PRO A 1 433 ? 12.328 -14.588 17.941 1.00 38.00 433 PRO A O 1
ATOM 3318 N N . MET A 1 434 ? 11.686 -15.744 16.147 1.00 39.19 434 MET A N 1
ATOM 3319 C CA . MET A 1 434 ? 10.259 -15.608 16.403 1.00 39.19 434 MET A CA 1
ATOM 3320 C C . MET A 1 434 ? 9.781 -16.914 17.026 1.00 39.19 434 MET A C 1
ATOM 3322 O O . MET A 1 434 ? 9.813 -17.950 16.360 1.00 39.19 434 MET A O 1
ATOM 3326 N N . ARG A 1 435 ? 9.307 -16.869 18.277 1.00 40.16 435 ARG A N 1
ATOM 3327 C CA . ARG A 1 435 ? 8.402 -17.910 18.773 1.00 40.16 435 ARG A CA 1
ATOM 3328 C C . ARG A 1 435 ? 7.142 -17.811 17.918 1.00 40.16 435 ARG A C 1
ATOM 3330 O O . ARG A 1 435 ? 6.459 -16.794 17.943 1.00 40.16 435 ARG A O 1
ATOM 3337 N N . SER A 1 436 ? 6.894 -18.814 17.083 1.00 39.53 436 SER A N 1
ATOM 3338 C CA . SER A 1 436 ? 5.585 -18.931 16.439 1.00 39.53 436 SER A CA 1
ATOM 3339 C C . SER A 1 436 ? 4.584 -19.229 17.556 1.00 39.53 436 SER A C 1
ATOM 3341 O O . SER A 1 436 ? 4.873 -20.135 18.345 1.00 39.53 436 SER A O 1
ATOM 3343 N N . PRO A 1 437 ? 3.469 -18.489 17.689 1.00 43.88 437 PRO A N 1
ATOM 3344 C CA . PRO A 1 437 ? 2.451 -18.872 18.652 1.00 43.88 437 PRO A CA 1
ATOM 3345 C C . PRO A 1 437 ? 1.979 -20.291 18.295 1.00 43.88 437 PRO A C 1
ATOM 3347 O O . PRO A 1 437 ? 1.821 -20.597 17.107 1.00 43.88 437 PRO A O 1
ATOM 3350 N N . PRO A 1 438 ? 1.821 -21.192 19.277 1.00 46.25 438 PRO A N 1
ATOM 3351 C CA . PRO A 1 438 ? 1.351 -22.542 19.005 1.00 46.25 438 PRO A CA 1
ATOM 3352 C C . PRO A 1 438 ? -0.022 -22.471 18.325 1.00 46.25 438 PRO A C 1
ATOM 3354 O O . PRO A 1 438 ? -0.928 -21.784 18.796 1.00 46.25 438 PRO A O 1
ATOM 3357 N N . SER A 1 439 ? -0.184 -23.173 17.202 1.00 51.97 439 SER A N 1
ATOM 3358 C CA . SER A 1 439 ? -1.478 -23.290 16.529 1.00 51.97 439 SER A CA 1
ATOM 3359 C C . SER A 1 439 ? -2.457 -24.014 17.455 1.00 51.97 439 SER A C 1
ATOM 3361 O O . SER A 1 439 ? -2.269 -25.200 17.744 1.00 51.97 439 SER A O 1
ATOM 3363 N N . ILE A 1 440 ? -3.496 -23.326 17.928 1.00 58.38 440 ILE A N 1
ATOM 3364 C CA . ILE A 1 440 ? -4.565 -23.975 18.694 1.00 58.38 440 ILE A CA 1
ATOM 3365 C C . ILE A 1 440 ? -5.535 -24.624 17.723 1.00 58.38 440 ILE A C 1
ATOM 3367 O O . ILE A 1 440 ? -6.067 -23.967 16.833 1.00 58.38 440 ILE A O 1
ATOM 3371 N N . ARG A 1 441 ? -5.775 -25.916 17.936 1.00 70.31 441 ARG A N 1
ATOM 3372 C CA . ARG A 1 441 ? -6.911 -26.626 17.353 1.00 70.31 441 ARG A CA 1
ATOM 3373 C C . ARG A 1 441 ? -8.154 -26.250 18.148 1.00 70.31 441 ARG A C 1
ATOM 3375 O O . ARG A 1 441 ? -8.215 -26.566 19.337 1.00 70.31 441 ARG A O 1
ATOM 3382 N N . VAL A 1 442 ? -9.084 -25.527 17.525 1.00 74.12 442 VAL A N 1
ATOM 3383 C CA . VAL A 1 442 ? -10.315 -25.033 18.167 1.00 74.12 442 VAL A CA 1
ATOM 3384 C C . VAL A 1 442 ? -11.128 -26.177 18.785 1.00 74.12 442 VAL A C 1
ATOM 3386 O O . VAL A 1 442 ? -11.747 -26.005 19.828 1.00 74.12 442 VAL A O 1
ATOM 3389 N N . GLU A 1 443 ? -11.026 -27.376 18.218 1.00 78.69 443 GLU A N 1
ATOM 3390 C CA . GLU A 1 443 ? -11.647 -28.608 18.695 1.00 78.69 443 GLU A CA 1
ATOM 3391 C C . GLU A 1 443 ? -11.228 -28.941 20.137 1.00 78.69 443 GLU A C 1
ATOM 3393 O O . GLU A 1 443 ? -12.069 -29.296 20.957 1.00 78.69 443 GLU A O 1
ATOM 3398 N N . ARG A 1 444 ? -9.960 -28.700 20.507 1.00 77.75 444 ARG A N 1
ATOM 3399 C CA . ARG A 1 444 ? -9.479 -28.904 21.889 1.00 77.75 444 ARG A CA 1
ATOM 3400 C C . ARG A 1 444 ? -10.076 -27.913 22.886 1.00 77.75 444 ARG A C 1
ATOM 3402 O O . ARG A 1 444 ? -10.134 -28.199 24.076 1.00 77.75 444 ARG A O 1
ATOM 3409 N N . VAL A 1 445 ? -10.493 -26.736 22.418 1.00 81.31 445 VAL A N 1
ATOM 3410 C CA . VAL A 1 445 ? -11.177 -25.740 23.258 1.00 81.31 445 VAL A CA 1
ATOM 3411 C C . VAL A 1 445 ? -12.569 -26.256 23.626 1.00 81.31 445 VAL A C 1
ATOM 3413 O O . VAL A 1 445 ? -12.988 -26.140 24.774 1.00 81.31 445 VAL A O 1
ATOM 3416 N N . LEU A 1 446 ? -13.257 -26.898 22.676 1.00 82.88 446 LEU A N 1
ATOM 3417 C CA . LEU A 1 446 ? -14.586 -27.485 22.883 1.00 82.88 446 LEU A CA 1
ATOM 3418 C C . LEU A 1 446 ? -14.571 -28.655 23.871 1.00 82.88 446 LEU A C 1
ATOM 3420 O O . LEU A 1 446 ? -15.522 -28.810 24.630 1.00 82.88 446 LEU A O 1
ATOM 3424 N N . GLU A 1 447 ? -13.493 -29.442 23.880 1.00 81.94 447 GLU A N 1
ATOM 3425 C CA . GLU A 1 447 ? -13.290 -30.584 24.785 1.00 81.94 447 GLU A CA 1
ATOM 3426 C C . GLU A 1 447 ? -12.952 -30.177 26.232 1.00 81.94 447 GLU A C 1
ATOM 3428 O O . GLU A 1 447 ? -13.003 -31.006 27.141 1.00 81.94 447 GLU A O 1
ATOM 3433 N N . GLY A 1 448 ? -12.573 -28.917 26.466 1.00 78.81 448 GLY A N 1
ATOM 3434 C CA . GLY A 1 448 ? -12.109 -28.464 27.774 1.00 78.81 448 GLY A CA 1
ATOM 3435 C C . GLY A 1 448 ? -13.230 -28.175 28.788 1.00 78.81 448 GLY A C 1
ATOM 3436 O O . GLY A 1 448 ? -14.411 -28.129 28.445 1.00 78.81 448 GLY A O 1
ATOM 3437 N N . PRO A 1 449 ? -12.885 -27.964 30.073 1.00 81.88 449 PRO A N 1
ATOM 3438 C CA . PRO A 1 449 ? -13.875 -27.746 31.124 1.00 81.88 449 PRO A CA 1
ATOM 3439 C C . PRO A 1 449 ? -14.537 -26.366 31.004 1.00 81.88 449 PRO A C 1
ATOM 3441 O O . PRO A 1 449 ? -13.881 -25.331 31.135 1.00 81.88 449 PRO A O 1
ATOM 3444 N N . TRP A 1 450 ? -15.858 -26.352 30.826 1.00 83.44 450 TRP A N 1
ATOM 3445 C CA . TRP A 1 450 ? -16.667 -25.134 30.752 1.00 83.44 450 TRP A CA 1
ATOM 3446 C C . TRP A 1 450 ? -17.328 -24.818 32.094 1.00 83.44 450 TRP A C 1
ATOM 3448 O O . TRP A 1 450 ? -18.117 -25.609 32.617 1.00 83.44 450 TRP A O 1
ATOM 3458 N N . ARG A 1 451 ? -17.070 -23.625 32.641 1.00 80.56 451 ARG A N 1
ATOM 3459 C CA . ARG A 1 451 ? -17.818 -23.122 33.797 1.00 80.56 451 ARG A CA 1
ATOM 3460 C C . ARG A 1 451 ? -19.138 -22.535 33.309 1.00 80.56 451 ARG A C 1
ATOM 3462 O O . ARG A 1 451 ? -19.141 -21.568 32.550 1.00 80.56 451 ARG A O 1
ATOM 3469 N N . ARG A 1 452 ? -20.256 -23.096 33.773 1.00 73.12 452 ARG A N 1
ATOM 3470 C CA . ARG A 1 452 ? -21.593 -22.564 33.478 1.00 73.12 452 ARG A CA 1
ATOM 3471 C C . ARG A 1 452 ? -21.776 -21.204 34.153 1.00 73.12 452 ARG A C 1
ATOM 3473 O O . ARG A 1 452 ? -21.531 -21.060 35.352 1.00 73.12 452 ARG A O 1
ATOM 3480 N N . THR A 1 453 ? -22.234 -20.223 33.389 1.00 67.38 453 THR A N 1
ATOM 3481 C CA . THR A 1 453 ? -22.742 -18.950 33.904 1.00 67.38 453 THR A CA 1
ATOM 3482 C C . THR A 1 453 ? -24.145 -19.188 34.444 1.00 67.38 453 THR A C 1
ATOM 3484 O O . THR A 1 453 ? -25.055 -19.627 33.741 1.00 67.38 453 THR A O 1
ATOM 3487 N N . ALA A 1 454 ? -24.299 -19.009 35.752 1.00 52.88 454 ALA A N 1
ATOM 3488 C CA . ALA A 1 454 ? -25.528 -19.309 36.462 1.00 52.88 454 ALA A CA 1
ATOM 3489 C C . ALA A 1 454 ? -26.594 -18.249 36.159 1.00 52.88 454 ALA A C 1
ATOM 3491 O O . ALA A 1 454 ? -26.662 -17.253 36.868 1.00 52.88 454 ALA A O 1
ATOM 3492 N N . ARG A 1 455 ? -27.400 -18.470 35.114 1.00 54.84 455 ARG A N 1
ATOM 3493 C CA . ARG A 1 455 ? -28.848 -18.184 34.999 1.00 54.84 455 ARG A CA 1
ATOM 3494 C C . ARG A 1 455 ? -29.248 -18.214 33.518 1.00 54.84 455 ARG A C 1
ATOM 3496 O O . ARG A 1 455 ? -28.479 -17.831 32.648 1.00 54.84 455 ARG A O 1
ATOM 3503 N N . ASP A 1 456 ? -30.439 -18.748 33.267 1.00 50.06 456 ASP A N 1
ATOM 3504 C CA . ASP A 1 456 ? -31.176 -18.803 31.992 1.00 50.06 456 ASP A CA 1
ATOM 3505 C C . ASP A 1 456 ? -30.983 -20.007 31.057 1.00 50.06 456 ASP A C 1
ATOM 3507 O O . ASP A 1 456 ? -31.851 -20.208 30.211 1.00 50.06 456 ASP A O 1
ATOM 3511 N N . ALA A 1 457 ? -29.963 -20.866 31.214 1.00 59.19 457 ALA A N 1
ATOM 3512 C CA . ALA A 1 457 ? -29.744 -22.037 30.335 1.00 59.19 457 ALA A CA 1
ATOM 3513 C C . ALA A 1 457 ? -29.745 -23.418 31.028 1.00 59.19 457 ALA A C 1
ATOM 3515 O O . ALA A 1 457 ? -28.794 -24.181 30.844 1.00 59.19 457 ALA A O 1
ATOM 3516 N N . PRO A 1 458 ? -30.777 -23.783 31.816 1.00 58.16 458 PRO A N 1
ATOM 3517 C CA . PRO A 1 458 ? -30.847 -25.110 32.442 1.00 58.16 458 PRO A CA 1
ATOM 3518 C C . PRO A 1 458 ? -30.889 -26.255 31.414 1.00 58.16 458 PRO A C 1
ATOM 3520 O O . PRO A 1 458 ? -30.530 -27.384 31.732 1.00 58.16 458 PRO A O 1
ATOM 3523 N N . ASP A 1 459 ? -31.292 -25.947 30.184 1.00 60.72 459 ASP A N 1
ATOM 3524 C CA . ASP A 1 459 ? -31.454 -26.859 29.056 1.00 60.72 459 ASP A CA 1
ATOM 3525 C C . ASP A 1 459 ? -30.193 -27.030 28.188 1.00 60.72 459 ASP A C 1
ATOM 3527 O O . ASP A 1 459 ? -30.204 -27.815 27.240 1.00 60.72 459 ASP A O 1
ATOM 3531 N N . PHE A 1 460 ? -29.106 -26.304 28.475 1.00 72.06 460 PHE A N 1
ATOM 3532 C CA . PHE A 1 460 ? -27.861 -26.408 27.717 1.00 72.06 460 PHE A CA 1
ATOM 3533 C C . PHE A 1 460 ? -26.918 -27.461 28.317 1.00 72.06 460 PHE A C 1
ATOM 3535 O O . PHE A 1 460 ? -26.538 -27.390 29.490 1.00 72.06 460 PHE A O 1
ATOM 3542 N N . ASP A 1 461 ? -26.505 -28.414 27.481 1.00 73.88 461 ASP A N 1
ATOM 3543 C CA . ASP A 1 461 ? -25.542 -29.461 27.814 1.00 73.88 461 ASP A CA 1
ATOM 3544 C C . ASP A 1 461 ? -24.195 -29.203 27.104 1.00 73.88 461 ASP A C 1
ATOM 3546 O O . ASP A 1 461 ? -24.105 -29.385 25.886 1.00 73.88 461 ASP A O 1
ATOM 3550 N N . PRO A 1 462 ? -23.134 -28.794 27.833 1.00 73.19 462 PRO A N 1
ATOM 3551 C CA . PRO A 1 462 ? -21.798 -28.608 27.268 1.00 73.19 462 PRO A CA 1
ATOM 3552 C C . PRO A 1 462 ? -21.221 -29.871 26.614 1.00 73.19 462 PRO A C 1
ATOM 3554 O O . PRO A 1 462 ? -20.342 -29.751 25.766 1.00 73.19 462 PRO A O 1
ATOM 3557 N N . GLY A 1 463 ? -21.719 -31.069 26.954 1.00 73.88 463 GLY A N 1
ATOM 3558 C CA . GLY A 1 463 ? -21.280 -32.331 26.348 1.00 73.88 463 GLY A CA 1
ATOM 3559 C C . GLY A 1 463 ? -21.552 -32.444 24.842 1.00 73.88 463 GLY A C 1
ATOM 3560 O O . GLY A 1 463 ? -20.956 -33.289 24.181 1.00 73.88 463 GLY A O 1
ATOM 3561 N N . LEU A 1 464 ? -22.404 -31.578 24.279 1.00 77.56 464 LEU A N 1
ATOM 3562 C CA . LEU A 1 464 ? -22.687 -31.525 22.840 1.00 77.56 464 LEU A CA 1
ATOM 3563 C C . LEU A 1 464 ? -21.641 -30.725 22.041 1.00 77.56 464 LEU A C 1
ATOM 3565 O O . LEU A 1 464 ? -21.594 -30.836 20.817 1.00 77.56 464 LEU A O 1
ATOM 3569 N N . LEU A 1 465 ? -20.794 -29.925 22.704 1.00 82.75 465 LEU A N 1
ATOM 3570 C CA . LEU A 1 465 ? -19.835 -29.033 22.040 1.00 82.75 465 LEU A CA 1
ATOM 3571 C C . LEU A 1 465 ? -18.827 -29.757 21.130 1.00 82.75 465 LEU A C 1
ATOM 3573 O O . LEU A 1 465 ? -18.630 -29.271 20.017 1.00 82.75 465 LEU A O 1
ATOM 3577 N N . PRO A 1 466 ? -18.233 -30.910 21.503 1.00 83.25 466 PRO A N 1
ATOM 3578 C CA . PRO A 1 466 ? -17.287 -31.616 20.630 1.00 83.25 466 PRO A CA 1
ATOM 3579 C C . PRO A 1 466 ? -17.898 -32.134 19.317 1.00 83.25 466 PRO A C 1
ATOM 3581 O O . PRO A 1 466 ? -17.166 -32.444 18.383 1.00 83.25 466 PRO A O 1
ATOM 3584 N N . GLN A 1 467 ? -19.229 -32.232 19.236 1.00 80.56 467 GLN A N 1
ATOM 3585 C CA . GLN A 1 467 ? -19.960 -32.691 18.047 1.00 80.56 467 GLN A CA 1
ATOM 3586 C C . GLN A 1 467 ? -20.440 -31.527 17.165 1.00 80.56 467 GLN A C 1
ATOM 3588 O O . GLN A 1 467 ? -21.076 -31.749 16.134 1.00 80.56 467 GLN A O 1
ATOM 3593 N N . ALA A 1 468 ? -20.174 -30.281 17.569 1.00 83.88 468 ALA A N 1
ATOM 3594 C CA . ALA A 1 468 ? -20.627 -29.103 16.849 1.00 83.88 468 ALA A CA 1
ATOM 3595 C C . ALA A 1 468 ? -19.949 -28.981 15.481 1.00 83.88 468 ALA A C 1
ATOM 3597 O O . ALA A 1 468 ? -18.732 -29.134 15.350 1.00 83.88 468 ALA A O 1
ATOM 3598 N N . ARG A 1 469 ? -20.722 -28.592 14.463 1.00 84.12 469 ARG A N 1
ATOM 3599 C CA . ARG A 1 469 ? -20.129 -28.138 13.205 1.00 84.12 469 ARG A CA 1
ATOM 3600 C C . ARG A 1 469 ? -19.585 -26.724 13.398 1.00 84.12 469 ARG A C 1
ATOM 3602 O O . ARG A 1 469 ? -20.311 -25.836 13.842 1.00 84.12 469 ARG A O 1
ATOM 3609 N N . LEU A 1 470 ? -18.318 -26.532 13.041 1.00 83.25 470 LEU A N 1
ATOM 3610 C CA . LEU A 1 470 ? -17.601 -25.270 13.189 1.00 83.25 470 LEU A CA 1
ATOM 3611 C C . LEU A 1 470 ? -17.558 -24.496 11.870 1.00 83.25 470 LEU A C 1
ATOM 3613 O O . LEU A 1 470 ? -17.144 -25.027 10.840 1.00 83.25 470 LEU A O 1
ATOM 3617 N N . GLU A 1 471 ? -17.929 -23.220 11.920 1.00 79.56 471 GLU A N 1
ATOM 3618 C CA . GLU A 1 471 ? -17.740 -22.266 10.825 1.00 79.56 471 GLU A CA 1
ATOM 3619 C C . GLU A 1 471 ? -17.041 -21.016 11.364 1.00 79.56 471 GLU A C 1
ATOM 3621 O O . GLU A 1 471 ? -17.476 -20.424 12.351 1.00 79.56 471 GLU A O 1
ATOM 3626 N N . ARG A 1 472 ? -15.945 -20.594 10.731 1.00 72.44 472 ARG A N 1
ATOM 3627 C CA . ARG A 1 472 ? -15.241 -19.371 11.127 1.00 72.44 472 ARG A CA 1
ATOM 3628 C C . ARG A 1 472 ? -16.062 -18.142 10.736 1.00 72.44 472 ARG A C 1
ATOM 3630 O O . ARG A 1 472 ? -16.581 -18.065 9.627 1.00 72.44 472 ARG A O 1
ATOM 3637 N N . ILE A 1 473 ? -16.150 -17.172 11.640 1.00 69.19 473 ILE A N 1
ATOM 3638 C CA . ILE A 1 473 ? -16.755 -15.865 11.387 1.00 69.19 473 ILE A CA 1
ATOM 3639 C C . ILE A 1 473 ? -15.621 -14.859 11.182 1.00 69.19 473 ILE A C 1
ATOM 3641 O O . ILE A 1 473 ? -14.822 -14.622 12.090 1.00 69.19 473 ILE A O 1
ATOM 3645 N N . ASP A 1 474 ? -15.564 -14.245 10.003 1.00 56.22 474 ASP A N 1
ATOM 3646 C CA . ASP A 1 474 ? -14.669 -13.117 9.756 1.00 56.22 474 ASP A CA 1
ATOM 3647 C C . ASP A 1 474 ? -15.213 -11.881 10.485 1.00 56.22 474 ASP A C 1
ATOM 3649 O O . ASP A 1 474 ? -16.252 -11.330 10.118 1.00 56.22 474 ASP A O 1
ATOM 3653 N N . SER A 1 475 ? -14.551 -11.469 11.570 1.00 52.28 475 SER A N 1
ATOM 3654 C CA . SER A 1 475 ? -14.926 -10.261 12.308 1.00 52.28 475 SER A CA 1
ATOM 3655 C C . SER A 1 475 ? -14.164 -9.054 11.764 1.00 52.28 475 SER A C 1
ATOM 3657 O O . SER A 1 475 ? -12.976 -8.869 12.042 1.00 52.28 475 SER A O 1
ATOM 3659 N N . ASP A 1 476 ? -14.863 -8.209 11.017 1.00 48.50 476 ASP A N 1
ATOM 3660 C CA . ASP A 1 476 ? -14.339 -6.950 10.481 1.00 48.50 476 ASP A CA 1
ATOM 3661 C C . ASP A 1 476 ? -14.528 -5.760 11.447 1.00 48.50 476 ASP A C 1
ATOM 3663 O O . ASP A 1 476 ? -14.223 -4.629 11.073 1.00 48.50 476 ASP A O 1
ATOM 3667 N N . ASP A 1 477 ? -15.041 -6.001 12.666 1.00 45.50 477 ASP A N 1
ATOM 3668 C CA . ASP A 1 477 ? -15.751 -4.964 13.431 1.00 45.50 477 ASP A CA 1
ATOM 3669 C C . ASP A 1 477 ? -15.122 -4.452 14.743 1.00 45.50 477 ASP A C 1
ATOM 3671 O O . ASP A 1 477 ? -15.434 -3.334 15.147 1.00 45.50 477 ASP A O 1
ATOM 3675 N N . ALA A 1 478 ? -14.209 -5.188 15.379 1.00 50.88 478 ALA A N 1
ATOM 3676 C CA . ALA A 1 478 ? -13.688 -4.840 16.709 1.00 50.88 478 ALA A CA 1
ATOM 3677 C C . ALA A 1 478 ? -12.237 -4.346 16.664 1.00 50.88 478 ALA A C 1
ATOM 3679 O O . ALA A 1 478 ? -11.416 -4.975 16.005 1.00 50.88 478 ALA A O 1
ATOM 3680 N N . ILE A 1 479 ? -11.871 -3.293 17.412 1.00 47.66 479 ILE A N 1
ATOM 3681 C CA . ILE A 1 479 ? -10.503 -2.717 17.411 1.00 47.66 479 ILE A CA 1
ATOM 3682 C C . ILE A 1 479 ? -9.443 -3.781 17.718 1.00 47.66 479 ILE A C 1
ATOM 3684 O O . ILE A 1 479 ? -8.426 -3.877 17.031 1.00 47.66 479 ILE A O 1
ATOM 3688 N N . LEU A 1 480 ? -9.675 -4.592 18.754 1.00 50.88 480 LEU A N 1
ATOM 3689 C CA . LEU A 1 480 ? -8.722 -5.612 19.187 1.00 50.88 480 LEU A CA 1
ATOM 3690 C C . LEU A 1 480 ? -8.721 -6.826 18.271 1.00 50.88 480 LEU A C 1
ATOM 3692 O O . LEU A 1 480 ? -7.656 -7.389 18.041 1.00 50.88 480 LEU A O 1
ATOM 3696 N N . SER A 1 481 ? -9.855 -7.157 17.652 1.00 51.69 481 SER A N 1
ATOM 3697 C CA . SER A 1 481 ? -9.903 -8.176 16.599 1.00 51.69 481 SER A CA 1
ATOM 3698 C C . SER A 1 481 ? -9.240 -7.689 15.302 1.00 51.69 481 SER A C 1
ATOM 3700 O O . SER A 1 481 ? -8.549 -8.455 14.638 1.00 51.69 481 SER A O 1
ATOM 3702 N N . GLU A 1 482 ? -9.357 -6.402 14.964 1.00 55.44 482 GLU A N 1
ATOM 3703 C CA . GLU A 1 482 ? -8.669 -5.753 13.844 1.00 55.44 482 GLU A CA 1
ATOM 3704 C C . GLU A 1 482 ? -7.152 -5.735 14.082 1.00 55.44 482 GLU A C 1
ATOM 3706 O O . GLU A 1 482 ? -6.384 -6.100 13.190 1.00 55.44 482 GLU A O 1
ATOM 3711 N N . ILE A 1 483 ? -6.722 -5.390 15.299 1.00 47.94 483 ILE A N 1
ATOM 3712 C CA . ILE A 1 483 ? -5.325 -5.447 15.739 1.00 47.94 483 ILE A CA 1
ATOM 3713 C C . ILE A 1 483 ? -4.814 -6.896 15.714 1.00 47.94 483 ILE A C 1
ATOM 3715 O O . ILE A 1 483 ? -3.795 -7.146 15.073 1.00 47.94 483 ILE A O 1
ATOM 3719 N N . ALA A 1 484 ? -5.537 -7.852 16.314 1.00 46.75 484 ALA A N 1
ATOM 3720 C CA . ALA A 1 484 ? -5.221 -9.289 16.355 1.00 46.75 484 ALA A CA 1
ATOM 3721 C C . ALA A 1 484 ? -5.105 -9.915 14.957 1.00 46.75 484 ALA A C 1
ATOM 3723 O O . ALA A 1 484 ? -4.146 -10.641 14.673 1.00 46.75 484 ALA A O 1
ATOM 3724 N N . SER A 1 485 ? -6.011 -9.556 14.042 1.00 46.25 485 SER A N 1
ATOM 3725 C CA . SER A 1 485 ? -6.007 -10.024 12.649 1.00 46.25 485 SER A CA 1
ATOM 3726 C C . SER A 1 485 ? -4.736 -9.636 11.882 1.00 46.25 485 SER A C 1
ATOM 3728 O O . SER A 1 485 ? -4.375 -10.284 10.899 1.00 46.25 485 SER A O 1
ATOM 3730 N N . ALA A 1 486 ? -4.015 -8.604 12.340 1.00 38.91 486 ALA A N 1
ATOM 3731 C CA . ALA A 1 486 ? -2.793 -8.126 11.707 1.00 38.91 486 ALA A CA 1
ATOM 3732 C C . ALA A 1 486 ? -1.549 -8.984 12.018 1.00 38.91 486 ALA A C 1
ATOM 3734 O O . ALA A 1 486 ? -0.499 -8.746 11.410 1.00 38.91 486 ALA A O 1
ATOM 3735 N N . ARG A 1 487 ? -1.619 -9.975 12.926 1.00 43.44 487 ARG A N 1
ATOM 3736 C CA . ARG A 1 487 ? -0.447 -10.815 13.259 1.00 43.44 487 ARG A CA 1
ATOM 3737 C C . ARG A 1 487 ? -0.734 -12.242 13.737 1.00 43.44 487 ARG A C 1
ATOM 3739 O O . ARG A 1 487 ? 0.235 -12.984 13.883 1.00 43.44 487 ARG A O 1
ATOM 3746 N N . VAL A 1 488 ? -1.984 -12.652 13.961 1.00 44.16 488 VAL A N 1
ATOM 3747 C CA . VAL A 1 488 ? -2.268 -13.951 14.598 1.00 44.16 488 VAL A CA 1
ATOM 3748 C C . VAL A 1 488 ? -2.852 -14.972 13.614 1.00 44.16 488 VAL A C 1
ATOM 3750 O O . VAL A 1 488 ? -3.820 -14.709 12.903 1.00 44.16 488 VAL A O 1
ATOM 3753 N N . ALA A 1 489 ? -2.206 -16.142 13.592 1.00 43.75 489 ALA A N 1
ATOM 3754 C CA . ALA A 1 489 ? -2.625 -17.382 12.940 1.00 43.75 489 ALA A CA 1
ATOM 3755 C C . ALA A 1 489 ? -4.005 -17.863 13.440 1.00 43.75 489 ALA A C 1
ATOM 3757 O O . ALA A 1 489 ? -4.475 -17.384 14.465 1.00 43.75 489 ALA A O 1
ATOM 3758 N N . ASP A 1 490 ? -4.598 -18.854 12.764 1.00 42.38 490 ASP A N 1
ATOM 3759 C CA . ASP A 1 490 ? -5.946 -19.478 12.871 1.00 42.38 490 ASP A CA 1
ATOM 3760 C C . ASP A 1 490 ? -6.627 -19.696 14.251 1.00 42.38 490 ASP A C 1
ATOM 3762 O O . ASP A 1 490 ? -7.745 -20.192 14.325 1.00 42.38 490 ASP A O 1
ATOM 3766 N N . SER A 1 491 ? -5.991 -19.324 15.354 1.00 46.91 491 SER A N 1
ATOM 3767 C CA . SER A 1 491 ? -6.316 -19.666 16.738 1.00 46.91 491 SER A CA 1
ATOM 3768 C C . SER A 1 491 ? -6.985 -18.566 17.583 1.00 46.91 491 SER A C 1
ATOM 3770 O O . SER A 1 491 ? -7.372 -18.847 18.716 1.00 46.91 491 SER A O 1
ATOM 3772 N N . VAL A 1 492 ? -7.113 -17.336 17.070 1.00 57.22 492 VAL A N 1
ATOM 3773 C CA . VAL A 1 492 ? -7.858 -16.224 17.698 1.00 57.22 492 VAL A CA 1
ATOM 3774 C C 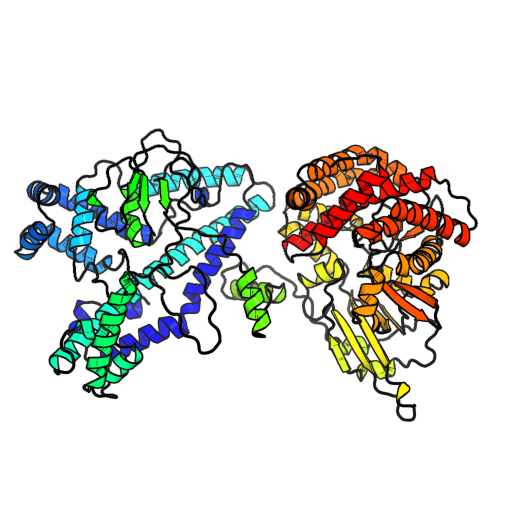. VAL A 1 492 ? -8.913 -15.771 16.699 1.00 57.22 492 VAL A C 1
ATOM 3776 O O . VAL A 1 492 ? -8.608 -15.088 15.723 1.00 57.22 492 VAL A O 1
ATOM 3779 N N . ALA A 1 493 ? -10.139 -16.250 16.887 1.00 65.12 493 ALA A N 1
ATOM 3780 C CA . ALA A 1 493 ? -11.236 -16.045 15.951 1.00 65.12 493 ALA A CA 1
ATOM 3781 C C . ALA A 1 493 ? -12.592 -16.226 16.645 1.00 65.12 493 ALA A C 1
ATOM 3783 O O . ALA A 1 493 ? -12.700 -16.871 17.695 1.00 65.12 493 ALA A O 1
ATOM 3784 N N . LEU A 1 494 ? -13.626 -15.663 16.022 1.00 75.75 494 LEU A N 1
ATOM 3785 C CA . LEU A 1 494 ? -15.018 -15.984 16.308 1.00 75.75 494 LEU A CA 1
ATOM 3786 C C . LEU A 1 494 ? -15.413 -17.218 15.492 1.00 75.75 494 LEU A C 1
ATOM 3788 O O . LEU A 1 494 ? -15.164 -17.279 14.288 1.00 75.75 494 LEU A O 1
ATOM 3792 N N . TRP A 1 495 ? -16.054 -18.187 16.134 1.00 81.00 495 TRP A N 1
ATOM 3793 C CA . TRP A 1 495 ? -16.538 -19.408 15.494 1.00 81.00 495 TRP A CA 1
ATOM 3794 C C . TRP A 1 495 ? -18.033 -19.555 15.736 1.00 81.00 495 TRP A C 1
ATOM 3796 O O . TRP A 1 495 ? -18.481 -19.459 16.876 1.00 81.00 495 TRP A O 1
ATOM 3806 N N . ARG A 1 496 ? -18.808 -19.814 14.683 1.00 85.19 496 ARG A N 1
ATOM 3807 C CA . ARG A 1 496 ? -20.185 -20.287 14.809 1.00 85.19 496 ARG A CA 1
ATOM 3808 C C . ARG A 1 496 ? -20.161 -21.788 15.069 1.00 85.19 496 ARG A C 1
ATOM 3810 O O . ARG A 1 496 ? -19.426 -22.521 14.408 1.00 85.19 496 ARG A O 1
ATOM 3817 N N . LEU A 1 497 ? -20.977 -22.218 16.021 1.00 87.12 497 LEU A N 1
ATOM 3818 C CA . LEU A 1 497 ? -21.194 -23.615 16.364 1.00 87.12 497 LEU A CA 1
ATOM 3819 C C . LEU A 1 497 ? -22.637 -23.953 16.050 1.00 87.12 497 LEU A C 1
ATOM 3821 O O . LEU A 1 497 ? -23.546 -23.385 16.658 1.00 87.12 497 LEU A O 1
ATOM 3825 N N . ASP A 1 498 ? -22.832 -24.885 15.129 1.00 85.38 498 ASP A N 1
ATOM 3826 C CA . ASP A 1 498 ? -24.143 -25.443 14.832 1.00 85.38 498 ASP A CA 1
ATOM 3827 C C . ASP A 1 498 ? -24.282 -26.767 15.609 1.00 85.38 498 ASP A C 1
ATOM 3829 O O . ASP A 1 498 ? -23.612 -27.756 15.296 1.00 85.38 498 ASP A O 1
ATOM 3833 N N . LEU A 1 499 ? -25.110 -26.765 16.663 1.00 81.31 499 LEU A N 1
ATOM 3834 C CA . LEU A 1 499 ? -25.385 -27.938 17.501 1.00 81.31 499 LEU A CA 1
ATOM 3835 C C . LEU A 1 499 ? -26.614 -28.691 16.987 1.00 81.31 499 LEU A C 1
ATOM 3837 O O . LEU A 1 499 ? -27.683 -28.098 16.803 1.00 81.31 499 LEU A O 1
ATOM 3841 N N . ALA A 1 500 ? -26.469 -30.003 16.799 1.00 70.00 500 ALA A N 1
ATOM 3842 C CA . ALA A 1 500 ? -27.577 -30.878 16.436 1.00 70.00 500 ALA A CA 1
ATOM 3843 C C . ALA A 1 500 ? -28.592 -31.020 17.596 1.00 70.00 500 ALA A C 1
ATOM 3845 O O . ALA A 1 500 ? -28.201 -30.938 18.765 1.00 70.00 500 ALA A O 1
ATOM 3846 N N . PRO A 1 501 ? -29.886 -31.248 17.295 1.00 63.44 501 PRO A N 1
ATOM 3847 C CA . PRO A 1 501 ? -30.889 -31.629 18.288 1.00 63.44 501 PRO A CA 1
ATOM 3848 C C . PRO A 1 501 ? -30.430 -32.831 19.117 1.00 63.44 501 PRO A C 1
ATOM 3850 O O . PRO A 1 501 ? -29.840 -33.770 18.583 1.00 63.44 501 PRO A O 1
ATOM 3853 N N . ARG A 1 502 ? -30.755 -32.848 20.411 1.00 61.25 502 ARG A N 1
ATOM 3854 C CA . ARG A 1 502 ? -30.570 -34.044 21.245 1.00 61.25 502 ARG A CA 1
ATOM 3855 C C . ARG A 1 502 ? -31.526 -35.144 20.762 1.00 61.25 502 ARG A C 1
ATOM 3857 O O . ARG A 1 502 ? -32.686 -34.845 20.476 1.00 61.25 502 ARG A O 1
ATOM 3864 N N . GLU A 1 503 ? -31.077 -36.399 20.690 1.00 52.69 503 GLU A N 1
ATOM 3865 C CA . GLU A 1 503 ? -31.960 -37.527 20.343 1.00 52.69 503 GLU A CA 1
ATOM 3866 C C . GLU A 1 503 ? -33.184 -37.559 21.278 1.00 52.69 503 GLU A C 1
ATOM 3868 O O . GLU A 1 503 ? -33.047 -37.534 22.502 1.00 52.69 503 GLU A O 1
ATOM 3873 N N . GLY A 1 504 ? -34.389 -37.549 20.694 1.00 53.41 504 GLY A N 1
ATOM 3874 C CA . GLY A 1 504 ? -35.667 -37.496 21.420 1.00 53.41 504 GLY A CA 1
ATOM 3875 C C . GLY A 1 504 ? -36.202 -36.091 21.748 1.00 53.41 504 GLY A C 1
ATOM 3876 O O . GLY A 1 504 ? -37.312 -35.984 22.266 1.00 53.41 504 GLY A O 1
ATOM 3877 N N . ALA A 1 505 ? -35.474 -35.012 21.434 1.00 54.09 505 ALA A N 1
ATOM 3878 C CA . ALA A 1 505 ? -35.959 -33.633 21.554 1.00 54.09 505 ALA A CA 1
ATOM 3879 C C . ALA A 1 505 ? -36.556 -33.119 20.228 1.00 54.09 505 ALA A C 1
ATOM 3881 O O . ALA A 1 505 ? -36.144 -33.524 19.143 1.00 54.09 505 ALA A O 1
ATOM 3882 N N . ALA A 1 506 ? -37.526 -32.198 20.297 1.00 46.06 506 ALA A N 1
ATOM 3883 C CA . ALA A 1 506 ? -38.134 -31.593 19.106 1.00 46.06 506 ALA A CA 1
ATOM 3884 C C . ALA A 1 506 ? -37.081 -30.913 18.202 1.00 46.06 506 ALA A C 1
ATOM 3886 O O . ALA A 1 506 ? -36.103 -30.351 18.700 1.00 46.06 506 ALA A O 1
ATOM 3887 N N . ALA A 1 507 ? -37.310 -30.886 16.880 1.00 44.62 507 ALA A N 1
ATOM 3888 C CA . ALA A 1 507 ? -36.415 -30.271 15.882 1.00 44.62 507 ALA A CA 1
ATOM 3889 C C . ALA A 1 507 ? -36.064 -28.791 16.172 1.00 44.62 507 ALA A C 1
ATOM 3891 O O . ALA A 1 507 ? -35.018 -28.305 15.751 1.00 44.62 507 ALA A O 1
ATOM 3892 N N . ALA A 1 508 ? -36.891 -28.100 16.963 1.00 42.66 508 ALA A N 1
ATOM 3893 C CA . ALA A 1 508 ? -36.652 -26.746 17.471 1.00 42.66 508 ALA A CA 1
ATOM 3894 C C . ALA A 1 508 ? -35.489 -26.628 18.489 1.00 42.66 508 ALA A C 1
ATOM 3896 O O . ALA A 1 508 ? -35.227 -25.539 18.991 1.00 42.66 508 ALA A O 1
ATOM 3897 N N . SER A 1 509 ? -34.801 -27.727 18.820 1.00 46.81 509 SER A N 1
ATOM 3898 C CA . SER A 1 509 ? -33.654 -27.754 19.742 1.00 46.81 509 SER A CA 1
ATOM 3899 C C . SER A 1 509 ? -32.288 -27.566 19.068 1.00 46.81 509 SER A C 1
ATOM 3901 O O . SER A 1 509 ? -31.290 -27.440 19.779 1.00 46.81 509 SER A O 1
ATOM 3903 N N . ALA A 1 510 ? -32.228 -27.494 17.729 1.00 54.94 510 ALA A N 1
ATOM 3904 C CA . ALA A 1 510 ? -31.016 -27.081 17.020 1.00 54.94 510 ALA A CA 1
ATOM 3905 C C . ALA A 1 510 ? -30.625 -25.663 17.464 1.00 54.94 510 ALA A C 1
ATOM 3907 O O . ALA A 1 510 ? -31.434 -24.734 17.401 1.00 54.94 510 ALA A O 1
ATOM 3908 N N . ARG A 1 511 ? -29.395 -25.498 17.959 1.00 73.94 511 ARG A N 1
ATOM 3909 C CA . ARG A 1 511 ? -28.963 -24.264 18.628 1.00 73.94 511 ARG A CA 1
ATOM 3910 C C . ARG A 1 511 ? -27.674 -23.757 17.994 1.00 73.94 511 ARG A C 1
ATOM 3912 O O . ARG A 1 511 ? -26.696 -24.494 17.893 1.00 73.94 511 ARG A O 1
ATOM 3919 N N . GLN A 1 512 ? -27.685 -22.495 17.576 1.00 84.25 512 GLN A N 1
ATOM 3920 C CA . GLN A 1 512 ? -26.501 -21.815 17.057 1.00 84.25 512 GLN A CA 1
ATOM 3921 C C . GLN A 1 512 ? -25.849 -20.997 18.165 1.00 84.25 512 GLN A C 1
ATOM 3923 O O . GLN A 1 512 ? -26.502 -20.159 18.792 1.00 84.25 512 GLN A O 1
ATOM 3928 N N . LEU A 1 513 ? -24.562 -21.234 18.394 1.00 87.44 513 LEU A N 1
ATOM 3929 C CA . LEU A 1 513 ? -23.754 -20.519 19.380 1.00 87.44 513 LEU A CA 1
ATOM 3930 C C . LEU A 1 513 ? -22.563 -19.838 18.706 1.00 87.44 513 LEU A C 1
ATOM 3932 O O . LEU A 1 513 ? -22.212 -20.146 17.566 1.00 87.44 513 LEU A O 1
ATOM 3936 N N . VAL A 1 514 ? -21.931 -18.922 19.432 1.00 88.00 514 VAL A N 1
ATOM 3937 C CA . VAL A 1 514 ? -20.680 -18.273 19.041 1.00 88.00 514 VAL A CA 1
ATOM 3938 C C . VAL A 1 514 ? -19.616 -18.573 20.089 1.00 88.00 514 VAL A C 1
ATOM 3940 O O . VAL A 1 514 ? -19.774 -18.237 21.260 1.00 88.00 514 VAL A O 1
ATOM 3943 N N . LEU A 1 515 ? -18.514 -19.184 19.666 1.00 87.25 515 LEU A N 1
ATOM 3944 C CA . LEU A 1 515 ? -17.299 -19.338 20.456 1.00 87.25 515 LEU A CA 1
ATOM 3945 C C . LEU A 1 515 ? -16.356 -18.185 20.118 1.00 87.25 515 LEU A C 1
ATOM 3947 O O . LEU A 1 515 ? -15.883 -18.066 18.987 1.00 87.25 515 LEU A O 1
ATOM 3951 N N . LYS A 1 516 ? -16.048 -17.360 21.115 1.00 86.25 516 LYS A N 1
ATOM 3952 C CA . LYS A 1 516 ? -15.027 -16.313 21.032 1.00 86.25 516 LYS A CA 1
ATOM 3953 C C . LYS A 1 516 ? -13.768 -16.807 21.736 1.00 86.25 516 LYS A C 1
ATOM 3955 O O . LYS A 1 516 ? -13.742 -16.871 22.964 1.00 86.25 516 LYS A O 1
ATOM 3960 N N . VAL A 1 517 ? -12.744 -17.172 20.959 1.00 81.88 517 VAL A N 1
ATOM 3961 C CA . VAL A 1 517 ? -11.415 -17.544 21.476 1.00 81.88 517 VAL A CA 1
ATOM 3962 C C . VAL A 1 517 ? -10.521 -16.312 21.467 1.00 81.88 517 VAL A C 1
ATOM 3964 O O . VAL A 1 517 ? -10.325 -15.697 20.419 1.00 81.88 517 VAL A O 1
ATOM 3967 N N . LYS A 1 518 ? -9.972 -15.958 22.627 1.00 75.44 518 LYS A N 1
ATOM 3968 C CA . LYS A 1 518 ? -9.177 -14.744 22.817 1.00 75.44 518 LYS A CA 1
ATOM 3969 C C . LYS A 1 518 ? -7.676 -15.009 22.807 1.00 75.44 518 LYS A C 1
ATOM 3971 O O . LYS A 1 518 ? -7.217 -16.059 23.266 1.00 75.44 518 LYS A O 1
ATOM 3976 N N . SER A 1 519 ? -6.924 -14.022 22.317 1.00 69.75 519 SER A N 1
ATOM 3977 C CA . SER A 1 519 ? -5.463 -13.968 22.431 1.00 69.75 519 SER A CA 1
ATOM 3978 C C . SER A 1 519 ? -5.014 -13.949 23.889 1.00 69.75 519 SER A C 1
ATOM 3980 O O . SER A 1 519 ? -5.760 -13.524 24.777 1.00 69.75 519 SER A O 1
ATOM 3982 N N . GLY A 1 520 ? -3.760 -14.342 24.112 1.00 70.56 520 GLY A N 1
ATOM 3983 C CA . GLY A 1 520 ? -3.101 -14.082 25.387 1.00 70.56 520 GLY A CA 1
ATOM 3984 C C . GLY A 1 520 ? -2.776 -12.605 25.590 1.00 70.56 520 GLY A C 1
ATOM 3985 O O . GLY A 1 520 ? -2.611 -11.869 24.615 1.00 70.56 520 GLY A O 1
ATOM 3986 N N . GLU A 1 521 ? -2.663 -12.168 26.846 1.00 70.69 521 GLU A N 1
ATOM 3987 C CA . GLU A 1 521 ? -2.365 -10.764 27.178 1.00 70.69 521 GLU A CA 1
ATOM 3988 C C . GLU A 1 521 ? -1.015 -10.325 26.601 1.00 70.69 521 GLU A C 1
ATOM 3990 O O . GLU A 1 521 ? -0.953 -9.342 25.864 1.00 70.69 521 GLU A O 1
ATOM 3995 N N . CYS A 1 522 ? 0.034 -11.126 26.810 1.00 70.50 522 CYS A N 1
ATOM 3996 C CA . CYS A 1 522 ? 1.363 -10.886 26.241 1.00 70.50 522 CYS A CA 1
ATOM 3997 C C . CYS A 1 522 ? 1.334 -10.778 24.706 1.00 70.50 522 CYS A C 1
ATOM 3999 O O . CYS A 1 522 ? 2.024 -9.949 24.119 1.00 70.50 522 CYS A O 1
ATOM 4001 N N . GLU A 1 523 ? 0.512 -11.594 24.037 1.00 69.88 523 GLU A N 1
ATOM 4002 C CA . GLU A 1 523 ? 0.399 -11.606 22.573 1.00 69.88 523 GLU A CA 1
ATOM 4003 C C . GLU A 1 523 ? -0.243 -10.309 22.051 1.00 69.88 523 GLU A C 1
ATOM 4005 O O . GLU A 1 523 ? 0.216 -9.739 21.058 1.00 69.88 523 GLU A O 1
ATOM 4010 N N . LEU A 1 524 ? -1.269 -9.807 22.744 1.00 70.00 524 LEU A N 1
ATOM 4011 C CA . LEU A 1 524 ? -1.944 -8.552 22.414 1.00 70.00 524 LEU A CA 1
ATOM 4012 C C . LEU A 1 524 ? -1.053 -7.326 22.687 1.00 70.00 524 LEU A C 1
ATOM 4014 O O . LEU A 1 524 ? -0.999 -6.398 21.871 1.00 70.00 524 LEU A O 1
ATOM 4018 N N . GLU A 1 525 ? -0.314 -7.331 23.796 1.00 74.06 525 GLU A N 1
ATOM 4019 C CA . GLU A 1 525 ? 0.669 -6.292 24.126 1.00 74.06 525 GLU A CA 1
ATOM 4020 C C . GLU A 1 525 ? 1.792 -6.236 23.085 1.00 74.06 525 GLU A C 1
ATOM 4022 O O . GLU A 1 525 ? 2.043 -5.193 22.475 1.00 74.06 525 GLU A O 1
ATOM 4027 N N . GLU A 1 526 ? 2.421 -7.373 22.780 1.00 70.88 526 GLU A N 1
ATOM 4028 C CA . GLU A 1 526 ? 3.473 -7.440 21.764 1.00 70.88 526 GLU A CA 1
ATOM 4029 C C . GLU A 1 526 ? 2.980 -6.971 20.394 1.00 70.88 526 GLU A C 1
ATOM 4031 O O . GLU A 1 526 ? 3.719 -6.342 19.625 1.00 70.88 526 GLU A O 1
ATOM 4036 N N . LEU A 1 527 ? 1.732 -7.289 20.061 1.00 69.75 527 LEU A N 1
ATOM 4037 C CA . LEU A 1 527 ? 1.107 -6.907 18.811 1.00 69.75 527 LEU A CA 1
ATOM 4038 C C . LEU A 1 527 ? 0.861 -5.404 18.717 1.00 69.75 527 LEU A C 1
ATOM 4040 O O . LEU A 1 527 ? 1.256 -4.789 17.726 1.00 69.75 527 LEU A O 1
ATOM 4044 N N . THR A 1 528 ? 0.266 -4.801 19.741 1.00 72.75 528 THR A N 1
ATOM 4045 C CA . THR A 1 528 ? 0.000 -3.356 19.780 1.00 72.75 528 THR A CA 1
ATOM 4046 C C . THR A 1 528 ? 1.299 -2.551 19.740 1.00 72.75 528 THR A C 1
ATOM 4048 O O . THR A 1 528 ? 1.424 -1.635 18.922 1.00 72.75 528 THR A O 1
ATOM 4051 N N . VAL A 1 529 ? 2.319 -2.965 20.501 1.00 79.75 529 VAL A N 1
ATOM 4052 C CA . VAL A 1 529 ? 3.680 -2.403 20.444 1.00 79.75 529 VAL A CA 1
ATOM 4053 C C . VAL A 1 529 ? 4.281 -2.547 19.045 1.00 79.75 529 VAL A C 1
ATOM 4055 O O . VAL A 1 529 ? 4.869 -1.600 18.510 1.00 79.75 529 VAL A O 1
ATOM 4058 N N . THR A 1 530 ? 4.110 -3.709 18.411 1.00 69.44 530 THR A N 1
ATOM 4059 C CA . THR A 1 530 ? 4.635 -3.956 17.063 1.00 69.44 530 THR A CA 1
ATOM 4060 C C . THR A 1 530 ? 3.936 -3.098 16.014 1.00 69.44 530 THR A C 1
ATOM 4062 O O . THR A 1 530 ? 4.621 -2.470 15.209 1.00 69.44 530 THR A O 1
ATOM 4065 N N . LEU A 1 531 ? 2.602 -3.017 16.017 1.00 67.38 531 LEU A N 1
ATOM 4066 C CA . LEU A 1 531 ? 1.846 -2.180 15.078 1.00 67.38 531 LEU A CA 1
ATOM 4067 C C . LEU A 1 531 ? 2.205 -0.703 15.246 1.00 67.38 531 LEU A C 1
ATOM 4069 O O . LEU A 1 531 ? 2.499 -0.024 14.259 1.00 67.38 531 LEU A O 1
ATOM 4073 N N . ALA A 1 532 ? 2.271 -0.223 16.489 1.00 78.94 532 ALA A N 1
ATOM 4074 C CA . ALA A 1 532 ? 2.721 1.126 16.801 1.00 78.94 532 ALA A CA 1
ATOM 4075 C C . ALA A 1 532 ? 4.150 1.371 16.282 1.00 78.94 532 ALA A C 1
ATOM 4077 O O . ALA A 1 532 ? 4.400 2.371 15.607 1.00 78.94 532 ALA A O 1
ATOM 4078 N N . GLY A 1 533 ? 5.075 0.430 16.501 1.00 73.44 533 GLY A N 1
ATOM 4079 C CA . GLY A 1 533 ? 6.459 0.497 16.025 1.00 73.44 533 GLY A CA 1
ATOM 4080 C C . GLY A 1 533 ? 6.602 0.484 14.499 1.00 73.44 533 GLY A C 1
ATOM 4081 O O . GLY A 1 533 ? 7.434 1.217 13.953 1.00 73.44 533 GLY A O 1
ATOM 4082 N N . LEU A 1 534 ? 5.767 -0.297 13.808 1.00 67.19 534 LEU A N 1
ATOM 4083 C CA . LEU A 1 534 ? 5.681 -0.347 12.346 1.00 67.19 534 LEU A CA 1
ATOM 4084 C C . LEU A 1 534 ? 5.110 0.955 11.761 1.00 67.19 534 LEU A C 1
ATOM 4086 O O . LEU A 1 534 ? 5.536 1.381 10.684 1.00 67.19 534 LEU A O 1
ATOM 4090 N N . CYS A 1 535 ? 4.187 1.612 12.471 1.00 75.88 535 CYS A N 1
ATOM 4091 C CA . CYS A 1 535 ? 3.711 2.954 12.143 1.00 75.88 535 CYS A CA 1
ATOM 4092 C C . CYS A 1 535 ? 4.827 3.988 12.322 1.00 75.88 535 CYS A C 1
ATOM 4094 O O . CYS A 1 535 ? 5.175 4.704 11.375 1.00 75.88 535 CYS A O 1
ATOM 4096 N N . ARG A 1 536 ? 5.405 4.055 13.529 1.00 81.25 536 ARG A N 1
ATOM 4097 C CA . ARG A 1 536 ? 6.571 4.874 13.877 1.00 81.25 536 ARG A CA 1
ATOM 4098 C C . ARG A 1 536 ? 7.339 4.249 15.053 1.00 81.25 536 ARG A C 1
ATOM 4100 O O . ARG A 1 536 ? 6.758 4.014 16.102 1.00 81.25 536 ARG A O 1
ATOM 4107 N N . PRO A 1 537 ? 8.678 4.144 14.978 1.00 76.88 537 PRO A N 1
ATOM 4108 C CA . PRO A 1 537 ? 9.486 3.654 16.100 1.00 76.88 537 PRO A CA 1
ATOM 4109 C C . PRO A 1 537 ? 9.296 4.375 17.444 1.00 76.88 537 PRO A C 1
ATOM 4111 O O . PRO A 1 537 ? 9.372 3.722 18.477 1.00 76.88 537 PRO A O 1
ATOM 4114 N N . ALA A 1 538 ? 9.034 5.689 17.440 1.00 85.12 538 ALA A N 1
ATOM 4115 C CA . ALA A 1 538 ? 8.737 6.439 18.664 1.00 85.12 538 ALA A CA 1
ATOM 4116 C C . ALA A 1 538 ? 7.422 5.971 19.312 1.00 85.12 538 ALA A C 1
ATOM 4118 O O . ALA A 1 538 ? 7.398 5.725 20.512 1.00 85.12 538 ALA A O 1
ATOM 4119 N N . LEU A 1 539 ? 6.374 5.742 18.509 1.00 88.62 539 LEU A N 1
ATOM 4120 C CA . LEU A 1 539 ? 5.124 5.155 18.994 1.00 88.62 539 LEU A CA 1
ATOM 4121 C C . LEU A 1 539 ? 5.345 3.758 19.559 1.00 88.62 539 LEU A C 1
ATOM 4123 O O . LEU A 1 539 ? 4.845 3.487 20.633 1.00 88.62 539 LEU A O 1
ATOM 4127 N N . GLY A 1 540 ? 6.133 2.898 18.906 1.00 84.69 540 GLY A N 1
ATOM 4128 C CA . GLY A 1 540 ? 6.445 1.569 19.453 1.00 84.69 540 GLY A CA 1
ATOM 4129 C C . GLY A 1 540 ? 7.087 1.629 20.845 1.00 84.69 540 GLY A C 1
ATOM 4130 O O . GLY A 1 540 ? 6.667 0.914 21.746 1.00 84.69 540 GLY A O 1
ATOM 4131 N N . GLN A 1 541 ? 8.053 2.531 21.052 1.00 88.88 541 GLN A N 1
ATOM 4132 C CA . GLN A 1 541 ? 8.696 2.727 22.360 1.00 88.88 541 GLN A CA 1
ATOM 4133 C C . GLN A 1 541 ? 7.732 3.282 23.412 1.00 88.88 541 GLN A C 1
ATOM 4135 O O . GLN A 1 541 ? 7.772 2.865 24.566 1.00 88.88 541 GLN A O 1
ATOM 4140 N N . LEU A 1 542 ? 6.872 4.225 23.023 1.00 93.62 542 LEU A N 1
ATOM 4141 C CA . LEU A 1 542 ? 5.897 4.841 23.922 1.00 93.62 542 LEU A CA 1
ATOM 4142 C C . LEU A 1 542 ? 4.765 3.868 24.271 1.00 93.62 542 LEU A C 1
ATOM 4144 O O . LEU A 1 542 ? 4.400 3.777 25.435 1.00 93.62 542 LEU A O 1
ATOM 4148 N N . PHE A 1 543 ? 4.283 3.084 23.306 1.00 90.44 543 PHE A N 1
ATOM 4149 C CA . PHE A 1 543 ? 3.340 1.991 23.542 1.00 90.44 543 PHE A CA 1
ATOM 4150 C C . PHE A 1 543 ? 3.947 0.947 24.472 1.00 90.44 543 PHE A C 1
ATOM 4152 O O . PHE A 1 543 ? 3.285 0.554 25.414 1.00 90.44 543 PHE A O 1
ATOM 4159 N N . GLN A 1 544 ? 5.211 0.556 24.275 1.00 88.69 544 GLN A N 1
ATOM 4160 C CA . GLN A 1 544 ? 5.885 -0.384 25.175 1.00 88.69 544 GLN A CA 1
ATOM 4161 C C . GLN A 1 544 ? 6.019 0.183 26.595 1.00 88.69 544 GLN A C 1
ATOM 4163 O O . GLN A 1 544 ? 5.776 -0.515 27.573 1.00 88.69 544 GLN A O 1
ATOM 4168 N N . ARG A 1 545 ? 6.391 1.463 26.720 1.00 92.31 545 ARG A N 1
ATOM 4169 C CA . ARG A 1 545 ? 6.536 2.139 28.017 1.00 92.31 545 ARG A CA 1
ATOM 4170 C C . ARG A 1 545 ? 5.210 2.258 28.771 1.00 92.31 545 ARG A C 1
ATOM 4172 O O . ARG A 1 545 ? 5.207 2.153 29.993 1.00 92.31 545 ARG A O 1
ATOM 4179 N N . PHE A 1 546 ? 4.124 2.532 28.055 1.00 90.25 546 PHE A N 1
ATOM 4180 C CA . PHE A 1 546 ? 2.807 2.822 28.621 1.00 90.25 546 PHE A CA 1
ATOM 4181 C C . PHE A 1 546 ? 1.784 1.713 28.346 1.00 90.25 546 PHE A C 1
ATOM 4183 O O . PHE A 1 546 ? 0.589 1.976 28.374 1.00 90.25 546 PHE A O 1
ATOM 4190 N N . GLN A 1 547 ? 2.220 0.480 28.059 1.00 81.31 547 GLN A N 1
ATOM 4191 C CA . GLN A 1 547 ? 1.330 -0.601 27.606 1.00 81.31 547 GLN A CA 1
ATOM 4192 C C . GLN A 1 547 ? 0.192 -0.895 28.596 1.00 81.31 547 GLN A C 1
ATOM 4194 O O . GLN A 1 547 ? -0.950 -1.088 28.180 1.00 81.31 547 GLN A O 1
ATOM 4199 N N . GLY A 1 548 ? 0.480 -0.811 29.900 1.00 79.38 548 GLY A N 1
ATOM 4200 C CA . GLY A 1 548 ? -0.509 -0.968 30.970 1.00 79.38 548 GLY A CA 1
ATOM 4201 C C . GLY A 1 548 ? -1.556 0.151 31.038 1.00 79.38 548 GLY A C 1
ATOM 4202 O O . GLY A 1 548 ? -2.604 -0.031 31.646 1.00 79.38 548 GLY A O 1
ATOM 4203 N N . ASP A 1 549 ? -1.311 1.293 30.390 1.00 84.19 549 ASP A N 1
ATOM 4204 C CA . ASP A 1 549 ? -2.135 2.504 30.482 1.00 84.19 549 ASP A CA 1
ATOM 4205 C C . ASP A 1 549 ? -3.003 2.759 29.237 1.00 84.19 549 ASP A C 1
ATOM 4207 O O . ASP A 1 549 ? -3.766 3.725 29.204 1.00 84.19 549 ASP A O 1
ATOM 4211 N N . LEU A 1 550 ? -2.900 1.924 28.196 1.00 79.31 550 LEU A N 1
ATOM 4212 C CA . LEU A 1 550 ? -3.634 2.092 26.928 1.00 79.31 550 LEU A CA 1
ATOM 4213 C C . LEU A 1 550 ? -5.087 1.580 26.985 1.00 79.31 550 LEU A C 1
ATOM 4215 O O . LEU A 1 550 ? -5.758 1.496 25.958 1.00 79.31 550 LEU A O 1
ATOM 4219 N N . GLY A 1 551 ? -5.560 1.152 28.161 1.00 75.75 551 GLY A N 1
ATOM 4220 C CA . GLY A 1 551 ? -6.884 0.540 28.349 1.00 75.75 551 GLY A CA 1
ATOM 4221 C C . GLY A 1 551 ? -7.029 -0.874 27.763 1.00 75.75 551 GLY A C 1
ATOM 4222 O O . GLY A 1 551 ? -8.098 -1.475 27.880 1.00 75.75 551 GLY A O 1
ATOM 4223 N N . LEU A 1 552 ? -5.961 -1.407 27.155 1.00 73.50 552 LEU A N 1
ATOM 4224 C CA . LEU A 1 552 ? -5.920 -2.732 26.521 1.00 73.50 552 LEU A CA 1
ATOM 4225 C C . LEU A 1 552 ? -5.475 -3.840 27.481 1.00 73.50 552 LEU A C 1
ATOM 4227 O O . LEU A 1 552 ? -5.861 -4.997 27.304 1.00 73.50 552 LEU A O 1
ATOM 4231 N N . ALA A 1 553 ? -4.689 -3.487 28.499 1.00 74.25 553 ALA A N 1
ATOM 4232 C CA . ALA A 1 553 ? -4.292 -4.403 29.561 1.00 74.25 553 ALA A CA 1
ATOM 4233 C C . ALA A 1 553 ? -5.529 -4.913 30.319 1.00 74.25 553 ALA A C 1
ATOM 4235 O O . ALA A 1 553 ? -6.472 -4.150 30.573 1.00 74.25 553 ALA A O 1
ATOM 4236 N N . GLY A 1 554 ? -5.550 -6.210 30.635 1.00 74.94 554 GLY A N 1
ATOM 4237 C CA . GLY A 1 554 ? -6.678 -6.861 31.304 1.00 74.94 554 GLY A CA 1
ATOM 4238 C C . GLY A 1 554 ? -7.946 -7.001 30.454 1.00 74.94 554 GLY A C 1
ATOM 4239 O O . GLY A 1 554 ? -8.972 -7.426 30.976 1.00 74.94 554 GLY A O 1
ATOM 4240 N N . SER A 1 555 ? -7.932 -6.637 29.163 1.00 78.00 555 SER A N 1
ATOM 4241 C CA . SER A 1 555 ? -9.133 -6.659 28.301 1.00 78.00 555 SER A CA 1
ATOM 4242 C C . SER A 1 555 ? -9.749 -8.056 28.150 1.00 78.00 555 SER A C 1
ATOM 4244 O O . SER A 1 555 ? -10.973 -8.214 28.072 1.00 78.00 555 SER A O 1
ATOM 4246 N N . THR A 1 556 ? -8.908 -9.092 28.154 1.00 75.25 556 THR A N 1
ATOM 4247 C CA . THR A 1 556 ? -9.353 -10.481 28.061 1.00 75.25 556 THR A CA 1
ATOM 4248 C C . THR A 1 556 ? -10.100 -10.927 29.316 1.00 75.25 556 THR A C 1
ATOM 4250 O O . THR A 1 556 ? -11.205 -11.466 29.199 1.00 75.25 556 THR A O 1
ATOM 4253 N N . GLU A 1 557 ? -9.532 -10.677 30.497 1.00 78.62 557 GLU A N 1
ATOM 4254 C CA . GLU A 1 557 ? -10.144 -11.012 31.786 1.00 78.62 557 GLU A CA 1
ATOM 4255 C C . GLU A 1 557 ? -11.398 -10.172 32.052 1.00 78.62 557 GLU A C 1
ATOM 4257 O O . GLU A 1 557 ? -12.431 -10.704 32.455 1.00 78.62 557 GLU A O 1
ATOM 4262 N N . ARG A 1 558 ? -11.353 -8.885 31.710 1.00 83.00 558 ARG A N 1
ATOM 4263 C CA . ARG A 1 558 ? -12.443 -7.935 31.924 1.00 83.00 558 ARG A CA 1
ATOM 4264 C C . ARG A 1 558 ? -13.768 -8.357 31.302 1.00 83.00 558 ARG A C 1
ATOM 4266 O O . ARG A 1 558 ? -14.792 -8.340 31.979 1.00 83.00 558 ARG A O 1
ATOM 4273 N N . GLU A 1 559 ? -13.768 -8.743 30.026 1.00 85.19 559 GLU A N 1
ATOM 4274 C CA . GLU A 1 559 ? -15.012 -9.167 29.372 1.00 85.19 559 GLU A CA 1
ATOM 4275 C C . GLU A 1 559 ? -15.589 -10.418 30.061 1.00 85.19 559 GLU A C 1
ATOM 4277 O O . GLU A 1 559 ? -16.794 -10.493 30.287 1.00 85.19 559 GLU A O 1
ATOM 4282 N N . LEU A 1 560 ? -14.741 -11.374 30.465 1.00 83.19 560 LEU A N 1
ATOM 4283 C CA . LEU A 1 560 ? -15.189 -12.565 31.198 1.00 83.19 560 LEU A CA 1
ATOM 4284 C C . LEU A 1 560 ? -15.817 -12.214 32.549 1.00 83.19 560 LEU A C 1
ATOM 4286 O O . LEU A 1 560 ? -16.812 -12.827 32.932 1.00 83.19 560 LEU A O 1
ATOM 4290 N N . GLU A 1 561 ? -15.232 -11.265 33.279 1.00 83.94 561 GLU A N 1
ATOM 4291 C CA . GLU A 1 561 ? -15.760 -10.806 34.565 1.00 83.94 561 GLU A CA 1
ATOM 4292 C C . GLU A 1 561 ? -17.115 -10.115 34.416 1.00 83.94 561 GLU A C 1
ATOM 4294 O O . GLU A 1 561 ? -18.008 -10.354 35.228 1.00 83.94 561 GLU A O 1
ATOM 4299 N N . LEU A 1 562 ? -17.307 -9.336 33.347 1.00 86.44 562 LEU A N 1
ATOM 4300 C CA . LEU A 1 562 ? -18.593 -8.706 33.047 1.00 86.44 562 LEU A CA 1
ATOM 4301 C C . LEU A 1 562 ? -19.680 -9.735 32.718 1.00 86.44 562 LEU A C 1
ATOM 4303 O O . LEU A 1 562 ? -20.782 -9.636 33.253 1.00 86.44 562 LEU A O 1
ATOM 4307 N N . TYR A 1 563 ? -19.375 -10.767 31.924 1.00 85.69 563 TYR A N 1
ATOM 4308 C CA . TYR A 1 563 ? -20.322 -11.868 31.682 1.00 85.69 563 TYR A CA 1
ATOM 4309 C C . TYR A 1 563 ? -20.575 -12.735 32.925 1.00 85.69 563 TYR A C 1
ATOM 4311 O O . TYR A 1 563 ? -21.608 -13.401 33.010 1.00 85.69 563 TYR A O 1
ATOM 4319 N N . ALA A 1 564 ? -19.656 -12.743 33.893 1.00 81.62 564 ALA A N 1
ATOM 4320 C CA . ALA A 1 564 ? -19.827 -13.439 35.166 1.00 81.62 564 ALA A CA 1
ATOM 4321 C C . ALA A 1 564 ? -20.590 -12.610 36.219 1.00 81.62 564 ALA A C 1
ATOM 4323 O O . ALA A 1 564 ? -20.977 -13.160 37.255 1.00 81.62 564 ALA A O 1
ATOM 4324 N N . LEU A 1 565 ? -20.809 -11.311 35.983 1.00 80.56 565 LEU A N 1
ATOM 4325 C CA . LEU A 1 565 ? -21.467 -10.419 36.929 1.00 80.56 565 LEU A CA 1
ATOM 4326 C C . LEU A 1 565 ? -22.961 -10.744 37.060 1.00 80.56 565 LEU A C 1
ATOM 4328 O O . LEU A 1 565 ? -23.709 -10.811 36.081 1.00 80.56 565 LEU A O 1
ATOM 4332 N N . ASN A 1 566 ? -23.427 -10.876 38.302 1.00 81.25 566 ASN A N 1
ATOM 4333 C CA . ASN A 1 566 ? -24.845 -11.038 38.611 1.00 81.25 566 ASN A CA 1
ATOM 4334 C C . ASN A 1 566 ? -25.553 -9.677 38.739 1.00 81.25 566 ASN A C 1
ATOM 4336 O O . ASN A 1 566 ? -26.073 -9.348 39.803 1.00 81.25 566 ASN A O 1
ATOM 4340 N N . GLU A 1 567 ? -25.540 -8.883 37.666 1.00 86.75 567 GLU A N 1
ATOM 4341 C CA . GLU A 1 567 ? -26.186 -7.566 37.605 1.00 86.75 567 GLU A CA 1
ATOM 4342 C C . GLU A 1 567 ? -27.340 -7.580 36.583 1.00 86.75 567 GLU A C 1
ATOM 4344 O O . GLU A 1 567 ? -27.094 -7.513 35.373 1.00 86.75 567 GLU A O 1
ATOM 4349 N N . PRO A 1 568 ? -28.608 -7.666 37.034 1.00 88.06 568 PRO A N 1
ATOM 4350 C CA . PRO A 1 568 ? -29.768 -7.778 36.151 1.00 88.06 568 PRO A CA 1
ATOM 4351 C C . PRO A 1 568 ? -29.926 -6.620 35.163 1.00 88.06 568 PRO A C 1
ATOM 4353 O O . PRO A 1 568 ? -30.488 -6.822 34.085 1.00 88.06 568 PRO A O 1
ATOM 4356 N N . ARG A 1 569 ? -29.462 -5.410 35.512 1.00 89.50 569 ARG A N 1
ATOM 4357 C CA . ARG A 1 569 ? -29.484 -4.257 34.600 1.00 89.50 569 ARG A CA 1
ATOM 4358 C C . ARG A 1 569 ? -28.581 -4.512 33.397 1.00 89.50 569 ARG A C 1
ATOM 4360 O O . ARG A 1 569 ? -29.026 -4.331 32.272 1.00 89.50 569 ARG A O 1
ATOM 4367 N N . LEU A 1 570 ? -27.365 -5.009 33.629 1.00 89.38 570 LEU A N 1
ATOM 4368 C CA . LEU A 1 570 ? -26.392 -5.314 32.579 1.00 89.38 570 LEU A CA 1
ATOM 4369 C C . LEU A 1 570 ? -26.819 -6.523 31.740 1.00 89.38 570 LEU A C 1
ATOM 4371 O O . LEU A 1 570 ? -26.817 -6.458 30.515 1.00 89.38 570 LEU A O 1
ATOM 4375 N N . GLN A 1 571 ? -27.249 -7.609 32.388 1.00 87.50 571 GLN A N 1
ATOM 4376 C CA . GLN A 1 571 ? -27.587 -8.878 31.727 1.00 87.50 571 GLN A CA 1
ATOM 4377 C C . GLN A 1 571 ? -28.669 -8.741 30.647 1.00 87.50 571 GLN A C 1
ATOM 4379 O O . GLN A 1 571 ? -28.646 -9.458 29.650 1.00 87.50 571 GLN A O 1
ATOM 4384 N N . ARG A 1 572 ? -29.599 -7.789 30.797 1.00 88.62 572 ARG A N 1
ATOM 4385 C CA . ARG A 1 572 ? -30.642 -7.505 29.792 1.00 88.62 572 ARG A CA 1
ATOM 4386 C C . ARG A 1 572 ? -30.085 -6.975 28.471 1.00 88.62 572 ARG A C 1
ATOM 4388 O O . ARG A 1 572 ? -30.763 -7.096 27.449 1.00 88.62 572 ARG A O 1
ATOM 4395 N N . HIS A 1 573 ? -28.885 -6.405 28.509 1.00 92.62 573 HIS A N 1
ATOM 4396 C CA . HIS A 1 573 ? -28.203 -5.774 27.386 1.00 92.62 573 HIS A CA 1
ATOM 4397 C C . HIS A 1 573 ? -26.997 -6.569 26.884 1.00 92.62 573 HIS A C 1
ATOM 4399 O O . HIS A 1 573 ? -26.379 -6.147 25.913 1.00 92.62 573 HIS A O 1
ATOM 4405 N N . LEU A 1 574 ? -26.676 -7.711 27.495 1.00 90.50 574 LEU A N 1
ATOM 4406 C CA . LEU A 1 574 ? -25.614 -8.601 27.035 1.00 90.50 574 LEU A CA 1
ATOM 4407 C C . LEU A 1 574 ? -26.163 -9.713 26.126 1.00 90.50 574 LEU A C 1
ATOM 4409 O O . LEU A 1 574 ? -27.320 -10.138 26.270 1.00 90.50 574 LEU A O 1
ATOM 4413 N N . PRO A 1 575 ? -25.320 -10.263 25.234 1.00 90.12 575 PRO A N 1
ATOM 4414 C CA . PRO A 1 575 ? -25.517 -11.606 24.728 1.00 90.12 575 PRO A CA 1
ATOM 4415 C C . PRO A 1 575 ? -25.606 -12.586 25.896 1.00 90.12 575 PRO A C 1
ATOM 4417 O O . PRO A 1 575 ? -24.878 -12.507 26.884 1.00 90.12 575 PRO A O 1
ATOM 4420 N N . ARG A 1 576 ? -26.482 -13.565 25.777 1.00 86.56 576 ARG A N 1
ATOM 4421 C CA . ARG A 1 576 ? -26.560 -14.677 26.701 1.00 86.56 576 ARG A CA 1
ATOM 4422 C C . ARG A 1 576 ? -25.269 -15.480 26.612 1.00 86.56 576 ARG A C 1
ATOM 4424 O O . ARG A 1 576 ? -24.899 -15.963 25.544 1.00 86.56 576 ARG A O 1
ATOM 4431 N N . CYS A 1 577 ? -24.598 -15.634 27.748 1.00 87.38 577 CYS A N 1
ATOM 4432 C CA . CYS A 1 577 ? -23.413 -16.468 27.884 1.00 87.38 577 CYS A CA 1
ATOM 4433 C C . CYS A 1 577 ? -23.817 -17.860 28.385 1.00 87.38 577 CYS A C 1
ATOM 4435 O O . CYS A 1 577 ? -24.549 -17.978 29.367 1.00 87.38 577 CYS A O 1
ATOM 4437 N N . TYR A 1 578 ? -23.353 -18.904 27.700 1.00 84.12 578 TYR A N 1
ATOM 4438 C CA . TYR A 1 578 ? -23.594 -20.313 28.032 1.00 84.12 578 TYR A CA 1
ATOM 4439 C C . TYR A 1 578 ? -22.427 -20.950 28.789 1.00 84.12 578 TYR A C 1
ATOM 4441 O O . TYR A 1 578 ? -22.607 -21.956 29.478 1.00 84.12 578 TYR A O 1
ATOM 4449 N N . GLY A 1 579 ? -21.227 -20.387 28.661 1.00 85.81 579 GLY A N 1
ATOM 4450 C CA . GLY A 1 579 ? -20.038 -20.946 29.277 1.00 85.81 579 GLY A CA 1
ATOM 4451 C C . GLY A 1 579 ? -18.833 -20.022 29.201 1.00 85.81 579 GLY A C 1
ATOM 4452 O O . GLY A 1 579 ? -18.652 -19.266 28.247 1.00 85.81 579 GLY A O 1
ATOM 4453 N N . LEU A 1 580 ? -17.990 -20.138 30.223 1.00 87.50 580 LEU A N 1
ATOM 4454 C CA . LEU A 1 580 ? -16.717 -19.441 30.353 1.00 87.50 580 LEU A CA 1
ATOM 4455 C C . LEU A 1 580 ? -15.604 -20.475 30.520 1.00 87.50 580 LEU A C 1
ATOM 4457 O O . LEU A 1 580 ? -15.736 -21.398 31.329 1.00 87.50 580 LEU A O 1
ATOM 4461 N N . GLN A 1 581 ? -14.487 -20.279 29.827 1.00 85.06 581 GLN A N 1
ATOM 4462 C CA . GLN A 1 581 ? -13.281 -21.077 30.018 1.00 85.06 581 GLN A CA 1
ATOM 4463 C C . GLN A 1 581 ? -12.086 -20.162 30.294 1.00 85.06 581 GLN A C 1
ATOM 4465 O O . GLN A 1 581 ? -11.716 -19.315 29.476 1.00 85.06 581 GLN A O 1
ATOM 4470 N N . ARG A 1 582 ? -11.478 -20.328 31.474 1.00 80.75 582 ARG A N 1
ATOM 4471 C CA . ARG A 1 582 ? -10.244 -19.634 31.865 1.00 80.75 582 ARG A CA 1
ATOM 4472 C C . ARG A 1 582 ? -9.043 -20.508 31.505 1.00 80.75 582 ARG A C 1
ATOM 4474 O O . ARG A 1 582 ? -9.065 -21.690 31.826 1.00 80.75 582 ARG A O 1
ATOM 4481 N N . ARG A 1 583 ? -8.001 -19.920 30.905 1.00 72.81 583 ARG A N 1
ATOM 4482 C CA . ARG A 1 583 ? -6.705 -20.572 30.619 1.00 72.81 583 ARG A CA 1
ATOM 4483 C C . ARG A 1 583 ? -6.829 -21.894 29.844 1.00 72.81 583 ARG A C 1
ATOM 4485 O O . ARG A 1 583 ? -6.442 -22.945 30.333 1.00 72.81 583 ARG A O 1
ATOM 4492 N N . VAL A 1 584 ? -7.341 -21.817 28.615 1.00 68.06 584 VAL A N 1
ATOM 4493 C CA . VAL A 1 584 ? -7.472 -22.941 27.669 1.00 68.06 584 VAL A CA 1
ATOM 4494 C C . VAL A 1 584 ? -6.127 -23.646 27.425 1.00 68.06 584 VAL A C 1
ATOM 4496 O O . VAL A 1 584 ? -6.099 -24.865 27.365 1.00 68.06 584 VAL A O 1
ATOM 4499 N N . ASN A 1 585 ? -5.030 -22.880 27.316 1.00 65.00 585 ASN A N 1
ATOM 4500 C CA . ASN A 1 585 ? -3.624 -23.316 27.363 1.00 65.00 585 ASN A CA 1
ATOM 4501 C C . ASN A 1 585 ? -2.793 -22.123 27.866 1.00 65.00 585 ASN A C 1
ATOM 4503 O O . ASN A 1 585 ? -2.870 -21.090 27.204 1.00 65.00 585 ASN A O 1
ATOM 4507 N N . ASP A 1 586 ? -2.080 -22.249 28.997 1.00 58.47 586 ASP A N 1
ATOM 4508 C CA . ASP A 1 586 ? -1.106 -21.290 29.573 1.00 58.47 586 ASP A CA 1
ATOM 4509 C C . ASP A 1 586 ? -1.184 -19.850 29.002 1.00 58.47 586 ASP A C 1
ATOM 4511 O O . ASP A 1 586 ? -0.261 -19.427 28.317 1.00 58.47 586 ASP A O 1
ATOM 4515 N N . ASP A 1 587 ? -2.302 -19.137 29.255 1.00 65.56 587 ASP A N 1
ATOM 4516 C CA . ASP A 1 587 ? -2.619 -17.738 28.850 1.00 65.56 587 ASP A CA 1
ATOM 4517 C C . ASP A 1 587 ? -3.649 -17.512 27.721 1.00 65.56 587 ASP A C 1
ATOM 4519 O O . ASP A 1 587 ? -3.597 -16.492 27.041 1.00 65.56 587 ASP A O 1
ATOM 4523 N N . ARG A 1 588 ? -4.639 -18.391 27.500 1.00 74.31 588 ARG A N 1
ATOM 4524 C CA . ARG A 1 588 ? -5.787 -18.072 26.610 1.00 74.31 588 ARG A CA 1
ATOM 4525 C C . ARG A 1 588 ? -7.153 -18.284 27.232 1.00 74.31 588 ARG A C 1
ATOM 4527 O O . ARG A 1 588 ? -7.309 -19.084 28.143 1.00 74.31 588 ARG A O 1
ATOM 4534 N N . TRP A 1 589 ? -8.166 -17.600 26.717 1.00 80.50 589 TRP A N 1
ATOM 4535 C CA . TRP A 1 589 ? -9.509 -17.591 27.296 1.00 80.50 589 TRP A CA 1
ATOM 4536 C C . TRP A 1 589 ? -10.586 -17.771 26.230 1.00 80.50 589 TRP A C 1
ATOM 4538 O O . TRP A 1 589 ? -10.375 -17.407 25.072 1.00 80.50 589 TRP A O 1
ATOM 4548 N N . ALA A 1 590 ? -11.741 -18.312 26.623 1.00 86.50 590 ALA A N 1
ATOM 4549 C CA . ALA A 1 590 ? -12.863 -18.499 25.713 1.00 86.50 590 ALA A CA 1
ATOM 4550 C C . ALA A 1 590 ? -14.222 -18.162 26.344 1.00 86.50 590 ALA A C 1
ATOM 4552 O O . ALA A 1 590 ? -14.471 -18.415 27.527 1.00 86.50 590 ALA A O 1
ATOM 4553 N N . LEU A 1 591 ? -15.097 -17.600 25.510 1.00 87.94 591 LEU A N 1
ATOM 4554 C CA . LEU A 1 591 ? -16.492 -17.269 25.795 1.00 87.94 591 LEU A CA 1
ATOM 4555 C C . LEU A 1 591 ? -17.394 -18.061 24.854 1.00 87.94 591 LEU A C 1
ATOM 4557 O O . LEU A 1 591 ? -17.172 -18.055 23.643 1.00 87.94 591 LEU A O 1
ATOM 4561 N N . LEU A 1 592 ? -18.430 -18.689 25.402 1.00 88.38 592 LEU A N 1
ATOM 4562 C CA . LEU A 1 592 ? -19.501 -19.300 24.627 1.00 88.38 592 LEU A CA 1
ATOM 4563 C C . LEU A 1 592 ? -20.761 -18.445 24.763 1.00 88.38 592 LEU A C 1
ATOM 4565 O O . LEU A 1 592 ? -21.338 -18.344 25.847 1.00 88.38 592 LEU A O 1
ATOM 4569 N N . LEU A 1 593 ? -21.167 -17.812 23.669 1.00 88.19 593 LEU A N 1
ATOM 4570 C CA . LEU A 1 593 ? -22.246 -16.829 23.603 1.00 88.19 593 LEU A CA 1
ATOM 4571 C C . LEU A 1 593 ? -23.379 -17.321 22.698 1.00 88.19 593 LEU A C 1
ATOM 4573 O O . LEU A 1 593 ? -23.189 -18.203 21.860 1.00 88.19 593 LEU A O 1
ATOM 4577 N N . GLU A 1 594 ? -24.569 -16.749 22.851 1.00 86.38 594 GLU A N 1
ATOM 4578 C CA . GLU A 1 594 ? -25.635 -16.928 21.868 1.00 86.38 594 GLU A CA 1
ATOM 4579 C C . GLU A 1 594 ? -25.241 -16.361 20.502 1.00 86.38 594 GLU A C 1
ATOM 4581 O O . GLU A 1 594 ? -24.524 -15.364 20.400 1.00 86.38 594 GLU A O 1
ATOM 4586 N N . CYS A 1 595 ? -25.735 -16.992 19.438 1.00 85.56 595 CYS A N 1
ATOM 4587 C CA . CYS A 1 595 ? -25.654 -16.411 18.109 1.00 85.56 595 CYS A CA 1
ATOM 4588 C C . CYS A 1 595 ? -26.716 -15.316 17.961 1.00 85.56 595 CYS A C 1
ATOM 4590 O O . CYS A 1 595 ? -27.896 -15.557 18.200 1.00 85.56 595 CYS A O 1
ATOM 4592 N N . LEU A 1 596 ? -26.291 -14.123 17.543 1.00 85.12 596 LEU A N 1
ATOM 4593 C CA . LEU A 1 596 ? -27.162 -12.976 17.288 1.00 85.12 596 LEU A CA 1
ATOM 4594 C C . LEU A 1 596 ? -27.423 -12.865 15.778 1.00 85.12 596 LEU A C 1
ATOM 4596 O O . LEU A 1 596 ? -26.585 -12.291 15.071 1.00 85.12 596 LEU A O 1
ATOM 4600 N N . PRO A 1 597 ? -28.520 -13.428 15.239 1.00 78.25 597 PRO A N 1
ATOM 4601 C CA . PRO A 1 597 ? -28.797 -13.382 13.801 1.00 78.25 597 PRO A CA 1
ATOM 4602 C C . PRO A 1 597 ? -28.913 -11.945 13.268 1.00 78.25 597 PRO A C 1
ATOM 4604 O O . PRO A 1 597 ? -28.536 -11.679 12.126 1.00 78.25 597 PRO A O 1
ATOM 4607 N N . GLU A 1 598 ? -29.326 -10.995 14.112 1.00 82.75 598 GLU A N 1
ATOM 4608 C CA . GLU A 1 598 ? -29.462 -9.571 13.789 1.00 82.75 598 GLU A CA 1
ATOM 4609 C C . GLU A 1 598 ? -28.133 -8.927 13.366 1.00 82.75 598 GLU A C 1
ATOM 4611 O O . GLU A 1 598 ? -28.124 -7.916 12.665 1.00 82.75 598 GLU A O 1
ATOM 4616 N N . THR A 1 599 ? -26.992 -9.518 13.743 1.00 74.06 599 THR A N 1
ATOM 4617 C CA . THR A 1 599 ? -25.666 -9.034 13.319 1.00 74.06 599 THR A CA 1
ATOM 4618 C C . THR A 1 599 ? -25.467 -9.118 11.806 1.00 74.06 599 THR A C 1
ATOM 4620 O O . THR A 1 599 ? -24.716 -8.305 11.252 1.00 74.06 599 THR A O 1
ATOM 4623 N N . ARG A 1 600 ? -26.150 -10.069 11.148 1.00 72.56 600 ARG A N 1
ATOM 4624 C CA . ARG A 1 600 ? -26.093 -10.338 9.702 1.00 72.56 600 ARG A CA 1
ATOM 4625 C C . ARG A 1 600 ? -27.316 -9.828 8.938 1.00 72.56 600 ARG A C 1
ATOM 4627 O O . ARG A 1 600 ? -27.273 -9.820 7.712 1.00 72.56 600 ARG A O 1
ATOM 4634 N N . ASP A 1 601 ? -28.373 -9.401 9.627 1.00 77.19 601 ASP A N 1
ATOM 4635 C CA . ASP A 1 601 ? -29.586 -8.872 9.003 1.00 77.19 601 ASP A CA 1
ATOM 4636 C C . ASP A 1 601 ? -29.405 -7.393 8.592 1.00 77.19 601 ASP A C 1
ATOM 4638 O O . ASP A 1 601 ? -29.282 -6.514 9.458 1.00 77.19 601 ASP A O 1
ATOM 4642 N N . PRO A 1 602 ? -29.417 -7.073 7.282 1.00 76.88 602 PRO A N 1
ATOM 4643 C CA . PRO A 1 602 ? -29.292 -5.699 6.809 1.00 76.88 602 PRO A CA 1
ATOM 4644 C C . PRO A 1 602 ? -30.402 -4.781 7.330 1.00 76.88 602 PRO A C 1
ATOM 4646 O O . PRO A 1 602 ? -30.132 -3.606 7.586 1.00 76.88 602 PRO A O 1
ATOM 4649 N N . ALA A 1 603 ? -31.624 -5.295 7.521 1.00 80.31 603 ALA A N 1
ATOM 4650 C CA . ALA A 1 603 ? -32.746 -4.498 8.010 1.00 80.31 603 ALA A CA 1
ATOM 4651 C C . ALA A 1 603 ? -32.519 -4.077 9.469 1.00 80.31 603 ALA A C 1
ATOM 4653 O O . ALA A 1 603 ? -32.613 -2.892 9.795 1.00 80.31 603 ALA A O 1
ATOM 4654 N N . SER A 1 604 ? -32.116 -5.012 10.332 1.00 78.38 604 SER A N 1
ATOM 4655 C CA . SER A 1 604 ? -31.713 -4.725 11.714 1.00 78.38 604 SER A CA 1
ATOM 4656 C C . SER A 1 604 ? -30.565 -3.710 11.789 1.00 78.38 604 SER A C 1
ATOM 4658 O O . SER A 1 604 ? -30.636 -2.748 12.558 1.00 78.38 604 SER A O 1
ATOM 4660 N N . ARG A 1 605 ? -29.537 -3.843 10.938 1.00 82.69 605 ARG A N 1
ATOM 4661 C CA . ARG A 1 605 ? -28.424 -2.875 10.862 1.00 82.69 605 ARG A CA 1
ATOM 4662 C C . ARG A 1 605 ? -28.865 -1.496 10.362 1.00 82.69 605 ARG A C 1
ATOM 4664 O O . ARG A 1 605 ? -28.337 -0.487 10.827 1.00 82.69 605 ARG A O 1
ATOM 4671 N N . GLN A 1 606 ? -29.817 -1.427 9.431 1.00 82.69 606 GLN A N 1
ATOM 4672 C CA . GLN A 1 606 ? -30.370 -0.162 8.944 1.00 82.69 606 GLN A CA 1
ATOM 4673 C C . GLN A 1 606 ? -31.166 0.559 10.035 1.00 82.69 606 GLN A C 1
ATOM 4675 O O . GLN A 1 606 ? -31.019 1.769 10.188 1.00 82.69 606 GLN A O 1
ATOM 4680 N N . ARG A 1 607 ? -31.941 -0.175 10.839 1.00 85.44 607 ARG A N 1
ATOM 4681 C CA . ARG A 1 607 ? -32.721 0.386 11.954 1.00 85.44 607 ARG A CA 1
ATOM 4682 C C . ARG A 1 607 ? -31.851 1.045 13.020 1.00 85.44 607 ARG A C 1
ATOM 4684 O O . ARG A 1 607 ? -32.225 2.093 13.527 1.00 85.44 607 ARG A O 1
ATOM 4691 N N . LEU A 1 608 ? -30.663 0.502 13.301 1.00 86.06 608 LEU A N 1
ATOM 4692 C CA . LEU A 1 608 ? -29.695 1.139 14.208 1.00 86.06 608 LEU A CA 1
ATOM 4693 C C . LEU A 1 608 ? -29.189 2.503 13.712 1.00 86.06 608 LEU A C 1
ATOM 4695 O O . LEU A 1 608 ? -28.672 3.286 14.505 1.00 86.06 608 LEU A O 1
ATOM 4699 N N . ARG A 1 609 ? -29.301 2.791 12.408 1.00 83.12 609 ARG A N 1
ATOM 4700 C CA . ARG A 1 609 ? -28.880 4.072 11.816 1.00 83.12 609 ARG A CA 1
ATOM 4701 C C . ARG A 1 609 ? -29.977 5.130 11.831 1.00 83.12 609 ARG A C 1
ATOM 4703 O O . ARG A 1 609 ? -29.662 6.291 11.563 1.00 83.12 609 ARG A O 1
ATOM 4710 N N . ASP A 1 610 ? -31.221 4.741 12.100 1.00 86.00 610 ASP A N 1
ATOM 4711 C CA . ASP A 1 610 ? -32.354 5.652 12.217 1.00 86.00 610 ASP A CA 1
ATOM 4712 C C . ASP A 1 610 ? -32.449 6.171 13.665 1.00 86.00 610 ASP A C 1
ATOM 4714 O O . ASP A 1 610 ? -32.776 5.400 14.574 1.00 86.00 610 ASP A O 1
ATOM 4718 N N . PRO A 1 611 ? -32.172 7.468 13.905 1.00 84.75 611 PRO A N 1
ATOM 4719 C CA . PRO A 1 611 ? -32.186 8.040 15.248 1.00 84.75 611 PRO A CA 1
ATOM 4720 C C . PRO A 1 611 ? -33.546 7.917 15.935 1.00 84.75 611 PRO A C 1
ATOM 4722 O O . PRO A 1 611 ? -33.591 7.693 17.141 1.00 84.75 611 PRO A O 1
ATOM 4725 N N . ALA A 1 612 ? -34.646 8.034 15.184 1.00 84.94 612 ALA A N 1
ATOM 4726 C CA . ALA A 1 612 ? -35.992 7.992 15.747 1.00 84.94 612 ALA A CA 1
ATOM 4727 C C . ALA A 1 612 ? -36.354 6.581 16.229 1.00 84.94 612 ALA A C 1
ATOM 4729 O O . ALA A 1 612 ? -37.022 6.422 17.249 1.00 84.94 612 ALA A O 1
ATOM 4730 N N . VAL A 1 613 ? -35.872 5.558 15.519 1.00 87.81 613 VAL A N 1
ATOM 4731 C CA . VAL A 1 613 ? -36.100 4.150 15.868 1.00 87.81 613 VAL A CA 1
ATOM 4732 C C . VAL A 1 613 ? -35.230 3.730 17.051 1.00 87.81 613 VAL A C 1
ATOM 4734 O O . VAL A 1 613 ? -35.712 3.060 17.963 1.00 87.81 613 VAL A O 1
ATOM 4737 N N . VAL A 1 614 ? -33.949 4.110 17.055 1.00 90.50 614 VAL A N 1
ATOM 4738 C CA . VAL A 1 614 ? -32.990 3.591 18.041 1.00 90.50 614 VAL A CA 1
ATOM 4739 C C . VAL A 1 614 ? -32.981 4.362 19.363 1.00 90.50 614 VAL A C 1
ATOM 4741 O O . VAL A 1 614 ? -32.648 3.772 20.390 1.00 90.50 614 VAL A O 1
ATOM 4744 N N . ALA A 1 615 ? -33.365 5.646 19.379 1.00 91.50 615 ALA A N 1
ATOM 4745 C CA . ALA A 1 615 ? -33.252 6.498 20.568 1.00 91.50 615 ALA A CA 1
ATOM 4746 C C . ALA A 1 615 ? -33.922 5.923 21.835 1.00 91.50 615 ALA A C 1
ATOM 4748 O O . ALA A 1 615 ? -33.261 5.919 22.873 1.00 91.50 615 ALA A O 1
ATOM 4749 N N . PRO A 1 616 ? -35.157 5.377 21.809 1.00 92.69 616 PRO A N 1
ATOM 4750 C CA . PRO A 1 616 ? -35.775 4.824 23.019 1.00 92.69 616 PRO A CA 1
ATOM 4751 C C . PRO A 1 616 ? -34.987 3.648 23.615 1.00 92.69 616 PRO A C 1
ATOM 4753 O O . PRO A 1 616 ? -34.739 3.615 24.820 1.00 92.69 616 PRO A O 1
ATOM 4756 N N . ALA A 1 617 ? -34.546 2.713 22.765 1.00 93.81 617 ALA A N 1
ATOM 4757 C CA . ALA A 1 617 ? -33.763 1.549 23.180 1.00 93.81 617 ALA A CA 1
ATOM 4758 C C . ALA A 1 617 ? -32.353 1.943 23.653 1.00 93.81 617 ALA A C 1
ATOM 4760 O O . ALA A 1 617 ? -31.823 1.358 24.596 1.00 93.81 617 ALA A O 1
ATOM 4761 N N . LEU A 1 618 ? -31.756 2.951 23.012 1.00 94.75 618 LEU A N 1
ATOM 4762 C CA . LEU A 1 618 ? -30.454 3.503 23.373 1.00 94.75 618 LEU A CA 1
ATOM 4763 C C . LEU A 1 618 ? -30.489 4.181 24.750 1.00 94.75 618 LEU A C 1
ATOM 4765 O O . LEU A 1 618 ? -29.627 3.922 25.585 1.00 94.75 618 LEU A O 1
ATOM 4769 N N . LEU A 1 619 ? -31.500 5.017 25.007 1.00 96.06 619 LEU A N 1
ATOM 4770 C CA . LEU A 1 619 ? -31.661 5.711 26.285 1.00 96.06 619 LEU A CA 1
ATOM 4771 C C . LEU A 1 619 ? -31.977 4.744 27.436 1.00 96.06 619 LEU A C 1
ATOM 4773 O O . LEU A 1 619 ? -31.460 4.937 28.535 1.00 96.06 619 LEU A O 1
ATOM 4777 N N . GLU A 1 620 ? -32.769 3.689 27.200 1.00 95.12 620 GLU A N 1
ATOM 4778 C CA . GLU A 1 620 ? -32.956 2.620 28.196 1.00 95.12 620 GLU A CA 1
ATOM 4779 C C . GLU A 1 620 ? -31.631 1.923 28.516 1.00 95.12 620 GLU A C 1
ATOM 4781 O O . GLU A 1 620 ? -31.275 1.816 29.691 1.00 95.12 620 GLU A O 1
ATOM 4786 N N . ALA A 1 621 ? -30.879 1.511 27.489 1.00 95.75 621 ALA A N 1
ATOM 4787 C CA . ALA A 1 621 ? -29.589 0.852 27.669 1.00 95.75 621 ALA A CA 1
ATOM 4788 C C . ALA A 1 621 ? -28.603 1.732 28.442 1.00 95.75 621 ALA A C 1
ATOM 4790 O O . ALA A 1 621 ? -27.983 1.267 29.398 1.00 95.75 621 ALA A O 1
ATOM 4791 N N . PHE A 1 622 ? -28.507 3.018 28.101 1.00 96.62 622 PHE A N 1
ATOM 4792 C CA . PHE A 1 622 ? -27.664 3.945 28.843 1.00 96.62 622 PHE A CA 1
ATOM 4793 C C . PHE A 1 622 ? -28.102 4.116 30.296 1.00 96.62 622 PHE A C 1
ATOM 4795 O O . PHE A 1 622 ? -27.244 4.113 31.172 1.00 96.62 622 PHE A O 1
ATOM 4802 N N . GLY A 1 623 ? -29.402 4.250 30.574 1.00 96.00 623 GLY A N 1
ATOM 4803 C CA . GLY A 1 623 ? -29.895 4.341 31.949 1.00 96.00 623 GLY A CA 1
ATOM 4804 C C . GLY A 1 623 ? -29.570 3.082 32.759 1.00 96.00 623 GLY A C 1
ATOM 4805 O O . GLY A 1 623 ? -29.100 3.177 33.890 1.00 96.00 623 GLY A O 1
ATOM 4806 N N . ALA A 1 624 ? -29.768 1.898 32.175 1.00 94.62 624 ALA A N 1
ATOM 4807 C CA . ALA A 1 624 ? -29.513 0.623 32.838 1.00 94.62 624 ALA A CA 1
ATOM 4808 C C . ALA A 1 624 ? -28.017 0.372 33.092 1.00 94.62 624 ALA A C 1
ATOM 4810 O O . ALA A 1 624 ? -27.640 0.050 34.220 1.00 94.62 624 ALA A O 1
ATOM 4811 N N . ILE A 1 625 ? -27.178 0.532 32.063 1.00 94.69 625 ILE A N 1
ATOM 4812 C CA . ILE A 1 625 ? -25.737 0.243 32.112 1.00 94.69 625 ILE A CA 1
ATOM 4813 C C . ILE A 1 625 ? -25.011 1.292 32.956 1.00 94.69 625 ILE A C 1
ATOM 4815 O O . ILE A 1 625 ? -24.318 0.941 33.909 1.00 94.69 625 ILE A O 1
ATOM 4819 N N . HIS A 1 626 ? -25.211 2.582 32.671 1.00 95.12 626 HIS A N 1
ATOM 4820 C CA . HIS A 1 626 ? -24.479 3.644 33.359 1.00 95.12 626 HIS A CA 1
ATOM 4821 C C . HIS A 1 626 ? -24.944 3.871 34.797 1.00 95.12 626 HIS A C 1
ATOM 4823 O O . HIS A 1 626 ? -24.267 4.574 35.532 1.00 95.12 626 HIS A O 1
ATOM 4829 N N . ALA A 1 627 ? -26.063 3.293 35.243 1.00 93.75 627 ALA A N 1
ATOM 4830 C CA . ALA A 1 627 ? -26.414 3.322 36.662 1.00 93.75 627 ALA A CA 1
ATOM 4831 C C . ALA A 1 627 ? -25.527 2.393 37.512 1.00 93.75 627 ALA A C 1
ATOM 4833 O O . ALA A 1 627 ? -25.489 2.529 38.736 1.00 93.75 627 ALA A O 1
ATOM 4834 N N . ILE A 1 628 ? -24.811 1.451 36.888 1.00 90.75 628 ILE A N 1
ATOM 4835 C CA . ILE A 1 628 ? -23.928 0.509 37.577 1.00 90.75 628 ILE A CA 1
ATOM 4836 C C . ILE A 1 628 ? -22.667 1.252 38.019 1.00 90.75 628 ILE A C 1
ATOM 4838 O O . ILE A 1 628 ? -21.843 1.675 37.207 1.00 90.75 628 ILE A O 1
ATOM 4842 N N . GLY A 1 629 ? -22.528 1.419 39.334 1.00 85.44 629 GLY A N 1
ATOM 4843 C CA . GLY A 1 629 ? -21.382 2.102 39.930 1.00 85.44 629 GLY A CA 1
ATOM 4844 C C . GLY A 1 629 ? -21.355 3.619 39.709 1.00 85.44 629 GLY A C 1
ATOM 4845 O O . GLY A 1 629 ? -20.290 4.210 39.890 1.00 85.44 629 GLY A O 1
ATOM 4846 N N . PHE A 1 630 ? -22.488 4.237 39.333 1.00 91.62 630 PHE A N 1
ATOM 4847 C CA . PHE A 1 630 ? -22.590 5.687 39.139 1.00 91.62 630 PHE A CA 1
ATOM 4848 C C . PHE A 1 630 ? -22.352 6.454 40.440 1.00 91.62 630 PHE A C 1
ATOM 4850 O O . PHE A 1 630 ? -23.070 6.273 41.426 1.00 91.62 630 PHE A O 1
ATOM 4857 N N . GLY A 1 631 ? -21.367 7.347 40.428 1.00 89.06 631 GLY A N 1
ATOM 4858 C CA . GLY A 1 631 ? -21.104 8.257 41.538 1.00 89.06 631 GLY A CA 1
ATOM 4859 C C . GLY A 1 631 ? -19.697 8.844 41.511 1.00 89.06 631 GLY A C 1
ATOM 4860 O O . GLY A 1 631 ? -18.867 8.502 40.663 1.00 89.06 631 GLY A O 1
ATOM 4861 N N . ARG A 1 632 ? -19.417 9.741 42.462 1.00 84.38 632 ARG A N 1
ATOM 4862 C CA . ARG A 1 632 ? -18.071 10.288 42.696 1.00 84.38 632 ARG A CA 1
ATOM 4863 C C . ARG A 1 632 ? -17.288 9.387 43.654 1.00 84.38 632 ARG A C 1
ATOM 4865 O O . ARG A 1 632 ? -17.872 8.770 44.538 1.00 84.38 632 ARG A O 1
ATOM 4872 N N . GLY A 1 633 ? -15.965 9.348 43.501 1.00 71.50 633 GLY A N 1
ATOM 4873 C CA . GLY A 1 633 ? -15.078 8.564 44.368 1.00 71.50 633 GLY A CA 1
ATOM 4874 C C . GLY A 1 633 ? -14.732 7.170 43.822 1.00 71.50 633 GLY A C 1
ATOM 4875 O O . GLY A 1 633 ? -14.956 6.908 42.634 1.00 71.50 633 GLY A O 1
ATOM 4876 N N . PRO A 1 634 ? -14.112 6.305 44.648 1.00 61.47 634 PRO A N 1
ATOM 4877 C CA . PRO A 1 634 ? -13.695 4.967 44.241 1.00 61.47 634 PRO A CA 1
ATOM 4878 C C . PRO A 1 634 ? -14.900 4.090 43.893 1.00 61.47 634 PRO A C 1
ATOM 4880 O O . PRO A 1 634 ? -16.001 4.280 44.409 1.00 61.47 634 PRO A O 1
ATOM 4883 N N . ALA A 1 635 ? -14.683 3.131 42.994 1.00 59.78 635 ALA A N 1
ATOM 4884 C CA . ALA A 1 635 ? -15.725 2.206 42.577 1.00 59.78 635 ALA A CA 1
ATOM 4885 C C . ALA A 1 635 ? -16.280 1.441 43.795 1.00 59.78 635 ALA A C 1
ATOM 4887 O O . ALA A 1 635 ? -15.493 0.997 44.638 1.00 59.78 635 ALA A O 1
ATOM 4888 N N . PRO A 1 636 ? -17.603 1.224 43.891 1.00 58.75 636 PRO A N 1
ATOM 4889 C CA . PRO A 1 636 ? -18.136 0.221 44.801 1.00 58.75 636 PRO A CA 1
ATOM 4890 C C . PRO A 1 636 ? -17.443 -1.117 44.530 1.00 58.75 636 PRO A C 1
ATOM 4892 O O . PRO A 1 636 ? -17.204 -1.450 43.365 1.00 58.75 636 PRO A O 1
ATOM 4895 N N . ALA A 1 637 ? -17.187 -1.910 45.576 1.00 53.50 637 ALA A N 1
ATOM 4896 C CA . ALA A 1 637 ? -16.527 -3.221 45.478 1.00 53.50 637 ALA A CA 1
ATOM 4897 C C . ALA A 1 637 ? -17.197 -4.200 44.483 1.00 53.50 637 ALA A C 1
ATOM 4899 O O . ALA A 1 637 ? -16.609 -5.212 44.119 1.00 53.50 637 ALA A O 1
ATOM 4900 N N . ALA A 1 638 ? -18.418 -3.893 44.033 1.00 50.12 638 ALA A N 1
ATOM 4901 C CA . ALA A 1 638 ? -19.190 -4.652 43.057 1.00 50.12 638 ALA A CA 1
ATOM 4902 C C . ALA A 1 638 ? -18.946 -4.275 41.578 1.00 50.12 638 ALA A C 1
ATOM 4904 O O . ALA A 1 638 ? -19.600 -4.867 40.728 1.00 50.12 638 ALA A O 1
ATOM 4905 N N . THR A 1 639 ? -18.070 -3.315 41.245 1.00 60.25 639 THR A N 1
ATOM 4906 C CA . THR A 1 639 ? -17.793 -2.922 39.841 1.00 60.25 639 THR A CA 1
ATOM 4907 C C . THR A 1 639 ? -16.660 -3.797 39.274 1.00 60.25 639 THR A C 1
ATOM 4909 O O . THR A 1 639 ? -15.500 -3.538 39.596 1.00 60.25 639 THR A O 1
ATOM 4912 N N . PRO A 1 640 ? -16.934 -4.862 38.495 1.00 53.00 640 PRO A N 1
ATOM 4913 C CA . PRO A 1 640 ? -15.930 -5.867 38.133 1.00 53.00 640 PRO A CA 1
ATOM 4914 C C . PRO A 1 640 ? -15.129 -5.442 36.902 1.00 53.00 640 PRO A C 1
ATOM 4916 O O . PRO A 1 640 ? -15.659 -4.765 36.022 1.00 53.00 640 PRO A O 1
ATOM 4919 N N . GLY A 1 641 ? -13.867 -5.863 36.814 1.00 56.72 641 GLY A N 1
ATOM 4920 C CA . GLY A 1 641 ? -13.025 -5.740 35.618 1.00 56.72 641 GLY A CA 1
ATOM 4921 C C . GLY A 1 641 ? -12.663 -4.322 35.168 1.00 56.72 641 GLY A C 1
ATOM 4922 O O . GLY A 1 641 ? -11.844 -4.151 34.261 1.00 56.72 641 GLY A O 1
ATOM 4923 N N . THR A 1 642 ? -13.232 -3.283 35.778 1.00 60.41 642 THR A N 1
ATOM 4924 C CA . THR A 1 642 ? -12.939 -1.892 35.444 1.00 60.41 642 THR A CA 1
ATOM 4925 C C . THR A 1 642 ? -11.617 -1.502 36.093 1.00 60.41 642 THR A C 1
ATOM 4927 O O . THR A 1 642 ? -11.570 -1.244 37.295 1.00 60.41 642 THR A O 1
ATOM 4930 N N . GLY A 1 643 ? -10.531 -1.505 35.319 1.00 60.03 643 GLY A N 1
ATOM 4931 C CA . GLY A 1 643 ? -9.217 -1.075 35.799 1.00 60.03 643 GLY A CA 1
ATOM 4932 C C . GLY A 1 643 ? -9.249 0.330 36.416 1.00 60.03 643 GLY A C 1
ATOM 4933 O O . GLY A 1 643 ? -10.200 1.094 36.242 1.00 60.03 643 GLY A O 1
ATOM 4934 N N . THR A 1 644 ? -8.201 0.690 37.150 1.00 60.84 644 THR A N 1
ATOM 4935 C CA . THR A 1 644 ? -8.120 1.998 37.808 1.00 60.84 644 THR A CA 1
ATOM 4936 C C . THR A 1 644 ? -8.062 3.122 36.761 1.00 60.84 644 THR A C 1
ATOM 4938 O O . THR A 1 644 ? -7.210 3.065 35.870 1.00 60.84 644 THR A O 1
ATOM 4941 N N . PRO A 1 645 ? -8.922 4.159 36.837 1.00 68.25 645 PRO A N 1
ATOM 4942 C CA . PRO A 1 645 ? -8.817 5.317 35.954 1.00 68.25 645 PRO A CA 1
ATOM 4943 C C . PRO A 1 645 ? -7.437 5.972 36.068 1.00 68.25 645 PRO A C 1
ATOM 4945 O O . PRO A 1 645 ? -6.884 6.078 37.164 1.00 68.25 645 PRO A O 1
ATOM 4948 N N . ARG A 1 646 ? -6.888 6.452 34.946 1.00 83.44 646 ARG A N 1
ATOM 4949 C CA . ARG A 1 646 ? -5.585 7.136 34.936 1.00 83.44 646 ARG A CA 1
ATOM 4950 C C . ARG A 1 646 ? -5.645 8.426 35.751 1.00 83.44 646 ARG A C 1
ATOM 4952 O O . ARG A 1 646 ? -6.536 9.255 35.540 1.00 83.44 646 ARG A O 1
ATOM 4959 N N . SER A 1 647 ? -4.674 8.604 36.646 1.00 83.31 647 SER A N 1
ATOM 4960 C CA . SER A 1 647 ? -4.527 9.850 37.397 1.00 83.31 647 SER A CA 1
ATOM 4961 C C . SER A 1 647 ? -4.115 11.006 36.471 1.00 83.31 647 SER A C 1
ATOM 4963 O O . SER A 1 647 ? -3.564 10.757 35.389 1.00 83.31 647 SER A O 1
ATOM 4965 N N . PRO A 1 648 ? -4.359 12.270 36.860 1.00 86.62 648 PRO A N 1
ATOM 4966 C CA . PRO A 1 648 ? -3.894 13.428 36.105 1.00 86.62 648 PRO A CA 1
ATOM 4967 C C . PRO A 1 648 ? -2.379 13.407 35.893 1.00 8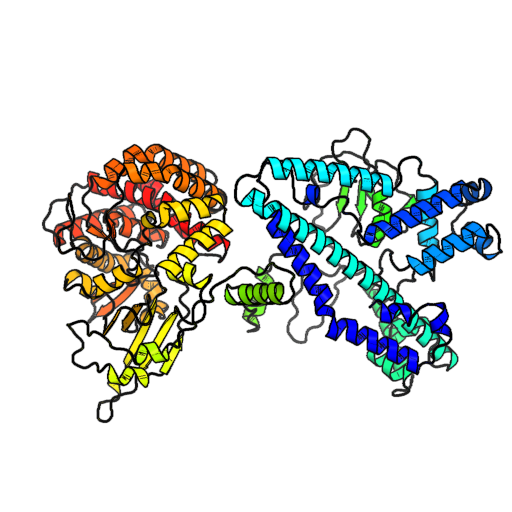6.62 648 PRO A C 1
ATOM 4969 O O . PRO A 1 648 ? -1.910 13.656 34.785 1.00 86.62 648 PRO A O 1
ATOM 4972 N N . GLU A 1 649 ? -1.616 13.014 36.913 1.00 89.31 649 GLU A N 1
ATOM 4973 C CA . GLU A 1 649 ? -0.158 12.882 36.840 1.00 89.31 649 GLU A CA 1
ATOM 4974 C C . GLU A 1 649 ? 0.227 11.849 35.782 1.00 89.31 649 GLU A C 1
ATOM 4976 O O . GLU A 1 649 ? 1.069 12.121 34.926 1.00 89.31 649 GLU A O 1
ATOM 4981 N N . ARG A 1 650 ? -0.452 10.693 35.765 1.00 89.94 650 ARG A N 1
ATOM 4982 C CA . ARG A 1 650 ? -0.176 9.644 34.781 1.00 89.94 650 ARG A CA 1
ATOM 4983 C C . ARG A 1 650 ? -0.515 10.081 33.358 1.00 89.94 650 ARG A C 1
ATOM 4985 O O . ARG A 1 650 ? 0.252 9.811 32.436 1.00 89.94 650 ARG A O 1
ATOM 4992 N N . MET A 1 651 ? -1.616 10.804 33.162 1.00 91.06 651 MET A N 1
ATOM 4993 C CA . MET A 1 651 ? -1.949 11.367 31.848 1.00 91.06 651 MET A CA 1
ATOM 4994 C C . MET A 1 651 ? -0.915 12.378 31.360 1.00 91.06 651 MET A C 1
ATOM 4996 O O . MET A 1 651 ? -0.613 12.407 30.163 1.00 91.06 651 MET A O 1
ATOM 5000 N N . LEU A 1 652 ? -0.347 13.171 32.272 1.00 92.19 652 LEU A N 1
ATOM 5001 C CA . LEU A 1 652 ? 0.722 14.115 31.959 1.00 92.19 652 LEU A CA 1
ATOM 5002 C C . LEU A 1 652 ? 2.042 13.409 31.645 1.00 92.19 652 LEU A C 1
ATOM 5004 O O . LEU A 1 652 ? 2.724 13.786 30.692 1.00 92.19 652 LEU A O 1
ATOM 5008 N N . GLU A 1 653 ? 2.378 12.332 32.354 1.00 95.00 653 GLU A N 1
ATOM 5009 C CA . GLU A 1 653 ? 3.524 11.485 32.005 1.00 95.00 653 GLU A CA 1
ATOM 5010 C C . GLU A 1 653 ? 3.405 10.903 30.589 1.00 95.00 653 GLU A C 1
ATOM 5012 O O . GLU A 1 653 ? 4.415 10.740 29.898 1.00 95.00 653 GLU A O 1
ATOM 5017 N N . MET A 1 654 ? 2.176 10.638 30.136 1.00 94.88 654 MET A N 1
ATOM 5018 C CA . MET A 1 654 ? 1.859 10.147 28.794 1.00 94.88 654 MET A CA 1
ATOM 5019 C C . MET A 1 654 ? 1.831 11.247 27.718 1.00 94.88 654 MET A C 1
ATOM 5021 O O . MET A 1 654 ? 1.650 10.927 26.544 1.00 94.88 654 MET A O 1
ATOM 5025 N N . LEU A 1 655 ? 2.085 12.526 28.039 1.00 95.62 655 LEU A N 1
ATOM 5026 C CA . LEU A 1 655 ? 2.142 13.607 27.039 1.00 95.62 655 LEU A CA 1
ATOM 5027 C C . LEU A 1 655 ? 3.002 13.280 25.806 1.00 95.62 655 LEU A C 1
ATOM 5029 O O . LEU A 1 655 ? 2.554 13.590 24.699 1.00 95.62 655 LEU A O 1
ATOM 5033 N N . PRO A 1 656 ? 4.190 12.649 25.915 1.00 97.19 656 PRO A N 1
ATOM 5034 C CA . PRO A 1 656 ? 4.966 12.268 24.737 1.00 97.19 656 PRO A CA 1
ATOM 5035 C C . PRO A 1 656 ? 4.219 11.296 23.812 1.00 97.19 656 PRO A C 1
ATOM 5037 O O . PRO A 1 656 ? 4.331 11.411 22.593 1.00 97.19 656 PRO A O 1
ATOM 5040 N N . LEU A 1 657 ? 3.437 10.366 24.375 1.00 95.94 657 LEU A N 1
ATOM 5041 C CA . LEU A 1 657 ? 2.592 9.448 23.610 1.00 95.94 657 LEU A CA 1
ATOM 5042 C C . LEU A 1 657 ? 1.484 10.207 22.876 1.00 95.94 657 LEU A C 1
ATOM 5044 O O . LEU A 1 657 ? 1.310 9.996 21.678 1.00 95.94 657 LEU A O 1
ATOM 5048 N N . TRP A 1 658 ? 0.783 11.111 23.562 1.00 96.19 658 TRP A N 1
ATOM 5049 C CA . TRP A 1 658 ? -0.312 11.886 22.970 1.00 96.19 658 TRP A CA 1
ATOM 5050 C C . TRP A 1 658 ? 0.159 12.787 21.832 1.00 96.19 658 TRP A C 1
ATOM 5052 O O . TRP A 1 658 ? -0.460 12.810 20.770 1.00 96.19 658 TRP A O 1
ATOM 5062 N N . HIS A 1 659 ? 1.295 13.464 22.006 1.00 97.00 659 HIS A N 1
ATOM 5063 C CA . HIS A 1 659 ? 1.891 14.273 20.944 1.00 97.00 659 HIS A CA 1
ATOM 5064 C C . HIS A 1 659 ? 2.306 13.423 19.741 1.00 97.00 659 HIS A C 1
ATOM 5066 O O . HIS A 1 659 ? 1.991 13.773 18.606 1.00 97.00 659 HIS A O 1
ATOM 5072 N N . GLU A 1 660 ? 2.963 12.282 19.965 1.00 96.56 660 GLU A N 1
ATOM 5073 C CA . GLU A 1 660 ? 3.394 11.428 18.857 1.00 96.56 660 GLU A CA 1
ATOM 5074 C C . GLU A 1 660 ? 2.194 10.793 18.126 1.00 96.56 660 GLU A C 1
ATOM 5076 O O . GLU A 1 660 ? 2.217 10.667 16.897 1.00 96.56 660 GLU A O 1
ATOM 5081 N N . LEU A 1 661 ? 1.126 10.435 18.849 1.00 95.56 661 LEU A N 1
ATOM 5082 C CA . LEU A 1 661 ? -0.133 9.971 18.261 1.00 95.56 661 LEU A CA 1
ATOM 5083 C C . LEU A 1 661 ? -0.803 11.072 17.433 1.00 95.56 661 LEU A C 1
ATOM 5085 O O . LEU A 1 661 ? -1.215 10.808 16.303 1.00 95.56 661 LEU A O 1
ATOM 5089 N N . ALA A 1 662 ? -0.855 12.308 17.933 1.00 96.50 662 ALA A N 1
ATOM 5090 C CA . ALA A 1 662 ? -1.396 13.447 17.195 1.00 96.50 662 ALA A CA 1
ATOM 5091 C C . ALA A 1 662 ? -0.592 13.754 15.925 1.00 96.50 662 ALA A C 1
ATOM 5093 O O . ALA A 1 662 ? -1.167 13.904 14.843 1.00 96.50 662 ALA A O 1
ATOM 5094 N N . ASP A 1 663 ? 0.738 13.758 16.019 1.00 95.12 663 ASP A N 1
ATOM 5095 C CA . ASP A 1 663 ? 1.633 13.950 14.877 1.00 95.12 663 ASP A CA 1
ATOM 5096 C C . ASP A 1 663 ? 1.503 12.828 13.846 1.00 95.12 663 ASP A C 1
ATOM 5098 O O . ASP A 1 663 ? 1.698 13.041 12.641 1.00 95.12 663 ASP A O 1
ATOM 5102 N N . PHE A 1 664 ? 1.225 11.606 14.299 1.00 93.81 664 PHE A N 1
ATOM 5103 C CA . PHE A 1 664 ? 0.944 10.480 13.423 1.00 93.81 664 PHE A CA 1
ATOM 5104 C C . PHE A 1 664 ? -0.411 10.622 12.731 1.00 93.81 664 PHE A C 1
ATOM 5106 O O . PHE A 1 664 ? -0.453 10.510 11.506 1.00 93.81 664 PHE A O 1
ATOM 5113 N N . ALA A 1 665 ? -1.471 10.929 13.479 1.00 95.12 665 ALA A N 1
ATOM 5114 C CA . ALA A 1 665 ? -2.840 11.069 12.987 1.00 95.12 665 ALA A CA 1
ATOM 5115 C C . ALA A 1 665 ? -3.039 12.292 12.067 1.00 95.12 665 ALA A C 1
ATOM 5117 O O . ALA A 1 665 ? -3.898 12.276 11.181 1.00 95.12 665 ALA A O 1
ATOM 5118 N N . SER A 1 666 ? -2.214 13.334 12.234 1.00 95.56 666 SER A N 1
ATOM 5119 C CA . SER A 1 666 ? -2.319 14.644 11.573 1.00 95.56 666 SER A CA 1
ATOM 5120 C C . SER A 1 666 ? -2.611 14.602 10.061 1.00 95.56 666 SER A C 1
ATOM 5122 O O . SER A 1 666 ? -3.554 15.271 9.635 1.00 95.56 666 SER A O 1
ATOM 5124 N N . PRO A 1 667 ? -1.930 13.796 9.216 1.00 91.19 667 PRO A N 1
ATOM 5125 C CA . PRO A 1 667 ? -2.213 13.766 7.779 1.00 91.19 667 PRO A CA 1
ATOM 5126 C C . PRO A 1 667 ? -3.623 13.270 7.436 1.00 91.19 667 PRO A C 1
ATOM 5128 O O . PRO A 1 667 ? -4.214 13.725 6.457 1.00 91.19 667 PRO A O 1
ATOM 5131 N N . TRP A 1 668 ? -4.162 12.330 8.216 1.00 93.44 668 TRP A N 1
ATOM 5132 C CA . TRP A 1 668 ? -5.523 11.831 8.026 1.00 93.44 668 TRP A CA 1
ATOM 5133 C C . TRP A 1 668 ? -6.548 12.806 8.586 1.00 93.44 668 TRP A C 1
ATOM 5135 O O . TRP A 1 668 ? -7.536 13.096 7.916 1.00 93.44 668 TRP A O 1
ATOM 5145 N N . PHE A 1 669 ? -6.275 13.382 9.756 1.00 95.06 669 PHE A N 1
ATOM 5146 C CA . PHE A 1 669 ? -7.152 14.374 10.371 1.00 95.06 669 PHE A CA 1
ATOM 5147 C C . PHE A 1 669 ? -7.276 15.629 9.501 1.00 95.06 669 PHE A C 1
ATOM 5149 O O . PHE A 1 669 ? -8.390 16.077 9.254 1.00 95.06 669 PHE A O 1
ATOM 5156 N N . ALA A 1 670 ? -6.169 16.111 8.925 1.00 92.75 670 ALA A N 1
ATOM 5157 C CA . ALA A 1 670 ? -6.171 17.210 7.959 1.00 92.75 670 ALA A CA 1
ATOM 5158 C C . ALA A 1 670 ? -7.023 16.897 6.720 1.00 92.75 670 ALA A C 1
ATOM 5160 O O . ALA A 1 670 ? -7.741 17.749 6.199 1.00 92.75 670 ALA A O 1
ATOM 5161 N N . ARG A 1 671 ? -6.934 15.655 6.232 1.00 91.00 671 ARG A N 1
ATOM 5162 C CA . ARG A 1 671 ? -7.624 15.211 5.019 1.00 91.00 671 ARG A CA 1
ATOM 5163 C C . ARG A 1 671 ? -9.123 15.002 5.234 1.00 91.00 671 ARG A C 1
ATOM 5165 O O . ARG A 1 671 ? -9.893 15.266 4.318 1.00 91.00 671 ARG A O 1
ATOM 5172 N N . TRP A 1 672 ? -9.532 14.459 6.378 1.00 92.56 672 TRP A N 1
ATOM 5173 C CA . TRP A 1 672 ? -10.924 14.073 6.633 1.00 92.56 672 TRP A CA 1
ATOM 5174 C C . TRP A 1 672 ? -11.718 15.142 7.379 1.00 92.56 672 TRP A C 1
ATOM 5176 O O . TRP A 1 672 ? -12.906 15.304 7.113 1.00 92.56 672 TRP A O 1
ATOM 5186 N N . GLY A 1 673 ? -11.064 15.853 8.297 1.00 87.88 673 GLY A N 1
ATOM 5187 C CA . GLY A 1 673 ? -11.662 16.885 9.141 1.00 87.88 673 GLY A CA 1
ATOM 5188 C C . GLY A 1 673 ? -11.225 18.312 8.804 1.00 87.88 673 GLY A C 1
ATOM 5189 O O . GLY A 1 673 ? -11.558 19.234 9.535 1.00 87.88 673 GLY A O 1
ATOM 5190 N N . GLY A 1 674 ? -10.480 18.508 7.714 1.00 89.44 674 GLY A N 1
ATOM 5191 C CA . GLY A 1 674 ? -10.017 19.825 7.278 1.00 89.44 674 GLY A CA 1
ATOM 5192 C C . GLY A 1 674 ? -8.700 20.273 7.928 1.00 89.44 674 GLY A C 1
ATOM 5193 O O . GLY A 1 674 ? -8.227 19.678 8.900 1.00 89.44 674 GLY A O 1
ATOM 5194 N N . PRO A 1 675 ? -8.073 21.337 7.393 1.00 89.75 675 PRO A N 1
ATOM 5195 C CA . PRO A 1 675 ? -6.711 21.741 7.755 1.00 89.75 675 PRO A CA 1
ATOM 5196 C C . PRO A 1 675 ? -6.559 22.209 9.211 1.00 89.75 675 PRO A C 1
ATOM 5198 O O . PRO A 1 675 ? -5.446 22.197 9.735 1.00 89.75 675 PRO A O 1
ATOM 5201 N N . ASN A 1 676 ? -7.656 22.588 9.874 1.00 90.25 676 ASN A N 1
ATOM 5202 C CA . ASN A 1 676 ? -7.651 23.093 11.249 1.00 90.25 676 ASN A CA 1
ATOM 5203 C C . ASN A 1 676 ? -7.661 21.982 12.307 1.00 90.25 676 ASN A C 1
ATOM 5205 O O . ASN A 1 676 ? -7.188 22.197 13.423 1.00 90.25 676 ASN A O 1
ATOM 5209 N N . LEU A 1 677 ? -8.161 20.786 11.979 1.00 93.88 677 LEU A N 1
ATOM 5210 C CA . LEU A 1 677 ? -8.328 19.715 12.962 1.00 93.88 677 LEU A CA 1
ATOM 5211 C C . LEU A 1 677 ? -7.007 19.254 13.612 1.00 93.88 677 LEU A C 1
ATOM 5213 O O . LEU A 1 677 ? -6.993 19.075 14.828 1.00 93.88 677 LEU A O 1
ATOM 5217 N N . PRO A 1 678 ? -5.872 19.108 12.897 1.00 95.50 678 PRO A N 1
ATOM 5218 C CA . PRO A 1 678 ? -4.601 18.790 13.552 1.00 95.50 678 PRO A CA 1
ATOM 5219 C C . PRO A 1 678 ? -4.170 19.837 14.584 1.00 95.50 678 PRO A C 1
ATOM 5221 O O . PRO A 1 678 ? -3.620 19.488 15.626 1.00 95.50 678 PRO A O 1
ATOM 5224 N N . ARG A 1 679 ? -4.443 21.122 14.318 1.00 94.69 679 ARG A N 1
ATOM 5225 C CA . ARG A 1 679 ? -4.153 22.205 15.263 1.00 94.69 679 ARG A CA 1
ATOM 5226 C C . ARG A 1 679 ? -5.057 22.108 16.489 1.00 94.69 679 ARG A C 1
ATOM 5228 O O . ARG A 1 679 ? -4.543 22.164 17.601 1.00 94.69 679 ARG A O 1
ATOM 5235 N N . LEU A 1 680 ? -6.358 21.896 16.289 1.00 94.69 680 LEU A N 1
ATOM 5236 C CA . LEU A 1 680 ? -7.311 21.681 17.379 1.00 94.69 680 LEU A CA 1
ATOM 5237 C C . LEU A 1 680 ? -6.919 20.472 18.242 1.00 94.69 680 LEU A C 1
ATOM 5239 O O . LEU A 1 680 ? -6.964 20.548 19.464 1.00 94.69 680 LEU A O 1
ATOM 5243 N N . HIS A 1 681 ? -6.476 19.376 17.623 1.00 96.69 681 HIS A N 1
ATOM 5244 C CA . HIS A 1 681 ? -6.017 18.186 18.336 1.00 96.69 681 HIS A CA 1
ATOM 5245 C C . HIS A 1 681 ? -4.844 18.510 19.279 1.00 96.69 681 HIS A C 1
ATOM 5247 O O . HIS A 1 681 ? -4.889 18.174 20.461 1.00 96.69 681 HIS A O 1
ATOM 5253 N N . LEU A 1 682 ? -3.835 19.241 18.793 1.00 97.19 682 LEU A N 1
ATOM 5254 C CA . LEU A 1 682 ? -2.720 19.701 19.626 1.00 97.19 682 LEU A CA 1
ATOM 5255 C C . LEU A 1 682 ? -3.156 20.719 20.693 1.00 97.19 682 LEU A C 1
ATOM 5257 O O . LEU A 1 682 ? -2.615 20.706 21.793 1.00 97.19 682 LEU A O 1
ATOM 5261 N N . GLU A 1 683 ? -4.119 21.597 20.403 1.00 95.62 683 GLU A N 1
ATOM 5262 C CA . GLU A 1 683 ? -4.682 22.536 21.387 1.00 95.62 683 GLU A CA 1
ATOM 5263 C C . GLU A 1 683 ? -5.394 21.807 22.535 1.00 95.62 683 GLU A C 1
ATOM 5265 O O . GLU A 1 683 ? -5.207 22.172 23.694 1.00 95.62 683 GLU A O 1
ATOM 5270 N N . ILE A 1 684 ? -6.138 20.737 22.242 1.00 96.69 684 ILE A N 1
ATOM 5271 C CA . ILE A 1 684 ? -6.764 19.904 23.276 1.00 96.69 684 ILE A CA 1
ATOM 5272 C C . ILE A 1 684 ? -5.688 19.198 24.116 1.00 96.69 684 ILE A C 1
ATOM 5274 O O . ILE A 1 684 ? -5.795 19.195 25.341 1.00 96.69 684 ILE A O 1
ATOM 5278 N N . ILE A 1 685 ? -4.627 18.658 23.503 1.00 97.00 685 ILE A N 1
ATOM 5279 C CA . ILE A 1 685 ? -3.513 18.028 24.241 1.00 97.00 685 ILE A CA 1
ATOM 5280 C C . ILE A 1 685 ? -2.807 19.040 25.151 1.00 97.00 685 ILE A C 1
ATOM 5282 O O . ILE A 1 685 ? -2.459 18.710 26.280 1.00 97.00 685 ILE A O 1
ATOM 5286 N N . LYS A 1 686 ? -2.623 20.285 24.696 1.00 94.88 686 LYS A N 1
ATOM 5287 C CA . LYS A 1 686 ? -1.983 21.339 25.498 1.00 94.88 686 LYS A CA 1
ATOM 5288 C C . LYS A 1 686 ? -2.730 21.659 26.792 1.00 94.88 686 LYS A C 1
ATOM 5290 O O . LYS A 1 686 ? -2.077 22.011 27.760 1.00 94.88 686 LYS A O 1
ATOM 5295 N N . GLY A 1 687 ? -4.059 21.544 26.809 1.00 94.06 687 GLY A N 1
ATOM 5296 C CA . GLY A 1 687 ? -4.871 21.781 28.009 1.00 94.06 687 GLY A CA 1
ATOM 5297 C C . GLY A 1 687 ? -5.113 20.542 28.879 1.00 94.06 687 GLY A C 1
ATOM 5298 O O . GLY A 1 687 ? -5.994 20.592 29.739 1.00 94.06 687 GLY A O 1
ATOM 5299 N N . LEU A 1 688 ? -4.431 19.420 28.603 1.00 94.19 688 LEU A N 1
ATOM 5300 C CA . LEU A 1 688 ? -4.683 18.112 29.226 1.00 94.19 688 LEU A CA 1
ATOM 5301 C C . LEU A 1 688 ? -4.622 18.146 30.754 1.00 94.19 688 LEU A C 1
ATOM 5303 O O . LEU A 1 688 ? -5.446 17.498 31.392 1.00 94.19 688 LEU A O 1
ATOM 5307 N N . ASP A 1 689 ? -3.705 18.919 31.332 1.00 90.31 689 ASP A N 1
ATOM 5308 C CA . ASP A 1 689 ? -3.583 19.104 32.782 1.00 90.31 689 ASP A CA 1
ATOM 5309 C C . ASP A 1 689 ? -4.897 19.571 33.423 1.00 90.31 689 ASP A C 1
ATOM 5311 O O . ASP A 1 689 ? -5.357 19.008 34.413 1.00 90.31 689 ASP A O 1
ATOM 5315 N N . THR A 1 690 ? -5.536 20.555 32.803 1.00 92.12 690 THR A N 1
ATOM 5316 C CA . THR A 1 690 ? -6.699 21.253 33.334 1.00 92.12 690 THR A CA 1
ATOM 5317 C C . THR A 1 690 ? -7.966 20.448 33.081 1.00 92.12 690 THR A C 1
ATOM 5319 O O . THR A 1 690 ? -8.765 20.202 33.987 1.00 92.12 690 THR A O 1
ATOM 5322 N N . TRP A 1 691 ? -8.179 20.013 31.834 1.00 94.81 691 TRP A N 1
ATOM 5323 C CA . TRP A 1 691 ? -9.440 19.366 31.483 1.00 94.81 691 TRP A CA 1
ATOM 5324 C C . TRP A 1 691 ? -9.505 17.904 31.935 1.00 94.81 691 TRP A C 1
ATOM 5326 O O . TRP A 1 691 ? -10.608 17.420 32.182 1.00 94.81 691 TRP A O 1
ATOM 5336 N N . TRP A 1 692 ? -8.372 17.210 32.109 1.00 93.19 692 TRP A N 1
ATOM 5337 C CA . TRP A 1 692 ? -8.380 15.850 32.658 1.00 93.19 692 TRP A CA 1
ATOM 5338 C C . TRP A 1 692 ? -8.704 15.829 34.152 1.00 93.19 692 TRP A C 1
ATOM 5340 O O . TRP A 1 692 ? -9.489 14.993 34.590 1.00 93.19 692 TRP A O 1
ATOM 5350 N N . GLN A 1 693 ? -8.161 16.773 34.932 1.00 92.19 693 GLN A N 1
ATOM 5351 C CA . GLN A 1 693 ? -8.533 16.939 36.344 1.00 92.19 693 GLN A CA 1
ATOM 5352 C C . GLN A 1 693 ? -10.039 17.166 36.486 1.00 92.19 693 GLN A C 1
ATOM 5354 O O . GLN A 1 693 ? -10.697 16.530 37.311 1.00 92.19 693 GLN A O 1
ATOM 5359 N N . ARG A 1 694 ? -10.604 18.024 35.627 1.00 94.12 694 ARG A N 1
ATOM 5360 C CA . ARG A 1 694 ? -12.048 18.256 35.603 1.00 94.12 694 ARG A CA 1
ATOM 5361 C C . ARG A 1 694 ? -12.830 17.002 35.208 1.00 94.12 694 ARG A C 1
ATOM 5363 O O . ARG A 1 694 ? -13.805 16.693 35.881 1.00 94.12 694 ARG A O 1
ATOM 5370 N N . LEU A 1 695 ? -12.384 16.259 34.189 1.00 92.94 695 LEU A N 1
ATOM 5371 C CA . LEU A 1 695 ? -13.000 14.993 33.764 1.00 92.94 695 LEU A CA 1
ATOM 5372 C C . LEU A 1 695 ? -13.023 13.977 34.911 1.00 92.94 695 LEU A C 1
ATOM 5374 O O . LEU A 1 695 ? -14.056 13.367 35.161 1.00 92.94 695 LEU A O 1
ATOM 5378 N N . GLN A 1 696 ? -11.913 13.824 35.634 1.00 88.81 696 GLN A N 1
ATOM 5379 C CA . GLN A 1 696 ? -11.800 12.870 36.738 1.00 88.81 696 GLN A CA 1
ATOM 5380 C C . GLN A 1 696 ? -12.678 13.242 37.943 1.00 88.81 696 GLN A C 1
ATOM 5382 O O . GLN A 1 696 ? -13.106 12.363 38.690 1.00 88.81 696 GLN A O 1
ATOM 5387 N N . ALA A 1 697 ? -12.958 14.533 38.138 1.00 90.38 697 ALA A N 1
ATOM 5388 C CA . ALA A 1 697 ? -13.832 14.996 39.209 1.00 90.38 697 ALA A CA 1
ATOM 5389 C C . ALA A 1 697 ? -15.311 14.649 38.965 1.00 90.38 697 ALA A C 1
ATOM 5391 O O . ALA A 1 697 ? -16.083 14.619 39.927 1.00 90.38 697 ALA A O 1
ATOM 5392 N N . LEU A 1 698 ? -15.719 14.410 37.713 1.00 92.69 698 LEU A N 1
ATOM 5393 C CA . LEU A 1 698 ? -17.102 14.092 37.354 1.00 92.69 698 LEU A CA 1
ATOM 5394 C C . LEU A 1 698 ? -17.531 12.701 37.856 1.00 92.69 698 LEU A C 1
ATOM 5396 O O . LEU A 1 698 ? -16.692 11.811 38.021 1.00 92.69 698 LEU A O 1
ATOM 5400 N N . PRO A 1 699 ? -18.839 12.480 38.090 1.00 92.00 699 PRO A N 1
ATOM 5401 C CA . PRO A 1 699 ? -19.361 11.151 38.387 1.00 92.00 699 PRO A CA 1
ATOM 5402 C C . PRO A 1 699 ? -19.018 10.155 37.273 1.00 92.00 699 PRO A C 1
ATOM 5404 O O . PRO A 1 699 ? -19.214 10.437 36.090 1.00 92.00 699 PRO A O 1
ATOM 5407 N N . ALA A 1 700 ? -18.532 8.978 37.657 1.00 90.44 700 ALA A N 1
ATOM 5408 C CA . ALA A 1 700 ? -18.182 7.909 36.729 1.00 90.44 700 ALA A CA 1
ATOM 5409 C C . ALA A 1 700 ? -19.051 6.674 36.977 1.00 90.44 700 ALA A C 1
ATOM 5411 O O . ALA A 1 700 ? -19.535 6.469 38.089 1.00 90.44 700 ALA A O 1
ATOM 5412 N N . ALA A 1 701 ? -19.215 5.855 35.945 1.00 92.12 701 ALA A N 1
ATOM 5413 C CA . ALA A 1 701 ? -19.969 4.608 35.943 1.00 92.12 701 ALA A CA 1
ATOM 5414 C C . ALA A 1 701 ? -19.235 3.529 35.142 1.00 92.12 701 ALA A C 1
ATOM 5416 O O . ALA A 1 701 ? -18.189 3.796 34.545 1.00 92.12 701 ALA A O 1
ATOM 5417 N N . LEU A 1 702 ? -19.803 2.324 35.095 1.00 91.56 702 LEU A N 1
ATOM 5418 C CA . LEU A 1 702 ? -19.454 1.344 34.072 1.00 91.56 702 LEU A CA 1
ATOM 5419 C C . LEU A 1 702 ? -19.778 1.911 32.684 1.00 91.56 702 LEU A C 1
ATOM 5421 O O . LEU A 1 702 ? -20.937 2.192 32.396 1.00 91.56 702 LEU A O 1
ATOM 5425 N N . VAL A 1 703 ? -18.764 2.032 31.831 1.00 92.19 703 VAL A N 1
ATOM 5426 C CA . VAL A 1 703 ? -18.892 2.398 30.413 1.00 92.19 703 VAL A CA 1
ATOM 5427 C C . VAL A 1 703 ? -18.336 1.276 29.545 1.00 92.19 703 VAL A C 1
ATOM 5429 O O . VAL A 1 703 ? -17.367 0.612 29.924 1.00 92.19 703 VAL A O 1
ATOM 5432 N N . HIS A 1 704 ? -18.927 1.063 28.374 1.00 92.62 704 HIS A N 1
ATOM 5433 C CA . HIS A 1 704 ? -18.428 0.108 27.388 1.00 92.62 704 HIS A CA 1
ATOM 5434 C C . HIS A 1 704 ? -17.128 0.596 26.747 1.00 92.62 704 HIS A C 1
ATOM 5436 O O . HIS A 1 704 ? -16.269 -0.224 26.423 1.00 92.62 704 HIS A O 1
ATOM 5442 N N . ASN A 1 705 ? -16.962 1.919 26.585 1.00 89.38 705 ASN A N 1
ATOM 5443 C CA . ASN A 1 705 ? -15.734 2.562 26.094 1.00 89.38 705 ASN A CA 1
ATOM 5444 C C . ASN A 1 705 ? -15.353 2.183 24.640 1.00 89.38 705 ASN A C 1
ATOM 5446 O O . ASN A 1 705 ? -14.210 2.375 24.220 1.00 89.38 705 ASN A O 1
ATOM 5450 N N . ASP A 1 706 ? -16.308 1.591 23.921 1.00 90.38 706 ASP A N 1
ATOM 5451 C CA . ASP A 1 706 ? -16.348 1.373 22.464 1.00 90.38 706 ASP A CA 1
ATOM 5452 C C . ASP A 1 706 ? -17.824 1.213 22.032 1.00 90.38 706 ASP A C 1
ATOM 5454 O O . ASP A 1 706 ? -18.207 0.301 21.293 1.00 90.38 706 ASP A O 1
ATOM 5458 N N . PHE A 1 707 ? -18.702 2.041 22.617 1.00 93.44 707 PHE A N 1
ATOM 5459 C CA . PHE A 1 707 ? -20.156 1.915 22.491 1.00 93.44 707 PHE A CA 1
ATOM 5460 C C . PHE A 1 707 ? -20.617 2.502 21.156 1.00 93.44 707 PHE A C 1
ATOM 5462 O O . PHE A 1 707 ? -20.920 3.689 21.040 1.00 93.44 707 PHE A O 1
ATOM 5469 N N . ASN A 1 708 ? -20.661 1.677 20.114 1.00 91.75 708 ASN A N 1
ATOM 5470 C CA . ASN A 1 708 ? -21.014 2.129 18.773 1.00 91.75 708 ASN A CA 1
ATOM 5471 C C . ASN A 1 708 ? -21.948 1.128 18.051 1.00 91.75 708 ASN A C 1
ATOM 5473 O O . ASN A 1 708 ? -22.006 -0.043 18.429 1.00 91.75 708 ASN A O 1
ATOM 5477 N N . PRO A 1 709 ? -22.670 1.537 16.985 1.00 89.94 709 PRO A N 1
ATOM 5478 C CA . PRO A 1 709 ? -23.606 0.666 16.263 1.00 89.94 709 PRO A CA 1
ATOM 5479 C C . PRO A 1 709 ? -22.993 -0.594 15.622 1.00 89.94 709 PRO A C 1
ATOM 5481 O O . PRO A 1 709 ? -23.736 -1.478 15.191 1.00 89.94 709 PRO A O 1
ATOM 5484 N N . ARG A 1 710 ? -21.660 -0.700 15.509 1.00 85.88 710 ARG A N 1
ATOM 5485 C CA . ARG A 1 710 ? -20.990 -1.935 15.056 1.00 85.88 710 ARG A CA 1
ATOM 5486 C C . ARG A 1 710 ? -20.969 -2.999 16.149 1.00 85.88 710 ARG A C 1
ATOM 5488 O O . ARG A 1 710 ? -20.998 -4.174 15.795 1.00 85.88 710 ARG A O 1
ATOM 5495 N N . ASN A 1 711 ? -21.010 -2.578 17.414 1.00 89.81 711 ASN A N 1
ATOM 5496 C CA . ASN A 1 711 ? -20.954 -3.395 18.628 1.00 89.81 711 ASN A CA 1
ATOM 5497 C C . ASN A 1 711 ? -22.337 -3.602 19.274 1.00 89.81 711 ASN A C 1
ATOM 5499 O O . ASN A 1 711 ? -22.443 -3.977 20.439 1.00 89.81 711 ASN A O 1
ATOM 5503 N N . ALA A 1 712 ? -23.418 -3.345 18.532 1.00 91.44 712 ALA A N 1
ATOM 5504 C CA . ALA A 1 712 ? -24.775 -3.482 19.040 1.00 91.44 712 ALA A CA 1
ATOM 5505 C C . ALA A 1 712 ? -25.740 -4.056 17.996 1.00 91.44 712 ALA A C 1
ATOM 5507 O O . ALA A 1 712 ? -25.564 -3.887 16.789 1.00 91.44 712 ALA A O 1
ATOM 5508 N N . VAL A 1 713 ? -26.798 -4.701 18.486 1.00 91.25 713 VAL A N 1
ATOM 5509 C CA . VAL A 1 713 ? -27.982 -5.112 17.719 1.00 91.25 713 VAL A CA 1
ATOM 5510 C C . VAL A 1 713 ? -29.254 -4.696 18.442 1.00 91.25 713 VAL A C 1
ATOM 5512 O O . VAL A 1 713 ? -29.272 -4.525 19.661 1.00 91.25 713 VAL A O 1
ATOM 5515 N N . LEU A 1 714 ? -30.335 -4.549 17.683 1.00 90.00 714 LEU A N 1
ATOM 5516 C CA . LEU A 1 714 ? -31.648 -4.222 18.212 1.00 90.00 714 LEU A CA 1
ATOM 5517 C C . LEU A 1 714 ? -32.520 -5.480 18.235 1.00 90.00 714 LEU A C 1
ATOM 5519 O O . LEU A 1 714 ? -32.828 -6.033 17.185 1.00 90.00 714 LEU A O 1
ATOM 5523 N N . ARG A 1 715 ? -32.910 -5.925 19.430 1.00 86.31 715 ARG A N 1
ATOM 5524 C CA . ARG A 1 715 ? -33.775 -7.091 19.635 1.00 86.31 715 ARG A CA 1
ATOM 5525 C C . ARG A 1 715 ? -35.232 -6.681 19.634 1.00 86.31 715 ARG A C 1
ATOM 5527 O O . ARG A 1 715 ? -35.590 -5.714 20.306 1.00 86.31 715 ARG A O 1
ATOM 5534 N N . ASP A 1 716 ? -36.064 -7.476 18.976 1.00 78.25 716 ASP A N 1
ATOM 5535 C CA . ASP A 1 716 ? -37.514 -7.405 19.121 1.00 78.25 716 ASP A CA 1
ATOM 5536 C C . ASP A 1 716 ? -37.976 -8.457 20.137 1.00 78.25 716 ASP A C 1
ATOM 5538 O O . ASP A 1 716 ? -37.699 -9.651 19.990 1.00 78.25 716 ASP A O 1
ATOM 5542 N N . ARG A 1 717 ? -38.647 -8.026 21.206 1.00 65.50 717 ARG A N 1
ATOM 5543 C CA . ARG A 1 717 ? -39.317 -8.925 22.150 1.00 65.50 717 ARG A CA 1
ATOM 5544 C C . ARG A 1 717 ? -40.748 -8.465 22.360 1.00 65.50 717 ARG A C 1
ATOM 5546 O O . ARG A 1 717 ? -41.005 -7.575 23.167 1.00 65.50 717 ARG A O 1
ATOM 5553 N N . GLY A 1 718 ? -41.676 -9.113 21.657 1.00 57.34 718 GLY A N 1
ATOM 5554 C CA . GLY A 1 718 ? -43.112 -8.889 21.834 1.00 57.34 718 GLY A CA 1
ATOM 5555 C C . GLY A 1 718 ? -43.548 -7.459 21.509 1.00 57.34 718 GLY A C 1
ATOM 5556 O O . GLY A 1 718 ? -44.403 -6.925 22.208 1.00 57.34 718 GLY A O 1
ATOM 5557 N N . GLY A 1 719 ? -42.937 -6.823 20.501 1.00 63.00 719 GLY A N 1
ATOM 5558 C CA . GLY A 1 719 ? -43.253 -5.454 20.084 1.00 63.00 719 GLY A CA 1
ATOM 5559 C C . GLY A 1 719 ? -42.449 -4.366 20.802 1.00 63.00 719 GLY A C 1
ATOM 5560 O O . GLY A 1 719 ? -42.574 -3.192 20.452 1.00 63.00 719 GLY A O 1
ATOM 5561 N N . TRP A 1 720 ? -41.596 -4.727 21.769 1.00 67.25 720 TRP A N 1
ATOM 5562 C CA . TRP A 1 720 ? -40.665 -3.798 22.407 1.00 67.25 720 TRP A CA 1
ATOM 5563 C C . TRP A 1 720 ? -39.227 -4.030 21.945 1.00 67.25 720 TRP A C 1
ATOM 5565 O O . TRP A 1 720 ? -38.769 -5.164 21.794 1.00 67.25 720 TRP A O 1
ATOM 5575 N N . GLN A 1 721 ? -38.514 -2.928 21.727 1.00 84.69 721 GLN A N 1
ATOM 5576 C CA . GLN A 1 721 ? -37.181 -2.906 21.142 1.00 84.69 721 GLN A CA 1
ATOM 5577 C C . GLN A 1 721 ? -36.129 -2.674 22.216 1.00 84.69 721 GLN A C 1
ATOM 5579 O O . GLN A 1 721 ? -36.190 -1.670 22.918 1.00 84.69 721 GLN A O 1
ATOM 5584 N N . ARG A 1 722 ? -35.150 -3.578 22.327 1.00 89.88 722 ARG A N 1
ATOM 5585 C CA . ARG A 1 722 ? -34.055 -3.462 23.301 1.00 89.88 722 ARG A CA 1
ATOM 5586 C C . ARG A 1 722 ? -32.697 -3.581 22.627 1.00 89.88 722 ARG A C 1
ATOM 5588 O O . ARG A 1 722 ? -32.490 -4.457 21.790 1.00 89.88 722 ARG A O 1
ATOM 5595 N N . LEU A 1 723 ? -31.755 -2.734 23.032 1.00 93.25 723 LEU A N 1
ATOM 5596 C CA . LEU A 1 723 ? -30.382 -2.808 22.552 1.00 93.25 723 LEU A CA 1
ATOM 5597 C C . LEU A 1 723 ? -29.633 -3.954 23.248 1.00 93.25 723 LEU A C 1
ATOM 5599 O O . LEU A 1 723 ? -29.647 -4.054 24.474 1.00 93.25 723 LEU A O 1
ATOM 5603 N N . CYS A 1 724 ? -28.969 -4.800 22.469 1.00 92.69 724 CYS A N 1
ATOM 5604 C CA . CYS A 1 724 ? -27.998 -5.772 22.954 1.00 92.69 724 CYS A CA 1
ATOM 5605 C C . CYS A 1 724 ? -26.614 -5.357 22.465 1.00 92.69 724 CYS A C 1
ATOM 5607 O O . CYS A 1 724 ? -26.402 -5.235 21.260 1.00 92.69 724 CYS A O 1
ATOM 5609 N N . VAL A 1 725 ? -25.686 -5.166 23.395 1.00 93.44 725 VAL A N 1
ATOM 5610 C CA . VAL A 1 725 ? -24.337 -4.652 23.160 1.00 93.44 725 VAL A CA 1
ATOM 5611 C C . VAL A 1 725 ? -23.329 -5.752 23.469 1.00 93.44 725 VAL A C 1
ATOM 5613 O O . VAL A 1 725 ? -23.444 -6.441 24.482 1.00 93.44 725 VAL A O 1
ATOM 5616 N N . TYR A 1 726 ? -22.348 -5.936 22.597 1.00 89.88 726 TYR A N 1
ATOM 5617 C CA . TYR A 1 726 ? -21.319 -6.970 22.695 1.00 89.88 726 TYR A CA 1
ATOM 5618 C C . TYR A 1 726 ? -19.928 -6.369 22.491 1.00 89.88 726 TYR A C 1
ATOM 5620 O O . TYR A 1 726 ? -19.811 -5.237 22.052 1.00 89.88 726 TYR A O 1
ATOM 5628 N N . ASP A 1 727 ? -18.888 -7.165 22.751 1.00 86.38 727 ASP A N 1
ATOM 5629 C CA . ASP A 1 727 ? -17.479 -6.752 22.678 1.00 86.38 727 ASP A CA 1
ATOM 5630 C C . ASP A 1 727 ? -17.018 -5.827 23.819 1.00 86.38 727 ASP A C 1
ATOM 5632 O O . ASP A 1 727 ? -16.427 -4.766 23.630 1.00 86.38 727 ASP A O 1
ATOM 5636 N N . TRP A 1 728 ? -17.227 -6.286 25.054 1.00 88.56 728 TRP A N 1
ATOM 5637 C CA . TRP A 1 728 ? -16.960 -5.520 26.280 1.00 88.56 728 TRP A CA 1
ATOM 5638 C C . TRP A 1 728 ? -15.482 -5.521 26.711 1.00 88.56 728 TRP A C 1
ATOM 5640 O O . TRP A 1 728 ? -15.153 -5.324 27.881 1.00 88.56 728 TRP A O 1
ATOM 5650 N N . GLU A 1 729 ? -14.562 -5.757 25.778 1.00 83.62 729 GLU A N 1
ATOM 5651 C CA . GLU A 1 729 ? -13.121 -5.881 26.044 1.00 83.62 729 GLU A CA 1
ATOM 5652 C C . GLU A 1 729 ? -12.512 -4.580 26.573 1.00 83.62 729 GLU A C 1
ATOM 5654 O O . GLU A 1 729 ? -11.571 -4.571 27.370 1.00 83.62 729 GLU A O 1
ATOM 5659 N N . LEU A 1 730 ? -13.079 -3.459 26.141 1.00 85.50 730 LEU A N 1
ATOM 5660 C CA . LEU A 1 730 ? -12.582 -2.123 26.428 1.00 85.50 730 LEU A CA 1
ATOM 5661 C C . LEU A 1 730 ? -13.299 -1.440 27.588 1.00 85.50 730 LEU A C 1
ATOM 5663 O O . LEU A 1 730 ? -12.901 -0.328 27.948 1.00 85.50 730 LEU A O 1
ATOM 5667 N N . ALA A 1 731 ? -14.289 -2.116 28.178 1.00 88.75 731 ALA A N 1
ATOM 5668 C CA . ALA A 1 731 ? -15.100 -1.585 29.256 1.00 88.75 731 ALA A CA 1
ATOM 5669 C C . ALA A 1 731 ? -14.232 -1.009 30.378 1.00 88.75 731 ALA A C 1
ATOM 5671 O O . ALA A 1 731 ? -13.109 -1.443 30.627 1.00 88.75 731 ALA A O 1
ATOM 5672 N N . THR A 1 732 ? -14.710 0.022 31.051 1.00 87.75 732 THR A N 1
ATOM 5673 C CA . THR A 1 732 ? -13.952 0.628 32.143 1.00 87.75 732 THR A CA 1
ATOM 5674 C C . THR A 1 732 ? -14.875 1.427 33.039 1.00 87.75 732 THR A C 1
ATOM 5676 O O . THR A 1 732 ? -16.076 1.531 32.792 1.00 87.75 732 THR A O 1
ATOM 5679 N N . ARG A 1 733 ? -14.309 2.002 34.095 1.00 86.81 733 ARG A N 1
ATOM 5680 C CA . ARG A 1 733 ? -14.980 3.024 34.875 1.00 86.81 733 ARG A CA 1
ATOM 5681 C C . ARG A 1 733 ? -14.641 4.387 34.283 1.00 86.81 733 ARG A C 1
ATOM 5683 O O . ARG A 1 733 ? -13.480 4.792 34.286 1.00 86.81 733 ARG A O 1
ATOM 5690 N N . GLY A 1 734 ? -15.649 5.091 33.787 1.00 89.81 734 GLY A N 1
ATOM 5691 C CA . GLY A 1 734 ? -15.484 6.359 33.080 1.00 89.81 734 GLY A CA 1
ATOM 5692 C C . GLY A 1 734 ? -16.746 7.210 33.117 1.00 89.81 734 GLY A C 1
ATOM 5693 O O . GLY A 1 734 ? -17.756 6.821 33.701 1.00 89.81 734 GLY A O 1
ATOM 5694 N N . ILE A 1 735 ? -16.683 8.396 32.517 1.00 93.75 735 ILE A N 1
ATOM 5695 C CA . ILE A 1 735 ? -17.845 9.283 32.431 1.00 93.75 735 ILE A CA 1
ATOM 5696 C C . ILE A 1 735 ? -18.879 8.710 31.435 1.00 93.75 735 ILE A C 1
ATOM 5698 O O . ILE A 1 735 ? -18.503 8.397 30.302 1.00 93.75 735 ILE A O 1
ATOM 5702 N N . PRO A 1 736 ? -20.172 8.581 31.801 1.00 95.88 736 PRO A N 1
ATOM 5703 C CA . PRO A 1 736 ? -21.215 8.009 30.932 1.00 95.88 736 PRO A CA 1
ATOM 5704 C C . PRO A 1 736 ? -21.337 8.661 29.550 1.00 95.88 736 PRO A C 1
ATOM 5706 O O . PRO A 1 736 ? -21.763 8.039 28.580 1.00 95.88 736 PRO A O 1
ATOM 5709 N N . GLN A 1 737 ? -20.988 9.943 29.451 1.00 97.50 737 GLN A N 1
ATOM 5710 C CA . GLN A 1 737 ? -21.056 10.721 28.219 1.00 97.50 737 GLN A CA 1
ATOM 5711 C C . GLN A 1 737 ? -20.099 10.205 27.135 1.00 97.50 737 GLN A C 1
ATOM 5713 O O . GLN A 1 737 ? -20.323 10.493 25.961 1.00 97.50 737 GLN A O 1
ATOM 5718 N N . HIS A 1 738 ? -19.062 9.440 27.501 1.00 95.88 738 HIS A N 1
ATOM 5719 C CA . HIS A 1 738 ? -18.137 8.835 26.541 1.00 95.88 738 HIS A CA 1
ATOM 5720 C C . HIS A 1 738 ? -18.860 7.899 25.568 1.00 95.88 738 HIS A C 1
ATOM 5722 O O . HIS A 1 738 ? -18.705 8.040 24.357 1.00 95.88 738 HIS A O 1
ATOM 5728 N N . ASP A 1 739 ? -19.712 7.011 26.081 1.00 97.19 739 ASP A N 1
ATOM 5729 C CA . ASP A 1 739 ? -20.459 6.055 25.260 1.00 97.19 739 ASP A CA 1
ATOM 5730 C C . ASP A 1 739 ? -21.491 6.757 24.357 1.00 97.19 739 ASP A C 1
ATOM 5732 O O . ASP A 1 739 ? -21.664 6.381 23.197 1.00 97.19 739 ASP A O 1
ATOM 5736 N N . LEU A 1 740 ? -22.124 7.839 24.837 1.00 96.69 740 LEU A N 1
ATOM 5737 C CA . LEU A 1 740 ? -23.007 8.671 24.009 1.00 96.69 740 LEU A CA 1
ATOM 5738 C C . LEU A 1 740 ? -22.235 9.356 22.868 1.00 96.69 740 LEU A C 1
ATOM 5740 O O . LEU A 1 740 ? -22.670 9.321 21.715 1.00 96.69 740 LEU A O 1
ATOM 5744 N N . ALA A 1 741 ? -21.094 9.976 23.178 1.00 96.88 741 ALA A N 1
ATOM 5745 C CA . ALA A 1 741 ? -20.266 10.665 22.191 1.00 96.88 741 ALA A CA 1
ATOM 5746 C C . ALA A 1 741 ? -19.717 9.694 21.131 1.00 96.88 741 ALA A C 1
ATOM 5748 O O . ALA A 1 741 ? -19.699 10.009 19.936 1.00 96.88 741 ALA A O 1
ATOM 5749 N N . GLU A 1 742 ? -19.312 8.491 21.543 1.00 95.38 742 GLU A N 1
ATOM 5750 C CA . GLU A 1 742 ? -18.844 7.445 20.638 1.00 95.38 742 GLU A CA 1
ATOM 5751 C C . GLU A 1 742 ? -19.971 6.959 19.717 1.00 95.38 742 GLU A C 1
ATOM 5753 O O . GLU A 1 742 ? -19.807 6.980 18.495 1.00 95.38 742 GLU A O 1
ATOM 5758 N N . TRP A 1 743 ? -21.158 6.663 20.254 1.00 95.31 743 TRP A N 1
ATOM 5759 C CA . TRP A 1 743 ? -22.324 6.276 19.454 1.00 95.31 743 TRP A CA 1
ATOM 5760 C C . TRP A 1 743 ? -22.656 7.306 18.366 1.00 95.31 743 TRP A C 1
ATOM 5762 O O . TRP A 1 743 ? -22.847 6.973 17.187 1.00 95.31 743 TRP A O 1
ATOM 5772 N N . LEU A 1 744 ? -22.685 8.585 18.744 1.00 94.69 744 LEU A N 1
ATOM 5773 C CA . LEU A 1 744 ? -22.972 9.692 17.836 1.00 94.69 744 LEU A CA 1
ATOM 5774 C C . LEU A 1 744 ? -21.888 9.867 16.762 1.00 94.69 744 LEU A C 1
ATOM 5776 O O . LEU A 1 744 ? -22.209 10.214 15.622 1.00 94.69 744 LEU A O 1
ATOM 5780 N N . CYS A 1 745 ? -20.618 9.563 17.061 1.00 94.19 745 CYS A N 1
ATOM 5781 C CA . CYS A 1 745 ? -19.560 9.591 16.049 1.00 94.19 745 CYS A CA 1
ATOM 5782 C C . CYS A 1 745 ? -19.835 8.589 14.913 1.00 94.19 745 CYS A C 1
ATOM 5784 O O . CYS A 1 745 ? -19.601 8.904 13.745 1.00 94.19 745 CYS A O 1
ATOM 5786 N N . PHE A 1 746 ? -20.403 7.422 15.212 1.00 91.88 746 PHE A N 1
ATOM 5787 C CA . PHE A 1 746 ? -20.715 6.381 14.223 1.00 91.88 746 PHE A CA 1
ATOM 5788 C C . PHE A 1 746 ? -22.129 6.482 13.617 1.00 91.88 746 PHE A C 1
ATOM 5790 O O . PHE A 1 746 ? -22.496 5.675 12.761 1.00 91.88 746 PHE A O 1
ATOM 5797 N N . SER A 1 747 ? -22.915 7.480 14.021 1.00 88.50 747 SER A N 1
ATOM 5798 C CA . SER A 1 747 ? -24.304 7.663 13.586 1.00 88.50 747 SER A CA 1
ATOM 5799 C C . SER A 1 747 ? -24.443 8.414 12.249 1.00 88.50 747 SER A C 1
ATOM 5801 O O . SER A 1 747 ? -23.501 9.015 11.724 1.00 88.50 747 SER A O 1
ATOM 5803 N N . SER A 1 748 ? -25.648 8.394 11.667 1.00 81.94 748 SER A N 1
ATOM 5804 C CA . SER A 1 748 ? -25.985 9.193 10.477 1.00 81.94 748 SER A CA 1
ATOM 5805 C C . SER A 1 748 ? -25.853 10.702 10.755 1.00 81.94 748 SER A C 1
ATOM 5807 O O . SER A 1 748 ? -26.180 11.135 11.859 1.00 81.94 748 SER A O 1
ATOM 5809 N N . PRO A 1 749 ? -25.481 11.543 9.765 1.00 78.44 749 PRO A N 1
ATOM 5810 C CA . PRO A 1 749 ? -25.538 13.003 9.887 1.00 78.44 749 PRO A CA 1
ATOM 5811 C C . PRO A 1 749 ? -26.871 13.552 10.420 1.00 78.44 749 PRO A C 1
ATOM 5813 O O . PRO A 1 749 ? -26.874 14.581 11.086 1.00 78.44 749 PRO A O 1
ATOM 5816 N N . MET A 1 750 ? -27.991 12.869 10.154 1.00 71.69 750 MET A N 1
ATOM 5817 C CA . MET A 1 750 ? -29.319 13.254 10.657 1.00 71.69 750 MET A CA 1
ATOM 5818 C C . MET A 1 750 ? -29.429 13.179 12.188 1.00 71.69 750 MET A C 1
ATOM 5820 O O . MET A 1 750 ? -30.129 13.991 12.791 1.00 71.69 750 MET A O 1
ATOM 5824 N N . ALA A 1 751 ? -28.701 12.250 12.821 1.00 72.44 751 ALA A N 1
ATOM 5825 C CA . ALA A 1 751 ? -28.617 12.124 14.279 1.00 72.44 751 ALA A CA 1
ATOM 5826 C C . ALA A 1 751 ? -27.930 13.333 14.936 1.00 72.44 751 ALA A C 1
ATOM 5828 O O . ALA A 1 751 ? -28.034 13.529 16.139 1.00 72.44 751 ALA A O 1
ATOM 5829 N N . LEU A 1 752 ? -27.210 14.129 14.138 1.00 80.31 752 LEU A N 1
ATOM 5830 C CA . LEU A 1 752 ? -26.391 15.256 14.581 1.00 80.31 752 LEU A CA 1
ATOM 5831 C C . LEU A 1 752 ? -27.036 16.611 14.274 1.00 80.31 752 LEU A C 1
ATOM 5833 O O . LEU A 1 752 ? -26.371 17.641 14.375 1.00 80.31 752 LEU A O 1
ATOM 5837 N N . ALA A 1 753 ? -28.311 16.631 13.872 1.00 85.19 753 ALA A N 1
ATOM 5838 C CA . ALA A 1 753 ? -29.067 17.876 13.826 1.00 85.19 753 ALA A CA 1
ATOM 5839 C C . ALA A 1 753 ? -29.123 18.478 15.247 1.00 85.19 753 ALA A C 1
ATOM 5841 O O . ALA A 1 753 ? -29.381 17.722 16.186 1.00 85.19 753 ALA A O 1
ATOM 5842 N N . PRO A 1 754 ? -28.921 19.799 15.435 1.00 83.50 754 PRO A N 1
ATOM 5843 C CA . PRO A 1 754 ? -28.796 20.401 16.767 1.00 83.50 754 PRO A CA 1
ATOM 5844 C C . PRO A 1 754 ? -29.917 20.025 17.747 1.00 83.50 754 PRO A C 1
ATOM 5846 O O . PRO A 1 754 ? -29.629 19.705 18.895 1.00 83.50 754 PRO A O 1
ATOM 5849 N N . GLY A 1 755 ? -31.173 19.975 17.284 1.00 85.19 755 GLY A N 1
ATOM 5850 C CA . GLY A 1 755 ? -32.312 19.571 18.118 1.00 85.19 755 GLY A CA 1
ATOM 5851 C C . GLY A 1 755 ? -32.301 18.094 18.535 1.00 85.19 755 GLY A C 1
ATOM 5852 O O . GLY A 1 755 ? -32.713 17.774 19.643 1.00 85.19 755 GLY A O 1
ATOM 5853 N N . HIS A 1 756 ? -31.792 17.186 17.693 1.00 86.12 756 HIS A N 1
ATOM 5854 C CA . HIS A 1 756 ? -31.643 15.772 18.065 1.00 86.12 756 HIS A CA 1
ATOM 5855 C C . HIS A 1 756 ? -30.499 15.561 19.057 1.00 86.12 756 HIS A C 1
ATOM 5857 O O . HIS A 1 756 ? -30.614 14.737 19.959 1.00 86.12 756 HIS A O 1
ATOM 5863 N N . LEU A 1 757 ? -29.403 16.302 18.887 1.00 88.81 757 LEU A N 1
ATOM 5864 C CA . LEU A 1 757 ? -28.226 16.212 19.746 1.00 88.81 757 LEU A CA 1
ATOM 5865 C C . LEU A 1 757 ? -28.555 16.685 21.171 1.00 88.81 757 LEU A C 1
ATOM 5867 O O . LEU A 1 757 ? -28.248 15.984 22.134 1.00 88.81 757 LEU A O 1
ATOM 5871 N N . ASP A 1 758 ? -29.274 17.806 21.280 1.00 91.38 758 ASP A N 1
ATOM 5872 C CA . ASP A 1 758 ? -29.809 18.318 22.545 1.00 91.38 758 ASP A CA 1
ATOM 5873 C C . ASP A 1 758 ? -30.775 17.317 23.201 1.00 91.38 758 ASP A C 1
ATOM 5875 O O . ASP A 1 758 ? -30.570 16.907 24.345 1.00 91.38 758 ASP A O 1
ATOM 5879 N N . ALA A 1 759 ? -31.758 16.815 22.443 1.00 92.56 759 ALA A N 1
ATOM 5880 C CA . ALA A 1 759 ? -32.725 15.841 22.944 1.00 92.56 759 ALA A CA 1
ATOM 5881 C C . ALA A 1 759 ? -32.070 14.538 23.437 1.00 92.56 759 ALA A C 1
ATOM 5883 O O . ALA A 1 759 ? -32.486 13.989 24.457 1.00 92.56 759 ALA A O 1
ATOM 5884 N N . LEU A 1 760 ? -31.037 14.038 22.749 1.00 93.31 760 LEU A N 1
ATOM 5885 C CA . LEU A 1 760 ? -30.309 12.838 23.169 1.00 93.31 760 LEU A CA 1
ATOM 5886 C C . LEU A 1 760 ? -29.451 13.085 24.410 1.00 93.31 760 LEU A C 1
ATOM 5888 O O . LEU A 1 760 ? -29.416 12.223 25.286 1.00 93.31 760 LEU A O 1
ATOM 5892 N N . LEU A 1 761 ? -28.790 14.241 24.520 1.00 95.56 761 LEU A N 1
ATOM 5893 C CA . LEU A 1 761 ? -27.994 14.577 25.701 1.00 95.56 761 LEU A CA 1
ATOM 5894 C C . LEU A 1 761 ? -28.879 14.755 26.944 1.00 95.56 761 LEU A C 1
ATOM 5896 O O . LEU A 1 761 ? -28.564 14.220 28.011 1.00 95.56 761 LEU A O 1
ATOM 5900 N N . VAL A 1 762 ? -30.009 15.455 26.801 1.00 96.81 762 VAL A N 1
ATOM 5901 C CA . VAL A 1 762 ? -31.016 15.608 27.863 1.00 96.81 762 VAL A CA 1
ATOM 5902 C C . VAL A 1 762 ? -31.632 14.255 28.210 1.00 96.81 762 VAL A C 1
ATOM 5904 O O . VAL A 1 762 ? -31.643 13.869 29.377 1.00 96.81 762 VAL A O 1
ATOM 5907 N N . GLY A 1 763 ? -32.062 13.487 27.207 1.00 97.31 763 GLY A N 1
ATOM 5908 C CA . GLY A 1 763 ? -32.645 12.163 27.404 1.00 97.31 763 GLY A CA 1
ATOM 5909 C C . GLY A 1 763 ? -31.687 11.186 28.087 1.00 97.31 763 GLY A C 1
ATOM 5910 O O . GLY A 1 763 ? -32.116 10.394 28.925 1.00 97.31 763 GLY A O 1
ATOM 5911 N N . HIS A 1 764 ? -30.386 11.262 27.782 1.00 97.44 764 HIS A N 1
ATOM 5912 C CA . HIS A 1 764 ? -29.339 10.459 28.421 1.00 97.44 764 HIS A CA 1
ATOM 5913 C C . HIS A 1 764 ? -29.200 10.795 29.907 1.00 97.44 764 HIS A C 1
ATOM 5915 O O . HIS A 1 764 ? -29.188 9.882 30.735 1.00 97.44 764 HIS A O 1
ATOM 5921 N N . ARG A 1 765 ? -29.184 12.090 30.249 1.00 98.00 765 ARG A N 1
ATOM 5922 C CA . ARG A 1 765 ? -29.185 12.569 31.640 1.00 98.00 765 ARG A CA 1
ATOM 5923 C C . ARG A 1 765 ? -30.418 12.077 32.393 1.00 98.00 765 ARG A C 1
ATOM 5925 O O . ARG A 1 765 ? -30.303 11.477 33.456 1.00 98.00 765 ARG A O 1
ATOM 5932 N N . GLU A 1 766 ? -31.602 12.292 31.829 1.00 97.94 766 GLU A N 1
ATOM 5933 C CA . GLU A 1 766 ? -32.871 11.920 32.457 1.00 97.94 766 GLU A CA 1
ATOM 5934 C C . GLU A 1 766 ? -33.039 10.407 32.620 1.00 97.94 766 GLU A C 1
ATOM 5936 O O . GLU A 1 766 ? -33.590 9.950 33.622 1.00 97.94 766 GLU A O 1
ATOM 5941 N N . ALA A 1 767 ? -32.563 9.611 31.658 1.00 97.38 767 ALA A N 1
ATOM 5942 C CA . ALA A 1 767 ? -32.563 8.157 31.777 1.00 97.38 767 ALA A CA 1
ATOM 5943 C C . ALA A 1 767 ? -31.732 7.696 32.978 1.00 97.38 767 ALA A C 1
ATOM 5945 O O . ALA A 1 767 ? -32.156 6.798 33.709 1.00 97.38 767 ALA A O 1
ATOM 5946 N N . LEU A 1 768 ? -30.591 8.345 33.222 1.00 96.06 768 LEU A N 1
ATOM 5947 C CA . LEU A 1 768 ? -29.745 8.037 34.365 1.00 96.06 768 LEU A CA 1
ATOM 5948 C C . LEU A 1 768 ? -30.339 8.526 35.692 1.00 96.06 768 LEU A C 1
ATOM 5950 O O . LEU A 1 768 ? -30.310 7.772 36.666 1.00 96.06 768 LEU A O 1
ATOM 5954 N N . ILE A 1 769 ? -30.945 9.720 35.726 1.00 97.31 769 ILE A N 1
ATOM 5955 C CA . ILE A 1 769 ? -31.714 10.213 36.886 1.00 97.31 769 ILE A CA 1
ATOM 5956 C C . ILE A 1 769 ? -32.797 9.192 37.259 1.00 97.31 769 ILE A C 1
ATOM 5958 O O . ILE A 1 769 ? -32.880 8.769 38.409 1.00 97.31 769 ILE A O 1
ATOM 5962 N N . ARG A 1 770 ? -33.580 8.705 36.283 1.00 96.88 770 ARG A N 1
ATOM 5963 C CA . ARG A 1 770 ? -34.617 7.683 36.524 1.00 96.88 770 ARG A CA 1
ATOM 5964 C C . ARG A 1 770 ? -34.047 6.364 37.053 1.00 96.88 770 ARG A C 1
ATOM 5966 O O . ARG A 1 770 ? -34.675 5.726 37.891 1.00 96.88 770 ARG A O 1
ATOM 5973 N N . ALA A 1 771 ? -32.882 5.941 36.567 1.00 94.62 771 ALA A N 1
ATOM 5974 C CA . ALA A 1 771 ? -32.275 4.661 36.940 1.00 94.62 771 ALA A CA 1
ATOM 5975 C C . ALA A 1 771 ? -31.517 4.681 38.284 1.00 94.62 771 ALA A C 1
ATOM 5977 O O . ALA A 1 771 ? -31.311 3.622 38.893 1.00 94.62 771 ALA A O 1
ATOM 5978 N N . THR A 1 772 ? -31.076 5.859 38.735 1.00 93.38 772 THR A N 1
ATOM 5979 C CA . THR A 1 772 ? -30.268 6.037 39.956 1.00 93.38 772 THR A CA 1
ATOM 5980 C C . THR A 1 772 ? -31.024 6.733 41.086 1.00 93.38 772 THR A C 1
ATOM 5982 O O . THR A 1 772 ? -30.652 6.564 42.244 1.00 93.38 772 THR A O 1
ATOM 5985 N N . GLY A 1 773 ? -32.063 7.511 40.770 1.00 93.94 773 GLY A N 1
ATOM 5986 C CA . GLY A 1 773 ? -32.746 8.398 41.713 1.00 93.94 773 GLY A CA 1
ATOM 5987 C C . GLY A 1 773 ? -31.909 9.608 42.147 1.00 93.94 773 GLY A C 1
ATOM 5988 O O . GLY A 1 773 ? -32.331 10.336 43.041 1.00 93.94 773 GLY A O 1
ATOM 5989 N N . GLN A 1 774 ? -30.727 9.814 41.557 1.00 93.00 774 GLN A N 1
ATOM 5990 C CA . GLN A 1 774 ? -29.847 10.939 41.869 1.00 93.00 774 GLN A CA 1
ATOM 5991 C C . GLN A 1 774 ? -30.164 12.117 40.951 1.00 93.00 774 GLN A C 1
ATOM 5993 O O . GLN A 1 774 ? -30.370 11.924 39.753 1.00 93.00 774 GLN A O 1
ATOM 5998 N N . ASP A 1 775 ? -30.175 13.329 41.503 1.00 93.19 775 ASP A N 1
ATOM 5999 C CA . ASP A 1 775 ? -30.251 14.544 40.697 1.00 93.19 775 ASP A CA 1
ATOM 6000 C C . ASP A 1 775 ? -28.911 14.800 39.989 1.00 93.19 775 ASP A C 1
ATOM 6002 O O . ASP A 1 775 ? -27.839 14.548 40.548 1.00 93.19 775 ASP A O 1
ATOM 6006 N N . ILE A 1 776 ? -28.969 15.265 38.741 1.00 95.00 776 ILE A N 1
ATOM 6007 C CA . ILE A 1 776 ? -27.795 15.450 37.882 1.00 95.00 776 ILE A CA 1
ATOM 6008 C C . ILE A 1 776 ? -27.880 16.824 37.222 1.00 95.00 776 ILE A C 1
ATOM 6010 O O . ILE A 1 776 ? -28.762 17.075 36.397 1.00 95.00 776 ILE A O 1
ATOM 6014 N N . ASP A 1 777 ? -26.921 17.694 37.544 1.00 96.25 777 ASP A N 1
ATOM 6015 C CA . ASP A 1 777 ? -26.866 19.052 37.007 1.00 96.25 777 ASP A CA 1
ATOM 6016 C C . ASP A 1 777 ? -26.690 19.057 35.479 1.00 96.25 777 ASP A C 1
ATOM 6018 O O . ASP A 1 777 ? -25.818 18.394 34.911 1.00 96.25 777 ASP A O 1
ATOM 6022 N N . ALA A 1 778 ? -27.526 19.841 34.800 1.00 96.00 778 ALA A N 1
ATOM 6023 C CA . ALA A 1 778 ? -27.554 19.907 33.345 1.00 96.00 778 ALA A CA 1
ATOM 6024 C C . ALA A 1 778 ? -26.266 20.491 32.746 1.00 96.00 778 ALA A C 1
ATOM 6026 O O . ALA A 1 778 ? -25.825 20.035 31.689 1.00 96.00 778 ALA A O 1
ATOM 6027 N N . ARG A 1 779 ? -25.664 21.490 33.407 1.00 95.88 779 ARG A N 1
ATOM 6028 C CA . ARG A 1 779 ? -24.456 22.168 32.912 1.00 95.88 779 ARG A CA 1
ATOM 6029 C C . ARG A 1 779 ? -23.234 21.278 33.080 1.00 95.88 779 ARG A C 1
ATOM 6031 O O . ARG A 1 779 ? -22.452 21.145 32.143 1.00 95.88 779 ARG A O 1
ATOM 6038 N N . GLU A 1 780 ? -23.108 20.623 34.230 1.00 95.69 780 GLU A N 1
ATOM 6039 C CA . GLU A 1 780 ? -22.072 19.627 34.489 1.00 95.69 780 GLU A CA 1
ATOM 6040 C C . GLU A 1 780 ? -22.193 18.441 33.520 1.00 95.69 780 GLU A C 1
ATOM 6042 O O . GLU A 1 780 ? -21.184 17.954 33.006 1.00 95.69 780 GLU A O 1
ATOM 6047 N N . TRP A 1 781 ? -23.418 18.011 33.192 1.00 96.75 781 TRP A N 1
ATOM 6048 C CA . TRP A 1 781 ? -23.630 16.936 32.221 1.00 96.75 781 TRP A CA 1
ATOM 6049 C C . TRP A 1 781 ? -23.131 17.301 30.818 1.00 96.75 781 TRP A C 1
ATOM 6051 O O . TRP A 1 781 ? -22.450 16.493 30.178 1.00 96.75 781 TRP A O 1
ATOM 6061 N N . HIS A 1 782 ? -23.430 18.525 30.366 1.00 97.19 782 HIS A N 1
ATOM 6062 C CA . HIS A 1 782 ? -22.955 19.070 29.090 1.00 97.19 782 HIS A CA 1
ATOM 6063 C C . HIS A 1 782 ? -21.436 19.241 29.063 1.00 97.19 782 HIS A C 1
ATOM 6065 O O . HIS A 1 782 ? -20.781 18.874 28.088 1.00 97.19 782 HIS A O 1
ATOM 6071 N N . GLU A 1 783 ? -20.850 19.732 30.154 1.00 97.00 783 GLU A N 1
ATOM 6072 C CA . GLU A 1 783 ? -19.397 19.808 30.309 1.00 97.00 783 GLU A CA 1
ATOM 6073 C C . GLU A 1 783 ? -18.754 18.419 30.173 1.00 97.00 783 GLU A C 1
ATOM 6075 O O . GLU A 1 783 ? -17.801 18.254 29.408 1.00 97.00 783 GLU A O 1
ATOM 6080 N N . GLY A 1 784 ? -19.315 17.401 30.833 1.00 97.12 784 GLY A N 1
ATOM 6081 C CA . GLY A 1 784 ? -18.869 16.015 30.695 1.00 97.12 784 GLY A CA 1
ATOM 6082 C C . GLY A 1 784 ? -18.891 15.520 29.248 1.00 97.12 784 GLY A C 1
ATOM 6083 O O . GLY A 1 784 ? -17.953 14.853 28.816 1.00 97.12 784 GLY A O 1
ATOM 6084 N N . PHE A 1 785 ? -19.890 15.915 28.456 1.00 98.00 785 PHE A N 1
ATOM 6085 C CA . PHE A 1 785 ? -19.953 15.585 27.030 1.00 98.00 785 PHE A CA 1
ATOM 6086 C C . PHE A 1 785 ? -18.828 16.243 26.213 1.00 98.00 785 PHE A C 1
ATOM 6088 O O . PHE A 1 785 ? -18.186 15.587 25.389 1.00 98.00 785 PHE A O 1
ATOM 6095 N N . VAL A 1 786 ? -18.501 17.510 26.487 1.00 97.69 786 VAL A N 1
ATOM 6096 C CA . VAL A 1 786 ? -17.347 18.187 25.863 1.00 97.69 786 VAL A CA 1
ATOM 6097 C C . VAL A 1 786 ? -16.034 17.481 26.220 1.00 97.69 786 VAL A C 1
ATOM 6099 O O . VAL A 1 786 ? -15.169 17.299 25.358 1.00 97.69 786 VAL A O 1
ATOM 6102 N N . LEU A 1 787 ? -15.869 17.078 27.481 1.00 97.56 787 LEU A N 1
ATOM 6103 C CA . LEU A 1 787 ? -14.672 16.388 27.965 1.00 97.56 787 LEU A CA 1
ATOM 6104 C C . LEU A 1 787 ? -14.539 14.976 27.371 1.00 97.56 787 LEU A C 1
ATOM 6106 O O . LEU A 1 787 ? -13.442 14.594 26.962 1.00 97.56 787 LEU A O 1
ATOM 6110 N N . ALA A 1 788 ? -15.649 14.250 27.219 1.00 97.25 788 ALA A N 1
ATOM 6111 C CA . ALA A 1 788 ? -15.700 12.969 26.516 1.00 97.25 788 ALA A CA 1
ATOM 6112 C C . ALA A 1 788 ? -15.214 13.088 25.062 1.00 97.25 788 ALA A C 1
ATOM 6114 O O . ALA A 1 788 ? -14.381 12.299 24.619 1.00 97.25 788 ALA A O 1
ATOM 6115 N N . LEU A 1 789 ? -15.655 14.117 24.328 1.00 97.69 789 LEU A N 1
ATOM 6116 C CA . LEU A 1 789 ? -15.200 14.355 22.953 1.00 97.69 789 LEU A CA 1
ATOM 6117 C C . LEU A 1 789 ? -13.691 14.633 22.879 1.00 97.69 789 LEU A C 1
ATOM 6119 O O . LEU A 1 789 ? -13.023 14.150 21.962 1.00 97.69 789 LEU A O 1
ATOM 6123 N N . ARG A 1 790 ? -13.133 15.387 23.834 1.00 97.31 790 ARG A N 1
ATOM 6124 C CA . ARG A 1 790 ? -11.680 15.636 23.915 1.00 97.31 790 ARG A CA 1
ATOM 6125 C C . ARG A 1 790 ? -10.903 14.341 24.134 1.00 97.31 790 ARG A C 1
ATOM 6127 O O . ARG A 1 790 ? -9.910 14.103 23.446 1.00 97.31 790 ARG A O 1
ATOM 6134 N N . HIS A 1 791 ? -11.381 13.509 25.056 1.00 94.75 791 HIS A N 1
ATOM 6135 C CA . HIS A 1 791 ? -10.784 12.214 25.372 1.00 94.75 791 HIS A CA 1
ATOM 6136 C C . HIS A 1 791 ? -10.825 11.260 24.166 1.00 94.75 791 HIS A C 1
ATOM 6138 O O . HIS A 1 791 ? -9.780 10.735 23.774 1.00 94.75 791 HIS A O 1
ATOM 6144 N N . LEU A 1 792 ? -11.976 11.146 23.494 1.00 95.44 792 LEU A N 1
ATOM 6145 C CA . LEU A 1 792 ? -12.144 10.349 22.271 1.00 95.44 792 LEU A CA 1
ATOM 6146 C C . LEU A 1 792 ? -11.158 10.737 21.161 1.00 95.44 792 LEU A C 1
ATOM 6148 O O . LEU A 1 792 ? -10.602 9.859 20.498 1.00 95.44 792 LEU A O 1
ATOM 6152 N N . LEU A 1 793 ? -10.928 12.038 20.943 1.00 96.38 793 LEU A N 1
ATOM 6153 C CA . LEU A 1 793 ? -10.028 12.504 19.886 1.00 96.38 793 LEU A CA 1
ATOM 6154 C C . LEU A 1 793 ? -8.573 12.086 20.137 1.00 96.38 793 LEU A C 1
ATOM 6156 O O . LEU A 1 793 ? -7.917 11.597 19.215 1.00 96.38 793 LEU A O 1
ATOM 6160 N N . ILE A 1 794 ? -8.090 12.296 21.367 1.00 94.50 794 ILE A N 1
ATOM 6161 C CA . ILE A 1 794 ? -6.680 12.091 21.737 1.00 94.50 794 ILE A CA 1
ATOM 6162 C C . ILE A 1 794 ? -6.315 10.614 21.789 1.00 94.50 794 ILE A C 1
ATOM 6164 O O . ILE A 1 794 ? -5.210 10.237 21.397 1.00 94.50 794 ILE A O 1
ATOM 6168 N N . GLU A 1 795 ? -7.236 9.778 22.258 1.00 89.31 795 GLU A N 1
ATOM 6169 C CA . GLU A 1 795 ? -6.982 8.356 22.430 1.00 89.31 795 GLU A CA 1
ATOM 6170 C C . GLU A 1 795 ? -7.553 7.543 21.266 1.00 89.31 795 GLU A C 1
ATOM 6172 O O . GLU A 1 795 ? -6.807 7.115 20.384 1.00 89.31 795 GLU A O 1
ATOM 6177 N N . ARG A 1 796 ? -8.876 7.359 21.218 1.00 88.69 796 ARG A N 1
ATOM 6178 C CA . ARG A 1 796 ? -9.538 6.419 20.298 1.00 88.69 796 ARG A CA 1
ATOM 6179 C C . ARG A 1 796 ? -9.356 6.783 18.832 1.00 88.69 796 ARG A C 1
ATOM 6181 O O . ARG A 1 796 ? -8.831 5.985 18.053 1.00 88.69 796 ARG A O 1
ATOM 6188 N N . LEU A 1 797 ? -9.754 7.993 18.442 1.00 92.62 797 LEU A N 1
ATOM 6189 C CA . LEU A 1 797 ? -9.707 8.421 17.042 1.00 92.62 797 LEU A CA 1
ATOM 6190 C C . LEU A 1 797 ? -8.270 8.487 16.519 1.00 92.62 797 LEU A C 1
ATOM 6192 O O . LEU A 1 797 ? -8.023 8.150 15.359 1.00 92.62 797 LEU A O 1
ATOM 6196 N N . ALA A 1 798 ? -7.314 8.863 17.371 1.00 92.88 798 ALA A N 1
ATOM 6197 C CA . ALA A 1 798 ? -5.899 8.826 17.032 1.00 92.88 798 ALA A CA 1
ATOM 6198 C C . ALA A 1 798 ? -5.384 7.383 16.878 1.00 92.88 798 ALA A C 1
ATOM 6200 O O . ALA A 1 798 ? -4.735 7.076 15.875 1.00 92.88 798 ALA A O 1
ATOM 6201 N N . MET A 1 799 ? -5.711 6.473 17.802 1.00 88.56 799 MET A N 1
ATOM 6202 C CA . MET A 1 799 ? -5.310 5.060 17.731 1.00 88.56 799 MET A CA 1
ATOM 6203 C C . MET A 1 799 ? -5.877 4.346 16.501 1.00 88.56 799 MET A C 1
ATOM 6205 O O . MET A 1 799 ? -5.153 3.589 15.853 1.00 88.56 799 MET A O 1
ATOM 6209 N N . TYR A 1 800 ? -7.115 4.644 16.098 1.00 87.38 800 TYR A N 1
ATOM 6210 C CA . TYR A 1 800 ? -7.704 4.107 14.869 1.00 87.38 800 TYR A CA 1
ATOM 6211 C C . TYR A 1 800 ? -6.860 4.396 13.618 1.00 87.38 800 TYR A C 1
ATOM 6213 O O . TYR A 1 800 ? -6.816 3.587 12.687 1.00 87.38 800 TYR A O 1
ATOM 6221 N N . THR A 1 801 ? -6.123 5.513 13.588 1.00 89.00 801 THR A N 1
ATOM 6222 C CA . THR A 1 801 ? -5.229 5.813 12.459 1.00 89.00 801 THR A CA 1
ATOM 6223 C C . THR A 1 801 ? -4.051 4.838 12.355 1.00 89.00 801 THR A C 1
ATOM 6225 O O . THR A 1 801 ? -3.546 4.611 11.251 1.00 89.00 801 THR A O 1
ATOM 6228 N N . LEU A 1 802 ? -3.629 4.217 13.468 1.00 83.56 802 LEU A N 1
ATOM 6229 C CA . LEU A 1 802 ? -2.582 3.187 13.473 1.00 83.56 802 LEU A CA 1
ATOM 6230 C C . LEU A 1 802 ? -3.045 1.948 12.717 1.00 83.56 802 LEU A C 1
ATOM 6232 O O . LEU A 1 802 ? -2.304 1.429 11.888 1.00 83.56 802 LEU A O 1
ATOM 6236 N N . ILE A 1 803 ? -4.283 1.516 12.952 1.00 77.88 803 ILE A N 1
ATOM 6237 C CA . ILE A 1 803 ? -4.881 0.369 12.263 1.00 77.88 803 ILE A CA 1
ATOM 6238 C C . ILE A 1 803 ? -5.118 0.718 10.792 1.00 77.88 803 ILE A C 1
ATOM 6240 O O . ILE A 1 803 ? -4.683 -0.020 9.903 1.00 77.88 803 ILE A O 1
ATOM 6244 N N . HIS A 1 804 ? -5.681 1.906 10.531 1.00 81.12 804 HIS A N 1
ATOM 6245 C CA . HIS A 1 804 ? -5.943 2.417 9.182 1.00 81.12 804 HIS A CA 1
ATOM 6246 C C . HIS A 1 804 ? -4.703 2.375 8.270 1.00 81.12 804 HIS A C 1
ATOM 6248 O O . HIS A 1 804 ? -4.806 2.208 7.052 1.00 81.12 804 HIS A O 1
ATOM 6254 N N . ARG A 1 805 ? -3.500 2.522 8.844 1.00 79.44 805 ARG A N 1
ATOM 6255 C CA . ARG A 1 805 ? -2.231 2.482 8.108 1.00 79.44 805 ARG A CA 1
ATOM 6256 C C . ARG A 1 805 ? -1.964 1.142 7.419 1.00 79.44 805 ARG A C 1
ATOM 6258 O O . ARG A 1 805 ? -1.315 1.154 6.364 1.00 79.44 805 ARG A O 1
ATOM 6265 N N . PHE A 1 806 ? -2.408 0.042 8.025 1.00 63.12 806 PHE A N 1
ATOM 6266 C CA . PHE A 1 806 ? -2.216 -1.330 7.546 1.00 63.12 806 PHE A CA 1
ATOM 6267 C C . PHE A 1 806 ? -3.466 -1.868 6.854 1.00 63.12 806 PHE A C 1
ATOM 6269 O O . PHE A 1 806 ? -3.356 -2.513 5.815 1.00 63.12 806 PHE A O 1
ATOM 6276 N N . ARG A 1 807 ? -4.641 -1.553 7.402 1.00 66.00 807 ARG A N 1
ATOM 6277 C CA . ARG A 1 807 ? -5.947 -1.971 6.901 1.00 66.00 807 ARG A CA 1
ATOM 6278 C C . ARG A 1 807 ? -6.830 -0.734 6.744 1.00 66.00 807 ARG A C 1
ATOM 6280 O O . ARG A 1 807 ? -7.192 -0.153 7.759 1.00 66.00 807 ARG A O 1
ATOM 6287 N N . PRO A 1 808 ? -7.189 -0.308 5.521 1.00 73.25 808 PRO A N 1
ATOM 6288 C CA . PRO A 1 808 ? -8.065 0.844 5.336 1.00 73.25 808 PRO A CA 1
ATOM 6289 C C . PRO A 1 808 ? -9.395 0.671 6.083 1.00 73.25 808 PRO A C 1
ATOM 6291 O O . PRO A 1 808 ? -10.136 -0.275 5.834 1.00 73.25 808 PRO A O 1
ATOM 6294 N N . LEU A 1 809 ? -9.670 1.595 7.003 1.00 79.00 809 LEU A N 1
ATOM 6295 C CA . LEU A 1 809 ? -10.933 1.709 7.736 1.00 79.00 809 LEU A CA 1
ATOM 6296 C C . LEU A 1 809 ? -11.796 2.798 7.085 1.00 79.00 809 LEU A C 1
ATOM 6298 O O . LEU A 1 809 ? -11.586 3.990 7.331 1.00 79.00 809 LEU A O 1
ATOM 6302 N N . ASP A 1 810 ? -12.728 2.393 6.222 1.00 81.75 810 ASP A N 1
ATOM 6303 C CA . ASP A 1 810 ? -13.495 3.303 5.352 1.00 81.75 810 ASP A CA 1
ATOM 6304 C C . ASP A 1 810 ? -14.520 4.169 6.103 1.00 81.75 810 ASP A C 1
ATOM 6306 O O . ASP A 1 810 ? -14.956 5.202 5.593 1.00 81.75 810 ASP A O 1
ATOM 6310 N N . TYR A 1 811 ? -14.878 3.793 7.334 1.00 85.00 811 TYR A N 1
ATOM 6311 C CA . TYR A 1 811 ? -15.812 4.543 8.175 1.00 85.00 811 TYR A CA 1
ATOM 6312 C C . TYR A 1 811 ? -15.165 5.750 8.882 1.00 85.00 811 TYR A C 1
ATOM 6314 O O . TYR A 1 811 ? -15.864 6.719 9.194 1.00 85.00 811 TYR A O 1
ATOM 6322 N N . LEU A 1 812 ? -13.840 5.750 9.098 1.00 90.12 812 LEU A N 1
ATOM 6323 C CA . LEU A 1 812 ? -13.145 6.795 9.870 1.00 90.12 812 LEU A CA 1
ATOM 6324 C C . LEU A 1 812 ? -13.344 8.228 9.351 1.00 90.12 812 LEU A C 1
ATOM 6326 O O . LEU A 1 812 ? -13.530 9.126 10.175 1.00 90.12 812 LEU A O 1
ATOM 6330 N N . PRO A 1 813 ? -13.370 8.494 8.029 1.00 93.31 813 PRO A N 1
ATOM 6331 C CA . PRO A 1 813 ? -13.667 9.833 7.533 1.00 93.31 813 PRO A CA 1
ATOM 6332 C C . PRO A 1 813 ? -15.060 10.331 7.935 1.00 93.31 813 PRO A C 1
ATOM 6334 O O . PRO A 1 813 ? -15.261 11.534 8.083 1.00 93.31 813 PRO A O 1
ATOM 6337 N N . SER A 1 814 ? -16.051 9.442 8.066 1.00 91.94 814 SER A N 1
ATOM 6338 C CA . SER A 1 814 ? -17.385 9.820 8.552 1.00 91.94 814 SER A CA 1
ATOM 6339 C C . SER A 1 814 ? -17.365 10.062 10.056 1.00 91.94 814 SER A C 1
ATOM 6341 O O . SER A 1 814 ? -17.835 11.106 10.500 1.00 91.94 814 SER A O 1
ATOM 6343 N N . VAL A 1 815 ? -16.745 9.151 10.811 1.00 93.25 815 VAL A N 1
ATOM 6344 C CA . VAL A 1 815 ? -16.603 9.240 12.272 1.00 93.25 815 VAL A CA 1
ATOM 6345 C C . VAL A 1 815 ? -15.957 10.557 12.690 1.00 93.25 815 VAL A C 1
ATOM 6347 O O . VAL A 1 815 ? -16.495 11.272 13.530 1.00 93.25 815 VAL A O 1
ATOM 6350 N N . LEU A 1 816 ? -14.861 10.950 12.037 1.00 94.56 816 LEU A N 1
ATOM 6351 C CA . LEU A 1 816 ? -14.155 12.185 12.374 1.00 94.56 816 LEU A CA 1
ATOM 6352 C C . LEU A 1 816 ? -14.946 13.453 12.011 1.00 94.56 816 LEU A C 1
ATOM 6354 O O . LEU A 1 816 ? -14.911 14.441 12.743 1.00 94.56 816 LEU A O 1
ATOM 6358 N N . ARG A 1 817 ? -15.698 13.435 10.901 1.00 93.00 817 ARG A N 1
ATOM 6359 C CA . ARG A 1 817 ? -16.594 14.546 10.529 1.00 93.00 817 ARG A CA 1
ATOM 6360 C C . ARG A 1 817 ? -17.766 14.679 11.499 1.00 93.00 817 ARG A C 1
ATOM 6362 O O . ARG A 1 817 ? -18.178 15.791 11.814 1.00 93.00 817 ARG A O 1
ATOM 6369 N N . ASN A 1 818 ? -18.291 13.559 11.979 1.00 94.38 818 ASN A N 1
ATOM 6370 C CA . ASN A 1 818 ? -19.339 13.536 12.990 1.00 94.38 818 ASN A CA 1
ATOM 6371 C C . ASN A 1 818 ? -18.824 14.019 14.350 1.00 94.38 818 ASN A C 1
ATOM 6373 O O . ASN A 1 818 ? -19.508 14.802 15.002 1.00 94.38 818 ASN A O 1
ATOM 6377 N N . TRP A 1 819 ? -17.608 13.629 14.742 1.00 95.88 819 TRP A N 1
ATOM 6378 C CA . TRP A 1 819 ? -16.935 14.174 15.922 1.00 95.88 819 TRP A CA 1
ATOM 6379 C C . TRP A 1 819 ? -16.807 15.704 15.840 1.00 95.88 819 TRP A C 1
ATOM 6381 O O . TRP A 1 819 ? -17.171 16.402 16.781 1.00 95.88 819 TRP A O 1
ATOM 6391 N N . LEU A 1 820 ? -16.388 16.245 14.687 1.00 93.75 820 LEU A N 1
ATOM 6392 C CA . LEU A 1 820 ? -16.283 17.696 14.472 1.00 93.75 820 LEU A CA 1
ATOM 6393 C C . LEU A 1 820 ? -17.622 18.419 14.646 1.00 93.75 820 LEU A C 1
ATOM 6395 O O . LEU A 1 820 ? -17.665 19.471 15.276 1.00 93.75 820 LEU A O 1
ATOM 6399 N N . ARG A 1 821 ? -18.713 17.857 14.111 1.00 92.12 821 ARG A N 1
ATOM 6400 C CA . ARG A 1 821 ? -20.064 18.422 14.268 1.00 92.12 821 ARG A CA 1
ATOM 6401 C C . ARG A 1 821 ? -20.495 18.459 15.730 1.00 92.12 821 ARG A C 1
ATOM 6403 O O . ARG A 1 821 ? -20.982 19.489 16.182 1.00 92.12 821 ARG A O 1
ATOM 6410 N N . GLN A 1 822 ? -20.275 17.365 16.459 1.00 94.44 822 GLN A N 1
ATOM 6411 C CA . GLN A 1 822 ? -20.575 17.289 17.890 1.00 94.44 822 GLN A CA 1
ATOM 6412 C C . GLN A 1 822 ? -19.750 18.296 18.687 1.00 94.44 822 GLN A C 1
ATOM 6414 O O . GLN A 1 822 ? -20.295 19.008 19.520 1.00 94.44 822 GLN A O 1
ATOM 6419 N N . TYR A 1 823 ? -18.449 18.395 18.404 1.00 94.88 823 TYR A N 1
ATOM 6420 C CA . TYR A 1 823 ? -17.560 19.313 19.108 1.00 94.88 823 TYR A CA 1
ATOM 6421 C C . TYR A 1 823 ? -17.900 20.780 18.823 1.00 94.88 823 TYR A C 1
ATOM 6423 O O . TYR A 1 823 ? -17.914 21.597 19.741 1.00 94.88 823 TYR A O 1
ATOM 6431 N N . ALA A 1 824 ? -18.215 21.116 17.569 1.00 92.12 824 ALA A N 1
ATOM 6432 C CA . ALA A 1 824 ? -18.657 22.452 17.175 1.00 92.12 824 ALA A CA 1
ATOM 6433 C C . ALA A 1 824 ? -19.965 22.850 17.875 1.00 92.12 824 ALA A C 1
ATOM 6435 O O . ALA A 1 824 ? -20.044 23.950 18.418 1.00 92.12 824 ALA A O 1
ATOM 6436 N N . TRP A 1 825 ? -20.946 21.940 17.915 1.00 93.00 825 TRP A N 1
ATOM 6437 C CA . TRP A 1 825 ? -22.207 22.133 18.635 1.00 93.00 825 TRP A CA 1
ATOM 6438 C C . TRP A 1 825 ? -21.982 22.291 20.143 1.00 93.00 825 TRP A C 1
ATOM 6440 O O . TRP A 1 825 ? -22.406 23.280 20.723 1.00 93.00 825 TRP A O 1
ATOM 6450 N N . ALA A 1 826 ? -21.244 21.375 20.774 1.00 93.62 826 ALA A N 1
ATOM 6451 C CA . ALA A 1 826 ? -21.087 21.357 22.228 1.00 93.62 826 ALA A CA 1
ATOM 6452 C C . ALA A 1 826 ? -20.260 22.536 22.774 1.00 93.62 826 ALA A C 1
ATOM 6454 O O . ALA A 1 826 ? -20.308 22.815 23.971 1.00 93.62 826 ALA A O 1
ATOM 6455 N N . THR A 1 827 ? -19.476 23.205 21.922 1.00 92.50 827 THR A N 1
ATOM 6456 C CA . THR A 1 827 ? -18.615 24.337 22.307 1.00 92.50 827 THR A CA 1
ATOM 6457 C C . THR A 1 827 ? -19.075 25.684 21.750 1.00 92.50 827 THR A C 1
ATOM 6459 O O . THR A 1 827 ? -18.330 26.656 21.877 1.00 92.50 827 THR A O 1
ATOM 6462 N N . ASP A 1 828 ? -20.254 25.746 21.118 1.00 84.69 828 ASP A N 1
ATOM 6463 C CA . ASP A 1 828 ? -20.777 26.937 20.431 1.00 84.69 828 ASP A CA 1
ATOM 6464 C C . ASP A 1 828 ? -19.764 27.566 19.454 1.00 84.69 828 ASP A C 1
ATOM 6466 O O . ASP A 1 828 ? -19.649 28.787 19.322 1.00 84.69 828 ASP A O 1
ATOM 6470 N N . ARG A 1 829 ? -18.985 26.730 18.752 1.00 74.94 829 ARG A N 1
ATOM 6471 C CA . ARG A 1 829 ? -17.985 27.170 17.765 1.00 74.94 829 ARG A CA 1
ATOM 6472 C C . ARG A 1 829 ? -18.526 26.963 16.348 1.00 74.94 829 ARG A C 1
ATOM 6474 O O . ARG A 1 829 ? -18.412 25.861 15.815 1.00 74.94 829 ARG A O 1
ATOM 6481 N N . PRO A 1 830 ? -19.074 28.003 15.687 1.00 52.44 830 PRO A N 1
ATOM 6482 C CA . PRO A 1 830 ? -19.850 27.838 14.455 1.00 52.44 830 PRO A CA 1
ATOM 6483 C C . PRO A 1 830 ? -19.037 27.462 13.202 1.00 52.44 830 PRO A C 1
ATOM 6485 O O . PRO A 1 830 ? -19.641 27.213 12.159 1.00 52.44 830 PRO A O 1
ATOM 6488 N N . ARG A 1 831 ? -17.694 27.434 13.242 1.00 51.41 831 ARG A N 1
ATOM 6489 C CA . ARG A 1 831 ? -16.848 27.116 12.073 1.00 51.41 831 ARG A CA 1
ATOM 6490 C C . ARG A 1 831 ? -15.530 26.444 12.472 1.00 51.41 831 ARG A C 1
ATOM 6492 O O . ARG A 1 831 ? -14.730 27.057 13.175 1.00 51.41 831 ARG A O 1
ATOM 6499 N N . PHE A 1 832 ? -15.290 25.239 11.950 1.00 50.06 832 PHE A N 1
ATOM 6500 C CA . PHE A 1 832 ? -13.981 24.580 11.887 1.00 50.06 832 PHE A CA 1
ATOM 6501 C C . PHE A 1 832 ? -13.688 24.081 10.479 1.00 50.06 832 PHE A C 1
ATOM 6503 O O . PHE A 1 832 ? -14.630 23.535 9.858 1.00 50.06 832 PHE A O 1
#